Protein AF-A0A9K3KZA5-F1 (afdb_monomer_lite)

InterPro domains:
  IPR022742 Alpha/beta hydrolase domain-containing protein 17C-like [PF12146] (211-372)
  IPR022742 Alpha/beta hydrolase domain-containing protein 17C-like [PF12146] (652-877)
  IPR050960 AB hydrolase superfamily, subfamily 4 [PTHR10794] (93-512)

Secondary structure (DSSP, 8-state):
-GGGGS-------------------------------------S-----------------PPP-----------------HHHHHHHHHHHHHHHHHH-------BS-TTTTSHHHHHHHHHHSTT-GGGSEE-TTT--S---TTS-HHHHHHHHHHHHHHHHHTT-SS----PPPSSSEEEEEE-TTS-EEEEEEE-GGGG--SS-PPPPS-EEEEE--TT--TTSHHHHHHHHHHHTTT-EEEEEPPTTTSSSPPSSS----TT--HHHHHHHHHHHHHHHHT-TTTT---SS--PPPPEEEEEBTHHHHHHHHHHHHHGGGGGTTTEEEEEEES--S-HHHHHHHHTSHHHIIIIIHHHHHHHHHHHHHHHHHHTTSTTGGGS-HHHHHH--SHHHHIIIIIHHHHT-SSHHHHHHHH-GGGGTTS--S-EEEEEETT-TTS-TT--TTTTT-SSSSTT-S--SEEEEEES---SS---SEE-SS--------HHHHHHHHHHHHHHHHHHHHHH----------------------TTHHHHHHHHHHHHHH---------GGG--HHHHHHHHHHTTT-GGGTEEBTTB-HHHHHHHHHHHHTS-PPPPSSPPTT-SEEEEEE-TTS-EEEEEEE-SSTT-TT-TT---EEEEEPPTT--TTSHHHHHHHHHHHTTT-EEEEEEPTT-SSSPPSSS----TT--HHHHHHHHHHHTT-SSPPPEEEEEETHHHHHHHHHHHHHTTHHHHTT-EEEEEEES--S-HHHHHHHHHSSSHIIIIIIIHHHHHHHHHHHHHHHHTTTSSSGGGS-HHHHHH--SHHHHIIIIIHHHHT-SSHHHHHHHH-GGGGGGG--S-EEEEEETT-TTS-TT---GGGSTTSHHHHHTT--EEEEEES--TTT---SEEP-SGGGTS-SS----HHHHHHHHHHHHHHHHHHHHHHHHHT--

Sequence (958 aa):
MVFLLSFSFLPQTTPFLSLPTTVTTGQVQHNRHRLAYQAPKITLAQYHEVASIDEAPFVTQPNEKTAPKSNTEQDGHSSVNPLQSLVNQQDFAHRIVKTFEPRKFRPASKLLANRHVQTISGSLLRDDITCRYVNPKKTVVYSPPWIDPGINILTSSLLRKLQAYGKEHSTAAATSSYWDTRERFDTPDHDFFDVDFKYADSITTDVARASPKGIVIVVPGLQSNSNSSLVREMAQACVARGFDAAAINFRGCSGTPNEGLRAYHLGFTDDLKQLIGIIHDRLTKNNPLTENATTFSKKTPPIFLSGKSLGANVVLKALGELGDTVHEYNIQGAAVYCCPFDNQRNVNFLLQGLSKVVYNGNLLQSLKSMALSQFERFADTPTAHLVDLELLQSCTTITEFDEAFTVPLFGFDDHLDYYNQTSCLNFLDRIQVPTLICNARDDPFMDPVYYPWDFHCDSLAGKSRKSPIRIVRSDHGGHLGYMFHDDEEDGFRDVVSFLPSELGRFLDHVLECTEAAEDSMLSFNKDSRDVFPTTETSSGAVERSQVRRKAFELSSSFRANEFKPPRILTNEHLQTISGVFLRHDPSCRYVANGIGVDVAFQKGLKLLSAIPRQSDVFGDFWDRRQRIDTPDGDFFHVDYKYHSDYHPNDPSSKGIVVIVHGLQSSSNSSLSVDLGRAFSNQGFDVACINFRGCSGEPNNSLRAYHLGFTDDLIHLLRILNSGQLKPPPIFLSGFSLGANVVLKALGELGDNAFTSYGIYGAAVAGAPFDNERNIKFVQKPGFNKIAYNDSLLKNLKVTCLRQLERHSRSKEAKTLSHDEIVVASEISALESAFISPLFGFRDNVDYYRKTNCIDFLDNIEVPTLILNAADDPFFDPSFFPWEKGCDSPIGQKNLSPIKLVRTKHGGHLGFMFHQRSKEDRYLQAKEGVSFMPSELARFVTHVFDRRAGLDETKTINV

Structure (mmCIF, N/CA/C/O backbone):
data_AF-A0A9K3KZA5-F1
#
_entry.id   AF-A0A9K3KZA5-F1
#
loop_
_atom_site.group_PDB
_atom_site.id
_atom_site.type_symbol
_atom_site.label_atom_id
_atom_site.label_alt_id
_atom_site.label_comp_id
_atom_site.label_asym_id
_atom_site.label_entity_id
_atom_site.label_seq_id
_atom_site.pdbx_PDB_ins_code
_atom_site.Cartn_x
_atom_site.Cartn_y
_atom_site.Cartn_z
_atom_site.occupancy
_atom_site.B_iso_or_equiv
_atom_site.auth_seq_id
_atom_site.auth_comp_id
_atom_site.auth_asym_id
_atom_site.auth_atom_id
_atom_site.pdbx_PDB_model_num
ATOM 1 N N . MET A 1 1 ? 2.164 1.828 -8.593 1.00 27.02 1 MET A N 1
ATOM 2 C CA . MET A 1 1 ? 1.572 2.564 -9.736 1.00 27.02 1 MET A CA 1
ATOM 3 C C . MET A 1 1 ? 1.336 4.059 -9.478 1.00 27.02 1 MET A C 1
ATOM 5 O O . MET A 1 1 ? 1.519 4.819 -10.412 1.00 27.02 1 MET A O 1
ATOM 9 N N . VAL A 1 2 ? 1.021 4.528 -8.257 1.00 23.94 2 VAL A N 1
ATOM 10 C CA . VAL A 1 2 ? 0.894 5.986 -7.967 1.00 23.94 2 VAL A CA 1
ATOM 11 C C . VAL A 1 2 ? 2.208 6.777 -8.175 1.00 23.94 2 VAL A C 1
ATOM 13 O O . VAL A 1 2 ? 2.178 7.969 -8.455 1.00 23.94 2 VAL A O 1
ATOM 16 N N . PHE A 1 3 ? 3.362 6.099 -8.132 1.00 23.23 3 PHE A N 1
ATOM 17 C CA . PHE A 1 3 ? 4.713 6.666 -8.295 1.00 23.23 3 PHE A CA 1
ATOM 18 C C . PHE A 1 3 ? 4.978 7.470 -9.590 1.00 23.23 3 PHE A C 1
ATOM 20 O O . PHE A 1 3 ? 5.967 8.193 -9.645 1.00 23.23 3 PHE A O 1
ATOM 27 N N . LEU A 1 4 ? 4.125 7.377 -10.619 1.00 23.62 4 LEU A N 1
ATOM 28 C CA . LEU A 1 4 ? 4.289 8.127 -11.876 1.00 23.62 4 LEU A CA 1
ATOM 29 C C . LEU A 1 4 ? 3.841 9.602 -11.803 1.00 23.62 4 LEU A C 1
ATOM 31 O O . LEU A 1 4 ? 4.096 10.349 -12.740 1.00 23.62 4 LEU A O 1
ATOM 35 N N . LEU A 1 5 ? 3.211 10.047 -10.709 1.00 26.17 5 LEU A N 1
ATOM 36 C CA . LEU A 1 5 ? 2.712 11.428 -10.557 1.00 26.17 5 LEU A CA 1
ATOM 37 C C . LEU A 1 5 ? 3.604 12.330 -9.677 1.00 26.17 5 LEU A C 1
ATOM 39 O O . LEU A 1 5 ? 3.183 13.412 -9.276 1.00 26.17 5 LEU A O 1
ATOM 43 N N . SER A 1 6 ? 4.830 11.903 -9.352 1.00 24.42 6 SER A N 1
ATOM 44 C CA . SER A 1 6 ? 5.702 12.597 -8.383 1.00 24.42 6 SER A CA 1
ATOM 45 C C . SER A 1 6 ? 6.880 13.381 -8.985 1.00 24.42 6 SER A C 1
ATOM 47 O O . SER A 1 6 ? 7.579 14.066 -8.241 1.00 24.42 6 SER A O 1
ATOM 49 N N . PHE A 1 7 ? 7.093 13.335 -10.305 1.00 24.03 7 PHE A N 1
ATOM 50 C CA . PHE A 1 7 ? 8.193 14.025 -11.000 1.00 24.03 7 PHE A CA 1
ATOM 51 C C . PHE A 1 7 ? 7.675 15.082 -11.990 1.00 24.03 7 PHE A C 1
ATOM 53 O O . PHE A 1 7 ? 7.568 14.818 -13.183 1.00 24.03 7 PHE A O 1
ATOM 60 N N . SER A 1 8 ? 7.341 16.285 -11.504 1.00 28.73 8 SER A N 1
ATOM 61 C CA . SER A 1 8 ? 7.017 17.461 -12.348 1.00 28.73 8 SER A CA 1
ATOM 62 C C . SER A 1 8 ? 7.111 18.806 -11.599 1.00 28.73 8 SER A C 1
ATOM 64 O O . SER A 1 8 ? 6.237 19.654 -11.739 1.00 28.73 8 SER A O 1
ATOM 66 N N . PHE A 1 9 ? 8.164 19.031 -10.799 1.00 24.41 9 PHE A N 1
ATOM 67 C CA . PHE A 1 9 ? 8.466 20.367 -10.253 1.00 24.41 9 PHE A CA 1
ATOM 68 C C . PHE A 1 9 ? 9.975 20.635 -10.144 1.00 24.41 9 PHE A C 1
ATOM 70 O O . PHE A 1 9 ? 10.616 20.270 -9.161 1.00 24.41 9 PHE A O 1
ATOM 77 N N . LEU A 1 10 ? 10.511 21.348 -11.137 1.00 25.25 10 LEU A N 1
ATOM 78 C CA . LEU A 1 10 ? 11.732 22.153 -11.039 1.00 25.25 10 LEU A CA 1
ATOM 79 C C . LEU A 1 10 ? 11.389 23.577 -11.512 1.00 25.25 10 LEU A C 1
ATOM 81 O O . LEU A 1 10 ? 10.737 23.713 -12.549 1.00 25.25 10 LEU A O 1
ATOM 85 N N . PRO A 1 11 ? 11.785 24.640 -10.789 1.00 28.12 11 PRO A N 1
ATOM 86 C CA . PRO A 1 11 ? 11.510 26.008 -11.208 1.00 28.12 11 PRO A CA 1
ATOM 87 C C . PRO A 1 11 ? 12.539 26.469 -12.250 1.00 28.12 11 PRO A C 1
ATOM 89 O O . PRO A 1 11 ? 13.690 26.735 -11.913 1.00 28.12 11 PRO A O 1
ATOM 92 N N . GLN A 1 12 ? 12.128 26.612 -13.512 1.00 26.19 12 GLN A N 1
ATOM 93 C CA . GLN A 1 12 ? 12.907 27.373 -14.494 1.00 26.19 12 GLN A CA 1
ATOM 94 C C . GLN A 1 12 ? 12.481 28.843 -14.467 1.00 26.19 12 GLN A C 1
ATOM 96 O O . GLN A 1 12 ? 11.366 29.192 -14.851 1.00 26.19 12 GLN A O 1
ATOM 101 N N . THR A 1 13 ? 13.382 29.708 -14.006 1.00 26.84 13 THR A N 1
ATOM 102 C CA . THR A 1 13 ? 13.183 31.159 -13.939 1.00 26.84 13 THR A CA 1
ATOM 103 C C . THR A 1 13 ? 14.135 31.887 -14.882 1.00 26.84 13 THR A C 1
ATOM 105 O O . THR A 1 13 ? 15.317 32.011 -14.571 1.00 26.84 13 THR A O 1
ATOM 108 N N . THR A 1 14 ? 13.629 32.415 -15.999 1.00 25.08 14 THR A N 1
ATOM 109 C CA . THR A 1 14 ? 13.959 33.755 -16.549 1.00 25.08 14 THR A CA 1
ATOM 110 C C . THR A 1 14 ? 13.113 34.040 -17.808 1.00 25.08 14 THR A C 1
ATOM 112 O O . THR A 1 14 ? 12.637 33.096 -18.437 1.00 25.08 14 THR A O 1
ATOM 115 N N . PRO A 1 15 ? 12.844 35.316 -18.155 1.00 33.16 15 PRO A N 1
ATOM 116 C CA . PRO A 1 15 ? 11.883 35.677 -19.201 1.00 33.16 15 PRO A CA 1
ATOM 117 C C . PRO A 1 15 ? 12.532 35.974 -20.563 1.00 33.16 15 PRO A C 1
ATOM 119 O O . PRO A 1 15 ? 13.684 36.394 -20.630 1.00 33.16 15 PRO A O 1
ATOM 122 N N . PHE A 1 16 ? 11.737 35.891 -21.636 1.00 23.02 16 PHE A N 1
ATOM 123 C CA . PHE A 1 16 ? 12.016 36.563 -22.912 1.00 23.02 16 PHE A CA 1
ATOM 124 C C . PHE A 1 16 ? 10.770 37.283 -23.454 1.00 23.02 16 PHE A C 1
ATOM 126 O O . PHE A 1 16 ? 9.648 37.020 -23.020 1.00 23.02 16 PHE A O 1
ATOM 133 N N . LEU A 1 17 ? 10.998 38.271 -24.324 1.00 23.91 17 LEU A N 1
ATOM 134 C CA . LEU A 1 17 ? 10.044 39.342 -24.635 1.00 23.91 17 LEU A CA 1
ATOM 135 C C . LEU A 1 17 ? 8.974 38.973 -25.681 1.00 23.91 17 LEU A C 1
ATOM 137 O O . LEU A 1 17 ? 9.074 38.003 -26.427 1.00 23.91 17 LEU A O 1
ATOM 141 N N . SER A 1 18 ? 7.940 39.811 -25.729 1.00 21.52 18 SER A N 1
ATOM 142 C CA . SER A 1 18 ? 6.759 39.709 -26.585 1.00 21.52 18 SER A CA 1
ATOM 143 C C . SER A 1 18 ? 6.934 40.279 -28.003 1.00 21.52 18 SER A C 1
ATOM 145 O O . SER A 1 18 ? 7.253 41.460 -28.110 1.00 21.52 18 SER A O 1
ATOM 147 N N . LEU A 1 19 ? 6.487 39.509 -29.015 1.00 23.17 19 LEU A N 1
ATOM 148 C CA . LEU A 1 19 ? 5.743 39.952 -30.228 1.00 23.17 19 LEU A CA 1
ATOM 149 C C . LEU A 1 19 ? 6.448 40.941 -31.217 1.00 23.17 19 LEU A C 1
ATOM 151 O O . LEU A 1 19 ? 7.451 41.540 -30.847 1.00 23.17 19 LEU A O 1
ATOM 155 N N . PRO A 1 20 ? 5.976 41.133 -32.484 1.00 28.69 20 PRO A N 1
ATOM 156 C CA . PRO A 1 20 ? 4.653 40.782 -33.027 1.00 28.69 20 PRO A CA 1
ATOM 157 C C . PRO A 1 20 ? 4.571 40.097 -34.421 1.00 28.69 20 PRO A C 1
ATOM 159 O O . PRO A 1 20 ? 5.500 40.072 -35.216 1.00 28.69 20 PRO A O 1
ATOM 162 N N . THR A 1 21 ? 3.362 39.588 -34.689 1.00 25.30 21 THR A N 1
ATOM 163 C CA . THR A 1 21 ? 2.656 39.332 -35.972 1.00 25.30 21 THR A CA 1
ATOM 164 C C . THR A 1 21 ? 3.345 39.522 -37.337 1.00 25.30 21 THR A C 1
ATOM 166 O O . THR A 1 21 ? 3.777 40.622 -37.682 1.00 25.30 21 THR A O 1
ATOM 169 N N . THR A 1 22 ? 3.088 38.577 -38.253 1.00 22.72 22 THR A N 1
ATOM 170 C CA . THR A 1 22 ? 2.462 38.904 -39.561 1.00 22.72 22 THR A CA 1
ATOM 171 C C . THR A 1 22 ? 1.665 37.714 -40.127 1.00 22.72 22 THR A C 1
ATOM 173 O O . THR A 1 22 ? 1.710 36.620 -39.571 1.00 22.72 22 THR A O 1
ATOM 176 N N . VAL A 1 23 ? 0.874 37.943 -41.183 1.00 24.41 23 VAL A N 1
ATOM 177 C CA . VAL A 1 23 ? -0.106 36.995 -41.755 1.00 24.41 23 VAL A CA 1
ATOM 178 C C . VAL A 1 23 ? 0.283 36.605 -43.180 1.00 24.41 23 VAL A C 1
ATOM 180 O O . VAL A 1 23 ? 0.660 37.471 -43.968 1.00 24.41 23 VAL A O 1
ATOM 183 N N . THR A 1 24 ? 0.064 35.347 -43.574 1.00 23.80 24 THR A N 1
ATOM 184 C CA . THR A 1 24 ? -0.268 35.024 -44.975 1.00 23.80 24 THR A CA 1
ATOM 185 C C . THR A 1 24 ? -1.144 33.773 -45.055 1.00 23.80 24 THR A C 1
ATOM 187 O O . THR A 1 24 ? -0.930 32.805 -44.331 1.00 23.80 24 THR A O 1
ATOM 190 N N . THR A 1 25 ? -2.157 33.803 -45.918 1.00 25.28 25 THR A N 1
ATOM 191 C CA . THR A 1 25 ? -3.077 32.689 -46.186 1.00 25.28 25 THR A CA 1
ATOM 192 C C . THR A 1 25 ? -2.682 31.949 -47.464 1.00 25.28 25 THR A C 1
ATOM 194 O O . THR A 1 25 ? -2.253 32.565 -48.435 1.00 25.28 25 THR A O 1
ATOM 197 N N . GLY A 1 26 ? -2.881 30.629 -47.493 1.00 24.11 26 GLY A N 1
ATOM 198 C CA . GLY A 1 26 ? -2.692 29.809 -48.691 1.00 24.11 26 GLY A CA 1
ATOM 199 C C . GLY A 1 26 ? -3.633 28.607 -48.691 1.00 24.11 26 GLY A C 1
ATOM 200 O O . GLY A 1 26 ? -3.531 27.743 -47.825 1.00 24.11 26 GLY A O 1
ATOM 201 N N . GLN A 1 27 ? -4.565 28.559 -49.645 1.00 22.27 27 GLN A N 1
ATOM 202 C CA . GLN A 1 27 ? -5.419 27.394 -49.891 1.00 22.27 27 GLN A CA 1
ATOM 203 C C . GLN A 1 27 ? -4.858 26.572 -51.054 1.00 22.27 27 GLN A C 1
ATOM 205 O O . GLN A 1 27 ? -4.601 27.125 -52.119 1.00 22.27 27 GLN A O 1
ATOM 210 N N . VAL A 1 28 ? -4.793 25.249 -50.894 1.00 24.11 28 VAL A N 1
ATOM 211 C CA . VAL A 1 28 ? -4.794 24.283 -52.006 1.00 24.11 28 VAL A CA 1
ATOM 212 C C . VAL A 1 28 ? -5.780 23.163 -51.652 1.00 24.11 28 VAL A C 1
ATOM 214 O O . VAL A 1 28 ? -6.024 22.885 -50.477 1.00 24.11 28 VAL A O 1
ATOM 217 N N . GLN A 1 29 ? -6.437 22.590 -52.660 1.00 22.33 29 GLN A N 1
ATOM 218 C CA . GLN A 1 29 ? -7.602 21.719 -52.490 1.00 22.33 29 GLN A CA 1
ATOM 219 C C . GLN A 1 29 ? -7.256 20.223 -52.405 1.00 22.33 29 GLN A C 1
ATOM 221 O O . GLN A 1 29 ? -6.229 19.774 -52.891 1.00 22.33 29 GLN A O 1
ATOM 226 N N . HIS A 1 30 ? -8.203 19.476 -51.828 1.00 25.00 30 HIS A N 1
ATOM 227 C CA . HIS A 1 30 ? -8.547 18.073 -52.096 1.00 25.00 30 HIS A CA 1
ATOM 228 C C . HIS A 1 30 ? -7.458 17.071 -52.539 1.00 25.00 30 HIS A C 1
ATOM 230 O O . HIS A 1 30 ? -7.043 17.045 -53.691 1.00 25.00 30 HIS A O 1
ATOM 236 N N . ASN A 1 31 ? -7.345 15.992 -51.757 1.00 22.77 31 ASN A N 1
ATOM 237 C CA . ASN A 1 31 ? -8.113 14.799 -52.134 1.00 22.77 31 ASN A CA 1
ATOM 238 C C . ASN A 1 31 ? -8.616 14.002 -50.919 1.00 22.77 31 ASN A C 1
ATOM 240 O O . ASN A 1 31 ? -8.036 14.053 -49.837 1.00 22.77 31 ASN A O 1
ATOM 244 N N . ARG A 1 32 ? -9.750 13.307 -51.081 1.00 24.36 32 ARG A N 1
ATOM 245 C CA . ARG A 1 32 ? -10.372 12.450 -50.055 1.00 24.36 32 ARG A CA 1
ATOM 246 C C . ARG A 1 32 ? -10.567 11.046 -50.621 1.00 24.36 32 ARG A C 1
ATOM 248 O O . ARG A 1 32 ? -11.528 10.831 -51.354 1.00 24.36 32 ARG A O 1
ATOM 255 N N . HIS A 1 33 ? -9.769 10.079 -50.177 1.00 24.02 33 HIS A N 1
ATOM 256 C CA . HIS A 1 33 ? -10.163 8.673 -50.258 1.00 24.02 33 HIS A CA 1
ATOM 257 C C . HIS A 1 33 ? -10.698 8.206 -48.905 1.00 24.02 33 HIS A C 1
ATOM 259 O O . HIS A 1 33 ? -9.975 8.123 -47.918 1.00 24.02 33 HIS A O 1
ATOM 265 N N . ARG A 1 34 ? -12.004 7.920 -48.861 1.00 24.06 34 ARG A N 1
ATOM 266 C CA . ARG A 1 34 ? -12.613 7.125 -47.792 1.00 24.06 34 ARG A CA 1
ATOM 267 C C . ARG A 1 34 ? -12.460 5.653 -48.163 1.00 24.06 34 ARG A C 1
ATOM 269 O O . ARG A 1 34 ? -13.108 5.215 -49.109 1.00 24.06 34 ARG A O 1
ATOM 276 N N . LEU A 1 35 ? -11.712 4.892 -47.374 1.00 23.59 35 LEU A N 1
ATOM 277 C CA . LEU A 1 35 ? -11.969 3.463 -47.213 1.00 23.59 35 LEU A CA 1
ATOM 278 C C . LEU A 1 35 ? -12.693 3.279 -45.880 1.00 23.59 35 LEU A C 1
ATOM 280 O O . LEU A 1 35 ? -12.214 3.712 -44.835 1.00 23.59 35 LEU A O 1
ATOM 284 N N . ALA A 1 36 ? -13.899 2.719 -45.935 1.00 23.61 36 ALA A N 1
ATOM 285 C CA . ALA A 1 36 ? -14.737 2.505 -44.765 1.00 23.61 36 ALA A CA 1
ATOM 286 C C . ALA A 1 36 ? -14.588 1.056 -44.299 1.00 23.61 36 ALA A C 1
ATOM 288 O O . ALA A 1 36 ? -15.214 0.161 -44.862 1.00 23.61 36 ALA A O 1
ATOM 289 N N . TYR A 1 37 ? -13.779 0.828 -43.264 1.00 22.42 37 TYR A N 1
ATOM 290 C CA . TYR A 1 37 ? -13.715 -0.482 -42.622 1.00 22.42 37 TYR A CA 1
ATOM 291 C C . TYR A 1 37 ? -14.928 -0.658 -41.701 1.00 22.42 37 TYR A C 1
ATOM 293 O O . TYR A 1 37 ? -15.050 0.007 -40.671 1.00 22.42 37 TYR A O 1
ATOM 301 N N . GLN A 1 38 ? -15.862 -1.528 -42.089 1.00 21.89 38 GLN A N 1
ATOM 302 C CA . GLN A 1 38 ? -16.968 -1.933 -41.225 1.00 21.89 38 GLN A CA 1
ATOM 303 C C . GLN A 1 38 ? -16.457 -2.972 -40.223 1.00 21.89 38 GLN A C 1
ATOM 305 O O . GLN A 1 38 ? -16.095 -4.078 -40.609 1.00 21.89 38 GLN A O 1
ATOM 310 N N . ALA A 1 39 ? -16.440 -2.629 -38.935 1.00 22.97 39 ALA A N 1
ATOM 311 C CA . ALA A 1 39 ? -16.106 -3.586 -37.886 1.00 22.97 39 ALA A CA 1
ATOM 312 C C . ALA A 1 39 ? -17.256 -4.602 -37.700 1.00 22.97 39 ALA A C 1
ATOM 314 O O . ALA A 1 39 ? -18.374 -4.183 -37.367 1.00 22.97 39 ALA A O 1
ATOM 315 N N . PRO A 1 40 ? -17.027 -5.918 -37.871 1.00 24.27 40 PRO A N 1
ATOM 316 C CA . PRO A 1 40 ? -18.033 -6.922 -37.559 1.00 24.27 40 PRO A CA 1
ATOM 317 C C . PRO A 1 40 ? -18.223 -7.015 -36.039 1.00 24.27 40 PRO A C 1
ATOM 319 O O . PRO A 1 40 ? -17.273 -7.203 -35.281 1.00 24.27 40 PRO A O 1
ATOM 322 N N . LYS A 1 41 ? -19.472 -6.912 -35.576 1.00 28.88 41 LYS A N 1
ATOM 323 C CA . LYS A 1 41 ? -19.820 -7.263 -34.194 1.00 28.88 41 LYS A CA 1
ATOM 324 C C . LYS A 1 41 ? -19.818 -8.784 -34.065 1.00 28.88 41 LYS A C 1
ATOM 326 O O . LYS A 1 41 ? -20.747 -9.421 -34.553 1.00 28.88 41 LYS A O 1
ATOM 331 N N . ILE A 1 42 ? -18.836 -9.347 -33.369 1.00 24.95 42 ILE A N 1
ATOM 332 C CA . ILE A 1 42 ? -18.865 -10.752 -32.947 1.00 24.95 42 ILE A CA 1
ATOM 333 C C . ILE A 1 42 ? -19.276 -10.797 -31.473 1.00 24.95 42 ILE A C 1
ATOM 335 O O . ILE A 1 42 ? -18.683 -10.135 -30.622 1.00 24.95 42 ILE A O 1
ATOM 339 N N . THR A 1 43 ? -20.357 -11.520 -31.187 1.00 25.88 43 THR A N 1
ATOM 340 C CA . THR A 1 43 ? -20.936 -11.674 -29.845 1.00 25.88 43 THR A CA 1
ATOM 341 C C . THR A 1 43 ? -20.419 -12.923 -29.133 1.00 25.88 43 THR A C 1
ATOM 343 O O . THR A 1 43 ? -19.947 -13.864 -29.760 1.00 25.88 43 THR A O 1
ATOM 346 N N . LEU A 1 44 ? -20.543 -12.931 -27.804 1.00 27.67 44 LEU A N 1
ATOM 347 C CA . LEU A 1 44 ? -19.962 -13.911 -26.882 1.00 27.67 44 LEU A CA 1
ATOM 348 C C . LEU A 1 44 ? -20.659 -15.298 -26.909 1.00 27.67 44 LEU A C 1
ATOM 350 O O . LEU A 1 44 ? -21.206 -15.725 -25.895 1.00 27.67 44 LEU A O 1
ATOM 354 N N . ALA A 1 45 ? -20.699 -15.980 -28.061 1.00 27.06 45 ALA A N 1
ATOM 355 C CA . ALA A 1 45 ? -21.411 -17.257 -28.214 1.00 27.06 45 ALA A CA 1
ATOM 356 C C . ALA A 1 45 ? -20.904 -18.142 -29.380 1.00 27.06 45 ALA A C 1
ATOM 358 O O . ALA A 1 45 ? -21.628 -18.341 -30.350 1.00 27.06 45 ALA A O 1
ATOM 359 N N . GLN A 1 46 ? -19.690 -18.699 -29.275 1.00 27.92 46 GLN A N 1
ATOM 360 C CA . GLN A 1 46 ? -19.234 -19.866 -30.060 1.00 27.92 46 GLN A CA 1
ATOM 361 C C . GLN A 1 46 ? -17.945 -20.446 -29.442 1.00 27.92 46 GLN A C 1
ATOM 363 O O . GLN A 1 46 ? -16.838 -20.128 -29.858 1.00 27.92 46 GLN A O 1
ATOM 368 N N . TYR A 1 47 ? -18.094 -21.232 -28.369 1.00 26.08 47 TYR A N 1
ATOM 369 C CA . TYR A 1 47 ? -16.972 -21.846 -27.635 1.00 26.08 47 TYR A CA 1
ATOM 370 C C . TYR A 1 47 ? -17.316 -23.258 -27.116 1.00 26.08 47 TYR A C 1
ATOM 372 O O . TYR A 1 47 ? -17.018 -23.625 -25.982 1.00 26.08 47 TYR A O 1
ATOM 380 N N . HIS A 1 48 ? -17.987 -24.046 -27.958 1.00 27.42 48 HIS A N 1
ATOM 381 C CA . HIS A 1 48 ? -18.213 -25.482 -27.784 1.00 27.42 48 HIS A CA 1
ATOM 382 C C . HIS A 1 48 ? -18.202 -26.151 -29.161 1.00 27.42 48 HIS A C 1
ATOM 384 O O . HIS A 1 48 ? -18.709 -25.561 -30.111 1.00 27.42 48 HIS A O 1
ATOM 390 N N . GLU A 1 49 ? -17.657 -27.373 -29.214 1.00 23.83 49 GLU A N 1
ATOM 391 C CA . GLU A 1 49 ? -17.349 -28.139 -30.436 1.00 23.83 49 GLU A CA 1
ATOM 392 C C . GLU A 1 49 ? -16.245 -27.460 -31.291 1.00 23.83 49 GLU A C 1
ATOM 394 O O . GLU A 1 49 ? -16.133 -26.241 -31.341 1.00 23.83 49 GLU A O 1
ATOM 399 N N . VAL A 1 50 ? -15.308 -28.174 -31.919 1.00 25.31 50 VAL A N 1
ATOM 400 C CA . VAL A 1 50 ? -15.223 -29.616 -32.210 1.00 25.31 50 VAL A CA 1
ATOM 401 C C . VAL A 1 50 ? -13.950 -30.230 -31.607 1.00 25.31 50 VAL A C 1
ATOM 403 O O . VAL A 1 50 ? -12.896 -29.602 -31.584 1.00 25.31 50 VAL A O 1
ATOM 406 N N . ALA A 1 51 ? -14.033 -31.492 -31.178 1.00 24.97 51 ALA A N 1
ATOM 407 C CA . ALA A 1 51 ? -12.869 -32.342 -30.936 1.00 24.97 51 ALA A CA 1
ATOM 408 C C . ALA A 1 51 ? -12.977 -33.612 -31.795 1.00 24.97 51 ALA A C 1
ATOM 410 O O . ALA A 1 51 ? -13.672 -34.558 -31.429 1.00 24.97 51 ALA A O 1
ATOM 411 N N . SER A 1 52 ? -12.280 -33.628 -32.930 1.00 23.50 52 SER A N 1
ATOM 412 C CA . SER A 1 52 ? -12.126 -34.792 -33.807 1.00 23.50 52 SER A CA 1
ATOM 413 C C . SER A 1 52 ? -10.732 -34.767 -34.427 1.00 23.50 52 SER A C 1
ATOM 415 O O . SER A 1 52 ? -10.305 -33.741 -34.950 1.00 23.50 52 SER A O 1
ATOM 417 N N . ILE A 1 53 ? -10.027 -35.888 -34.325 1.00 27.09 53 ILE A N 1
ATOM 418 C CA . ILE A 1 53 ? -8.740 -36.139 -34.984 1.00 27.09 53 ILE A CA 1
ATOM 419 C C . ILE A 1 53 ? -9.044 -36.632 -36.404 1.00 27.09 53 ILE A C 1
ATOM 421 O O . ILE A 1 53 ? -10.033 -37.341 -36.554 1.00 27.09 53 ILE A O 1
ATOM 425 N N . ASP A 1 54 ? -8.226 -36.274 -37.401 1.00 23.27 54 ASP A N 1
ATOM 426 C CA . ASP A 1 54 ? -7.674 -37.248 -38.359 1.00 23.27 54 ASP A CA 1
ATOM 427 C C . ASP A 1 54 ? -6.538 -36.671 -39.232 1.00 23.27 54 ASP A C 1
ATOM 429 O O . ASP A 1 54 ? -6.515 -35.494 -39.578 1.00 23.27 54 ASP A O 1
ATOM 433 N N . GLU A 1 55 ? -5.578 -37.562 -39.491 1.00 24.09 55 GLU A N 1
ATOM 434 C CA . GLU A 1 55 ? -4.533 -37.646 -40.530 1.00 24.09 55 GLU A CA 1
ATOM 435 C C . GLU A 1 55 ? -3.913 -36.384 -41.183 1.00 24.09 55 GLU A C 1
ATOM 437 O O . GLU A 1 55 ? -4.530 -35.652 -41.954 1.00 24.09 55 GLU A O 1
ATOM 442 N N . ALA A 1 56 ? -2.585 -36.266 -41.026 1.00 23.48 56 ALA A N 1
ATOM 443 C CA . ALA A 1 56 ? -1.681 -35.516 -41.906 1.00 23.48 56 ALA A CA 1
ATOM 444 C C . ALA A 1 56 ? -0.724 -36.493 -42.641 1.00 23.48 56 ALA A C 1
ATOM 446 O O . ALA A 1 56 ? -0.347 -37.498 -42.031 1.00 23.48 56 ALA A O 1
ATOM 447 N N . PRO A 1 57 ? -0.280 -36.226 -43.894 1.00 27.59 57 PRO A N 1
ATOM 448 C CA . PRO A 1 57 ? 0.644 -37.133 -44.592 1.00 27.59 57 PRO A CA 1
ATOM 449 C C . PRO A 1 57 ? 1.956 -36.497 -45.146 1.00 27.59 57 PRO A C 1
ATOM 451 O O . PRO A 1 57 ? 1.924 -35.491 -45.846 1.00 27.59 57 PRO A O 1
ATOM 454 N N . PHE A 1 58 ? 3.080 -37.208 -44.926 1.00 22.58 58 PHE A N 1
ATOM 455 C CA . PHE A 1 58 ? 4.468 -37.062 -45.456 1.00 22.58 58 PHE A CA 1
ATOM 456 C C . PHE A 1 58 ? 5.334 -35.854 -44.969 1.00 22.58 58 PHE A C 1
ATOM 458 O O . PHE A 1 58 ? 4.838 -34.737 -44.950 1.00 22.58 58 PHE A O 1
ATOM 465 N N . VAL A 1 59 ? 6.591 -35.954 -44.453 1.00 25.44 59 VAL A N 1
ATOM 466 C CA . VAL A 1 59 ? 7.818 -36.821 -44.632 1.00 25.44 59 VAL A CA 1
ATOM 467 C C . VAL A 1 59 ? 8.826 -36.176 -45.616 1.00 25.44 59 VAL A C 1
ATOM 469 O O . VAL A 1 59 ? 8.406 -35.743 -46.679 1.00 25.44 59 VAL A O 1
ATOM 472 N N . THR A 1 60 ? 10.125 -35.970 -45.309 1.00 24.31 60 THR A N 1
ATOM 473 C CA . THR A 1 60 ? 11.253 -36.934 -45.096 1.00 24.31 60 THR A CA 1
ATOM 474 C C . THR A 1 60 ? 12.244 -36.507 -43.987 1.00 24.31 60 THR A C 1
ATOM 476 O O . THR A 1 60 ? 12.644 -35.351 -43.956 1.00 24.31 60 THR A O 1
ATOM 479 N N . GLN A 1 61 ? 12.617 -37.339 -43.001 1.00 24.20 61 GLN A N 1
ATOM 480 C CA . GLN A 1 61 ? 13.634 -38.428 -43.011 1.00 24.20 61 GLN A CA 1
ATOM 481 C C . GLN A 1 61 ? 15.114 -38.048 -43.300 1.00 24.20 61 GLN A C 1
ATOM 483 O O . GLN A 1 61 ? 15.432 -37.672 -44.427 1.00 24.20 61 GLN A O 1
ATOM 488 N N . PRO A 1 62 ? 16.045 -38.328 -42.358 1.00 24.92 62 PRO A N 1
ATOM 489 C CA . PRO A 1 62 ? 17.427 -38.745 -42.630 1.00 24.92 62 PRO A CA 1
ATOM 490 C C . PRO A 1 62 ? 17.560 -40.290 -42.709 1.00 24.92 62 PRO A C 1
ATOM 492 O O . PRO A 1 62 ? 16.688 -41.017 -42.239 1.00 24.92 62 PRO A O 1
ATOM 495 N N . ASN A 1 63 ? 18.638 -40.804 -43.319 1.00 24.88 63 ASN A N 1
ATOM 496 C CA . ASN A 1 63 ? 18.790 -42.229 -43.685 1.00 24.88 63 ASN A CA 1
ATOM 497 C C . ASN A 1 63 ? 19.439 -43.135 -42.615 1.00 24.88 63 ASN A C 1
ATOM 499 O O . ASN A 1 63 ? 20.366 -42.730 -41.919 1.00 24.88 63 ASN A O 1
ATOM 503 N N . GLU A 1 64 ? 19.036 -44.412 -42.604 1.00 28.23 64 GLU A N 1
ATOM 504 C CA . GLU A 1 64 ? 19.673 -45.505 -41.848 1.00 28.23 64 GLU A CA 1
ATOM 505 C C . GLU A 1 64 ? 20.976 -46.037 -42.486 1.00 28.23 64 GLU A C 1
ATOM 507 O O . GLU A 1 64 ? 21.168 -45.952 -43.703 1.00 28.23 64 GLU A O 1
ATOM 512 N N . LYS A 1 65 ? 21.814 -46.684 -41.652 1.00 28.03 65 LYS A N 1
ATOM 513 C CA . LYS A 1 65 ? 22.728 -47.837 -41.898 1.00 28.03 65 LYS A CA 1
ATOM 514 C C . LYS A 1 65 ? 23.514 -48.087 -40.594 1.00 28.03 65 LYS A C 1
ATOM 516 O O . LYS A 1 65 ? 23.932 -47.122 -39.973 1.00 28.03 65 LYS A O 1
ATOM 521 N N . THR A 1 66 ? 23.788 -49.296 -40.099 1.00 27.31 66 THR A N 1
ATOM 522 C CA . THR A 1 66 ? 23.448 -50.683 -40.492 1.00 27.31 66 THR A CA 1
ATOM 523 C C . THR A 1 66 ? 23.527 -51.573 -39.245 1.00 27.31 66 THR A C 1
ATOM 525 O O . THR A 1 66 ? 24.398 -51.349 -38.410 1.00 27.31 66 THR A O 1
ATOM 528 N N . ALA A 1 67 ? 22.726 -52.640 -39.166 1.00 24.95 67 ALA A N 1
ATOM 529 C CA . ALA A 1 67 ? 22.830 -53.661 -38.116 1.00 24.95 67 ALA A CA 1
ATOM 530 C C . ALA A 1 67 ? 23.250 -55.038 -38.674 1.00 24.95 67 ALA A C 1
ATOM 532 O O . ALA A 1 67 ? 22.811 -55.406 -39.766 1.00 24.95 67 ALA A O 1
ATOM 533 N N . PRO A 1 68 ? 24.006 -55.846 -37.908 1.00 25.86 68 PRO A N 1
ATOM 534 C CA . PRO A 1 68 ? 24.043 -57.300 -38.048 1.00 25.86 68 PRO A CA 1
ATOM 535 C C . PRO A 1 68 ? 23.385 -58.013 -36.845 1.00 25.86 68 PRO A C 1
ATOM 537 O O . PRO A 1 68 ? 23.424 -57.530 -35.717 1.00 25.86 68 PRO A O 1
ATOM 540 N N . LYS A 1 69 ? 22.797 -59.195 -37.079 1.00 29.52 69 LYS A N 1
ATOM 541 C CA . LYS A 1 69 ? 22.242 -60.084 -36.038 1.00 29.52 69 LYS A CA 1
ATOM 542 C C . LYS A 1 69 ? 23.105 -61.340 -35.888 1.00 29.52 69 LYS A C 1
ATOM 544 O O . LYS A 1 69 ? 23.353 -61.985 -36.904 1.00 29.52 69 LYS A O 1
ATOM 549 N N . SER A 1 70 ? 23.384 -61.781 -34.658 1.00 26.20 70 SER A N 1
ATOM 550 C CA . SER A 1 70 ? 23.590 -63.212 -34.354 1.00 26.20 70 SER A CA 1
ATOM 551 C C . SER A 1 70 ? 23.540 -63.531 -32.849 1.00 26.20 70 SER A C 1
ATOM 553 O O . SER A 1 70 ? 24.430 -63.133 -32.112 1.00 26.20 70 SER A O 1
ATOM 555 N N . ASN A 1 71 ? 22.497 -64.272 -32.461 1.00 25.73 71 ASN A N 1
ATOM 556 C CA . ASN A 1 71 ? 22.412 -65.377 -31.487 1.00 25.73 71 ASN A CA 1
ATOM 557 C C . ASN A 1 71 ? 23.287 -65.428 -30.210 1.00 25.73 71 ASN A C 1
ATOM 559 O O . ASN A 1 71 ? 24.504 -65.417 -30.311 1.00 25.73 71 ASN A O 1
ATOM 563 N N . THR A 1 72 ? 22.613 -65.781 -29.095 1.00 27.89 72 THR A N 1
ATOM 564 C CA . THR A 1 72 ? 23.058 -66.656 -27.967 1.00 27.89 72 THR A CA 1
ATOM 565 C C . THR A 1 72 ? 24.328 -66.257 -27.189 1.00 27.89 72 THR A C 1
ATOM 567 O O . THR A 1 72 ? 25.357 -65.972 -27.773 1.00 27.89 72 THR A O 1
ATOM 570 N N . GLU A 1 73 ? 24.363 -66.281 -25.855 1.00 25.67 73 GLU A N 1
ATOM 571 C CA . GLU A 1 73 ? 23.733 -67.248 -24.935 1.00 25.67 73 GLU A CA 1
ATOM 572 C C . GLU A 1 73 ? 22.986 -66.593 -23.748 1.00 25.67 73 GLU A C 1
ATOM 574 O O . GLU A 1 73 ? 22.618 -65.420 -23.790 1.00 25.67 73 GLU A O 1
ATOM 579 N N . GLN A 1 74 ? 22.665 -67.389 -22.725 1.00 31.78 74 GLN A N 1
ATOM 580 C CA . GLN A 1 74 ? 22.008 -66.953 -21.496 1.00 31.78 74 GLN A CA 1
ATOM 581 C C . GLN A 1 74 ? 23.020 -66.284 -20.560 1.00 31.78 74 GLN A C 1
ATOM 583 O O . GLN A 1 74 ? 23.977 -66.938 -20.166 1.00 31.78 74 GLN A O 1
ATOM 588 N N . ASP A 1 75 ? 22.738 -65.066 -20.095 1.00 25.56 75 ASP A N 1
ATOM 589 C CA . ASP A 1 75 ? 23.082 -64.716 -18.715 1.00 25.56 75 ASP A CA 1
ATOM 590 C C . ASP A 1 75 ? 22.149 -63.649 -18.118 1.00 25.56 75 ASP A C 1
ATOM 592 O O . ASP A 1 75 ? 21.491 -62.881 -18.828 1.00 25.56 75 ASP A O 1
ATOM 596 N N . GLY A 1 76 ? 22.016 -63.671 -16.793 1.00 32.28 76 GLY A N 1
ATOM 597 C CA . GLY A 1 76 ? 20.883 -63.088 -16.066 1.00 32.28 76 GLY A CA 1
ATOM 598 C C . GLY A 1 76 ? 20.943 -61.585 -15.775 1.00 32.28 76 GLY A C 1
ATOM 599 O O . GLY A 1 76 ? 20.866 -61.209 -14.607 1.00 32.28 76 GLY A O 1
ATOM 600 N N . HIS A 1 77 ? 20.997 -60.718 -16.792 1.00 30.05 77 HIS A N 1
ATOM 601 C CA . HIS A 1 77 ? 20.860 -59.263 -16.602 1.00 30.05 77 HIS A CA 1
ATOM 602 C C . HIS A 1 77 ? 19.628 -58.667 -17.301 1.00 30.05 77 HIS A C 1
ATOM 604 O O . HIS A 1 77 ? 19.355 -58.910 -18.476 1.00 30.05 77 HIS A O 1
ATOM 610 N N . SER A 1 78 ? 18.865 -57.864 -16.553 1.00 32.94 78 SER A N 1
ATOM 611 C CA . SER A 1 78 ? 17.592 -57.280 -16.983 1.00 32.94 78 SER A CA 1
ATOM 612 C C . SER A 1 78 ? 17.791 -56.164 -18.012 1.00 32.94 78 SER A C 1
ATOM 614 O O . SER A 1 78 ? 17.961 -54.995 -17.657 1.00 32.94 78 SER A O 1
ATOM 616 N N . SER A 1 79 ? 17.732 -56.518 -19.294 1.00 32.09 79 SER A N 1
ATOM 617 C CA . SER A 1 79 ? 17.695 -55.562 -20.400 1.00 32.09 79 SER A CA 1
ATOM 618 C C . SER A 1 79 ? 16.368 -54.797 -20.398 1.00 32.09 79 SER A C 1
ATOM 620 O O . SER A 1 79 ? 15.328 -55.287 -20.839 1.00 32.09 79 SER A O 1
ATOM 622 N N . VAL A 1 80 ? 16.396 -53.568 -19.880 1.00 39.53 80 VAL A N 1
ATOM 623 C CA . VAL A 1 80 ? 15.250 -52.658 -19.941 1.00 39.53 80 VAL A CA 1
ATOM 624 C C . VAL A 1 80 ? 15.076 -52.218 -21.397 1.00 39.53 80 VAL A C 1
ATOM 626 O O . VAL A 1 80 ? 15.897 -51.475 -21.926 1.00 39.53 80 VAL A O 1
ATOM 629 N N . ASN A 1 81 ? 14.017 -52.701 -22.052 1.00 33.62 81 ASN A N 1
ATOM 630 C CA . ASN A 1 81 ? 13.590 -52.278 -23.393 1.00 33.62 81 ASN A CA 1
ATOM 631 C C . ASN A 1 81 ? 13.601 -50.735 -23.480 1.00 33.62 81 ASN A C 1
ATOM 633 O O . ASN A 1 81 ? 13.041 -50.124 -22.576 1.00 33.62 81 ASN A O 1
ATOM 637 N N . PRO A 1 82 ? 14.163 -50.083 -24.516 1.00 40.16 82 PRO A N 1
ATOM 638 C CA . PRO A 1 82 ? 14.301 -48.622 -24.546 1.00 40.16 82 PRO A CA 1
ATOM 639 C C . PRO A 1 82 ? 12.972 -47.855 -24.422 1.00 40.16 82 PRO A C 1
ATOM 641 O O . PRO A 1 82 ? 12.919 -46.819 -23.765 1.00 40.16 82 PRO A O 1
ATOM 644 N N . LEU A 1 83 ? 11.856 -48.391 -24.931 1.00 37.91 83 LEU A N 1
ATOM 645 C CA . LEU A 1 83 ? 10.534 -47.798 -24.669 1.00 37.91 83 LEU A CA 1
ATOM 646 C C . LEU A 1 83 ? 10.094 -47.979 -23.208 1.00 37.91 83 LEU A C 1
ATOM 648 O O . LEU A 1 83 ? 9.425 -47.110 -22.659 1.00 37.91 83 LEU A O 1
ATOM 652 N N . GLN A 1 84 ? 10.500 -49.065 -22.546 1.00 42.59 84 GLN A N 1
ATOM 653 C CA . GLN A 1 84 ? 10.355 -49.192 -21.095 1.00 42.59 84 GLN A CA 1
ATOM 654 C C . GLN A 1 84 ? 11.376 -48.350 -20.324 1.00 42.59 84 GLN A C 1
ATOM 656 O O . GLN A 1 84 ? 11.037 -47.951 -19.222 1.00 42.59 84 GLN A O 1
ATOM 661 N N . SER A 1 85 ? 12.581 -48.054 -20.827 1.00 52.97 85 SER A N 1
ATOM 662 C CA . SER A 1 85 ? 13.531 -47.187 -20.115 1.00 52.97 85 SER A CA 1
ATOM 663 C C . SER A 1 85 ? 13.063 -45.740 -20.157 1.00 52.97 85 SER A C 1
ATOM 665 O O . SER A 1 85 ? 13.022 -45.121 -19.103 1.00 52.97 85 SER A O 1
ATOM 667 N N . LEU A 1 86 ? 12.584 -45.261 -21.309 1.00 50.47 86 LEU A N 1
ATOM 668 C CA . LEU A 1 86 ? 11.963 -43.942 -21.455 1.00 50.47 86 LEU A CA 1
ATOM 669 C C . LEU A 1 86 ? 10.674 -43.830 -20.633 1.00 50.47 86 LEU A C 1
ATOM 671 O O . LEU A 1 86 ? 10.537 -42.900 -19.843 1.00 50.47 86 LEU A O 1
ATOM 675 N N . VAL A 1 87 ? 9.766 -44.814 -20.706 1.00 55.50 87 VAL A N 1
ATOM 676 C CA . VAL A 1 87 ? 8.578 -44.836 -19.830 1.00 55.50 87 VAL A CA 1
ATOM 677 C C . VAL A 1 87 ? 8.975 -44.946 -18.355 1.00 55.50 87 VAL A C 1
ATOM 679 O O . VAL A 1 87 ? 8.359 -44.289 -17.528 1.00 55.50 87 VAL A O 1
ATOM 682 N N . ASN A 1 88 ? 10.017 -45.700 -17.989 1.00 64.06 88 ASN A N 1
ATOM 683 C CA . ASN A 1 88 ? 10.499 -45.768 -16.606 1.00 64.06 88 ASN A CA 1
ATOM 684 C C . ASN A 1 88 ? 11.163 -44.462 -16.153 1.00 64.06 88 ASN A C 1
ATOM 686 O O . ASN A 1 88 ? 11.003 -44.118 -14.985 1.00 64.06 88 ASN A O 1
ATOM 690 N N . GLN A 1 89 ? 11.869 -43.746 -17.033 1.00 68.94 89 GLN A N 1
ATOM 691 C CA . GLN A 1 89 ? 12.480 -42.439 -16.775 1.00 68.94 89 GLN A CA 1
ATOM 692 C C . GLN A 1 89 ? 11.403 -41.369 -16.617 1.00 68.94 89 GLN A C 1
ATOM 694 O O . GLN A 1 89 ? 11.397 -40.692 -15.594 1.00 68.94 89 GLN A O 1
ATOM 699 N N . GLN A 1 90 ? 10.424 -41.291 -17.521 1.00 70.25 90 GLN A N 1
ATOM 700 C CA . GLN A 1 90 ? 9.288 -40.376 -17.395 1.00 70.25 90 GLN A CA 1
ATOM 701 C C . GLN A 1 90 ? 8.406 -40.729 -16.178 1.00 70.25 90 GLN A C 1
ATOM 703 O O . GLN A 1 90 ? 7.993 -39.835 -15.441 1.00 70.25 90 GLN A O 1
ATOM 708 N N . ASP A 1 91 ? 8.183 -42.018 -15.878 1.00 74.50 91 ASP A N 1
ATOM 709 C CA . ASP A 1 91 ? 7.528 -42.479 -14.642 1.00 74.50 91 ASP A CA 1
ATOM 710 C C . ASP A 1 91 ? 8.344 -42.133 -13.387 1.00 74.50 91 ASP A C 1
ATOM 712 O O . ASP A 1 91 ? 7.771 -41.837 -12.340 1.00 74.50 91 ASP A O 1
ATOM 716 N N . PHE A 1 92 ? 9.674 -42.244 -13.434 1.00 78.44 92 PHE A N 1
ATOM 717 C CA . PHE A 1 92 ? 10.575 -41.935 -12.320 1.00 78.44 92 PHE A CA 1
ATOM 718 C C . PHE A 1 92 ? 10.607 -40.435 -12.061 1.00 78.44 92 PHE A C 1
ATOM 720 O O . PHE A 1 92 ? 10.332 -40.012 -10.942 1.00 78.44 92 PHE A O 1
ATOM 727 N N . ALA A 1 93 ? 10.782 -39.639 -13.110 1.00 79.44 93 ALA A N 1
ATOM 728 C CA . ALA A 1 93 ? 10.683 -38.197 -13.068 1.00 79.44 93 ALA A CA 1
ATOM 729 C C . ALA A 1 93 ? 9.315 -37.751 -12.535 1.00 79.44 93 ALA A C 1
ATOM 731 O O . ALA A 1 93 ? 9.265 -37.044 -11.534 1.00 79.44 93 ALA A O 1
ATOM 732 N N . HIS A 1 94 ? 8.206 -38.258 -13.083 1.00 81.69 94 HIS A N 1
ATOM 733 C CA . HIS A 1 94 ? 6.859 -38.040 -12.541 1.00 81.69 94 HIS A CA 1
ATOM 734 C C . HIS A 1 94 ? 6.729 -38.461 -11.066 1.00 81.69 94 HIS A C 1
ATOM 736 O O . HIS A 1 94 ? 6.071 -37.759 -10.303 1.00 81.69 94 HIS A O 1
ATOM 742 N N . ARG A 1 95 ? 7.357 -39.561 -10.620 1.00 79.62 95 ARG A N 1
ATOM 743 C CA . ARG A 1 95 ? 7.363 -39.956 -9.197 1.00 79.62 95 ARG A CA 1
ATOM 744 C C . ARG A 1 95 ? 8.084 -38.925 -8.325 1.00 79.62 95 ARG A C 1
ATOM 746 O O . ARG A 1 95 ? 7.460 -38.466 -7.375 1.00 79.62 95 ARG A O 1
ATOM 753 N N . ILE A 1 96 ? 9.305 -38.508 -8.677 1.00 82.00 96 ILE A N 1
ATOM 754 C CA . ILE A 1 96 ? 10.067 -37.448 -7.977 1.00 82.00 96 ILE A CA 1
ATOM 755 C C . ILE A 1 96 ? 9.237 -36.156 -7.892 1.00 82.00 96 ILE A C 1
ATOM 757 O O . ILE A 1 96 ? 9.067 -35.548 -6.839 1.00 82.00 96 ILE A O 1
ATOM 761 N N . VAL A 1 97 ? 8.668 -35.756 -9.023 1.00 80.56 97 VAL A N 1
ATOM 762 C CA . VAL A 1 97 ? 7.878 -34.532 -9.234 1.00 80.56 97 VAL A CA 1
ATOM 763 C C . VAL A 1 97 ? 6.556 -34.557 -8.459 1.00 80.56 97 VAL A C 1
ATOM 765 O O . VAL A 1 97 ? 6.068 -33.514 -8.018 1.00 80.56 97 VAL A O 1
ATOM 768 N N . LYS A 1 98 ? 5.986 -35.750 -8.260 1.00 80.44 98 LYS A N 1
ATOM 769 C CA . LYS A 1 98 ? 4.766 -35.984 -7.485 1.00 80.44 98 LYS A CA 1
ATOM 770 C C . LYS A 1 98 ? 5.025 -36.086 -5.980 1.00 80.44 98 LYS A C 1
ATOM 772 O O . LYS A 1 98 ? 4.155 -35.668 -5.219 1.00 80.44 98 LYS A O 1
ATOM 777 N N . THR A 1 99 ? 6.171 -36.622 -5.550 1.00 81.69 99 THR A N 1
ATOM 778 C CA . THR A 1 99 ? 6.588 -36.603 -4.135 1.00 81.69 99 THR A CA 1
ATOM 779 C C . THR A 1 99 ? 7.100 -35.235 -3.702 1.00 81.69 99 THR A C 1
ATOM 781 O O . THR A 1 99 ? 7.060 -34.941 -2.512 1.00 81.69 99 THR A O 1
ATOM 784 N N . PHE A 1 100 ? 7.521 -34.371 -4.634 1.00 82.69 100 PHE A N 1
ATOM 785 C CA . PHE A 1 100 ? 7.812 -32.978 -4.313 1.00 82.69 100 PHE A CA 1
ATOM 786 C C . PHE A 1 100 ? 6.526 -32.270 -3.867 1.00 82.69 100 PHE A C 1
ATOM 788 O O . PHE A 1 100 ? 5.596 -32.040 -4.656 1.00 82.69 100 PHE A O 1
ATOM 795 N N . GLU A 1 101 ? 6.483 -31.912 -2.586 1.00 81.44 101 GLU A N 1
ATOM 796 C CA . GLU A 1 101 ? 5.512 -30.981 -2.024 1.00 81.44 101 GLU A CA 1
ATOM 797 C C . GLU A 1 101 ? 6.076 -29.556 -2.163 1.00 81.44 101 GLU A C 1
ATOM 799 O O . GLU A 1 101 ? 6.947 -29.156 -1.382 1.00 81.44 101 GLU A O 1
ATOM 804 N N . PRO A 1 102 ? 5.644 -28.789 -3.186 1.00 71.75 102 PRO A N 1
ATOM 805 C CA . PRO A 1 102 ? 6.136 -27.438 -3.393 1.00 71.75 102 PRO A CA 1
ATOM 806 C C . PRO A 1 102 ? 5.575 -26.521 -2.315 1.00 71.75 102 PRO A C 1
ATOM 808 O O . PRO A 1 102 ? 4.382 -26.590 -1.985 1.00 71.75 102 PRO A O 1
ATOM 811 N N . ARG A 1 103 ? 6.392 -25.598 -1.805 1.00 77.69 103 ARG A N 1
ATOM 812 C CA . ARG A 1 103 ? 5.875 -24.637 -0.834 1.00 77.69 103 ARG A CA 1
ATOM 813 C C . ARG A 1 103 ? 4.963 -23.658 -1.557 1.00 77.69 103 ARG A C 1
ATOM 815 O O . ARG A 1 103 ? 5.301 -23.086 -2.595 1.00 77.69 103 ARG A O 1
ATOM 822 N N . LYS A 1 104 ? 3.784 -23.405 -0.989 1.00 72.81 104 LYS A N 1
ATOM 823 C CA . LYS A 1 104 ? 3.009 -22.236 -1.403 1.00 72.81 104 LYS A CA 1
ATOM 824 C C . LYS A 1 104 ? 3.777 -21.004 -0.955 1.00 72.81 104 LYS A C 1
ATOM 826 O O . LYS A 1 104 ? 3.835 -20.744 0.243 1.00 72.81 104 LYS A O 1
ATOM 831 N N . PHE A 1 105 ? 4.306 -20.228 -1.902 1.00 77.88 105 PHE A N 1
ATOM 832 C CA . PHE A 1 105 ? 4.798 -18.887 -1.604 1.00 77.88 105 PHE A CA 1
ATOM 833 C C . PHE A 1 105 ? 3.682 -18.083 -0.931 1.00 77.88 105 PHE A C 1
ATOM 835 O O . PHE A 1 105 ? 2.705 -17.675 -1.568 1.00 77.88 105 PHE A O 1
ATOM 842 N N . ARG A 1 106 ? 3.835 -17.881 0.377 1.00 75.44 106 ARG A N 1
ATOM 843 C CA . ARG A 1 106 ? 3.079 -16.909 1.152 1.00 75.44 106 ARG A CA 1
ATOM 844 C C . ARG A 1 106 ? 3.935 -15.649 1.152 1.00 75.44 106 ARG A C 1
ATOM 846 O O . ARG A 1 106 ? 5.021 -15.689 1.731 1.00 75.44 106 ARG A O 1
ATOM 853 N N . PRO A 1 107 ? 3.517 -14.543 0.518 1.00 66.62 107 PRO A N 1
ATOM 854 C CA . PRO A 1 107 ? 4.138 -13.270 0.838 1.00 66.62 107 PRO A CA 1
ATOM 855 C C . PRO A 1 107 ? 3.923 -13.005 2.327 1.00 66.62 107 PRO A C 1
ATOM 857 O O . PRO A 1 107 ? 2.833 -13.263 2.839 1.00 66.62 107 PRO A O 1
ATOM 860 N N . ALA A 1 108 ? 4.919 -12.447 3.011 1.00 62.94 108 ALA A N 1
ATOM 861 C CA . ALA A 1 108 ? 4.830 -12.067 4.424 1.00 62.94 108 ALA A CA 1
ATOM 862 C C . ALA A 1 108 ? 3.914 -10.835 4.637 1.00 62.94 108 ALA A C 1
ATOM 864 O O . ALA A 1 108 ? 4.279 -9.890 5.331 1.00 62.94 108 ALA A O 1
ATOM 865 N N . SER A 1 109 ? 2.816 -10.718 3.878 1.00 61.41 109 SER A N 1
ATOM 866 C CA . SER A 1 109 ? 2.251 -9.429 3.469 1.00 61.41 109 SER A CA 1
ATOM 867 C C . SER A 1 109 ? 1.031 -9.552 2.548 1.00 61.41 109 SER A C 1
ATOM 869 O O . SER A 1 109 ? 1.072 -10.268 1.548 1.00 61.41 109 SER A O 1
ATOM 871 N N . LYS A 1 110 ? -0.006 -8.745 2.797 1.00 63.97 110 LYS A N 1
ATOM 872 C CA . LYS A 1 110 ? -1.094 -8.477 1.842 1.00 63.97 110 LYS A CA 1
ATOM 873 C C . LYS A 1 110 ? -0.752 -7.380 0.827 1.00 63.97 110 LYS A C 1
ATOM 875 O O . LYS A 1 110 ? -1.348 -7.350 -0.245 1.00 63.97 110 LYS A O 1
ATOM 880 N N . LEU A 1 111 ? 0.151 -6.448 1.142 1.00 57.78 111 LEU A N 1
ATOM 881 C CA . LEU A 1 111 ? 0.544 -5.412 0.179 1.00 57.78 111 LEU A CA 1
ATOM 882 C C . LEU A 1 111 ? 1.422 -5.989 -0.934 1.00 57.78 111 LEU A C 1
ATOM 884 O O . LEU A 1 111 ? 1.219 -5.674 -2.105 1.00 57.78 111 LEU A O 1
ATOM 888 N N . LEU A 1 112 ? 2.384 -6.843 -0.587 1.00 60.16 112 LEU A N 1
ATOM 889 C CA . LEU A 1 112 ? 3.186 -7.556 -1.575 1.00 60.16 112 LEU A CA 1
ATOM 890 C C . LEU A 1 112 ? 2.307 -8.466 -2.421 1.00 60.16 112 LEU A C 1
ATOM 892 O O . LEU A 1 112 ? 2.503 -8.480 -3.625 1.00 60.16 112 LEU A O 1
ATOM 896 N N . ALA A 1 113 ? 1.280 -9.094 -1.835 1.00 64.38 113 ALA A N 1
ATOM 897 C CA . ALA A 1 113 ? 0.225 -9.831 -2.542 1.00 64.38 113 ALA A CA 1
ATOM 898 C C . ALA A 1 113 ? -0.557 -9.010 -3.607 1.00 64.38 113 ALA A C 1
ATOM 900 O O . ALA A 1 113 ? -1.522 -9.497 -4.195 1.00 64.38 113 ALA A O 1
ATOM 901 N N . ASN A 1 114 ? -0.161 -7.761 -3.879 1.00 76.19 114 ASN A N 1
ATOM 902 C CA . ASN A 1 114 ? -0.478 -7.052 -5.108 1.00 76.19 114 ASN A CA 1
ATOM 903 C C . ASN A 1 114 ? 0.589 -7.287 -6.197 1.00 76.19 114 ASN A C 1
ATOM 905 O O . ASN A 1 114 ? 1.688 -6.727 -6.134 1.00 76.19 114 ASN A O 1
ATOM 909 N N . ARG A 1 115 ? 0.190 -7.972 -7.277 1.00 70.44 115 ARG A N 1
ATOM 910 C CA . ARG A 1 115 ? 0.972 -8.221 -8.504 1.00 70.44 115 ARG A CA 1
ATOM 911 C C . ARG A 1 115 ? 1.978 -7.152 -8.924 1.00 70.44 115 ARG A C 1
ATOM 913 O O . ARG A 1 115 ? 3.137 -7.455 -9.216 1.00 70.44 115 ARG A O 1
ATOM 920 N N . HIS A 1 116 ? 1.544 -5.894 -8.989 1.00 73.25 116 HIS A N 1
ATOM 921 C CA . HIS A 1 116 ? 2.376 -4.803 -9.491 1.00 73.25 116 HIS A CA 1
ATOM 922 C C . HIS A 1 116 ? 3.398 -4.344 -8.449 1.00 73.25 116 HIS A C 1
ATOM 924 O O . HIS A 1 116 ? 4.503 -3.960 -8.826 1.00 73.25 116 HIS A O 1
ATOM 930 N N . VAL A 1 117 ? 3.056 -4.403 -7.156 1.00 61.12 117 VAL A N 1
ATOM 931 C CA . VAL A 1 117 ? 3.996 -4.121 -6.063 1.00 61.12 117 VAL A CA 1
ATOM 932 C C . VAL A 1 117 ? 5.092 -5.180 -6.051 1.00 61.12 117 VAL A C 1
ATOM 934 O O . VAL A 1 117 ? 6.252 -4.822 -6.213 1.00 61.12 117 VAL A O 1
ATOM 937 N N . GLN A 1 118 ? 4.738 -6.467 -5.971 1.00 70.19 118 GLN A N 1
ATOM 938 C CA . GLN A 1 118 ? 5.705 -7.574 -5.989 1.00 70.19 118 GLN A CA 1
ATOM 939 C C . GLN A 1 118 ? 6.676 -7.503 -7.167 1.00 70.19 118 GLN A C 1
ATOM 941 O O . GLN A 1 118 ? 7.883 -7.605 -6.978 1.00 70.19 118 GLN A O 1
ATOM 946 N N . THR A 1 119 ? 6.159 -7.259 -8.370 1.00 70.38 119 THR A N 1
ATOM 947 C CA . THR A 1 119 ? 6.973 -7.157 -9.590 1.00 70.38 119 THR A CA 1
ATOM 948 C C . THR A 1 119 ? 7.966 -5.994 -9.532 1.00 70.38 119 THR A C 1
ATOM 950 O O . THR A 1 119 ? 9.155 -6.176 -9.780 1.00 70.38 119 THR A O 1
ATOM 953 N N . ILE A 1 120 ? 7.497 -4.792 -9.178 1.00 65.06 120 ILE A N 1
ATOM 954 C CA . ILE A 1 120 ? 8.326 -3.574 -9.167 1.00 65.06 120 ILE A CA 1
ATOM 955 C C . ILE A 1 120 ? 9.332 -3.608 -8.007 1.00 65.06 120 ILE A C 1
ATOM 957 O O . ILE A 1 120 ? 10.494 -3.250 -8.167 1.00 65.06 120 ILE A O 1
ATOM 961 N N . SER A 1 121 ? 8.921 -4.082 -6.836 1.00 61.31 121 SER A N 1
ATOM 962 C CA . SER A 1 121 ? 9.818 -4.277 -5.696 1.00 61.31 121 SER A CA 1
ATOM 963 C C . SER A 1 121 ? 10.826 -5.402 -5.942 1.00 61.31 121 SER A C 1
ATOM 965 O O . SER A 1 121 ? 11.975 -5.294 -5.517 1.00 61.31 121 SER A O 1
ATOM 967 N N . GLY A 1 122 ? 10.421 -6.434 -6.687 1.00 61.44 122 GLY A N 1
ATOM 968 C CA . GLY A 1 122 ? 11.253 -7.559 -7.102 1.00 61.44 122 GLY A CA 1
ATOM 969 C C . GLY A 1 122 ? 12.374 -7.203 -8.079 1.00 61.44 122 GLY A C 1
ATOM 970 O O . GLY A 1 122 ? 13.370 -7.928 -8.137 1.00 61.44 122 GLY A O 1
ATOM 971 N N . SER A 1 123 ? 12.253 -6.110 -8.834 1.00 63.00 123 SER A N 1
ATOM 972 C CA . SER A 1 123 ? 13.363 -5.562 -9.623 1.00 63.00 123 SER A CA 1
ATOM 973 C C . SER A 1 123 ? 14.166 -4.520 -8.839 1.00 63.00 123 SER A C 1
ATOM 975 O O . SER A 1 123 ? 15.392 -4.552 -8.866 1.00 63.00 123 SER A O 1
ATOM 977 N N . LEU A 1 124 ? 13.505 -3.632 -8.087 1.00 59.31 124 LEU A N 1
ATOM 978 C CA . LEU A 1 124 ? 14.179 -2.523 -7.402 1.00 59.31 124 LEU A CA 1
ATOM 979 C C . LEU A 1 124 ? 15.022 -2.939 -6.186 1.00 59.31 124 LEU A C 1
ATOM 981 O O . LEU A 1 124 ? 16.060 -2.322 -5.943 1.00 59.31 124 LEU A O 1
ATOM 985 N N . LEU A 1 125 ? 14.598 -3.931 -5.396 1.00 61.81 125 LEU A N 1
ATOM 986 C CA . LEU A 1 125 ? 15.109 -4.130 -4.026 1.00 61.81 125 LEU A CA 1
ATOM 987 C C . LEU A 1 125 ? 15.949 -5.400 -3.822 1.00 61.81 125 LEU A C 1
ATOM 989 O O . LEU A 1 125 ? 16.443 -5.633 -2.725 1.00 61.81 125 LEU A O 1
ATOM 993 N N . ARG A 1 126 ? 16.140 -6.223 -4.858 1.00 69.00 126 ARG A N 1
ATOM 994 C CA . ARG A 1 126 ? 16.673 -7.588 -4.704 1.00 69.00 126 ARG A CA 1
ATOM 995 C C . ARG A 1 126 ? 18.119 -7.682 -4.199 1.00 69.00 126 ARG A C 1
ATOM 997 O O . ARG A 1 126 ? 18.440 -8.604 -3.462 1.00 69.00 126 ARG A O 1
ATOM 1004 N N . ASP A 1 127 ? 18.979 -6.711 -4.511 1.00 62.38 127 ASP A N 1
ATOM 1005 C CA . ASP A 1 127 ? 20.347 -6.670 -3.959 1.00 62.38 127 ASP A CA 1
ATOM 1006 C C . ASP A 1 127 ? 20.387 -6.508 -2.430 1.00 62.38 127 ASP A C 1
ATOM 1008 O O . ASP A 1 127 ? 21.404 -6.812 -1.807 1.00 62.38 127 ASP A O 1
ATOM 1012 N N . ASP A 1 128 ? 19.307 -6.022 -1.811 1.00 63.88 128 ASP A N 1
ATOM 1013 C CA . ASP A 1 128 ? 19.233 -5.897 -0.363 1.00 63.88 128 ASP A CA 1
ATOM 1014 C C . ASP A 1 128 ? 18.908 -7.252 0.268 1.00 63.88 128 ASP A C 1
ATOM 1016 O O . ASP A 1 128 ? 17.772 -7.728 0.264 1.00 63.88 128 ASP A O 1
ATOM 1020 N N . ILE A 1 129 ? 19.935 -7.844 0.868 1.00 58.47 129 ILE A N 1
ATOM 1021 C CA . ILE A 1 129 ? 19.893 -9.136 1.551 1.00 58.47 129 ILE A CA 1
ATOM 1022 C C . ILE A 1 129 ? 18.788 -9.252 2.618 1.00 58.47 129 ILE A C 1
ATOM 1024 O O . ILE A 1 129 ? 18.292 -10.351 2.860 1.00 58.47 129 ILE A O 1
ATOM 1028 N N . THR A 1 130 ? 18.333 -8.142 3.212 1.00 57.28 130 THR A N 1
ATOM 1029 C CA . THR A 1 130 ? 17.219 -8.161 4.179 1.00 57.28 130 THR A CA 1
ATOM 1030 C C . THR A 1 130 ? 15.854 -8.395 3.522 1.00 57.28 130 THR A C 1
ATOM 1032 O O . THR A 1 130 ? 14.928 -8.823 4.202 1.00 57.28 130 THR A O 1
ATOM 1035 N N . CYS A 1 131 ? 15.723 -8.180 2.207 1.00 58.69 131 CYS A N 1
ATOM 1036 C CA . CYS A 1 131 ? 14.494 -8.407 1.432 1.00 58.69 131 CYS A CA 1
ATOM 1037 C C . CYS A 1 131 ? 14.198 -9.876 1.130 1.00 58.69 131 CYS A C 1
ATOM 1039 O O . CYS A 1 131 ? 13.118 -10.215 0.642 1.00 58.69 131 CYS A O 1
ATOM 1041 N N . ARG A 1 132 ? 15.167 -10.752 1.379 1.00 57.25 132 ARG A N 1
ATOM 1042 C CA . ARG A 1 132 ? 15.108 -12.153 0.965 1.00 57.25 132 ARG A CA 1
ATOM 1043 C C . ARG A 1 132 ? 14.224 -12.986 1.885 1.00 57.25 132 ARG A C 1
ATOM 1045 O O . ARG A 1 132 ? 13.494 -13.844 1.401 1.00 57.25 132 ARG A O 1
ATOM 1052 N N . TYR A 1 133 ? 14.263 -12.680 3.181 1.00 55.59 133 TYR A N 1
ATOM 1053 C CA . TYR A 1 133 ? 13.853 -13.587 4.244 1.00 55.59 133 TYR A CA 1
ATOM 1054 C C . TYR A 1 133 ? 13.163 -12.856 5.404 1.00 55.59 133 TYR A C 1
ATOM 1056 O O . TYR A 1 133 ? 13.637 -11.810 5.854 1.00 55.59 133 TYR A O 1
ATOM 1064 N N . VAL A 1 134 ? 12.066 -13.419 5.920 1.00 51.88 134 VAL A N 1
ATOM 1065 C CA . VAL A 1 134 ? 11.313 -12.867 7.056 1.00 51.88 134 VAL A CA 1
ATOM 1066 C C . VAL A 1 134 ? 11.000 -13.985 8.037 1.00 51.88 134 VAL A C 1
ATOM 1068 O O . VAL A 1 134 ? 10.059 -14.741 7.844 1.00 51.88 134 VAL A O 1
ATOM 1071 N N . ASN A 1 135 ? 11.758 -14.081 9.127 1.00 45.78 135 ASN A N 1
ATOM 1072 C CA . ASN A 1 135 ? 11.434 -15.038 10.177 1.00 45.78 135 ASN A CA 1
ATOM 1073 C C . ASN A 1 135 ? 10.520 -14.369 11.219 1.00 45.78 135 ASN A C 1
ATOM 1075 O O . ASN A 1 135 ? 11.024 -13.562 12.006 1.00 45.78 135 ASN A O 1
ATOM 1079 N N . PRO A 1 136 ? 9.216 -14.692 11.310 1.00 45.53 136 PRO A N 1
ATOM 1080 C CA . PRO A 1 136 ? 8.310 -14.034 12.259 1.00 45.53 136 PRO A CA 1
ATOM 1081 C C . PRO A 1 136 ? 8.713 -14.221 13.736 1.00 45.53 136 PRO A C 1
ATOM 1083 O O . PRO A 1 136 ? 8.262 -13.468 14.596 1.00 45.53 136 PRO A O 1
ATOM 1086 N N . LYS A 1 137 ? 9.597 -15.185 14.040 1.00 40.09 137 LYS A N 1
ATOM 1087 C CA . LYS A 1 137 ? 10.086 -15.515 15.391 1.00 40.09 137 LYS A CA 1
ATOM 1088 C C . LYS A 1 137 ? 11.481 -14.932 15.698 1.00 40.09 137 LYS A C 1
ATOM 1090 O O . LYS A 1 137 ? 11.873 -14.903 16.862 1.00 40.09 137 LYS A O 1
ATOM 1095 N N . LYS A 1 138 ? 12.235 -14.459 14.692 1.00 37.41 138 LYS A N 1
ATOM 1096 C CA . LYS A 1 138 ? 13.588 -13.868 14.840 1.00 37.41 138 LYS A CA 1
ATOM 1097 C C . LYS A 1 138 ? 13.739 -12.449 14.304 1.00 37.41 138 LYS A C 1
ATOM 1099 O O . LYS A 1 138 ? 14.656 -11.757 14.742 1.00 37.41 138 LYS A O 1
ATOM 1104 N N . THR A 1 139 ? 12.854 -11.973 13.432 1.00 40.69 139 THR A N 1
ATOM 1105 C CA . THR A 1 139 ? 12.796 -10.566 13.006 1.00 40.69 139 THR A CA 1
ATOM 1106 C C . THR A 1 139 ? 12.172 -9.714 14.120 1.00 40.69 139 THR A C 1
ATOM 1108 O O . THR A 1 139 ? 11.180 -9.014 13.933 1.00 40.69 139 THR A O 1
ATOM 1111 N N . VAL A 1 140 ? 12.784 -9.744 15.312 1.00 34.69 140 VAL A N 1
ATOM 1112 C CA . VAL A 1 140 ? 12.434 -8.925 16.488 1.00 34.69 140 VAL A CA 1
ATOM 1113 C C . VAL A 1 140 ? 12.993 -7.500 16.323 1.00 34.69 140 VAL A C 1
ATOM 1115 O O . VAL A 1 140 ? 13.522 -6.880 17.241 1.00 34.69 140 VAL A O 1
ATOM 1118 N N . VAL A 1 141 ? 12.861 -6.953 15.113 1.00 36.12 141 VAL A N 1
ATOM 1119 C CA . VAL A 1 141 ? 12.975 -5.518 14.848 1.00 36.12 141 VAL A CA 1
ATOM 1120 C C . VAL A 1 141 ? 11.593 -4.956 15.145 1.00 36.12 141 VAL A C 1
ATOM 1122 O O . VAL A 1 141 ? 10.721 -5.004 14.281 1.00 36.12 141 VAL A O 1
ATOM 1125 N N . TYR A 1 142 ? 11.379 -4.563 16.407 1.00 35.94 142 TYR A N 1
ATOM 1126 C CA . TYR A 1 142 ? 10.081 -4.279 17.041 1.00 35.94 142 TYR A CA 1
ATOM 1127 C C . TYR A 1 142 ? 8.989 -3.820 16.071 1.00 35.94 142 TYR A C 1
ATOM 1129 O O . TYR A 1 142 ? 8.953 -2.676 15.628 1.00 35.94 142 TYR A O 1
ATOM 1137 N N . SER A 1 143 ? 8.099 -4.756 15.738 1.00 30.72 143 SER A N 1
ATOM 1138 C CA . SER A 1 143 ? 7.198 -4.626 14.601 1.00 30.72 143 SER A CA 1
ATOM 1139 C C . SER A 1 143 ? 5.732 -4.855 14.989 1.00 30.72 143 SER A C 1
ATOM 1141 O O . SER A 1 143 ? 5.182 -5.845 14.509 1.00 30.72 143 SER A O 1
ATOM 1143 N N . PRO A 1 144 ? 5.089 -3.940 15.763 1.00 32.91 144 PRO A N 1
ATOM 1144 C CA . PRO A 1 144 ? 3.630 -3.784 15.893 1.00 32.91 144 PRO A CA 1
ATOM 1145 C C . PRO A 1 144 ? 2.789 -4.674 14.943 1.00 32.91 144 PRO A C 1
ATOM 1147 O O . PRO A 1 144 ? 2.755 -4.362 13.740 1.00 32.91 144 PRO A O 1
ATOM 1150 N N . PRO A 1 145 ? 2.224 -5.818 15.420 1.00 32.56 145 PRO A N 1
ATOM 1151 C CA . PRO A 1 145 ? 1.670 -6.933 14.626 1.00 32.56 145 PRO A CA 1
ATOM 1152 C C . PRO A 1 145 ? 0.724 -6.599 13.476 1.00 32.56 145 PRO A C 1
ATOM 1154 O O . PRO A 1 145 ? 0.416 -7.458 12.655 1.00 32.56 145 PRO A O 1
ATOM 1157 N N . TRP A 1 146 ? 0.236 -5.370 13.417 1.00 34.56 146 TRP A N 1
ATOM 1158 C CA . TRP A 1 146 ? -0.688 -4.920 12.399 1.00 34.56 146 TRP A CA 1
ATOM 1159 C C . TRP A 1 146 ? -0.067 -4.285 11.143 1.00 34.56 146 TRP A C 1
ATOM 1161 O O . TRP A 1 146 ? -0.778 -4.144 10.150 1.00 34.56 146 TRP A O 1
ATOM 1171 N N . ILE A 1 147 ? 1.237 -3.961 11.112 1.00 37.41 147 ILE A N 1
ATOM 1172 C CA . ILE A 1 147 ? 1.925 -3.733 9.818 1.00 37.41 147 ILE A CA 1
ATOM 1173 C C . ILE A 1 147 ? 2.388 -5.093 9.320 1.00 37.41 147 ILE A C 1
ATOM 1175 O O . ILE A 1 147 ? 3.346 -5.669 9.842 1.00 37.41 147 ILE A O 1
ATOM 1179 N N . ASP A 1 148 ? 1.659 -5.564 8.314 1.00 42.62 148 ASP A N 1
ATOM 1180 C CA . ASP A 1 148 ? 2.174 -6.205 7.108 1.00 42.62 148 ASP A CA 1
ATOM 1181 C C . ASP A 1 148 ? 3.724 -6.215 7.028 1.00 42.62 148 ASP A C 1
ATOM 1183 O O . ASP A 1 148 ? 4.357 -5.184 6.793 1.00 42.62 148 ASP A O 1
ATOM 1187 N N . PRO A 1 149 ? 4.387 -7.355 7.264 1.00 49.91 149 PRO A N 1
ATOM 1188 C CA . PRO A 1 149 ? 5.846 -7.410 7.200 1.00 49.91 149 PRO A CA 1
ATOM 1189 C C . PRO A 1 149 ? 6.447 -7.026 5.835 1.00 49.91 149 PRO A C 1
ATOM 1191 O O . PRO A 1 149 ? 7.541 -6.474 5.795 1.00 49.91 149 PRO A O 1
ATOM 1194 N N . GLY A 1 150 ? 5.741 -7.227 4.721 1.00 46.16 150 GLY A N 1
ATOM 1195 C CA . GLY A 1 150 ? 6.199 -6.837 3.378 1.00 46.16 150 GLY A CA 1
ATOM 1196 C C . GLY A 1 150 ? 6.433 -5.343 3.232 1.00 46.16 150 GLY A C 1
ATOM 1197 O O . GLY A 1 150 ? 7.531 -4.905 2.897 1.00 46.16 150 GLY A O 1
ATOM 1198 N N . ILE A 1 151 ? 5.403 -4.575 3.577 1.00 48.31 151 ILE A N 1
ATOM 1199 C CA . ILE A 1 151 ? 5.426 -3.138 3.860 1.00 48.31 151 ILE A CA 1
ATOM 1200 C C . ILE A 1 151 ? 6.737 -2.767 4.590 1.00 48.31 151 ILE A C 1
ATOM 1202 O O . ILE A 1 151 ? 7.478 -1.918 4.091 1.00 48.31 151 ILE A O 1
ATOM 1206 N N . ASN A 1 152 ? 7.068 -3.455 5.685 1.00 49.97 152 ASN A N 1
ATOM 1207 C CA . ASN A 1 152 ? 8.318 -3.321 6.450 1.00 49.97 152 ASN A CA 1
ATOM 1208 C C . ASN A 1 152 ? 9.583 -3.410 5.590 1.00 49.97 152 ASN A C 1
ATOM 1210 O O . ASN A 1 152 ? 10.418 -2.497 5.531 1.00 49.97 152 ASN A O 1
ATOM 1214 N N . ILE A 1 153 ? 9.743 -4.513 4.882 1.00 51.53 153 ILE A N 1
ATOM 1215 C CA . ILE A 1 153 ? 11.029 -4.785 4.257 1.00 51.53 153 ILE A CA 1
ATOM 1216 C C . ILE A 1 153 ? 11.212 -3.920 2.997 1.00 51.53 153 ILE A C 1
ATOM 1218 O O . ILE A 1 153 ? 12.319 -3.442 2.742 1.00 51.53 153 ILE A O 1
ATOM 1222 N N . LEU A 1 154 ? 10.113 -3.577 2.304 1.00 49.62 154 LEU A N 1
ATOM 1223 C CA . LEU A 1 154 ? 10.112 -2.655 1.163 1.00 49.62 154 LEU A CA 1
ATOM 1224 C C . LEU A 1 154 ? 10.829 -1.334 1.447 1.00 49.62 154 LEU A C 1
ATOM 1226 O O . LEU A 1 154 ? 11.617 -0.877 0.620 1.00 49.62 154 LEU A O 1
ATOM 1230 N N . THR A 1 155 ? 10.552 -0.684 2.580 1.00 49.62 155 THR A N 1
ATOM 1231 C CA . THR A 1 155 ? 11.009 0.707 2.766 1.00 49.62 155 THR A CA 1
ATOM 1232 C C . THR A 1 155 ? 12.238 0.829 3.616 1.00 49.62 155 THR A C 1
ATOM 1234 O O . THR A 1 155 ? 12.977 1.785 3.424 1.00 49.62 155 THR A O 1
ATOM 1237 N N . SER A 1 156 ? 12.510 -0.137 4.494 1.00 50.69 156 SER A N 1
ATOM 1238 C CA . SER A 1 156 ? 13.851 -0.242 5.061 1.00 50.69 156 SER A CA 1
ATOM 1239 C C . SER A 1 156 ? 14.869 -0.411 3.924 1.00 50.69 156 SER A C 1
ATOM 1241 O O . SER A 1 156 ? 15.925 0.217 3.950 1.00 50.69 156 SER A O 1
ATOM 1243 N N . SER A 1 157 ? 14.495 -1.148 2.870 1.00 49.66 157 SER A N 1
ATOM 1244 C CA . SER A 1 157 ? 15.333 -1.350 1.693 1.00 49.66 157 SER A CA 1
ATOM 1245 C C . SER A 1 157 ? 15.378 -0.169 0.735 1.00 49.66 157 SER A C 1
ATOM 1247 O O . SER A 1 157 ? 16.470 0.275 0.382 1.00 49.66 157 SER A O 1
ATOM 1249 N N . LEU A 1 158 ? 14.228 0.401 0.353 1.00 48.50 158 LEU A N 1
ATOM 1250 C CA . LEU A 1 158 ? 14.230 1.580 -0.516 1.00 48.50 158 LEU A CA 1
ATOM 1251 C C . LEU A 1 158 ? 14.978 2.748 0.151 1.00 48.50 158 LEU A C 1
ATOM 1253 O O . LEU A 1 158 ? 15.730 3.444 -0.523 1.00 48.50 158 LEU A O 1
ATOM 1257 N N . LEU A 1 159 ? 14.850 2.917 1.474 1.00 45.09 159 LEU A N 1
ATOM 1258 C CA . LEU A 1 159 ? 15.609 3.914 2.231 1.00 45.09 159 LEU A CA 1
ATOM 1259 C C . LEU A 1 159 ? 17.116 3.613 2.217 1.00 45.09 159 LEU A C 1
ATOM 1261 O O . LEU A 1 159 ? 17.889 4.526 1.946 1.00 45.09 159 LEU A O 1
ATOM 1265 N N . ARG A 1 160 ? 17.546 2.355 2.417 1.00 52.62 160 ARG A N 1
ATOM 1266 C CA . ARG A 1 160 ? 18.966 1.961 2.293 1.00 52.62 160 ARG A CA 1
ATOM 1267 C C . ARG A 1 160 ? 19.521 2.197 0.887 1.00 52.62 160 ARG A C 1
ATOM 1269 O O . ARG A 1 160 ? 20.599 2.773 0.763 1.00 52.62 160 ARG A O 1
ATOM 1276 N N . LYS A 1 161 ? 18.794 1.822 -0.175 1.00 48.44 161 LYS A N 1
ATOM 1277 C CA . LYS A 1 161 ? 19.223 2.093 -1.559 1.00 48.44 161 LYS A CA 1
ATOM 1278 C C . LYS A 1 161 ? 19.280 3.594 -1.861 1.00 48.44 161 LYS A C 1
ATOM 1280 O O . LYS A 1 161 ? 20.244 4.029 -2.476 1.00 48.44 161 LYS A O 1
ATOM 1285 N N . LEU A 1 162 ? 18.329 4.399 -1.379 1.00 43.34 162 LEU A N 1
ATOM 1286 C CA . LEU A 1 162 ? 18.372 5.864 -1.512 1.00 43.34 162 LEU A CA 1
ATOM 1287 C C . LEU A 1 162 ? 19.523 6.499 -0.706 1.00 43.34 162 LEU A C 1
ATOM 1289 O O . LEU A 1 162 ? 20.145 7.449 -1.175 1.00 43.34 162 LEU A O 1
ATOM 1293 N N . GLN A 1 163 ? 19.853 5.957 0.470 1.00 40.84 163 GLN A N 1
ATOM 1294 C CA . GLN A 1 163 ? 21.008 6.378 1.275 1.00 40.84 163 GLN A CA 1
ATOM 1295 C C . GLN A 1 163 ? 22.349 6.013 0.616 1.00 40.84 163 GLN A C 1
ATOM 1297 O O . GLN A 1 163 ? 23.296 6.791 0.716 1.00 40.84 163 GLN A O 1
ATOM 1302 N N . ALA A 1 164 ? 22.428 4.878 -0.087 1.00 45.16 164 ALA A N 1
ATOM 1303 C CA . ALA A 1 164 ? 23.578 4.521 -0.920 1.00 45.16 164 ALA A CA 1
ATOM 1304 C C . ALA A 1 164 ? 23.692 5.433 -2.157 1.00 45.16 164 ALA A C 1
ATOM 1306 O O . ALA A 1 164 ? 24.770 5.944 -2.443 1.00 45.16 164 ALA A O 1
ATOM 1307 N N . TYR A 1 165 ? 22.570 5.738 -2.821 1.00 38.72 165 TYR A N 1
ATOM 1308 C CA . TYR A 1 165 ? 22.519 6.657 -3.970 1.00 38.72 165 TYR A CA 1
ATOM 1309 C C . TYR A 1 165 ? 23.000 8.081 -3.626 1.00 38.72 165 TYR A C 1
ATOM 1311 O O . TYR A 1 165 ? 23.517 8.792 -4.481 1.00 38.72 165 TYR A O 1
ATOM 1319 N N . GLY A 1 166 ? 22.876 8.493 -2.359 1.00 35.16 166 GLY A N 1
ATOM 1320 C CA . GLY A 1 166 ? 23.444 9.739 -1.833 1.00 35.16 166 GLY A CA 1
ATOM 1321 C C . GLY A 1 166 ? 24.949 9.696 -1.521 1.00 35.16 166 GLY A C 1
ATOM 1322 O O . GLY A 1 166 ? 25.463 10.655 -0.946 1.00 35.16 166 GLY A O 1
ATOM 1323 N N . LYS A 1 167 ? 25.652 8.599 -1.838 1.00 35.50 167 LYS A N 1
ATOM 1324 C CA . LYS A 1 167 ? 27.051 8.352 -1.446 1.00 35.50 167 LYS A CA 1
ATOM 1325 C C . LYS A 1 167 ? 27.977 7.868 -2.570 1.00 35.50 167 LYS A C 1
ATOM 1327 O O . LYS A 1 167 ? 29.088 7.443 -2.272 1.00 35.50 167 LYS A O 1
ATOM 1332 N N . GLU A 1 168 ? 27.591 7.999 -3.840 1.00 33.28 168 GLU A N 1
ATOM 1333 C CA . GLU A 1 168 ? 28.381 7.467 -4.965 1.00 33.28 168 GLU A CA 1
ATOM 1334 C C . GLU A 1 168 ? 28.735 8.525 -6.030 1.00 33.28 168 GLU A C 1
ATOM 1336 O O . GLU A 1 168 ? 28.349 8.463 -7.195 1.00 33.28 168 GLU A O 1
ATOM 1341 N N . HIS A 1 169 ? 29.513 9.525 -5.601 1.00 33.31 169 HIS A N 1
ATOM 1342 C CA . HIS A 1 169 ? 30.293 10.425 -6.468 1.00 33.31 169 HIS A CA 1
ATOM 1343 C C . HIS A 1 169 ? 31.716 10.631 -5.906 1.00 33.31 169 HIS A C 1
ATOM 1345 O O . HIS A 1 169 ? 32.212 11.746 -5.758 1.00 33.31 169 HIS A O 1
ATOM 1351 N N . SER A 1 170 ? 32.377 9.525 -5.551 1.00 27.92 170 SER A N 1
ATOM 1352 C CA . SER A 1 170 ? 33.819 9.476 -5.285 1.00 27.92 170 SER A CA 1
ATOM 1353 C C . SER A 1 170 ? 34.356 8.056 -5.480 1.00 27.92 170 SER A C 1
ATOM 1355 O O . SER A 1 170 ? 33.624 7.089 -5.294 1.00 27.92 170 SER A O 1
ATOM 1357 N N . THR A 1 171 ? 35.640 7.961 -5.833 1.00 26.42 171 THR A N 1
ATOM 1358 C CA . THR A 1 171 ? 36.441 6.738 -6.032 1.00 26.42 171 THR A CA 1
ATOM 1359 C C . THR A 1 171 ? 35.877 5.680 -6.987 1.00 26.42 171 THR A C 1
ATOM 1361 O O . THR A 1 171 ? 35.086 4.824 -6.605 1.00 26.42 171 THR A O 1
ATOM 1364 N N . ALA A 1 172 ? 36.467 5.608 -8.184 1.00 33.34 172 ALA A N 1
ATOM 1365 C CA . ALA A 1 172 ? 36.715 4.306 -8.790 1.00 33.34 172 ALA A CA 1
ATOM 1366 C C . ALA A 1 172 ? 37.700 3.545 -7.880 1.00 33.34 172 ALA A C 1
ATOM 1368 O O . ALA A 1 172 ? 38.861 3.935 -7.754 1.00 33.34 172 ALA A O 1
ATOM 1369 N N . ALA A 1 173 ? 37.221 2.498 -7.211 1.00 25.88 173 ALA A N 1
ATOM 1370 C CA . ALA A 1 173 ? 38.013 1.602 -6.373 1.00 25.88 173 ALA A CA 1
ATOM 1371 C C . ALA A 1 173 ? 37.729 0.158 -6.803 1.00 25.88 173 ALA A C 1
ATOM 1373 O O . ALA A 1 173 ? 36.588 -0.178 -7.116 1.00 25.88 173 ALA A O 1
ATOM 1374 N N . ALA A 1 174 ? 38.769 -0.675 -6.876 1.00 35.59 174 ALA A N 1
ATOM 1375 C CA . ALA A 1 174 ? 38.694 -1.976 -7.535 1.00 35.59 174 ALA A CA 1
ATOM 1376 C C . ALA A 1 174 ? 37.677 -2.921 -6.869 1.00 35.59 174 ALA A C 1
ATOM 1378 O O . ALA A 1 174 ? 37.872 -3.369 -5.739 1.00 35.59 174 ALA A O 1
ATOM 1379 N N . THR A 1 175 ? 36.617 -3.264 -7.598 1.00 31.84 175 THR A N 1
ATOM 1380 C CA . THR A 1 175 ? 35.703 -4.348 -7.242 1.00 31.84 175 THR A CA 1
ATOM 1381 C C . THR A 1 175 ? 36.354 -5.692 -7.560 1.00 31.84 175 THR A C 1
ATOM 1383 O O . THR A 1 175 ? 36.774 -5.940 -8.689 1.00 31.84 175 THR A O 1
ATOM 1386 N N . SER A 1 176 ? 36.411 -6.600 -6.584 1.00 39.78 176 SER A N 1
ATOM 1387 C CA . SER A 1 176 ? 36.634 -8.013 -6.897 1.00 39.78 176 SER A CA 1
ATOM 1388 C C . SER A 1 176 ? 35.414 -8.545 -7.649 1.00 39.78 176 SER A C 1
ATOM 1390 O O . SER A 1 176 ? 34.280 -8.282 -7.239 1.00 39.78 176 SER A O 1
ATOM 1392 N N . SER A 1 177 ? 35.630 -9.299 -8.726 1.00 66.00 177 SER A N 1
ATOM 1393 C CA . SER A 1 177 ? 34.532 -9.938 -9.456 1.00 66.00 177 SER A CA 1
ATOM 1394 C C . SER A 1 177 ? 33.709 -10.832 -8.521 1.00 66.00 177 SER A C 1
ATOM 1396 O O . SER A 1 177 ? 34.265 -11.554 -7.696 1.00 66.00 177 SER A O 1
ATOM 1398 N N . TYR A 1 178 ? 32.378 -10.786 -8.641 1.00 82.44 178 TYR A N 1
ATOM 1399 C CA . TYR A 1 178 ? 31.503 -11.742 -7.950 1.00 82.44 178 TYR A CA 1
ATOM 1400 C C . TYR A 1 178 ? 31.681 -13.156 -8.526 1.00 82.44 178 TYR A C 1
ATOM 1402 O O . TYR A 1 178 ? 31.726 -14.138 -7.783 1.00 82.44 178 TYR A O 1
ATOM 1410 N N . TRP A 1 179 ? 31.796 -13.229 -9.852 1.00 87.19 179 TRP A N 1
ATOM 1411 C CA . TRP A 1 179 ? 32.024 -14.437 -10.637 1.00 87.19 179 TRP A CA 1
ATOM 1412 C C . TRP A 1 179 ? 33.507 -14.800 -10.646 1.00 87.19 179 TRP A C 1
ATOM 1414 O O . TRP A 1 179 ? 34.352 -13.907 -10.722 1.00 87.19 179 TRP A O 1
ATOM 1424 N N . ASP A 1 180 ? 33.825 -16.091 -10.582 1.00 87.69 180 ASP A N 1
ATOM 1425 C CA . ASP A 1 180 ? 35.213 -16.557 -10.474 1.00 87.69 180 ASP A CA 1
ATOM 1426 C C . ASP A 1 180 ? 35.937 -16.467 -11.822 1.00 87.69 180 ASP A C 1
ATOM 1428 O O . ASP A 1 180 ? 37.083 -16.025 -11.893 1.00 87.69 180 ASP A O 1
ATOM 1432 N N . THR A 1 181 ? 35.244 -16.833 -12.903 1.00 89.75 181 THR A N 1
ATOM 1433 C CA . THR A 1 181 ? 35.739 -16.733 -14.281 1.00 89.75 181 THR A CA 1
ATOM 1434 C C . THR A 1 181 ? 34.609 -16.347 -15.229 1.00 89.75 181 THR A C 1
ATOM 1436 O O . THR A 1 181 ? 33.540 -16.956 -15.188 1.00 89.75 181 THR A O 1
ATOM 1439 N N . ARG A 1 182 ? 34.863 -15.396 -16.134 1.00 92.12 182 ARG A N 1
ATOM 1440 C CA . ARG A 1 182 ? 34.076 -15.233 -17.363 1.00 92.12 182 ARG A CA 1
ATOM 1441 C C . ARG A 1 182 ? 34.771 -15.975 -18.494 1.00 92.12 182 ARG A C 1
ATOM 1443 O O . ARG A 1 182 ? 35.977 -15.818 -18.672 1.00 92.12 182 ARG A O 1
ATOM 1450 N N . GLU A 1 183 ? 34.002 -16.711 -19.280 1.00 93.44 183 GLU A N 1
ATOM 1451 C CA . GLU A 1 183 ? 34.444 -17.293 -20.544 1.00 93.44 183 GLU A CA 1
ATOM 1452 C C . GLU A 1 183 ? 33.567 -16.782 -21.687 1.00 93.44 183 GLU A C 1
ATOM 1454 O O . GLU A 1 183 ? 32.375 -16.532 -21.498 1.00 93.44 183 GLU A O 1
ATOM 1459 N N . ARG A 1 184 ? 34.163 -16.631 -22.870 1.00 94.62 184 ARG A N 1
ATOM 1460 C CA . ARG A 1 184 ? 33.461 -16.296 -24.109 1.00 94.62 184 ARG A CA 1
ATOM 1461 C C . ARG A 1 184 ? 33.352 -17.541 -24.975 1.00 94.62 184 ARG A C 1
ATOM 1463 O O . ARG A 1 184 ? 34.323 -18.288 -25.090 1.00 94.62 184 ARG A O 1
ATOM 1470 N N . PHE A 1 185 ? 32.193 -17.731 -25.592 1.00 94.00 185 PHE A N 1
ATOM 1471 C CA . PHE A 1 185 ? 31.956 -18.783 -26.569 1.00 94.00 185 PHE A CA 1
ATOM 1472 C C . PHE A 1 185 ? 31.516 -18.164 -27.888 1.00 94.00 185 PHE A C 1
ATOM 1474 O O . PHE A 1 185 ? 30.508 -17.457 -27.950 1.00 94.00 185 PHE A O 1
ATOM 1481 N N . ASP A 1 186 ? 32.291 -18.445 -28.931 1.00 93.69 186 ASP A N 1
ATOM 1482 C CA . ASP A 1 186 ? 31.983 -18.038 -30.295 1.00 93.69 186 ASP A CA 1
ATOM 1483 C C . ASP A 1 186 ? 30.824 -18.888 -30.838 1.00 93.69 186 ASP A C 1
ATOM 1485 O O . ASP A 1 186 ? 30.690 -20.080 -30.531 1.00 93.69 186 ASP A O 1
ATOM 1489 N N . THR A 1 187 ? 29.969 -18.269 -31.643 1.00 92.00 187 THR A N 1
ATOM 1490 C CA . THR A 1 187 ? 28.732 -18.868 -32.160 1.00 92.00 187 THR A CA 1
ATOM 1491 C C . THR A 1 187 ? 28.839 -19.168 -33.659 1.00 92.00 187 THR A C 1
ATOM 1493 O O . THR A 1 187 ? 29.649 -18.548 -34.357 1.00 92.00 187 THR A O 1
ATOM 1496 N N . PRO A 1 188 ? 28.037 -20.110 -34.198 1.00 89.25 188 PRO A N 1
ATOM 1497 C CA . PRO A 1 188 ? 28.106 -20.483 -35.614 1.00 89.25 188 PRO A CA 1
ATOM 1498 C C . PRO A 1 188 ? 27.833 -19.333 -36.595 1.00 89.25 188 PRO A C 1
ATOM 1500 O O . PRO A 1 188 ? 28.267 -19.408 -37.741 1.00 89.25 188 PRO A O 1
ATOM 1503 N N . ASP A 1 189 ? 27.131 -18.282 -36.161 1.00 86.25 189 ASP A N 1
ATOM 1504 C CA . ASP A 1 189 ? 26.815 -17.086 -36.945 1.00 86.25 189 ASP A CA 1
ATOM 1505 C C . ASP A 1 189 ? 27.789 -15.907 -36.722 1.00 86.25 189 ASP A C 1
ATOM 1507 O O . ASP A 1 189 ? 27.464 -14.766 -37.042 1.00 86.25 189 ASP A O 1
ATOM 1511 N N . HIS A 1 190 ? 29.008 -16.199 -36.247 1.00 87.69 190 HIS A N 1
ATOM 1512 C CA . HIS A 1 190 ? 30.123 -15.253 -36.051 1.00 87.69 190 HIS A CA 1
ATOM 1513 C C . HIS A 1 190 ? 29.878 -14.142 -35.014 1.00 87.69 190 HIS A C 1
ATOM 1515 O O . HIS A 1 190 ? 30.543 -13.109 -35.038 1.00 87.69 190 HIS A O 1
ATOM 1521 N N . ASP A 1 191 ? 28.965 -14.379 -34.075 1.00 91.38 191 ASP A N 1
ATOM 1522 C CA . ASP A 1 191 ? 28.799 -13.579 -32.861 1.00 91.38 191 ASP A CA 1
ATOM 1523 C C . ASP A 1 191 ? 29.322 -14.356 -31.630 1.00 91.38 191 ASP A C 1
ATOM 1525 O O . ASP A 1 191 ? 29.841 -15.468 -31.768 1.00 91.38 191 ASP A O 1
ATOM 1529 N N . PHE A 1 192 ? 29.146 -13.838 -30.416 1.00 94.19 192 PHE A N 1
ATOM 1530 C CA . PHE A 1 192 ? 29.522 -14.507 -29.171 1.00 94.19 192 PHE A CA 1
ATOM 1531 C C . PHE A 1 192 ? 28.414 -14.468 -28.108 1.00 94.19 192 PHE A C 1
ATOM 1533 O O . PHE A 1 192 ? 27.578 -13.560 -28.066 1.00 94.19 192 PHE A O 1
ATOM 1540 N N . PHE A 1 193 ? 28.494 -15.395 -27.151 1.00 94.56 193 PHE A N 1
ATOM 1541 C CA . PHE A 1 193 ? 27.898 -15.221 -25.825 1.00 94.56 193 PHE A CA 1
ATOM 1542 C C . PHE A 1 193 ? 28.958 -15.368 -24.725 1.00 94.56 193 PHE A C 1
ATOM 1544 O O . PHE A 1 193 ? 29.890 -16.164 -24.825 1.00 94.56 193 PHE A O 1
ATOM 1551 N N . ASP A 1 194 ? 28.819 -14.578 -23.660 1.00 95.19 194 ASP A N 1
ATOM 1552 C CA . ASP A 1 194 ? 29.667 -14.684 -22.469 1.00 95.19 194 ASP A CA 1
ATOM 1553 C C . ASP A 1 194 ? 28.944 -15.518 -21.399 1.00 95.19 194 ASP A C 1
ATOM 1555 O O . ASP A 1 194 ? 27.750 -15.322 -21.148 1.00 95.19 194 ASP A O 1
ATOM 1559 N N . VAL A 1 195 ? 29.669 -16.389 -20.701 1.00 95.69 195 VAL A N 1
ATOM 1560 C CA . VAL A 1 195 ? 29.175 -17.145 -19.540 1.00 95.69 195 VAL A CA 1
ATOM 1561 C C . VAL A 1 195 ? 30.027 -16.806 -18.332 1.00 95.69 195 VAL A C 1
ATOM 1563 O O . VAL A 1 195 ? 31.255 -16.858 -18.385 1.00 95.69 195 VAL A O 1
ATOM 1566 N N . ASP A 1 196 ? 29.368 -16.474 -17.231 1.00 94.69 196 ASP A N 1
ATOM 1567 C CA . ASP A 1 196 ? 30.024 -16.229 -15.955 1.00 94.69 196 ASP A CA 1
ATOM 1568 C C . ASP A 1 196 ? 29.859 -17.454 -15.041 1.00 94.69 196 ASP A C 1
ATOM 1570 O O . ASP A 1 196 ? 28.740 -17.895 -14.770 1.00 94.69 196 ASP A O 1
ATOM 1574 N N . PHE A 1 197 ? 30.974 -18.012 -14.570 1.00 93.44 197 PHE A N 1
ATOM 1575 C CA . PHE A 1 197 ? 31.011 -19.211 -13.733 1.00 93.44 197 PHE A CA 1
ATOM 1576 C C . PHE A 1 197 ? 31.272 -18.875 -12.261 1.00 93.44 197 PHE A C 1
ATOM 1578 O O . PHE A 1 197 ? 32.032 -17.956 -11.930 1.00 93.44 197 PHE A O 1
ATOM 1585 N N . LYS A 1 198 ? 30.640 -19.644 -11.372 1.00 91.75 198 LYS A N 1
ATOM 1586 C CA . LYS A 1 198 ? 30.849 -19.616 -9.924 1.00 91.75 198 LYS A CA 1
ATOM 1587 C C . LYS A 1 198 ? 31.007 -21.044 -9.407 1.00 91.75 198 LYS A C 1
ATOM 1589 O O . LYS A 1 198 ? 30.136 -21.874 -9.664 1.00 91.75 198 LYS A O 1
ATOM 1594 N N . TYR A 1 199 ? 32.088 -21.316 -8.682 1.00 88.75 199 TYR A N 1
ATOM 1595 C CA . TYR A 1 199 ? 32.439 -22.673 -8.248 1.00 88.75 199 TYR A CA 1
ATOM 1596 C C . TYR A 1 199 ? 32.160 -22.900 -6.758 1.00 88.75 199 TYR A C 1
ATOM 1598 O O . TYR A 1 199 ? 32.337 -21.992 -5.941 1.00 88.75 199 TYR A O 1
ATOM 1606 N N . ALA A 1 200 ? 31.776 -24.127 -6.395 1.00 80.44 200 ALA A N 1
ATOM 1607 C CA . ALA A 1 200 ? 31.502 -24.538 -5.013 1.00 80.44 200 ALA A CA 1
ATOM 1608 C C . ALA A 1 200 ? 32.673 -24.233 -4.051 1.00 80.44 200 ALA A C 1
ATOM 1610 O O . ALA A 1 200 ? 32.457 -23.792 -2.922 1.00 80.44 200 ALA A O 1
ATOM 1611 N N . ASP A 1 201 ? 33.914 -24.395 -4.527 1.00 67.31 201 ASP A N 1
ATOM 1612 C CA . ASP A 1 201 ? 35.146 -24.184 -3.753 1.00 67.31 201 ASP A CA 1
ATOM 1613 C C . ASP A 1 201 ? 35.376 -22.730 -3.290 1.00 67.31 201 ASP A C 1
ATOM 1615 O O . ASP A 1 201 ? 36.184 -22.501 -2.389 1.00 67.31 201 ASP A O 1
ATOM 1619 N N . SER A 1 202 ? 34.719 -21.722 -3.887 1.00 54.19 202 SER A N 1
ATOM 1620 C CA . SER A 1 202 ? 35.104 -20.301 -3.731 1.00 54.19 202 SER A CA 1
ATOM 1621 C C . SER A 1 202 ? 34.859 -19.705 -2.325 1.00 54.19 202 SER A C 1
ATOM 1623 O O . SER A 1 202 ? 35.000 -18.491 -2.143 1.00 54.19 202 SER A O 1
ATOM 1625 N N . ILE A 1 203 ? 34.407 -20.506 -1.358 1.00 50.78 203 ILE A N 1
ATOM 1626 C CA . ILE A 1 203 ? 33.862 -20.053 -0.066 1.00 50.78 203 ILE A CA 1
ATOM 1627 C C . ILE A 1 203 ? 34.645 -20.616 1.138 1.00 50.78 203 ILE A C 1
ATOM 1629 O O . ILE A 1 203 ? 34.575 -20.051 2.229 1.00 50.78 203 ILE A O 1
ATOM 1633 N N . THR A 1 204 ? 35.427 -21.686 0.965 1.00 43.12 204 THR A N 1
ATOM 1634 C CA . THR A 1 204 ? 36.121 -22.391 2.059 1.00 43.12 204 THR A CA 1
ATOM 1635 C C . THR A 1 204 ? 37.631 -22.162 2.029 1.00 43.12 204 THR A C 1
ATOM 1637 O O . THR A 1 204 ? 38.293 -22.503 1.054 1.00 43.12 204 THR A O 1
ATOM 1640 N N . THR A 1 205 ? 38.196 -21.619 3.112 1.00 41.91 205 THR A N 1
ATOM 1641 C CA . THR A 1 205 ? 39.615 -21.217 3.185 1.00 41.91 205 THR A CA 1
ATOM 1642 C C . THR A 1 205 ? 40.596 -22.317 3.602 1.00 41.91 205 THR A C 1
ATOM 1644 O O . THR A 1 205 ? 41.798 -22.065 3.580 1.00 41.91 205 THR A O 1
ATOM 1647 N N . ASP A 1 206 ? 40.126 -23.517 3.958 1.00 35.81 206 ASP A N 1
ATOM 1648 C CA . ASP A 1 206 ? 40.970 -24.614 4.446 1.00 35.81 206 ASP A CA 1
ATOM 1649 C C . ASP A 1 206 ? 40.815 -25.906 3.625 1.00 35.81 206 ASP A C 1
ATOM 1651 O O . ASP A 1 206 ? 39.744 -26.498 3.566 1.00 35.81 206 ASP A O 1
ATOM 1655 N N . VAL A 1 207 ? 41.944 -26.305 3.027 1.00 43.62 207 VAL A N 1
ATOM 1656 C CA . VAL A 1 207 ? 42.418 -27.644 2.610 1.00 43.62 207 VAL A CA 1
ATOM 1657 C C . VAL A 1 207 ? 41.410 -28.701 2.101 1.00 43.62 207 VAL A C 1
ATOM 1659 O O . VAL A 1 207 ? 40.565 -29.203 2.830 1.00 43.62 207 VAL A O 1
ATOM 1662 N N . ALA A 1 208 ? 41.731 -29.221 0.906 1.00 41.41 208 ALA A N 1
ATOM 1663 C CA . ALA A 1 208 ? 41.153 -30.377 0.199 1.00 41.41 208 ALA A CA 1
ATOM 1664 C C . ALA A 1 208 ? 39.824 -30.123 -0.543 1.00 41.41 208 ALA A C 1
ATOM 1666 O O . ALA A 1 208 ? 38.753 -29.971 0.030 1.00 41.41 208 ALA A O 1
ATOM 1667 N N . ARG A 1 209 ? 39.933 -30.143 -1.877 1.00 47.59 209 ARG A N 1
ATOM 1668 C CA . ARG A 1 209 ? 38.874 -29.848 -2.847 1.00 47.59 209 ARG A CA 1
ATOM 1669 C C . ARG A 1 209 ? 37.793 -30.935 -2.854 1.00 47.59 209 ARG A C 1
ATOM 1671 O O . ARG A 1 209 ? 38.100 -32.094 -3.143 1.00 47.59 209 ARG A O 1
ATOM 1678 N N . ALA A 1 210 ? 36.544 -30.572 -2.575 1.00 53.31 210 ALA A N 1
ATOM 1679 C CA . ALA A 1 210 ? 35.405 -31.482 -2.687 1.00 53.31 210 ALA A CA 1
ATOM 1680 C C . ALA A 1 210 ? 34.861 -31.473 -4.125 1.00 53.31 210 ALA A C 1
ATOM 1682 O O . ALA A 1 210 ? 34.773 -30.423 -4.754 1.00 53.31 210 ALA A O 1
ATOM 1683 N N . SER A 1 211 ? 34.491 -32.635 -4.668 1.00 64.81 211 SER A N 1
ATOM 1684 C CA . SER A 1 211 ? 33.840 -32.691 -5.983 1.00 64.81 211 SER A CA 1
ATOM 1685 C C . SER A 1 211 ? 32.425 -32.095 -5.899 1.00 64.81 211 SER A C 1
ATOM 1687 O O . SER A 1 211 ? 31.697 -32.454 -4.969 1.00 64.81 211 SER A O 1
ATOM 1689 N N . PRO A 1 212 ? 32.008 -31.226 -6.839 1.00 78.75 212 PRO A N 1
ATOM 1690 C CA . PRO A 1 212 ? 30.683 -30.618 -6.802 1.00 78.75 212 PRO A CA 1
ATOM 1691 C C . PRO A 1 212 ? 29.580 -31.661 -7.042 1.00 78.75 212 PRO A C 1
ATOM 1693 O O . PRO A 1 212 ? 29.744 -32.590 -7.836 1.00 78.75 212 PRO A O 1
ATOM 1696 N N . LYS A 1 213 ? 28.423 -31.466 -6.398 1.00 84.31 213 LYS A N 1
ATOM 1697 C CA . LYS A 1 213 ? 27.211 -32.299 -6.530 1.00 84.31 213 LYS A CA 1
ATOM 1698 C C . LYS A 1 213 ? 26.579 -32.274 -7.929 1.00 84.31 213 LYS A C 1
ATOM 1700 O O . LYS A 1 213 ? 25.644 -33.023 -8.190 1.00 84.31 213 LYS A O 1
ATOM 1705 N N . GLY A 1 214 ? 27.030 -31.373 -8.796 1.00 88.38 214 GLY A N 1
ATOM 1706 C CA . GLY A 1 214 ? 26.450 -31.072 -10.100 1.00 88.38 214 GLY A CA 1
ATOM 1707 C C . GLY A 1 214 ? 26.767 -29.638 -10.518 1.00 88.38 214 GLY A C 1
ATOM 1708 O O . GLY A 1 214 ? 27.457 -28.914 -9.796 1.00 88.38 214 GLY A O 1
ATOM 1709 N N . ILE A 1 215 ? 26.224 -29.215 -11.655 1.00 93.56 215 ILE A N 1
ATOM 1710 C CA . ILE A 1 215 ? 26.292 -27.833 -12.142 1.00 93.56 215 ILE A CA 1
ATOM 1711 C C . ILE A 1 215 ? 24.905 -27.327 -12.539 1.00 93.56 215 ILE A C 1
ATOM 1713 O O . ILE A 1 215 ? 24.108 -28.057 -13.132 1.00 93.56 215 ILE A O 1
ATOM 1717 N N . VAL A 1 216 ? 24.615 -26.064 -12.229 1.00 97.31 216 VAL A N 1
ATOM 1718 C CA . VAL A 1 216 ? 23.325 -25.432 -12.521 1.00 97.31 216 VAL A CA 1
ATOM 1719 C C . VAL A 1 216 ? 23.501 -24.301 -13.528 1.00 97.31 216 VAL A C 1
ATOM 1721 O O . VAL A 1 216 ? 24.129 -23.279 -13.241 1.00 97.31 216 VAL A O 1
ATOM 1724 N N . ILE A 1 217 ? 22.913 -24.462 -14.714 1.00 98.00 217 ILE A N 1
ATOM 1725 C CA . ILE A 1 217 ? 22.908 -23.432 -15.755 1.00 98.00 217 ILE A CA 1
ATOM 1726 C C . ILE A 1 217 ? 21.761 -22.458 -15.470 1.00 98.00 217 ILE A C 1
ATOM 1728 O O . ILE A 1 217 ? 20.579 -22.818 -15.484 1.00 98.00 217 ILE A O 1
ATOM 1732 N N . VAL A 1 218 ? 22.111 -21.204 -15.193 1.00 97.12 218 VAL A N 1
ATOM 1733 C CA . VAL A 1 218 ? 21.177 -20.131 -14.851 1.00 97.12 218 VAL A CA 1
ATOM 1734 C C . VAL A 1 218 ? 20.926 -19.252 -16.072 1.00 97.12 218 VAL A C 1
ATOM 1736 O O . VAL A 1 218 ? 21.815 -18.533 -16.521 1.00 97.12 218 VAL A O 1
ATOM 1739 N N . VAL A 1 219 ? 19.686 -19.269 -16.567 1.00 96.94 219 VAL A N 1
ATOM 1740 C CA . VAL A 1 219 ? 19.259 -18.500 -17.746 1.00 96.94 219 VAL A CA 1
ATOM 1741 C C . VAL A 1 219 ? 18.479 -17.245 -17.309 1.00 96.94 219 VAL A C 1
ATOM 1743 O O . VAL A 1 219 ? 17.482 -17.380 -16.584 1.00 96.94 219 VAL A O 1
ATOM 1746 N N . PRO A 1 220 ? 18.920 -16.028 -17.689 1.00 92.00 220 PRO A N 1
ATOM 1747 C CA . PRO A 1 220 ? 18.352 -14.758 -17.229 1.00 92.00 220 PRO A CA 1
ATOM 1748 C C . PRO A 1 220 ? 17.010 -14.408 -17.899 1.00 92.00 220 PRO A C 1
ATOM 1750 O O . PRO A 1 220 ? 16.512 -15.117 -18.770 1.00 92.00 220 PRO A O 1
ATOM 1753 N N . GLY A 1 221 ? 16.411 -13.293 -17.471 1.00 87.50 221 GLY A N 1
ATOM 1754 C CA . GLY A 1 221 ? 15.251 -12.686 -18.134 1.00 87.50 221 GLY A CA 1
ATOM 1755 C C . GLY A 1 221 ? 15.627 -11.770 -19.308 1.00 87.50 221 GLY A C 1
ATOM 1756 O O . GLY A 1 221 ? 16.802 -11.521 -19.570 1.00 87.50 221 GLY A O 1
ATOM 1757 N N . LEU A 1 222 ? 14.608 -11.230 -19.984 1.00 84.12 222 LEU A N 1
ATOM 1758 C CA . LEU A 1 222 ? 14.753 -10.242 -21.060 1.00 84.12 222 LEU A CA 1
ATOM 1759 C C . LEU A 1 222 ? 15.514 -8.998 -20.566 1.00 84.12 222 LEU A C 1
ATOM 1761 O O . LEU A 1 222 ? 15.245 -8.512 -19.467 1.00 84.12 222 LEU A O 1
ATOM 1765 N N . GLN A 1 223 ? 16.466 -8.505 -21.369 1.00 78.62 223 GLN A N 1
ATOM 1766 C CA . GLN A 1 223 ? 17.369 -7.388 -21.032 1.00 78.62 223 GLN A CA 1
ATOM 1767 C C . GLN A 1 223 ? 18.123 -7.564 -19.695 1.00 78.62 223 GLN A C 1
ATOM 1769 O O . GLN A 1 223 ? 18.462 -6.591 -19.022 1.00 78.62 223 GLN A O 1
ATOM 1774 N N . SER A 1 224 ? 18.383 -8.811 -19.289 1.00 83.19 224 SER A N 1
ATOM 1775 C CA . SER A 1 224 ? 19.039 -9.148 -18.024 1.00 83.19 224 SER A CA 1
ATOM 1776 C C . SER A 1 224 ? 20.290 -10.004 -18.237 1.00 83.19 224 SER A C 1
ATOM 1778 O O . SER A 1 224 ? 20.495 -10.583 -19.302 1.00 83.19 224 SER A O 1
ATOM 1780 N N . ASN A 1 225 ? 21.153 -10.058 -17.224 1.00 85.12 225 ASN A N 1
ATOM 1781 C CA . ASN A 1 225 ? 22.488 -10.647 -17.316 1.00 85.12 225 ASN A CA 1
ATOM 1782 C C . ASN A 1 225 ? 22.942 -11.277 -15.991 1.00 85.12 225 ASN A C 1
ATOM 1784 O O . ASN A 1 225 ? 22.227 -11.226 -14.980 1.00 85.12 225 ASN A O 1
ATOM 1788 N N . SER A 1 226 ? 24.139 -11.862 -15.991 1.00 88.19 226 SER A N 1
ATOM 1789 C CA . SER A 1 226 ? 24.747 -12.515 -14.827 1.00 88.19 226 SER A CA 1
ATOM 1790 C C . SER A 1 226 ? 24.874 -11.601 -13.605 1.00 88.19 226 SER A C 1
ATOM 1792 O O . SER A 1 226 ? 24.691 -12.040 -12.474 1.00 88.19 226 SER A O 1
ATOM 1794 N N . ASN A 1 227 ? 25.118 -10.306 -13.804 1.00 83.50 227 ASN A N 1
ATOM 1795 C CA . ASN A 1 227 ? 25.261 -9.335 -12.720 1.00 83.50 227 ASN A CA 1
ATOM 1796 C C . ASN A 1 227 ? 23.919 -8.908 -12.096 1.00 83.50 227 ASN A C 1
ATOM 1798 O O . ASN A 1 227 ? 23.908 -8.281 -11.030 1.00 83.50 227 ASN A O 1
ATOM 1802 N N . SER A 1 228 ? 22.778 -9.303 -12.669 1.00 82.44 228 SER A N 1
ATOM 1803 C CA . SER A 1 228 ? 21.476 -9.131 -12.018 1.00 82.44 228 SER A CA 1
ATOM 1804 C C . SER A 1 228 ? 21.409 -9.880 -10.678 1.00 82.44 228 SER A C 1
ATOM 1806 O O . SER A 1 228 ? 21.932 -10.986 -10.516 1.00 82.44 228 SER A O 1
ATOM 1808 N N . SER A 1 229 ? 20.756 -9.280 -9.682 1.00 80.94 229 SER A N 1
ATOM 1809 C CA . SER A 1 229 ? 20.727 -9.806 -8.309 1.00 80.94 229 SER A CA 1
ATOM 1810 C C . SER A 1 229 ? 20.102 -11.201 -8.229 1.00 80.94 229 SER A C 1
ATOM 1812 O O . SER A 1 229 ? 20.546 -12.022 -7.435 1.00 80.94 229 SER A O 1
ATOM 1814 N N . LEU A 1 230 ? 19.105 -11.496 -9.075 1.00 83.69 230 LEU A N 1
ATOM 1815 C CA . LEU A 1 230 ? 18.441 -12.803 -9.108 1.00 83.69 230 LEU A CA 1
ATOM 1816 C C . LEU A 1 230 ? 19.350 -13.896 -9.676 1.00 83.69 230 LEU A C 1
ATOM 1818 O O . LEU A 1 230 ? 19.312 -15.021 -9.191 1.00 83.69 230 LEU A O 1
ATOM 1822 N N . VAL A 1 231 ? 20.172 -13.590 -10.683 1.00 88.69 231 VAL A N 1
ATOM 1823 C CA . VAL A 1 231 ? 21.104 -14.576 -11.247 1.00 88.69 231 VAL A CA 1
ATOM 1824 C C . VAL A 1 231 ? 22.228 -14.875 -10.255 1.00 88.69 231 VAL A C 1
ATOM 1826 O O . VAL A 1 231 ? 22.510 -16.047 -10.007 1.00 88.69 231 VAL A O 1
ATOM 1829 N N . ARG A 1 232 ? 22.767 -13.845 -9.585 1.00 88.56 232 ARG A N 1
ATOM 1830 C CA . ARG A 1 232 ? 23.722 -14.018 -8.476 1.00 88.56 232 ARG A CA 1
ATOM 1831 C C . ARG A 1 232 ? 23.119 -14.794 -7.298 1.00 88.56 232 ARG A C 1
ATOM 1833 O O . ARG A 1 232 ? 23.756 -15.705 -6.791 1.00 88.56 232 ARG A O 1
ATOM 1840 N N . GLU A 1 233 ? 21.878 -14.517 -6.892 1.00 85.31 233 GLU A N 1
ATOM 1841 C CA . GLU A 1 233 ? 21.186 -15.293 -5.844 1.00 85.31 233 GLU A CA 1
ATOM 1842 C C . GLU A 1 233 ? 20.959 -16.760 -6.219 1.00 85.31 233 GLU A C 1
ATOM 1844 O O . GLU A 1 233 ? 21.091 -17.636 -5.367 1.00 85.31 233 GLU A O 1
ATOM 1849 N N . MET A 1 234 ? 20.626 -17.033 -7.483 1.00 89.50 234 MET A N 1
ATOM 1850 C CA . MET A 1 234 ? 20.457 -18.395 -7.993 1.00 89.50 234 MET A CA 1
ATOM 1851 C C . MET A 1 234 ? 21.782 -19.155 -7.956 1.00 89.50 234 MET A C 1
ATOM 1853 O O . MET A 1 234 ? 21.830 -20.238 -7.381 1.00 89.50 234 MET A O 1
ATOM 1857 N N . ALA A 1 235 ? 22.863 -18.566 -8.477 1.00 90.25 235 ALA A N 1
ATOM 1858 C CA . ALA A 1 235 ? 24.197 -19.153 -8.389 1.00 90.25 235 ALA A CA 1
ATOM 1859 C C . ALA A 1 235 ? 24.630 -19.372 -6.931 1.00 90.25 235 ALA A C 1
ATOM 1861 O O . ALA A 1 235 ? 25.060 -20.467 -6.579 1.00 90.25 235 ALA A O 1
ATOM 1862 N N . GLN A 1 236 ? 24.417 -18.385 -6.055 1.00 86.44 236 GLN A N 1
ATOM 1863 C CA . GLN A 1 236 ? 24.743 -18.491 -4.634 1.00 86.44 236 GLN A CA 1
ATOM 1864 C C . GLN A 1 236 ? 24.003 -19.637 -3.930 1.00 86.44 236 GLN A C 1
ATOM 1866 O O . GLN A 1 236 ? 24.596 -20.300 -3.083 1.00 86.44 236 GLN A O 1
ATOM 1871 N N . ALA A 1 237 ? 22.731 -19.878 -4.265 1.00 86.31 237 ALA A N 1
ATOM 1872 C CA . ALA A 1 237 ? 21.937 -20.961 -3.682 1.00 86.31 237 ALA A CA 1
ATOM 1873 C C . ALA A 1 237 ? 22.410 -22.357 -4.126 1.00 86.31 237 ALA A C 1
ATOM 1875 O O . ALA A 1 237 ? 22.331 -23.299 -3.336 1.00 86.31 237 ALA A O 1
ATOM 1876 N N . CYS A 1 238 ? 22.931 -22.468 -5.353 1.00 90.00 238 CYS A N 1
ATOM 1877 C CA . CYS A 1 238 ? 23.536 -23.684 -5.903 1.00 90.00 238 CYS A CA 1
ATOM 1878 C C . CYS A 1 238 ? 24.902 -23.951 -5.248 1.00 90.00 238 CYS A C 1
ATOM 1880 O O . CYS A 1 238 ? 25.121 -25.010 -4.660 1.00 90.00 238 CYS A O 1
ATOM 1882 N N . VAL A 1 239 ? 25.771 -22.937 -5.242 1.00 87.94 239 VAL A N 1
ATOM 1883 C CA . VAL A 1 239 ? 27.123 -22.963 -4.656 1.00 87.94 239 VAL A CA 1
ATOM 1884 C C . VAL A 1 239 ? 27.078 -23.266 -3.157 1.00 87.94 239 VAL A C 1
ATOM 1886 O O . VAL A 1 239 ? 27.822 -24.120 -2.683 1.00 87.94 239 VAL A O 1
ATOM 1889 N N . ALA A 1 240 ? 26.131 -22.684 -2.413 1.00 84.12 240 ALA A N 1
ATOM 1890 C CA . ALA A 1 240 ? 25.915 -22.994 -0.994 1.00 84.12 240 ALA A CA 1
ATOM 1891 C C . ALA A 1 240 ? 25.450 -24.443 -0.720 1.00 84.12 240 ALA A C 1
ATOM 1893 O O . ALA A 1 240 ? 25.506 -24.891 0.423 1.00 84.12 240 ALA A O 1
ATOM 1894 N N . ARG A 1 241 ? 25.000 -25.176 -1.747 1.00 84.31 241 ARG A N 1
ATOM 1895 C CA . ARG A 1 241 ? 24.616 -26.600 -1.684 1.00 84.31 241 ARG A CA 1
ATOM 1896 C C . ARG A 1 241 ? 25.674 -27.537 -2.272 1.00 84.31 241 ARG A C 1
ATOM 1898 O O . ARG A 1 241 ? 25.465 -28.749 -2.283 1.00 84.31 241 ARG A O 1
ATOM 1905 N N . GLY A 1 242 ? 26.808 -26.995 -2.719 1.00 86.06 242 GLY A N 1
ATOM 1906 C CA . GLY A 1 242 ? 27.900 -27.745 -3.338 1.00 86.06 242 GLY A CA 1
ATOM 1907 C C . GLY A 1 242 ? 27.728 -27.992 -4.839 1.00 86.06 242 GLY A C 1
ATOM 1908 O O . GLY A 1 242 ? 28.393 -28.876 -5.367 1.00 86.06 242 GLY A O 1
ATOM 1909 N N . PHE A 1 243 ? 26.850 -27.258 -5.527 1.00 89.94 243 PHE A N 1
ATOM 1910 C CA . PHE A 1 243 ? 26.756 -27.270 -6.990 1.00 89.94 243 PHE A CA 1
ATOM 1911 C C . PHE A 1 243 ? 27.530 -26.090 -7.583 1.00 89.94 243 PHE A C 1
ATOM 1913 O O . PHE A 1 243 ? 27.399 -24.965 -7.100 1.00 89.94 243 PHE A O 1
ATOM 1920 N N . ASP A 1 244 ? 28.242 -26.306 -8.685 1.00 92.81 244 ASP A N 1
ATOM 1921 C CA . ASP A 1 244 ? 28.755 -25.194 -9.488 1.00 92.81 244 ASP A CA 1
ATOM 1922 C C . ASP A 1 244 ? 27.595 -24.465 -10.195 1.00 92.81 244 ASP A C 1
ATOM 1924 O O . ASP A 1 244 ? 26.505 -25.016 -10.384 1.00 92.81 244 ASP A O 1
ATOM 1928 N N . ALA A 1 245 ? 27.810 -23.220 -10.615 1.00 94.75 245 ALA A N 1
ATOM 1929 C CA . ALA A 1 245 ? 26.811 -22.429 -11.326 1.00 94.75 245 ALA A CA 1
ATOM 1930 C C . ALA A 1 245 ? 27.399 -21.730 -12.557 1.00 94.75 245 ALA A C 1
ATOM 1932 O O . ALA A 1 245 ? 28.462 -21.113 -12.487 1.00 94.75 245 ALA A O 1
ATOM 1933 N N . ALA A 1 246 ? 26.667 -21.779 -13.671 1.00 96.19 246 ALA A N 1
ATOM 1934 C CA . ALA A 1 246 ? 27.027 -21.131 -14.931 1.00 96.19 246 ALA A CA 1
ATOM 1935 C C . ALA A 1 246 ? 25.905 -20.177 -15.364 1.00 96.19 246 ALA A C 1
ATOM 1937 O O . ALA A 1 246 ? 24.810 -20.614 -15.719 1.00 96.19 246 ALA A O 1
ATOM 1938 N N . ALA A 1 247 ? 26.154 -18.870 -15.323 1.00 96.38 247 ALA A N 1
ATOM 1939 C CA . ALA A 1 247 ? 25.211 -17.848 -15.761 1.00 96.38 247 ALA A CA 1
ATOM 1940 C C . ALA A 1 247 ? 25.480 -17.464 -17.220 1.00 96.38 247 ALA A C 1
ATOM 1942 O O . ALA A 1 247 ? 26.440 -16.750 -17.512 1.00 96.38 247 ALA A O 1
ATOM 1943 N N . ILE A 1 248 ? 24.617 -17.918 -18.132 1.00 96.00 248 ILE A N 1
ATOM 1944 C CA . ILE A 1 248 ? 24.675 -17.512 -19.540 1.00 96.00 248 ILE A CA 1
ATOM 1945 C C . ILE A 1 248 ? 24.167 -16.074 -19.689 1.00 96.00 248 ILE A C 1
ATOM 1947 O O . ILE A 1 248 ? 23.116 -15.719 -19.154 1.00 96.00 248 ILE A O 1
ATOM 1951 N N . ASN A 1 249 ? 24.897 -15.235 -20.419 1.00 93.12 249 ASN A N 1
ATOM 1952 C CA . ASN A 1 249 ? 24.414 -13.920 -20.825 1.00 93.12 249 ASN A CA 1
ATOM 1953 C C . ASN A 1 249 ? 23.876 -14.024 -22.252 1.00 93.12 249 ASN A C 1
ATOM 1955 O O . ASN A 1 249 ? 24.605 -14.450 -23.143 1.00 93.12 249 ASN A O 1
ATOM 1959 N N . PHE A 1 250 ? 22.636 -13.586 -22.491 1.00 91.56 250 PHE A N 1
ATOM 1960 C CA . PHE A 1 250 ? 22.168 -13.382 -23.862 1.00 91.56 250 PHE A CA 1
ATOM 1961 C C . PHE A 1 250 ? 23.075 -12.374 -24.586 1.00 91.56 250 PHE A C 1
ATOM 1963 O O . PHE A 1 250 ? 23.611 -11.450 -23.957 1.00 91.56 250 PHE A O 1
ATOM 1970 N N . ARG A 1 251 ? 23.233 -12.536 -25.903 1.00 90.88 251 ARG A N 1
ATOM 1971 C CA . ARG A 1 251 ? 24.117 -11.694 -26.721 1.00 90.88 251 ARG A CA 1
ATOM 1972 C C . ARG A 1 251 ? 23.805 -10.206 -26.511 1.00 90.88 251 ARG A C 1
ATOM 1974 O O . ARG A 1 251 ? 22.646 -9.797 -26.417 1.00 90.88 251 ARG A O 1
ATOM 1981 N N . GLY A 1 252 ? 24.854 -9.406 -26.330 1.00 85.19 252 GLY A N 1
ATOM 1982 C CA . GLY A 1 252 ? 24.777 -7.965 -26.061 1.00 85.19 252 GLY A CA 1
ATOM 1983 C C . GLY A 1 252 ? 24.416 -7.590 -24.615 1.00 85.19 252 GLY A C 1
ATOM 1984 O O . GLY A 1 252 ? 24.614 -6.445 -24.215 1.00 85.19 252 GLY A O 1
ATOM 1985 N N . CYS A 1 253 ? 23.942 -8.532 -23.790 1.00 86.38 253 CYS A N 1
ATOM 1986 C CA . CYS A 1 253 ? 23.561 -8.260 -22.397 1.00 86.38 253 CYS A CA 1
ATOM 1987 C C . CYS A 1 253 ? 24.731 -8.392 -21.405 1.00 86.38 253 CYS A C 1
ATOM 1989 O O . CYS A 1 253 ? 24.620 -7.942 -20.263 1.00 86.38 253 CYS A O 1
ATOM 1991 N N . SER A 1 254 ? 25.861 -8.983 -21.811 1.00 84.25 254 SER A N 1
ATOM 1992 C CA . SER A 1 254 ? 26.997 -9.285 -20.924 1.00 84.25 254 SER A CA 1
ATOM 1993 C C . SER A 1 254 ? 27.760 -8.054 -20.411 1.00 84.25 254 SER A C 1
ATOM 1995 O O . SER A 1 254 ? 28.576 -8.183 -19.493 1.00 84.25 254 SER A O 1
ATOM 1997 N N . GLY A 1 255 ? 27.516 -6.881 -21.004 1.00 80.62 255 GLY A N 1
ATOM 1998 C CA . GLY A 1 255 ? 28.304 -5.655 -20.843 1.00 80.62 255 GLY A CA 1
ATOM 1999 C C . GLY A 1 255 ? 29.194 -5.344 -22.053 1.00 80.62 255 GLY A C 1
ATOM 2000 O O . GLY A 1 255 ? 29.621 -4.204 -22.209 1.00 80.62 255 GLY A O 1
ATOM 2001 N N . THR A 1 256 ? 29.419 -6.317 -22.942 1.00 82.94 256 THR A N 1
ATOM 2002 C CA . THR A 1 256 ? 29.988 -6.091 -24.278 1.00 82.94 256 THR A CA 1
ATOM 2003 C C . THR A 1 256 ? 28.858 -6.136 -25.315 1.00 82.94 256 THR A C 1
ATOM 2005 O O . THR A 1 256 ? 28.100 -7.109 -25.315 1.00 82.94 256 THR A O 1
ATOM 2008 N N . PRO A 1 257 ? 28.718 -5.132 -26.202 1.00 83.69 257 PRO A N 1
ATOM 2009 C CA . PRO A 1 257 ? 27.822 -5.223 -27.354 1.00 83.69 257 PRO A CA 1
ATOM 2010 C C . PRO A 1 257 ? 28.219 -6.400 -28.255 1.00 83.69 257 PRO A C 1
ATOM 2012 O O . PRO A 1 257 ? 29.407 -6.613 -28.486 1.00 83.69 257 PRO A O 1
ATOM 2015 N N . ASN A 1 258 ? 27.242 -7.149 -28.762 1.00 87.19 258 ASN A N 1
ATOM 2016 C CA . ASN A 1 258 ? 27.477 -8.322 -29.609 1.00 87.19 258 ASN A CA 1
ATOM 2017 C C . ASN A 1 258 ? 27.933 -7.926 -31.027 1.00 87.19 258 ASN A C 1
ATOM 2019 O O . ASN A 1 258 ? 27.830 -6.756 -31.408 1.00 87.19 258 ASN A O 1
ATOM 2023 N N . GLU A 1 259 ? 28.478 -8.871 -31.786 1.00 88.62 259 GLU A N 1
ATOM 2024 C CA . GLU A 1 259 ? 29.212 -8.645 -33.040 1.00 88.62 259 GLU A CA 1
ATOM 2025 C C . GLU A 1 259 ? 28.360 -8.763 -34.322 1.00 88.62 259 GLU A C 1
ATOM 2027 O O . GLU A 1 259 ? 28.854 -8.447 -35.404 1.00 88.62 259 GLU A O 1
ATOM 2032 N N . GLY A 1 260 ? 27.057 -9.063 -34.210 1.00 86.12 260 GLY A N 1
ATOM 2033 C CA . GLY A 1 260 ? 26.087 -8.942 -35.309 1.00 86.12 260 GLY A CA 1
ATOM 2034 C C . GLY A 1 260 ? 24.749 -8.278 -34.937 1.00 86.12 260 GLY A C 1
ATOM 2035 O O . GLY A 1 260 ? 24.485 -7.911 -33.791 1.00 86.12 260 GLY A O 1
ATOM 2036 N N . LEU A 1 261 ? 23.846 -8.152 -35.919 1.00 85.50 261 LEU A N 1
ATOM 2037 C CA . LEU A 1 261 ? 22.462 -7.695 -35.684 1.00 85.50 261 LEU A CA 1
ATOM 2038 C C . LEU A 1 261 ? 21.625 -8.728 -34.903 1.00 85.50 261 LEU A C 1
ATOM 2040 O O . LEU A 1 261 ? 20.740 -8.357 -34.129 1.00 85.50 261 LEU A O 1
ATOM 2044 N N . ARG A 1 262 ? 21.921 -10.024 -35.079 1.00 86.44 262 ARG A N 1
ATOM 2045 C CA . ARG A 1 262 ? 21.250 -11.157 -34.421 1.00 86.44 262 ARG A CA 1
ATOM 2046 C C . ARG A 1 262 ? 21.693 -11.302 -32.962 1.00 86.44 262 ARG A C 1
ATOM 2048 O O . ARG A 1 262 ? 22.588 -12.078 -32.646 1.00 86.44 262 ARG A O 1
ATOM 2055 N N . ALA A 1 263 ? 21.030 -10.564 -32.073 1.00 83.69 263 ALA A N 1
ATOM 2056 C CA . ALA A 1 263 ? 21.243 -10.692 -30.633 1.00 83.69 263 ALA A CA 1
ATOM 2057 C C . ALA A 1 263 ? 20.539 -11.942 -30.059 1.00 83.69 263 ALA A C 1
ATOM 2059 O O . ALA A 1 263 ? 21.172 -12.967 -29.839 1.00 83.69 263 ALA A O 1
ATOM 2060 N N . TYR A 1 264 ? 19.233 -11.869 -29.793 1.00 91.25 264 TYR A N 1
ATOM 2061 C CA . TYR A 1 264 ? 18.406 -12.986 -29.313 1.00 91.25 264 TYR A CA 1
ATOM 2062 C C . TYR A 1 264 ? 16.915 -12.636 -29.451 1.00 91.25 264 TYR A C 1
ATOM 2064 O O . TYR A 1 264 ? 16.563 -11.482 -29.694 1.00 91.25 264 TYR A O 1
ATOM 2072 N N . HIS A 1 265 ? 16.036 -13.623 -29.266 1.00 92.19 265 HIS A N 1
ATOM 2073 C CA . HIS A 1 265 ? 14.578 -13.475 -29.355 1.00 92.19 265 HIS A CA 1
ATOM 2074 C C . HIS A 1 265 ? 13.848 -14.306 -28.279 1.00 92.19 265 HIS A C 1
ATOM 2076 O O . HIS A 1 265 ? 14.486 -15.033 -27.511 1.00 92.19 265 HIS A O 1
ATOM 2082 N N . LEU A 1 266 ? 12.509 -14.230 -28.212 1.00 89.44 266 LEU A N 1
ATOM 2083 C CA . LEU A 1 266 ? 11.711 -14.787 -27.099 1.00 89.44 266 LEU A CA 1
ATOM 2084 C C . LEU A 1 266 ? 11.831 -16.310 -26.869 1.00 89.44 266 LEU A C 1
ATOM 2086 O O . LEU A 1 266 ? 11.449 -16.799 -25.808 1.00 89.44 266 LEU A O 1
ATOM 2090 N N . GLY A 1 267 ? 12.365 -17.066 -27.828 1.00 89.62 267 GLY A N 1
ATOM 2091 C CA . GLY A 1 267 ? 12.568 -18.516 -27.737 1.00 89.62 267 GLY A CA 1
ATOM 2092 C C . GLY A 1 267 ? 13.936 -18.955 -28.251 1.00 89.62 267 GLY A C 1
ATOM 2093 O O . GLY A 1 267 ? 14.044 -20.054 -28.797 1.00 89.62 267 GLY A O 1
ATOM 2094 N N . PHE A 1 268 ? 14.948 -18.089 -28.134 1.00 93.06 268 PHE A N 1
ATOM 2095 C CA . PHE A 1 268 ? 16.298 -18.356 -28.628 1.00 93.06 268 PHE A CA 1
ATOM 2096 C C . PHE A 1 268 ? 17.020 -19.356 -27.719 1.00 93.06 268 PHE A C 1
ATOM 2098 O O . PHE A 1 268 ? 17.412 -19.048 -26.595 1.00 93.06 268 PHE A O 1
ATOM 2105 N N . THR A 1 269 ? 17.125 -20.588 -28.205 1.00 96.19 269 THR A N 1
ATOM 2106 C CA . THR A 1 269 ? 17.534 -21.784 -27.453 1.00 96.19 269 THR A CA 1
ATOM 2107 C C . THR A 1 269 ? 18.975 -22.210 -27.691 1.00 96.19 269 THR A C 1
ATOM 2109 O O . THR A 1 269 ? 19.466 -23.116 -27.018 1.00 96.19 269 THR A O 1
ATOM 2112 N N . ASP A 1 270 ? 19.645 -21.620 -28.672 1.00 94.19 270 ASP A N 1
ATOM 2113 C CA . ASP A 1 270 ? 20.727 -22.322 -29.359 1.00 94.19 270 ASP A CA 1
ATOM 2114 C C . ASP A 1 270 ? 22.074 -22.093 -28.669 1.00 94.19 270 ASP A C 1
ATOM 2116 O O . ASP A 1 270 ? 22.761 -23.068 -28.371 1.00 94.19 270 ASP A O 1
ATOM 2120 N N . ASP A 1 271 ? 22.347 -20.861 -28.225 1.00 95.00 271 ASP A N 1
ATOM 2121 C CA . ASP A 1 271 ? 23.437 -20.543 -27.289 1.00 95.00 271 ASP A CA 1
ATOM 2122 C C . ASP A 1 271 ? 23.344 -21.395 -25.993 1.00 95.00 271 ASP A C 1
ATOM 2124 O O . ASP A 1 271 ? 24.352 -21.864 -25.461 1.00 95.00 271 ASP A O 1
ATOM 2128 N N . LEU A 1 272 ? 22.124 -21.678 -25.502 1.00 96.75 272 LEU A N 1
ATOM 2129 C CA . LEU A 1 272 ? 21.904 -22.542 -24.330 1.00 96.75 272 LEU A CA 1
ATOM 2130 C C . LEU A 1 272 ? 22.219 -24.018 -24.629 1.00 96.75 272 LEU A C 1
ATOM 2132 O O . LEU A 1 272 ? 22.881 -24.669 -23.821 1.00 96.75 272 LEU A O 1
ATOM 2136 N N . LYS A 1 273 ? 21.773 -24.554 -25.773 1.00 96.00 273 LYS A N 1
ATOM 2137 C CA . LYS A 1 273 ? 22.086 -25.934 -26.193 1.00 96.00 273 LYS A CA 1
ATOM 2138 C C . LYS A 1 273 ? 23.588 -26.108 -26.460 1.00 96.00 273 LYS A C 1
ATOM 2140 O O . LYS A 1 273 ? 24.162 -27.113 -26.041 1.00 96.00 273 LYS A O 1
ATOM 2145 N N . GLN A 1 274 ? 24.246 -25.105 -27.050 1.00 94.69 274 GLN A N 1
ATOM 2146 C CA . GLN A 1 274 ? 25.703 -25.061 -27.212 1.00 94.69 274 GLN A CA 1
ATOM 2147 C C . GLN A 1 274 ? 26.415 -25.099 -25.848 1.00 94.69 274 GLN A C 1
ATOM 2149 O O . GLN A 1 274 ? 27.319 -25.914 -25.652 1.00 94.69 274 GLN A O 1
ATOM 2154 N N . LEU A 1 275 ? 25.974 -24.293 -24.874 1.00 95.94 275 LEU A N 1
ATOM 2155 C CA . LEU A 1 275 ? 26.542 -24.293 -23.522 1.00 95.94 275 LEU A CA 1
ATOM 2156 C C . LEU A 1 275 ? 26.338 -25.626 -22.780 1.00 95.94 275 LEU A C 1
ATOM 2158 O O . LEU A 1 275 ? 27.268 -26.102 -22.127 1.00 95.94 275 LEU A O 1
ATOM 2162 N N . ILE A 1 276 ? 25.157 -26.245 -22.892 1.00 95.19 276 ILE A N 1
ATOM 2163 C CA . ILE A 1 276 ? 24.869 -27.574 -22.321 1.00 95.19 276 ILE A CA 1
ATOM 2164 C C . ILE A 1 276 ? 25.872 -28.610 -22.845 1.00 95.19 276 ILE A C 1
ATOM 2166 O O . ILE A 1 276 ? 26.481 -29.322 -22.046 1.00 95.19 276 ILE A O 1
ATOM 2170 N N . GLY A 1 277 ? 26.096 -28.647 -24.164 1.00 91.12 277 GLY A N 1
ATOM 2171 C CA . GLY A 1 277 ? 27.080 -29.537 -24.783 1.00 91.12 277 GLY A CA 1
ATOM 2172 C C . GLY A 1 277 ? 28.500 -29.296 -24.265 1.00 91.12 277 GLY A C 1
ATOM 2173 O O . GLY A 1 277 ? 29.156 -30.236 -23.828 1.00 91.12 277 GLY A O 1
ATOM 2174 N N . ILE A 1 278 ? 28.949 -28.035 -24.230 1.00 90.81 278 ILE A N 1
ATOM 2175 C CA . ILE A 1 278 ? 30.288 -27.649 -23.746 1.00 90.81 278 ILE A CA 1
ATOM 2176 C C . ILE A 1 278 ? 30.502 -28.042 -22.274 1.00 90.81 278 ILE A C 1
ATOM 2178 O O . ILE A 1 278 ? 31.577 -28.525 -21.912 1.00 90.81 278 ILE A O 1
ATOM 2182 N N . ILE A 1 279 ? 29.496 -27.851 -21.417 1.00 89.19 279 ILE A N 1
ATOM 2183 C CA . ILE A 1 279 ? 29.568 -28.211 -19.995 1.00 89.19 279 ILE A CA 1
ATOM 2184 C C . ILE A 1 279 ? 29.585 -29.733 -19.812 1.00 89.19 279 ILE A C 1
ATOM 2186 O O . ILE A 1 279 ? 30.423 -30.237 -19.063 1.00 89.19 279 ILE A O 1
ATOM 2190 N N . HIS A 1 280 ? 28.724 -30.468 -20.522 1.00 88.50 280 HIS A N 1
ATOM 2191 C CA . HIS A 1 280 ? 28.719 -31.932 -20.501 1.00 88.50 280 HIS A CA 1
ATOM 2192 C C . HIS A 1 280 ? 30.093 -32.505 -20.886 1.00 88.50 280 HIS A C 1
ATOM 2194 O O . HIS A 1 280 ? 30.660 -33.325 -20.161 1.00 88.50 280 HIS A O 1
ATOM 2200 N N . ASP A 1 281 ? 30.674 -32.001 -21.976 1.00 85.44 281 ASP A N 1
ATOM 2201 C CA . ASP A 1 281 ? 31.999 -32.392 -22.461 1.00 85.44 281 ASP A CA 1
ATOM 2202 C C . ASP A 1 281 ? 33.094 -32.185 -21.398 1.00 85.44 281 ASP A C 1
ATOM 2204 O O . ASP A 1 281 ? 33.938 -33.058 -21.181 1.00 85.44 281 ASP A O 1
ATOM 2208 N N . ARG A 1 282 ? 33.070 -31.039 -20.703 1.00 83.62 282 ARG A N 1
ATOM 2209 C CA . ARG A 1 282 ? 34.033 -30.698 -19.640 1.00 83.62 282 ARG A CA 1
ATOM 2210 C C . ARG A 1 282 ? 33.905 -31.600 -18.416 1.00 83.62 282 ARG A C 1
ATOM 2212 O O . ARG A 1 282 ? 34.928 -31.976 -17.844 1.00 83.62 282 ARG A O 1
ATOM 2219 N N . LEU A 1 283 ? 32.683 -31.937 -18.005 1.00 78.31 283 LEU A N 1
ATOM 2220 C CA . LEU A 1 283 ? 32.439 -32.805 -16.848 1.00 78.31 283 LEU A CA 1
ATOM 2221 C C . LEU A 1 283 ? 32.864 -34.251 -17.126 1.00 78.31 283 LEU A C 1
ATOM 2223 O O . LEU A 1 283 ? 33.484 -34.885 -16.272 1.00 78.31 283 LEU A O 1
ATOM 2227 N N . THR A 1 284 ? 32.600 -34.748 -18.335 1.00 76.00 284 THR A N 1
ATOM 2228 C CA . THR A 1 284 ? 32.949 -36.117 -18.742 1.00 76.00 284 THR A CA 1
ATOM 2229 C C . THR A 1 284 ? 34.462 -36.300 -18.944 1.00 76.00 284 THR A C 1
ATOM 2231 O O . THR A 1 284 ? 34.992 -37.368 -18.645 1.00 76.00 284 THR A O 1
ATOM 2234 N N . LYS A 1 285 ? 35.192 -35.266 -19.394 1.00 68.44 285 LYS A N 1
ATOM 2235 C CA . LYS A 1 285 ? 36.637 -35.356 -19.709 1.00 68.44 285 LYS A CA 1
ATOM 2236 C C . LYS A 1 285 ? 37.584 -35.161 -18.513 1.00 68.44 285 LYS A C 1
ATOM 2238 O O . LYS A 1 285 ? 38.751 -35.522 -18.618 1.00 68.44 285 LYS A O 1
ATOM 2243 N N . ASN A 1 286 ? 37.112 -34.618 -17.385 1.00 55.62 286 ASN A N 1
ATOM 2244 C CA . ASN A 1 286 ? 37.963 -34.217 -16.249 1.00 55.62 286 ASN A CA 1
ATOM 2245 C C . ASN A 1 286 ? 37.960 -35.180 -15.037 1.00 55.62 286 ASN A C 1
ATOM 2247 O O . ASN A 1 286 ? 38.460 -34.807 -13.978 1.00 55.62 286 ASN A O 1
ATOM 2251 N N . ASN A 1 287 ? 37.410 -36.397 -15.148 1.00 50.22 287 ASN A N 1
ATOM 2252 C CA . ASN A 1 287 ? 37.262 -37.336 -14.022 1.00 50.22 287 ASN A CA 1
ATOM 2253 C C . ASN A 1 287 ? 38.292 -38.501 -14.078 1.00 50.22 287 ASN A C 1
ATOM 2255 O O . ASN A 1 287 ? 38.061 -39.461 -14.813 1.00 50.22 287 ASN A O 1
ATOM 2259 N N . PRO A 1 288 ? 39.416 -38.482 -13.323 1.00 41.72 288 PRO A N 1
ATOM 2260 C CA . PRO A 1 288 ? 40.568 -39.364 -13.585 1.00 41.72 288 PRO A CA 1
ATOM 2261 C C . PRO A 1 288 ? 40.478 -40.799 -13.024 1.00 41.72 288 PRO A C 1
ATOM 2263 O O . PRO A 1 288 ? 41.512 -41.433 -12.825 1.00 41.72 288 PRO A O 1
ATOM 2266 N N . LEU A 1 289 ? 39.284 -41.301 -12.684 1.00 41.06 289 LEU A N 1
ATOM 2267 C CA . LEU A 1 289 ? 39.108 -42.536 -11.892 1.00 41.06 289 LEU A CA 1
ATOM 2268 C C . LEU A 1 289 ? 38.247 -43.625 -12.557 1.00 41.06 289 LEU A C 1
ATOM 2270 O O . LEU A 1 289 ? 37.825 -44.569 -11.891 1.00 41.06 289 LEU A O 1
ATOM 2274 N N . THR A 1 290 ? 38.021 -43.548 -13.868 1.00 40.47 290 THR A N 1
ATOM 2275 C CA . THR A 1 290 ? 37.206 -44.516 -14.629 1.00 40.47 290 THR A CA 1
ATOM 2276 C C . THR A 1 290 ? 37.855 -45.891 -14.862 1.00 40.47 290 THR A C 1
ATOM 2278 O O . THR A 1 290 ? 37.257 -46.715 -15.547 1.00 40.47 290 THR A O 1
ATOM 2281 N N . GLU A 1 291 ? 39.025 -46.186 -14.277 1.00 38.22 291 GLU A N 1
ATOM 2282 C CA . GLU A 1 291 ? 39.702 -47.488 -14.437 1.00 38.22 291 GLU A CA 1
ATOM 2283 C C . GLU A 1 291 ? 39.643 -48.428 -13.215 1.00 38.22 291 GLU A C 1
ATOM 2285 O O . GLU A 1 291 ? 39.600 -49.638 -13.414 1.00 38.22 291 GLU A O 1
ATOM 2290 N N . ASN A 1 292 ? 39.649 -47.946 -11.959 1.00 39.50 292 ASN A N 1
ATOM 2291 C CA . ASN A 1 292 ? 39.755 -48.827 -10.774 1.00 39.50 292 ASN A CA 1
ATOM 2292 C C . ASN A 1 292 ? 39.114 -48.245 -9.491 1.00 39.50 292 ASN A C 1
ATOM 2294 O O . ASN A 1 292 ? 39.762 -47.494 -8.761 1.00 39.50 292 ASN A O 1
ATOM 2298 N N . ALA A 1 293 ? 37.874 -48.638 -9.157 1.00 34.03 293 ALA A N 1
ATOM 2299 C CA . ALA A 1 293 ? 37.222 -48.266 -7.886 1.00 34.03 293 ALA A CA 1
ATOM 2300 C C . ALA A 1 293 ? 36.141 -49.273 -7.414 1.00 34.03 293 ALA A C 1
ATOM 2302 O O . ALA A 1 293 ? 34.942 -49.047 -7.567 1.00 34.03 293 ALA A O 1
ATOM 2303 N N . THR A 1 294 ? 36.540 -50.384 -6.785 1.00 35.75 294 THR A N 1
ATOM 2304 C CA . THR A 1 294 ? 35.619 -51.437 -6.299 1.00 35.75 294 THR A CA 1
ATOM 2305 C C . THR A 1 294 ? 35.073 -51.202 -4.879 1.00 35.75 294 THR A C 1
ATOM 2307 O O . THR A 1 294 ? 35.134 -52.099 -4.043 1.00 35.75 294 THR A O 1
ATOM 2310 N N . THR A 1 295 ? 34.516 -50.016 -4.604 1.00 33.62 295 THR A N 1
ATOM 2311 C CA . THR A 1 295 ? 33.614 -49.763 -3.453 1.00 33.62 295 THR A CA 1
ATOM 2312 C C . THR A 1 295 ? 32.826 -48.469 -3.671 1.00 33.62 295 THR A C 1
ATOM 2314 O O . THR A 1 295 ? 33.439 -47.415 -3.796 1.00 33.62 295 THR A O 1
ATOM 2317 N N . PHE A 1 296 ? 31.490 -48.560 -3.685 1.00 33.53 296 PHE A N 1
ATOM 2318 C CA . PHE A 1 296 ? 30.518 -47.452 -3.596 1.00 33.53 296 PHE A CA 1
ATOM 2319 C C . PHE A 1 296 ? 30.867 -46.141 -4.344 1.00 33.53 296 PHE A C 1
ATOM 2321 O O . PHE A 1 296 ? 31.208 -45.129 -3.744 1.00 33.53 296 PHE A O 1
ATOM 2328 N N . SER A 1 297 ? 30.703 -46.201 -5.672 1.00 39.69 297 SER A N 1
ATOM 2329 C CA . SER A 1 297 ? 30.286 -45.132 -6.605 1.00 39.69 297 SER A CA 1
ATOM 2330 C C . SER A 1 297 ? 30.758 -43.680 -6.378 1.00 39.69 297 SER A C 1
ATOM 2332 O O . SER A 1 297 ? 30.309 -42.985 -5.469 1.00 39.69 297 SER A O 1
ATOM 2334 N N . LYS A 1 298 ? 31.521 -43.145 -7.344 1.00 47.03 298 LYS A N 1
ATOM 2335 C CA . LYS A 1 298 ? 31.640 -41.695 -7.592 1.00 47.03 298 LYS A CA 1
ATOM 2336 C C . LYS A 1 298 ? 31.061 -41.356 -8.973 1.00 47.03 298 LYS A C 1
ATOM 2338 O O . LYS A 1 298 ? 31.707 -41.596 -9.990 1.00 47.03 298 LYS A O 1
ATOM 2343 N N . LYS A 1 299 ? 29.828 -40.833 -8.990 1.00 59.72 299 LYS A N 1
ATOM 2344 C CA . LYS A 1 299 ? 29.048 -40.433 -10.185 1.00 59.72 299 LYS A CA 1
ATOM 2345 C C . LYS A 1 299 ? 29.673 -39.218 -10.897 1.00 59.72 299 LYS A C 1
ATOM 2347 O O . LYS A 1 299 ? 30.235 -38.341 -10.245 1.00 59.72 299 LYS A O 1
ATOM 2352 N N . THR A 1 300 ? 29.517 -39.126 -12.221 1.00 69.25 300 THR A N 1
ATOM 2353 C CA . THR A 1 300 ? 29.798 -37.887 -12.979 1.00 69.25 300 THR A CA 1
ATOM 2354 C C . THR A 1 300 ? 28.802 -36.794 -12.566 1.00 69.25 300 THR A C 1
ATOM 2356 O O . THR A 1 300 ? 27.607 -37.100 -12.495 1.00 69.25 300 THR A O 1
ATOM 2359 N N . PRO A 1 301 ? 29.236 -35.539 -12.318 1.00 81.06 301 PRO A N 1
ATOM 2360 C CA . PRO A 1 301 ? 28.336 -34.490 -11.848 1.00 81.06 301 PRO A CA 1
ATOM 2361 C C . PRO A 1 301 ? 27.149 -34.252 -12.808 1.00 81.06 301 PRO A C 1
ATOM 2363 O O . PRO A 1 301 ? 27.364 -34.115 -14.016 1.00 81.06 301 PRO A O 1
ATOM 2366 N N . PRO A 1 302 ? 25.901 -34.223 -12.309 1.00 89.62 302 PRO A N 1
ATOM 2367 C CA . PRO A 1 302 ? 24.704 -33.934 -13.098 1.00 89.62 302 PRO A CA 1
ATOM 2368 C C . PRO A 1 302 ? 24.568 -32.460 -13.487 1.00 89.62 302 PRO A C 1
ATOM 2370 O O . PRO A 1 302 ? 25.020 -31.563 -12.774 1.00 89.62 302 PRO A O 1
ATOM 2373 N N . ILE A 1 303 ? 23.878 -32.212 -14.601 1.00 94.56 303 ILE A N 1
ATOM 2374 C CA . ILE A 1 303 ? 23.480 -30.874 -15.050 1.00 94.56 303 ILE A CA 1
ATOM 2375 C C . ILE A 1 303 ? 22.039 -30.593 -14.601 1.00 94.56 303 ILE A C 1
ATOM 2377 O O . ILE A 1 303 ? 21.161 -31.455 -14.671 1.00 94.56 303 ILE A O 1
ATOM 2381 N N . PHE A 1 304 ? 21.774 -29.358 -14.185 1.00 97.25 304 PHE A N 1
ATOM 2382 C CA . PHE A 1 304 ? 20.429 -28.846 -13.935 1.00 97.25 304 PHE A CA 1
ATOM 2383 C C . PHE A 1 304 ? 20.223 -27.497 -14.627 1.00 97.25 304 PHE A C 1
ATOM 2385 O O . PHE A 1 304 ? 21.161 -26.709 -14.759 1.00 97.25 304 PHE A O 1
ATOM 2392 N N . LEU A 1 305 ? 18.992 -27.198 -15.049 1.00 98.00 305 LEU A N 1
ATOM 2393 C CA . LEU A 1 305 ? 18.657 -25.933 -15.718 1.00 98.00 305 LEU A CA 1
ATOM 2394 C C . LEU A 1 305 ? 17.744 -25.062 -14.847 1.00 98.00 305 LEU A C 1
ATOM 2396 O O . LEU A 1 305 ? 16.804 -25.550 -14.222 1.00 98.00 305 LEU A O 1
ATOM 2400 N N . SER A 1 306 ? 17.957 -23.745 -14.828 1.00 97.81 306 SER A N 1
ATOM 2401 C CA . SER A 1 306 ? 17.041 -22.838 -14.132 1.00 97.81 306 SER A CA 1
ATOM 2402 C C . SER A 1 306 ? 16.848 -21.507 -14.854 1.00 97.81 306 SER A C 1
ATOM 2404 O O . SER A 1 306 ? 17.729 -20.643 -14.867 1.00 97.81 306 SER A O 1
ATOM 2406 N N . GLY A 1 307 ? 15.647 -21.317 -15.399 1.00 95.56 307 GLY A N 1
ATOM 2407 C CA . GLY A 1 307 ? 15.241 -20.156 -16.191 1.00 95.56 307 GLY A CA 1
ATOM 2408 C C . GLY A 1 307 ? 14.316 -19.183 -15.453 1.00 95.56 307 GLY A C 1
ATOM 2409 O O . GLY A 1 307 ? 13.606 -19.568 -14.521 1.00 95.56 307 GLY A O 1
ATOM 2410 N N . LYS A 1 308 ? 14.329 -17.905 -15.851 1.00 94.00 308 LYS A N 1
ATOM 2411 C CA . LYS A 1 308 ? 13.538 -16.823 -15.236 1.00 94.00 308 LYS A CA 1
ATOM 2412 C C . LYS A 1 308 ? 12.891 -15.945 -16.309 1.00 94.00 308 LYS A C 1
ATOM 2414 O O . LYS A 1 308 ? 13.613 -15.428 -17.154 1.00 94.00 308 LYS A O 1
ATOM 2419 N N . SER A 1 309 ? 11.573 -15.720 -16.259 1.00 92.69 309 SER A N 1
ATOM 2420 C CA . SER A 1 309 ? 10.848 -14.928 -17.274 1.00 92.69 309 SER A CA 1
ATOM 2421 C C . SER A 1 309 ? 11.118 -15.485 -18.685 1.00 92.69 309 SER A C 1
ATOM 2423 O O . SER A 1 309 ? 10.891 -16.672 -18.909 1.00 92.69 309 SER A O 1
ATOM 2425 N N . LEU A 1 310 ? 11.682 -14.698 -19.606 1.00 93.31 310 LEU A N 1
ATOM 2426 C CA . LEU A 1 310 ? 12.223 -15.162 -20.890 1.00 93.31 310 LEU A CA 1
ATOM 2427 C C . LEU A 1 310 ? 13.057 -16.448 -20.758 1.00 93.31 310 LEU A C 1
ATOM 2429 O O . LEU A 1 310 ? 12.795 -17.427 -21.450 1.00 93.31 310 LEU A O 1
ATOM 2433 N N . GLY A 1 311 ? 14.016 -16.493 -19.830 1.00 94.94 311 GLY A N 1
ATOM 2434 C CA . GLY A 1 311 ? 14.852 -17.672 -19.617 1.00 94.94 311 GLY A CA 1
ATOM 2435 C C . GLY A 1 311 ? 14.066 -18.913 -19.193 1.00 94.94 311 GLY A C 1
ATOM 2436 O O . GLY A 1 311 ? 14.525 -20.023 -19.431 1.00 94.94 311 GLY A O 1
ATOM 2437 N N . ALA A 1 312 ? 12.881 -18.761 -18.590 1.00 95.12 312 ALA A N 1
ATOM 2438 C CA . ALA A 1 312 ? 11.996 -19.886 -18.285 1.00 95.12 312 ALA A CA 1
ATOM 2439 C C . ALA A 1 312 ? 11.334 -20.436 -19.559 1.00 95.12 312 ALA A C 1
ATOM 2441 O O . ALA A 1 312 ? 11.273 -21.652 -19.725 1.00 95.12 312 ALA A O 1
ATOM 2442 N N . ASN A 1 313 ? 10.928 -19.556 -20.482 1.00 95.06 313 ASN A N 1
ATOM 2443 C CA . ASN A 1 313 ? 10.440 -19.955 -21.803 1.00 95.06 313 ASN A CA 1
ATOM 2444 C C . ASN A 1 313 ? 11.545 -20.667 -22.607 1.00 95.06 313 ASN A C 1
ATOM 2446 O O . ASN A 1 313 ? 11.331 -21.770 -23.103 1.00 95.06 313 ASN A O 1
ATOM 2450 N N . VAL A 1 314 ? 12.754 -20.093 -22.637 1.00 97.12 314 VAL A N 1
ATOM 2451 C CA . VAL A 1 314 ? 13.931 -20.676 -23.306 1.00 97.12 314 VAL A CA 1
ATOM 2452 C C . VAL A 1 314 ? 14.307 -22.046 -22.725 1.00 97.12 314 VAL A C 1
ATOM 2454 O O . VAL A 1 314 ? 14.506 -22.982 -23.493 1.00 97.12 314 VAL A O 1
ATOM 2457 N N . VAL A 1 315 ? 14.359 -22.208 -21.395 1.00 97.69 315 VAL A N 1
ATOM 2458 C CA . VAL A 1 315 ? 14.681 -23.507 -20.768 1.00 97.69 315 VAL A CA 1
ATOM 2459 C C . VAL A 1 315 ? 13.612 -24.563 -21.062 1.00 97.69 315 VAL A C 1
ATOM 2461 O O . VAL A 1 315 ? 13.967 -25.682 -21.418 1.00 97.69 315 VAL A O 1
ATOM 2464 N N . LEU A 1 316 ? 12.319 -24.237 -20.956 1.00 95.19 316 LEU A N 1
ATOM 2465 C CA . LEU A 1 316 ? 11.254 -25.209 -21.244 1.00 95.19 316 LEU A CA 1
ATOM 2466 C C . LEU A 1 316 ? 11.208 -25.601 -22.729 1.00 95.19 316 LEU A C 1
ATOM 2468 O O . LEU A 1 316 ? 11.048 -26.783 -23.029 1.00 95.19 316 LEU A O 1
ATOM 2472 N N . LYS A 1 317 ? 11.411 -24.643 -23.646 1.00 95.44 317 LYS A N 1
ATOM 2473 C CA . LYS A 1 317 ? 11.538 -24.919 -25.085 1.00 95.44 317 LYS A CA 1
ATOM 2474 C C . LYS A 1 317 ? 12.741 -25.826 -25.358 1.00 95.44 317 LYS A C 1
ATOM 2476 O O . LYS A 1 317 ? 12.565 -26.878 -25.956 1.00 95.44 317 LYS A O 1
ATOM 2481 N N . ALA A 1 318 ? 13.925 -25.495 -24.835 1.00 96.88 318 ALA A N 1
ATOM 2482 C CA . ALA A 1 318 ? 15.127 -26.317 -25.004 1.00 96.88 318 ALA A CA 1
ATOM 2483 C C . ALA A 1 318 ? 14.956 -27.747 -24.456 1.00 96.88 318 ALA A C 1
ATOM 2485 O O . ALA A 1 318 ? 15.389 -28.699 -25.097 1.00 96.88 318 ALA A O 1
ATOM 2486 N N . LEU A 1 319 ? 14.291 -27.929 -23.309 1.00 94.81 319 LEU A N 1
ATOM 2487 C CA . LEU A 1 319 ? 14.022 -29.260 -22.748 1.00 94.81 319 LEU A CA 1
ATOM 2488 C C . LEU A 1 319 ? 13.076 -30.095 -23.623 1.00 94.81 319 LEU A C 1
ATOM 2490 O O . LEU A 1 319 ? 13.314 -31.288 -23.791 1.00 94.81 319 LEU A O 1
ATOM 2494 N N . GLY A 1 320 ? 12.032 -29.489 -24.193 1.00 90.50 320 GLY A N 1
ATOM 2495 C CA . GLY A 1 320 ? 11.122 -30.184 -25.109 1.00 90.50 320 GLY A CA 1
ATOM 2496 C C . GLY A 1 320 ? 11.660 -30.354 -26.538 1.00 90.50 320 GLY A C 1
ATOM 2497 O O . GLY A 1 320 ? 11.179 -31.211 -27.274 1.00 90.50 320 GLY A O 1
ATOM 2498 N N . GLU A 1 321 ? 12.670 -29.576 -26.933 1.00 93.88 321 GLU A N 1
ATOM 2499 C CA . GLU A 1 321 ? 13.454 -29.792 -28.158 1.00 93.88 321 GLU A CA 1
ATOM 2500 C C . GLU A 1 321 ? 14.472 -30.926 -28.006 1.00 93.88 321 GLU A C 1
ATOM 2502 O O . GLU A 1 321 ? 14.630 -31.722 -28.927 1.00 93.88 321 GLU A O 1
ATOM 2507 N N . LEU A 1 322 ? 15.144 -31.014 -26.852 1.00 92.50 322 LEU A N 1
ATOM 2508 C CA . LEU A 1 322 ? 16.032 -32.131 -26.517 1.00 92.50 322 LEU A CA 1
ATOM 2509 C C . LEU A 1 322 ? 15.241 -33.438 -26.362 1.00 92.50 322 LEU A C 1
ATOM 2511 O O . LEU A 1 322 ? 15.708 -34.496 -26.792 1.00 92.50 322 LEU A O 1
ATOM 2515 N N . GLY A 1 323 ? 14.046 -33.368 -25.766 1.00 87.75 323 GLY A N 1
ATOM 2516 C CA . GLY A 1 323 ? 13.158 -34.513 -25.580 1.00 87.75 323 GLY A CA 1
ATOM 2517 C C . GLY A 1 323 ? 13.860 -35.642 -24.831 1.00 87.75 323 GLY A C 1
ATOM 2518 O O . GLY A 1 323 ? 14.326 -35.455 -23.710 1.00 87.75 323 GLY A O 1
ATOM 2519 N N . ASP A 1 324 ? 13.988 -36.797 -25.478 1.00 80.69 324 ASP A N 1
ATOM 2520 C CA . ASP A 1 324 ? 14.636 -37.988 -24.922 1.00 80.69 324 ASP A CA 1
ATOM 2521 C C . ASP A 1 324 ? 16.166 -37.836 -24.777 1.00 80.69 324 ASP A C 1
ATOM 2523 O O . ASP A 1 324 ? 16.757 -38.385 -23.844 1.00 80.69 324 ASP A O 1
ATOM 2527 N N . THR A 1 325 ? 16.817 -37.031 -25.632 1.00 85.69 325 THR A N 1
ATOM 2528 C CA . THR A 1 325 ? 18.285 -36.819 -25.603 1.00 85.69 325 THR A CA 1
ATOM 2529 C C . THR A 1 325 ? 18.754 -36.030 -24.376 1.00 85.69 325 THR A C 1
ATOM 2531 O O . THR A 1 325 ? 19.940 -36.006 -24.057 1.00 85.69 325 THR A O 1
ATOM 2534 N N . VAL A 1 326 ? 17.827 -35.430 -23.621 1.00 86.94 326 VAL A N 1
ATOM 2535 C CA . VAL A 1 326 ? 18.097 -34.687 -22.378 1.00 86.94 326 VAL A CA 1
ATOM 2536 C C . VAL A 1 326 ? 18.936 -35.492 -21.369 1.00 86.94 326 VAL A C 1
ATOM 2538 O O . VAL A 1 326 ? 19.768 -34.930 -20.654 1.00 86.94 326 VAL A O 1
ATOM 2541 N N . HIS A 1 327 ? 18.765 -36.818 -21.344 1.00 83.06 327 HIS A N 1
ATOM 2542 C CA . HIS A 1 327 ? 19.496 -37.716 -20.453 1.00 83.06 327 HIS A CA 1
ATOM 2543 C C . HIS A 1 327 ? 20.930 -38.009 -20.922 1.00 83.06 327 HIS A C 1
ATOM 2545 O O . HIS A 1 327 ? 21.785 -38.279 -20.079 1.00 83.06 327 HIS A O 1
ATOM 2551 N N . GLU A 1 328 ? 21.224 -37.902 -22.222 1.00 84.62 328 GLU A N 1
ATOM 2552 C CA . GLU A 1 328 ? 22.580 -38.065 -22.772 1.00 84.62 328 GLU A CA 1
ATOM 2553 C C . GLU A 1 328 ? 23.509 -36.977 -22.220 1.00 84.62 328 GLU A C 1
ATOM 2555 O O . GLU A 1 328 ? 24.613 -37.264 -21.764 1.00 84.62 328 GLU A O 1
ATOM 2560 N N . TYR A 1 329 ? 23.001 -35.745 -22.119 1.00 85.25 329 TYR A N 1
ATOM 2561 C CA . TYR A 1 329 ? 23.700 -34.613 -21.507 1.00 85.25 329 TYR A CA 1
ATOM 2562 C C . TYR A 1 329 ? 23.850 -34.711 -19.975 1.00 85.25 329 TYR A C 1
ATOM 2564 O O . TYR A 1 329 ? 24.432 -33.813 -19.365 1.00 85.25 329 TYR A O 1
ATOM 2572 N N . ASN A 1 330 ? 23.379 -35.789 -19.332 1.00 87.62 330 ASN A N 1
ATOM 2573 C CA . ASN A 1 330 ? 23.297 -35.946 -17.872 1.00 87.62 330 ASN A CA 1
ATOM 2574 C C . ASN A 1 330 ? 22.472 -34.832 -17.188 1.00 87.62 330 ASN A C 1
ATOM 2576 O O . ASN A 1 330 ? 22.766 -34.436 -16.056 1.00 87.62 330 ASN A O 1
ATOM 2580 N N . ILE A 1 331 ? 21.441 -34.307 -17.864 1.00 92.38 331 ILE A N 1
ATOM 2581 C CA . ILE A 1 331 ? 20.498 -33.374 -17.240 1.00 92.38 331 ILE A CA 1
ATOM 2582 C C . ILE A 1 331 ? 19.544 -34.178 -16.350 1.00 92.38 331 ILE A C 1
ATOM 2584 O O . ILE A 1 331 ? 18.851 -35.078 -16.825 1.00 92.38 331 ILE A O 1
ATOM 2588 N N . GLN A 1 332 ? 19.503 -33.843 -15.058 1.00 91.06 332 GLN A N 1
ATOM 2589 C CA . GLN A 1 332 ? 18.679 -34.542 -14.059 1.00 91.06 332 GLN A CA 1
ATOM 2590 C C . GLN A 1 332 ? 17.432 -33.756 -13.635 1.00 91.06 332 GLN A C 1
ATOM 2592 O O . GLN A 1 332 ? 16.544 -34.315 -12.998 1.00 91.06 332 GLN A O 1
ATOM 2597 N N . GLY A 1 333 ? 17.316 -32.477 -14.002 1.00 93.38 333 GLY A N 1
ATOM 2598 C CA . GLY A 1 333 ? 16.102 -31.706 -13.749 1.00 93.38 333 GLY A CA 1
ATOM 2599 C C . GLY A 1 333 ? 16.199 -30.225 -14.092 1.00 93.38 333 GLY A C 1
ATOM 2600 O O . GLY A 1 333 ? 17.265 -29.701 -14.428 1.00 93.38 333 GLY A O 1
ATOM 2601 N N . ALA A 1 334 ? 15.070 -29.531 -13.972 1.00 9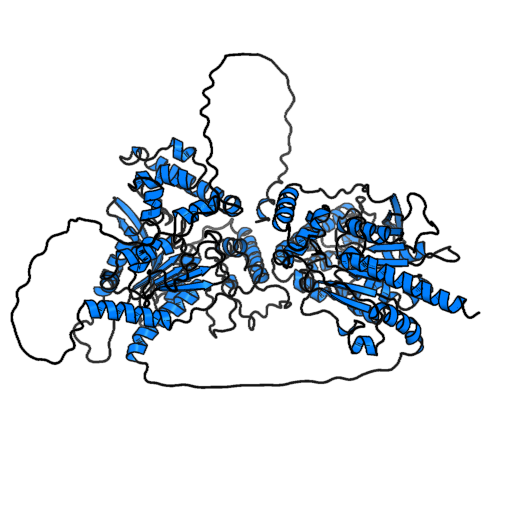6.50 334 ALA A N 1
ATOM 2602 C CA . ALA A 1 334 ? 14.987 -28.091 -14.156 1.00 96.50 334 ALA A CA 1
ATOM 2603 C C . ALA A 1 334 ? 13.998 -27.419 -13.197 1.00 96.50 334 ALA A C 1
ATOM 2605 O O . ALA A 1 334 ? 12.969 -27.992 -12.851 1.00 96.50 334 ALA A O 1
ATOM 2606 N N . ALA A 1 335 ? 14.270 -26.173 -12.809 1.00 95.81 335 ALA A N 1
ATOM 2607 C CA . ALA A 1 335 ? 13.326 -25.359 -12.040 1.00 95.81 335 ALA A CA 1
ATOM 2608 C C . ALA A 1 335 ? 13.239 -23.936 -12.602 1.00 95.81 335 ALA A C 1
ATOM 2610 O O . ALA A 1 335 ? 14.222 -23.184 -12.605 1.00 95.81 335 ALA A O 1
ATOM 2611 N N . VAL A 1 336 ? 12.061 -23.580 -13.116 1.00 95.19 336 VAL A N 1
ATOM 2612 C CA . VAL A 1 336 ? 11.829 -22.385 -13.934 1.00 95.19 336 VAL A CA 1
ATOM 2613 C C . VAL A 1 336 ? 10.709 -21.510 -13.377 1.00 95.19 336 VAL A C 1
ATOM 2615 O O . VAL A 1 336 ? 9.754 -21.992 -12.763 1.00 95.19 336 VAL A O 1
ATOM 2618 N N . TYR A 1 337 ? 10.833 -20.199 -13.588 1.00 93.75 337 TYR A N 1
ATOM 2619 C CA . TYR A 1 337 ? 10.090 -19.217 -12.800 1.00 93.75 337 TYR A CA 1
ATOM 2620 C C . TYR A 1 337 ? 9.445 -18.116 -13.638 1.00 93.75 337 TYR A C 1
ATOM 2622 O O . TYR A 1 337 ? 10.125 -17.447 -14.420 1.00 93.75 337 TYR A O 1
ATOM 2630 N N . CYS A 1 338 ? 8.150 -17.882 -13.396 1.00 90.94 338 CYS A N 1
ATOM 2631 C CA . CYS A 1 338 ? 7.339 -16.839 -14.040 1.00 90.94 338 CYS A CA 1
ATOM 2632 C C . CYS A 1 338 ? 7.371 -16.949 -15.571 1.00 90.94 338 CYS A C 1
ATOM 2634 O O . CYS A 1 338 ? 7.680 -15.990 -16.277 1.00 90.94 338 CYS A O 1
ATOM 2636 N N . CYS A 1 339 ? 7.126 -18.160 -16.072 1.00 90.44 339 CYS A N 1
ATOM 2637 C CA . CYS A 1 339 ? 7.238 -18.473 -17.487 1.00 90.44 339 CYS A CA 1
ATOM 2638 C C . CYS A 1 339 ? 6.096 -17.847 -18.308 1.00 90.44 339 CYS A C 1
ATOM 2640 O O . CYS A 1 339 ? 4.930 -18.121 -17.997 1.00 90.44 339 CYS A O 1
ATOM 2642 N N . PRO A 1 340 ? 6.398 -17.086 -19.376 1.00 87.31 340 PRO A N 1
ATOM 2643 C CA . PRO A 1 340 ? 5.417 -16.660 -20.363 1.00 87.31 340 PRO A CA 1
ATOM 2644 C C . PRO A 1 340 ? 5.140 -17.803 -21.352 1.00 87.31 340 PRO A C 1
ATOM 2646 O O . PRO A 1 340 ? 5.732 -17.860 -22.417 1.00 87.31 340 PRO A O 1
ATOM 2649 N N . PHE A 1 341 ? 4.258 -18.742 -20.989 1.00 85.69 341 PHE A N 1
ATOM 2650 C CA . PHE A 1 341 ? 4.005 -19.963 -21.784 1.00 85.69 341 PHE A CA 1
ATOM 2651 C C . PHE A 1 341 ? 3.600 -19.709 -23.247 1.00 85.69 341 PHE A C 1
ATOM 2653 O O . PHE A 1 341 ? 3.956 -20.485 -24.127 1.00 85.69 341 PHE A O 1
ATOM 2660 N N . ASP A 1 342 ? 2.830 -18.643 -23.470 1.00 87.31 342 ASP A N 1
ATOM 2661 C CA . ASP A 1 342 ? 2.228 -18.231 -24.739 1.00 87.31 342 ASP A CA 1
ATOM 2662 C C . ASP A 1 342 ? 2.673 -16.788 -25.025 1.00 87.31 342 ASP A C 1
ATOM 2664 O O . ASP A 1 342 ? 2.194 -15.834 -24.401 1.00 87.31 342 ASP A O 1
ATOM 2668 N N . ASN A 1 343 ? 3.657 -16.623 -25.908 1.00 88.25 343 ASN A N 1
ATOM 2669 C CA . ASN A 1 343 ? 4.274 -15.326 -26.186 1.00 88.25 343 ASN A CA 1
ATOM 2670 C C . ASN A 1 343 ? 3.275 -14.357 -26.834 1.00 88.25 343 ASN A C 1
ATOM 2672 O O . ASN A 1 343 ? 3.184 -13.202 -26.409 1.00 88.25 343 ASN A O 1
ATOM 2676 N N . GLN A 1 344 ? 2.467 -14.835 -27.788 1.00 87.50 344 GLN A N 1
ATOM 2677 C CA . GLN A 1 344 ? 1.480 -14.018 -28.499 1.00 87.50 344 GLN A CA 1
ATOM 2678 C C . GLN A 1 344 ? 0.453 -13.437 -27.522 1.00 87.50 344 GLN A C 1
ATOM 2680 O O . GLN A 1 344 ? 0.146 -12.240 -27.549 1.00 87.50 344 GLN A O 1
ATOM 2685 N N . ARG A 1 345 ? -0.092 -14.274 -26.635 1.00 84.94 345 ARG A N 1
ATOM 2686 C CA . ARG A 1 345 ? -1.120 -13.858 -25.680 1.00 84.94 345 ARG A CA 1
ATOM 2687 C C . ARG A 1 345 ? -0.564 -12.962 -24.584 1.00 84.94 345 ARG A C 1
ATOM 2689 O O . ARG A 1 345 ? -1.236 -12.004 -24.207 1.00 84.94 345 ARG A O 1
ATOM 2696 N N . ASN A 1 346 ? 0.653 -13.217 -24.109 1.00 85.50 346 ASN A N 1
ATOM 2697 C CA . ASN A 1 346 ? 1.282 -12.367 -23.099 1.00 85.50 346 ASN A CA 1
ATOM 2698 C C . ASN A 1 346 ? 1.635 -10.979 -23.666 1.00 85.50 346 ASN A C 1
ATOM 2700 O O . ASN A 1 346 ? 1.343 -9.976 -23.015 1.00 85.50 346 ASN A O 1
ATOM 2704 N N . VAL A 1 347 ? 2.129 -10.876 -24.909 1.00 84.44 347 VAL A N 1
ATOM 2705 C CA . VAL A 1 347 ? 2.298 -9.573 -25.588 1.00 84.44 347 VAL A CA 1
ATOM 2706 C C . VAL A 1 347 ? 0.947 -8.866 -25.770 1.00 84.44 347 VAL A C 1
ATOM 2708 O O . VAL A 1 347 ? 0.803 -7.701 -25.391 1.00 84.44 347 VAL A O 1
ATOM 2711 N N . ASN A 1 348 ? -0.088 -9.576 -26.229 1.00 83.88 348 ASN A N 1
ATOM 2712 C CA . ASN A 1 348 ? -1.446 -9.026 -26.331 1.00 83.88 348 ASN A CA 1
ATOM 2713 C C . ASN A 1 348 ? -2.045 -8.601 -24.977 1.00 83.88 348 ASN A C 1
ATOM 2715 O O . ASN A 1 348 ? -2.859 -7.675 -24.931 1.00 83.88 348 ASN A O 1
ATOM 2719 N N . PHE A 1 349 ? -1.655 -9.231 -23.866 1.00 82.06 349 PHE A N 1
ATOM 2720 C CA . PHE A 1 349 ? -2.051 -8.825 -22.516 1.00 82.06 349 PHE A CA 1
ATOM 2721 C C . PHE A 1 349 ? -1.280 -7.585 -22.032 1.00 82.06 349 PHE A C 1
ATOM 2723 O O . PHE A 1 349 ? -1.872 -6.682 -21.435 1.00 82.06 349 PHE A O 1
ATOM 2730 N N . LEU A 1 350 ? 0.014 -7.468 -22.354 1.00 78.88 350 LEU A N 1
ATOM 2731 C CA . LEU A 1 350 ? 0.812 -6.266 -22.078 1.00 78.88 350 LEU A CA 1
ATOM 2732 C C . LEU A 1 350 ? 0.269 -5.016 -22.791 1.00 78.88 350 LEU A C 1
ATOM 2734 O O . LEU A 1 350 ? 0.443 -3.908 -22.284 1.00 78.88 350 LEU A O 1
ATOM 2738 N N . LEU A 1 351 ? -0.455 -5.171 -23.904 1.00 76.00 351 LEU A N 1
ATOM 2739 C CA . LEU A 1 351 ? -1.156 -4.081 -24.596 1.00 76.00 351 LEU A CA 1
ATOM 2740 C C . LEU A 1 351 ? -2.464 -3.625 -23.913 1.00 76.00 351 LEU A C 1
ATOM 2742 O O . LEU A 1 351 ? -3.116 -2.704 -24.417 1.00 76.00 351 LEU A O 1
ATOM 2746 N N . GLN A 1 352 ? -2.850 -4.205 -22.769 1.00 69.56 352 GLN A N 1
ATOM 2747 C CA . GLN A 1 352 ? -4.132 -3.948 -22.099 1.00 69.56 352 GLN A CA 1
ATOM 2748 C C . GLN A 1 352 ? -4.001 -3.272 -20.722 1.00 69.56 352 GLN A C 1
ATOM 2750 O O . GLN A 1 352 ? -3.007 -3.400 -20.003 1.00 69.56 352 GLN A O 1
ATOM 2755 N N . GLY A 1 353 ? -5.068 -2.561 -20.336 1.00 67.25 353 GLY A N 1
ATOM 2756 C CA . GLY A 1 353 ? -5.305 -2.068 -18.976 1.00 67.25 353 GLY A CA 1
ATOM 2757 C C . GLY A 1 353 ? -4.126 -1.322 -18.342 1.00 67.25 353 GLY A C 1
ATOM 2758 O O . GLY A 1 353 ? -3.542 -0.417 -18.935 1.00 67.25 353 GLY A O 1
ATOM 2759 N N . LEU A 1 354 ? -3.793 -1.701 -17.104 1.00 60.44 354 LEU A N 1
ATOM 2760 C CA . LEU A 1 354 ? -2.673 -1.117 -16.359 1.00 60.44 354 LEU A CA 1
ATOM 2761 C C . LEU A 1 354 ? -1.309 -1.578 -16.899 1.00 60.44 354 LEU A C 1
ATOM 2763 O O . LEU A 1 354 ? -0.349 -0.812 -16.834 1.00 60.44 354 LEU A O 1
ATOM 2767 N N . SER A 1 355 ? -1.215 -2.787 -17.467 1.00 64.44 355 SER A N 1
ATOM 2768 C CA . SER A 1 355 ? 0.046 -3.323 -17.996 1.00 64.44 355 SER A CA 1
ATOM 2769 C C . SER A 1 355 ? 0.562 -2.524 -19.198 1.00 64.44 355 SER A C 1
ATOM 2771 O O . SER A 1 355 ? 1.768 -2.277 -19.278 1.00 64.44 355 SER A O 1
ATOM 2773 N N . LYS A 1 356 ? -0.338 -1.976 -20.032 1.00 66.88 356 LYS A N 1
ATOM 2774 C CA . LYS A 1 356 ? 0.024 -1.035 -21.111 1.00 66.88 356 LYS A CA 1
ATOM 2775 C C . LYS A 1 356 ? 0.745 0.211 -20.593 1.00 66.88 356 LYS A C 1
ATOM 2777 O O . LYS A 1 356 ? 1.694 0.686 -21.213 1.00 66.88 356 LYS A O 1
ATOM 2782 N N . VAL A 1 357 ? 0.285 0.738 -19.457 1.00 56.88 357 VAL A N 1
ATOM 2783 C CA . VAL A 1 357 ? 0.767 2.000 -18.872 1.00 56.88 357 VAL A CA 1
ATOM 2784 C C . VAL A 1 357 ? 2.051 1.805 -18.061 1.00 56.88 357 VAL A C 1
ATOM 2786 O O . VAL A 1 357 ? 2.890 2.699 -18.032 1.00 56.88 357 VAL A O 1
ATOM 2789 N N . VAL A 1 358 ? 2.223 0.654 -17.400 1.00 57.00 358 VAL A N 1
ATOM 2790 C CA . VAL A 1 358 ? 3.399 0.390 -16.546 1.00 57.00 358 VAL A CA 1
ATOM 2791 C C . VAL A 1 358 ? 4.551 -0.261 -17.314 1.00 57.00 358 VAL A C 1
ATOM 2793 O O . VAL A 1 358 ? 5.702 0.120 -17.104 1.00 57.00 358 VAL A O 1
ATOM 2796 N N . TYR A 1 359 ? 4.267 -1.239 -18.181 1.00 63.81 359 TYR A N 1
ATOM 2797 C CA . TYR A 1 359 ? 5.295 -2.109 -18.761 1.00 63.81 359 TYR A CA 1
ATOM 2798 C C . TYR A 1 359 ? 5.517 -1.851 -20.253 1.00 63.81 359 TYR A C 1
ATOM 2800 O O . TYR A 1 359 ? 6.651 -1.569 -20.629 1.00 63.81 359 TYR A O 1
ATOM 2808 N N . ASN A 1 360 ? 4.468 -1.873 -21.092 1.00 68.38 360 ASN A N 1
ATOM 2809 C CA . ASN A 1 360 ? 4.625 -1.803 -22.556 1.00 68.38 360 ASN A CA 1
ATOM 2810 C C . ASN A 1 360 ? 5.428 -0.577 -23.021 1.00 68.38 360 ASN A C 1
ATOM 2812 O O . ASN A 1 360 ? 6.377 -0.736 -23.777 1.00 68.38 360 ASN A O 1
ATOM 2816 N N . GLY A 1 361 ? 5.083 0.631 -22.558 1.00 68.88 361 GLY A N 1
ATOM 2817 C CA . GLY A 1 361 ? 5.772 1.856 -22.992 1.00 68.88 361 GLY A CA 1
ATOM 2818 C C . GLY A 1 361 ? 7.266 1.880 -22.643 1.00 68.88 361 GLY A C 1
ATOM 2819 O O . GLY A 1 361 ? 8.090 2.234 -23.480 1.00 68.88 361 GLY A O 1
ATOM 2820 N N . ASN A 1 362 ? 7.622 1.442 -21.431 1.00 69.38 362 ASN A N 1
ATOM 2821 C CA . ASN A 1 362 ? 9.012 1.405 -20.971 1.00 69.38 362 ASN A CA 1
ATOM 2822 C C . ASN A 1 362 ? 9.813 0.288 -21.660 1.00 69.38 362 ASN A C 1
ATOM 2824 O O . ASN A 1 362 ? 10.947 0.511 -22.078 1.00 69.38 362 ASN A O 1
ATOM 2828 N N . LEU A 1 363 ? 9.214 -0.900 -21.807 1.00 75.69 363 LEU A N 1
ATOM 2829 C CA . LEU A 1 363 ? 9.847 -2.048 -22.454 1.00 75.69 363 LEU A CA 1
ATOM 2830 C C . LEU A 1 363 ? 10.080 -1.787 -23.946 1.00 75.69 363 LEU A C 1
ATOM 2832 O O . LEU A 1 363 ? 11.196 -1.970 -24.420 1.00 75.69 363 LEU A O 1
ATOM 2836 N N . LEU A 1 364 ? 9.073 -1.286 -24.668 1.00 83.62 364 LEU A N 1
ATOM 2837 C CA . LEU A 1 364 ? 9.208 -0.942 -26.083 1.00 83.62 364 LEU A CA 1
ATOM 2838 C C . LEU A 1 364 ? 10.281 0.129 -26.309 1.00 83.62 364 LEU A C 1
ATOM 2840 O O . LEU A 1 364 ? 11.111 -0.028 -27.199 1.00 83.62 364 LEU A O 1
ATOM 2844 N N . GLN A 1 365 ? 10.304 1.194 -25.500 1.00 82.44 365 GLN A N 1
ATOM 2845 C CA . GLN A 1 365 ? 11.330 2.232 -25.627 1.00 82.44 365 GLN A CA 1
ATOM 2846 C C . GLN A 1 365 ? 12.739 1.665 -25.400 1.00 82.44 365 GLN A C 1
ATOM 2848 O O . GLN A 1 365 ? 13.661 2.005 -26.138 1.00 82.44 365 GLN A O 1
ATOM 2853 N N . SER A 1 366 ? 12.893 0.770 -24.420 1.00 80.38 366 SER A N 1
ATOM 2854 C CA . SER A 1 366 ? 14.152 0.074 -24.140 1.00 80.38 366 SER A CA 1
ATOM 2855 C C . SER A 1 366 ? 14.589 -0.819 -25.311 1.00 80.38 366 SER A C 1
ATOM 2857 O O . SER A 1 366 ? 15.733 -0.742 -25.756 1.00 80.38 366 SER A O 1
ATOM 2859 N N . LEU A 1 367 ? 13.672 -1.626 -25.860 1.00 85.38 367 LEU A N 1
ATOM 2860 C CA . LEU A 1 367 ? 13.922 -2.501 -27.012 1.00 85.38 367 LEU A CA 1
ATOM 2861 C C . LEU A 1 367 ? 14.304 -1.698 -28.266 1.00 85.38 367 LEU A C 1
ATOM 2863 O O . LEU A 1 367 ? 15.328 -1.990 -28.883 1.00 85.38 367 LEU A O 1
ATOM 2867 N N . LYS A 1 368 ? 13.552 -0.636 -28.592 1.00 88.75 368 LYS A N 1
ATOM 2868 C CA . LYS A 1 368 ? 13.852 0.279 -29.708 1.00 88.75 368 LYS A CA 1
ATOM 2869 C C . LYS A 1 368 ? 15.227 0.929 -29.560 1.00 88.75 368 LYS A C 1
ATOM 2871 O O . LYS A 1 368 ? 15.980 0.959 -30.526 1.00 88.75 368 LYS A O 1
ATOM 2876 N N . SER A 1 369 ? 15.584 1.412 -28.367 1.00 86.12 369 SER A N 1
ATOM 2877 C CA . SER A 1 369 ? 16.902 2.016 -28.128 1.00 86.12 369 SER A CA 1
ATOM 2878 C C . SER A 1 369 ? 18.057 1.025 -28.318 1.00 86.12 369 SER A C 1
ATOM 2880 O O . SER A 1 369 ? 19.085 1.416 -28.865 1.00 86.12 369 SER A O 1
ATOM 2882 N N . MET A 1 370 ? 17.895 -0.252 -27.943 1.00 82.00 370 MET A N 1
ATOM 2883 C CA . MET A 1 370 ? 18.895 -1.279 -28.270 1.00 82.00 370 MET A CA 1
ATOM 2884 C C . MET A 1 370 ? 18.949 -1.554 -29.778 1.00 82.00 370 MET A C 1
ATOM 2886 O O . MET A 1 370 ? 20.025 -1.516 -30.360 1.00 82.00 370 MET A O 1
ATOM 2890 N N . ALA A 1 371 ? 17.805 -1.811 -30.417 1.00 87.88 371 ALA A N 1
ATOM 2891 C CA . ALA A 1 371 ? 17.734 -2.192 -31.829 1.00 87.88 371 ALA A CA 1
ATOM 2892 C C . ALA A 1 371 ? 18.246 -1.099 -32.780 1.00 87.88 371 ALA A C 1
ATOM 2894 O O . ALA A 1 371 ? 18.943 -1.405 -33.743 1.00 87.88 371 ALA A O 1
ATOM 2895 N N . LEU A 1 372 ? 17.969 0.175 -32.485 1.00 89.38 372 LEU A N 1
ATOM 2896 C CA . LEU A 1 372 ? 18.514 1.301 -33.247 1.00 89.38 372 LEU A CA 1
ATOM 2897 C C . LEU A 1 372 ? 20.037 1.403 -33.078 1.00 89.38 372 LEU A C 1
ATOM 2899 O O . LEU A 1 372 ? 20.739 1.530 -34.073 1.00 89.38 372 LEU A O 1
ATOM 2903 N N . SER A 1 373 ? 20.564 1.238 -31.859 1.00 86.69 373 SER A N 1
ATOM 2904 C CA . SER A 1 373 ? 22.018 1.231 -31.627 1.00 86.69 373 SER A CA 1
ATOM 2905 C C . SER A 1 373 ? 22.718 0.016 -32.262 1.00 86.69 373 SER A C 1
ATOM 2907 O O . SER A 1 373 ? 23.843 0.130 -32.743 1.00 86.69 373 SER A O 1
ATOM 2909 N N . GLN A 1 374 ? 22.049 -1.140 -32.336 1.00 85.56 374 GLN A N 1
ATOM 2910 C CA . GLN A 1 374 ? 22.508 -2.297 -33.114 1.00 85.56 374 GLN A CA 1
ATOM 2911 C C . GLN A 1 374 ? 22.552 -1.976 -34.611 1.00 85.56 374 GLN A C 1
ATOM 2913 O O . GLN A 1 374 ? 23.554 -2.251 -35.267 1.00 85.56 374 GLN A O 1
ATOM 2918 N N . PHE A 1 375 ? 21.490 -1.368 -35.146 1.00 88.31 375 PHE A N 1
ATOM 2919 C CA . PHE A 1 375 ? 21.411 -0.991 -36.554 1.00 88.31 375 PHE A CA 1
ATOM 2920 C C . PHE A 1 375 ? 22.491 0.034 -36.929 1.00 88.31 375 PHE A C 1
ATOM 2922 O O . PHE A 1 375 ? 23.207 -0.171 -37.903 1.00 88.31 375 PHE A O 1
ATOM 2929 N N . GLU A 1 376 ? 22.693 1.078 -36.120 1.00 88.69 376 GLU A N 1
ATOM 2930 C CA . GLU A 1 376 ? 23.756 2.081 -36.306 1.00 88.69 376 GLU A CA 1
ATOM 2931 C C . GLU A 1 376 ? 25.164 1.464 -36.372 1.00 88.69 376 GLU A C 1
ATOM 2933 O O . GLU A 1 376 ? 26.003 1.930 -37.140 1.00 88.69 376 GLU A O 1
ATOM 2938 N N . ARG A 1 377 ? 25.430 0.401 -35.599 1.00 87.94 377 ARG A N 1
ATOM 2939 C CA . ARG A 1 377 ? 26.725 -0.304 -35.589 1.00 87.94 377 ARG A CA 1
ATOM 2940 C C . ARG A 1 377 ? 26.957 -1.202 -36.806 1.00 87.94 377 ARG A C 1
ATOM 2942 O O . ARG A 1 377 ? 28.107 -1.512 -37.104 1.00 87.94 377 ARG A O 1
ATOM 2949 N N . PHE A 1 378 ? 25.890 -1.645 -37.470 1.00 88.06 378 PHE A N 1
ATOM 2950 C CA . PHE A 1 378 ? 25.934 -2.712 -38.476 1.00 88.06 378 PHE A CA 1
ATOM 2951 C C . PHE A 1 378 ? 25.192 -2.376 -39.779 1.00 88.06 378 PHE A C 1
ATOM 2953 O O . PHE A 1 378 ? 24.917 -3.282 -40.566 1.00 88.06 378 PHE A O 1
ATOM 2960 N N . ALA A 1 379 ? 24.892 -1.101 -40.037 1.00 86.06 379 ALA A N 1
ATOM 2961 C CA . ALA A 1 379 ? 24.142 -0.645 -41.212 1.00 86.06 379 ALA A CA 1
ATOM 2962 C C . ALA A 1 379 ? 24.772 -1.067 -42.557 1.00 86.06 379 ALA A C 1
ATOM 2964 O O . ALA A 1 379 ? 24.050 -1.328 -43.514 1.00 86.06 379 ALA A O 1
ATOM 2965 N N . ASP A 1 380 ? 26.101 -1.201 -42.610 1.00 85.81 380 ASP A N 1
ATOM 2966 C CA . ASP A 1 380 ? 26.846 -1.649 -43.798 1.00 85.81 380 ASP A CA 1
ATOM 2967 C C . ASP A 1 380 ? 26.922 -3.189 -43.945 1.00 85.81 380 ASP A C 1
ATOM 2969 O O . ASP A 1 380 ? 27.563 -3.700 -44.866 1.00 85.81 380 ASP A O 1
ATOM 2973 N N . THR A 1 381 ? 26.308 -3.965 -43.040 1.00 84.56 381 THR A N 1
ATOM 2974 C CA . THR A 1 381 ? 26.362 -5.440 -43.088 1.00 84.56 381 THR A CA 1
ATOM 2975 C C . THR A 1 381 ? 25.354 -6.036 -44.079 1.00 84.56 381 THR A C 1
ATOM 2977 O O . THR A 1 381 ? 24.255 -5.500 -44.244 1.00 84.56 381 THR A O 1
ATOM 2980 N N . PRO A 1 382 ? 25.637 -7.215 -44.675 1.00 82.38 382 PRO A N 1
ATOM 2981 C CA . PRO A 1 382 ? 24.697 -7.895 -45.571 1.00 82.38 382 PRO A CA 1
ATOM 2982 C C . PRO A 1 382 ? 23.325 -8.208 -44.957 1.00 82.38 382 PRO A C 1
ATOM 2984 O O . PRO A 1 382 ? 22.372 -8.410 -45.700 1.00 82.38 382 PRO A O 1
ATOM 2987 N N . THR A 1 383 ? 23.193 -8.233 -43.629 1.00 83.69 383 THR A N 1
ATOM 2988 C CA . THR A 1 383 ? 21.923 -8.457 -42.913 1.00 83.69 383 THR A CA 1
ATOM 2989 C C . THR A 1 383 ? 21.127 -7.184 -42.614 1.00 83.69 383 THR A C 1
ATOM 2991 O O . THR A 1 383 ? 19.957 -7.289 -42.261 1.00 83.69 383 THR A O 1
ATOM 2994 N N . ALA A 1 384 ? 21.704 -5.985 -42.764 1.00 87.19 384 ALA A N 1
ATOM 2995 C CA . ALA A 1 384 ? 21.015 -4.732 -42.435 1.00 87.19 384 ALA A CA 1
ATOM 2996 C C . ALA A 1 384 ? 19.783 -4.468 -43.315 1.00 87.19 384 ALA A C 1
ATOM 2998 O O . ALA A 1 384 ? 18.782 -3.953 -42.828 1.00 87.19 384 ALA A O 1
ATOM 2999 N N . HIS A 1 385 ? 19.820 -4.892 -44.583 1.00 88.50 385 HIS A N 1
ATOM 3000 C CA . HIS A 1 385 ? 18.711 -4.723 -45.532 1.00 88.50 385 HIS A CA 1
ATOM 3001 C C . HIS A 1 385 ? 17.433 -5.508 -45.173 1.00 88.50 385 HIS A C 1
ATOM 3003 O O . HIS A 1 385 ? 16.414 -5.329 -45.834 1.00 88.50 385 HIS A O 1
ATOM 3009 N N . LEU A 1 386 ? 17.491 -6.384 -44.162 1.00 89.19 386 LEU A N 1
ATOM 3010 C CA . LEU A 1 386 ? 16.350 -7.152 -43.661 1.00 89.19 386 LEU A CA 1
ATOM 3011 C C . LEU A 1 386 ? 15.504 -6.359 -42.649 1.00 89.19 386 LEU A C 1
ATOM 3013 O O . LEU A 1 386 ? 14.352 -6.708 -42.422 1.00 89.19 386 LEU A O 1
ATOM 3017 N N . VAL A 1 387 ? 16.057 -5.314 -42.025 1.00 91.06 387 VAL A N 1
ATOM 3018 C CA . VAL A 1 387 ? 15.369 -4.523 -40.992 1.00 91.06 387 VAL A CA 1
ATOM 3019 C C . VAL A 1 387 ? 14.676 -3.320 -41.625 1.00 91.06 387 VAL A C 1
ATOM 3021 O O . VAL A 1 387 ? 15.330 -2.472 -42.236 1.00 91.06 387 VAL A O 1
ATOM 3024 N N . ASP A 1 388 ? 13.366 -3.188 -41.408 1.00 88.06 388 ASP A N 1
ATOM 3025 C CA . ASP A 1 388 ? 12.641 -1.965 -41.759 1.00 88.06 388 ASP A CA 1
ATOM 3026 C C . ASP A 1 388 ? 12.931 -0.882 -40.709 1.00 88.06 388 ASP A C 1
ATOM 3028 O O . ASP A 1 388 ? 12.361 -0.857 -39.613 1.00 88.06 388 ASP A O 1
ATOM 3032 N N . LEU A 1 389 ? 13.850 0.024 -41.046 1.00 88.75 389 LEU A N 1
ATOM 3033 C CA . LEU A 1 389 ? 14.249 1.123 -40.172 1.00 88.75 389 LEU A CA 1
ATOM 3034 C C . LEU A 1 389 ? 13.120 2.147 -39.946 1.00 88.75 389 LEU A C 1
ATOM 3036 O O . LEU A 1 389 ? 13.059 2.735 -38.865 1.00 88.75 389 LEU A O 1
ATOM 3040 N N . GLU A 1 390 ? 12.225 2.367 -40.914 1.00 89.00 390 GLU A N 1
ATOM 3041 C CA . GLU A 1 390 ? 11.120 3.327 -40.770 1.00 89.00 390 GLU A CA 1
ATOM 3042 C C . GLU A 1 390 ? 10.031 2.754 -39.850 1.00 89.00 390 GLU A C 1
ATOM 3044 O O . GLU A 1 390 ? 9.555 3.445 -38.939 1.00 89.00 390 GLU A O 1
ATOM 3049 N N . LEU A 1 391 ? 9.709 1.465 -39.991 1.00 88.81 391 LEU A N 1
ATOM 3050 C CA . LEU A 1 391 ? 8.816 0.752 -39.077 1.00 88.81 391 LEU A CA 1
ATOM 3051 C C . LEU A 1 391 ? 9.433 0.624 -37.674 1.00 88.81 391 LEU A C 1
ATOM 3053 O O . LEU A 1 391 ? 8.761 0.913 -36.683 1.00 88.81 391 LEU A O 1
ATOM 3057 N N . LEU A 1 392 ? 10.729 0.309 -37.558 1.00 90.12 392 LEU A N 1
ATOM 3058 C CA . LEU A 1 392 ? 11.441 0.263 -36.273 1.00 90.12 392 LEU A CA 1
ATOM 3059 C C . LEU A 1 392 ? 11.440 1.628 -35.558 1.00 90.12 392 LEU A C 1
ATOM 3061 O O . LEU A 1 392 ? 11.214 1.707 -34.344 1.00 90.12 392 LEU A O 1
ATOM 3065 N N . GLN A 1 393 ? 11.648 2.726 -36.289 1.00 89.81 393 GLN A N 1
ATOM 3066 C CA . GLN A 1 393 ? 11.576 4.075 -35.720 1.00 89.81 393 GLN A CA 1
ATOM 3067 C C . GLN A 1 393 ? 10.141 4.466 -35.336 1.00 89.81 393 GLN A C 1
ATOM 3069 O O . GLN A 1 393 ? 9.942 5.046 -34.264 1.00 89.81 393 GLN A O 1
ATOM 3074 N N . SER A 1 394 ? 9.132 4.096 -36.127 1.00 90.00 394 SER A N 1
ATOM 3075 C CA . SER A 1 394 ? 7.733 4.506 -35.915 1.00 90.00 394 SER A CA 1
ATOM 3076 C C . SER A 1 394 ? 6.905 3.601 -34.985 1.00 90.00 394 SER A C 1
ATOM 3078 O O . SER A 1 394 ? 5.913 4.076 -34.432 1.00 90.00 394 SER A O 1
ATOM 3080 N N . CYS A 1 395 ? 7.316 2.350 -34.735 1.00 88.12 395 CYS A N 1
ATOM 3081 C CA . CYS A 1 395 ? 6.521 1.363 -33.987 1.00 88.12 395 CYS A CA 1
ATOM 3082 C C . CYS A 1 395 ? 6.085 1.812 -32.575 1.00 88.12 395 CYS A C 1
ATOM 3084 O O . CYS A 1 395 ? 6.832 2.469 -31.837 1.00 88.12 395 CYS A O 1
ATOM 3086 N N . THR A 1 396 ? 4.864 1.423 -32.194 1.00 84.19 396 THR A N 1
ATOM 3087 C CA . THR A 1 396 ? 4.144 1.840 -30.972 1.00 84.19 396 THR A CA 1
ATOM 3088 C C . THR A 1 396 ? 3.750 0.672 -30.054 1.00 84.19 396 THR A C 1
ATOM 3090 O O . THR A 1 396 ? 3.341 0.874 -28.903 1.00 84.19 396 THR A O 1
ATOM 3093 N N . THR A 1 397 ? 3.914 -0.558 -30.538 1.00 85.12 397 THR A N 1
ATOM 3094 C CA . THR A 1 397 ? 3.676 -1.823 -29.837 1.00 85.12 397 THR A CA 1
ATOM 3095 C C . THR A 1 397 ? 4.891 -2.747 -29.947 1.00 85.12 397 THR A C 1
ATOM 3097 O O . THR A 1 397 ? 5.718 -2.605 -30.845 1.00 85.12 397 THR A O 1
ATOM 3100 N N . ILE A 1 398 ? 4.992 -3.718 -29.034 1.00 86.94 398 ILE A N 1
ATOM 3101 C CA . ILE A 1 398 ? 6.036 -4.757 -29.083 1.00 86.94 398 ILE A CA 1
ATOM 3102 C C . ILE A 1 398 ? 5.880 -5.627 -30.342 1.00 86.94 398 ILE A C 1
ATOM 3104 O O . ILE A 1 398 ? 6.876 -5.999 -30.942 1.00 86.94 398 ILE A O 1
ATOM 3108 N N . THR A 1 399 ? 4.650 -5.865 -30.803 1.00 89.50 399 THR A N 1
ATOM 3109 C CA . THR A 1 399 ? 4.376 -6.629 -32.029 1.00 89.50 399 THR A CA 1
ATOM 3110 C C . THR A 1 399 ? 4.880 -5.923 -33.289 1.00 89.50 399 THR A C 1
ATOM 3112 O O . THR A 1 399 ? 5.541 -6.549 -34.105 1.00 89.50 399 THR A O 1
ATOM 3115 N N . GLU A 1 400 ? 4.664 -4.609 -33.421 1.00 91.00 400 GLU A N 1
ATOM 3116 C CA . GLU A 1 400 ? 5.236 -3.811 -34.523 1.00 91.00 400 GLU A CA 1
ATOM 3117 C C . GLU A 1 400 ? 6.777 -3.744 -34.461 1.00 91.00 400 GLU A C 1
ATOM 3119 O O . GLU A 1 400 ? 7.429 -3.614 -35.492 1.00 91.00 400 GLU A O 1
ATOM 3124 N N . PHE A 1 401 ? 7.374 -3.829 -33.265 1.00 92.62 401 PHE A N 1
ATOM 3125 C CA . PHE A 1 401 ? 8.828 -3.946 -33.096 1.00 92.62 401 PHE A CA 1
ATOM 3126 C C . PHE A 1 401 ? 9.347 -5.326 -33.521 1.00 92.62 401 PHE A C 1
ATOM 3128 O O . PHE A 1 401 ? 10.351 -5.408 -34.228 1.00 92.62 401 PHE A O 1
ATOM 3135 N N . ASP A 1 402 ? 8.670 -6.400 -33.107 1.00 92.88 402 ASP A N 1
ATOM 3136 C CA . ASP A 1 402 ? 9.048 -7.762 -33.475 1.00 92.88 402 ASP A CA 1
ATOM 3137 C C . ASP A 1 402 ? 8.926 -7.976 -34.990 1.00 92.88 402 ASP A C 1
ATOM 3139 O O . ASP A 1 402 ? 9.849 -8.525 -35.582 1.00 92.88 402 ASP A O 1
ATOM 3143 N N . GLU A 1 403 ? 7.869 -7.464 -35.627 1.00 93.69 403 GLU A N 1
ATOM 3144 C CA . GLU A 1 403 ? 7.697 -7.483 -37.088 1.00 93.69 403 GLU A CA 1
ATOM 3145 C C . GLU A 1 403 ? 8.825 -6.722 -37.820 1.00 93.69 403 GLU A C 1
ATOM 3147 O O . GLU A 1 403 ? 9.369 -7.213 -38.803 1.00 93.69 403 GLU A O 1
ATOM 3152 N N . ALA A 1 404 ? 9.218 -5.539 -37.330 1.00 92.44 404 ALA A N 1
ATOM 3153 C CA . ALA A 1 404 ? 10.230 -4.694 -37.978 1.00 92.44 404 ALA A CA 1
ATOM 3154 C C . ALA A 1 404 ? 11.675 -5.202 -37.833 1.00 92.44 404 ALA A C 1
ATOM 3156 O O . ALA A 1 404 ? 12.536 -4.862 -38.648 1.00 92.44 404 ALA A O 1
ATOM 3157 N N . PHE A 1 405 ? 11.963 -5.941 -36.756 1.00 92.69 405 PHE A N 1
ATOM 3158 C CA . PHE A 1 405 ? 13.330 -6.254 -36.333 1.00 92.69 405 PHE A CA 1
ATOM 3159 C C . PHE A 1 405 ? 13.540 -7.745 -36.068 1.00 92.69 405 PHE A C 1
ATOM 3161 O O . PHE A 1 405 ? 14.421 -8.354 -36.670 1.00 92.69 405 PHE A O 1
ATOM 3168 N N . THR A 1 406 ? 12.745 -8.354 -35.186 1.00 93.25 406 THR A N 1
ATOM 3169 C CA . THR A 1 406 ? 12.962 -9.740 -34.745 1.00 93.25 406 THR A CA 1
ATOM 3170 C C . THR A 1 406 ? 12.654 -10.761 -35.843 1.00 93.25 406 THR A C 1
ATOM 3172 O O . THR A 1 406 ? 13.485 -11.619 -36.138 1.00 93.25 406 THR A O 1
ATOM 3175 N N . VAL A 1 407 ? 11.475 -10.653 -36.458 1.00 94.88 407 VAL A N 1
ATOM 3176 C CA . VAL A 1 407 ? 10.956 -11.545 -37.505 1.00 94.88 407 VAL A CA 1
ATOM 3177 C C . VAL A 1 407 ? 11.936 -11.662 -38.683 1.00 94.88 407 VAL A C 1
ATOM 3179 O O . VAL A 1 407 ? 12.447 -12.766 -38.901 1.00 94.88 407 VAL A O 1
ATOM 3182 N N . PRO A 1 408 ? 12.307 -10.570 -39.387 1.00 93.19 408 PRO A N 1
ATOM 3183 C CA . PRO A 1 408 ? 13.151 -10.673 -40.574 1.00 93.19 408 PRO A CA 1
ATOM 3184 C C . PRO A 1 408 ? 14.620 -10.976 -40.253 1.00 93.19 408 PRO A C 1
ATOM 3186 O O . PRO A 1 408 ? 15.293 -11.620 -41.057 1.00 93.19 408 PRO A O 1
ATOM 3189 N N . LEU A 1 409 ? 15.139 -10.574 -39.081 1.00 91.44 409 LEU A N 1
ATOM 3190 C CA . LEU A 1 409 ? 16.507 -10.939 -38.697 1.00 91.44 409 LEU A CA 1
ATOM 3191 C C . LEU A 1 409 ? 16.644 -12.437 -38.432 1.00 91.44 409 LEU A C 1
ATOM 3193 O O . LEU A 1 409 ? 17.657 -13.013 -38.830 1.00 91.44 409 LEU A O 1
ATOM 3197 N N . PHE A 1 410 ? 15.670 -13.076 -37.779 1.00 91.56 410 PHE A N 1
ATOM 3198 C CA . PHE A 1 410 ? 15.743 -14.505 -37.450 1.00 91.56 410 PHE A CA 1
ATOM 3199 C C . PHE A 1 410 ? 15.123 -15.430 -38.510 1.00 91.56 410 PHE A C 1
ATOM 3201 O O . PHE A 1 410 ? 15.468 -16.609 -38.530 1.00 91.56 410 PHE A O 1
ATOM 3208 N N . GLY A 1 411 ? 14.334 -14.900 -39.451 1.00 92.06 411 GLY A N 1
ATOM 3209 C CA . GLY A 1 411 ? 13.777 -15.660 -40.577 1.00 92.06 411 GLY A CA 1
ATOM 3210 C C . GLY A 1 411 ? 12.459 -16.367 -40.258 1.00 92.06 411 GLY A C 1
ATOM 3211 O O . GLY A 1 411 ? 12.243 -17.477 -40.734 1.00 92.06 411 GLY A O 1
ATOM 3212 N N . PHE A 1 412 ? 11.615 -15.735 -39.440 1.00 95.50 412 PHE A N 1
ATOM 3213 C CA . PHE A 1 412 ? 10.215 -16.131 -39.244 1.00 95.50 412 PHE A CA 1
ATOM 3214 C C . PHE A 1 412 ? 9.338 -15.547 -40.364 1.00 95.50 412 PHE A C 1
ATOM 3216 O O . PHE A 1 412 ? 9.706 -14.524 -40.946 1.00 95.50 412 PHE A O 1
ATOM 3223 N N . ASP A 1 413 ? 8.187 -16.165 -40.647 1.00 93.81 413 ASP A N 1
ATOM 3224 C CA . ASP A 1 413 ? 7.284 -15.696 -41.717 1.00 93.81 413 ASP A CA 1
ATOM 3225 C C . ASP A 1 413 ? 6.569 -14.380 -41.339 1.00 93.81 413 ASP A C 1
ATOM 3227 O O . ASP A 1 413 ? 6.478 -13.460 -42.152 1.00 93.81 413 ASP A O 1
ATOM 3231 N N . ASP A 1 414 ? 6.081 -14.281 -40.097 1.00 93.12 414 ASP A N 1
ATOM 3232 C CA . ASP A 1 414 ? 5.496 -13.081 -39.482 1.00 93.12 414 ASP A CA 1
ATOM 3233 C C . ASP A 1 414 ? 5.611 -13.143 -37.937 1.00 93.12 414 ASP A C 1
ATOM 3235 O O . ASP A 1 414 ? 6.138 -14.108 -37.365 1.00 93.12 414 ASP A O 1
ATOM 3239 N N . HIS A 1 415 ? 5.121 -12.126 -37.217 1.00 90.06 415 HIS A N 1
ATOM 3240 C CA . HIS A 1 415 ? 5.098 -12.141 -35.747 1.00 90.06 415 HIS A CA 1
ATOM 3241 C C . HIS A 1 415 ? 4.241 -13.268 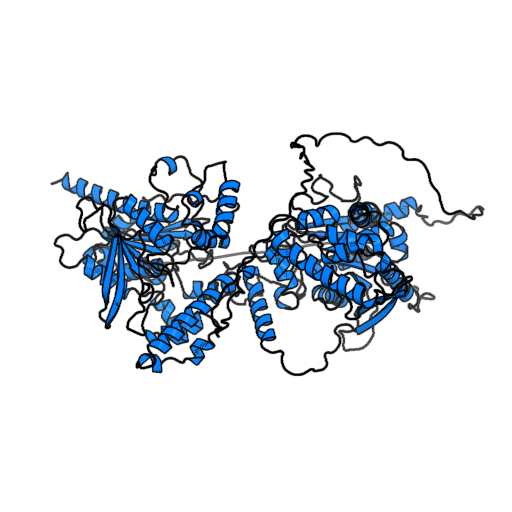-35.132 1.00 90.06 415 HIS A C 1
ATOM 3243 O O . HIS A 1 415 ? 4.475 -13.639 -33.979 1.00 90.06 415 HIS A O 1
ATOM 3249 N N . LEU A 1 416 ? 3.245 -13.811 -35.841 1.00 91.62 416 LEU A N 1
ATOM 3250 C CA . LEU A 1 416 ? 2.394 -14.904 -35.355 1.00 91.62 416 LEU A CA 1
ATOM 3251 C C . LEU A 1 416 ? 3.154 -16.229 -35.407 1.00 91.62 416 LEU A C 1
ATOM 3253 O O . LEU A 1 416 ? 3.169 -16.954 -34.410 1.00 91.62 416 LEU A O 1
ATOM 3257 N N . ASP A 1 417 ? 3.822 -16.506 -36.527 1.00 94.75 417 ASP A N 1
ATOM 3258 C CA . ASP A 1 417 ? 4.752 -17.622 -36.690 1.00 94.75 417 ASP A CA 1
ATOM 3259 C C . ASP A 1 417 ? 5.874 -17.550 -35.644 1.00 94.75 417 ASP A C 1
ATOM 3261 O O . ASP A 1 417 ? 6.056 -18.482 -34.857 1.00 94.75 417 ASP A O 1
ATOM 3265 N N . TYR A 1 418 ? 6.528 -16.392 -35.525 1.00 95.25 418 TYR A N 1
ATOM 3266 C CA . TYR A 1 418 ? 7.531 -16.123 -34.495 1.00 95.25 418 TYR A CA 1
ATOM 3267 C C . TYR A 1 418 ? 7.028 -16.434 -33.077 1.00 95.25 418 TYR A C 1
ATOM 3269 O O . TYR A 1 418 ? 7.674 -17.186 -32.335 1.00 95.25 418 TYR A O 1
ATOM 3277 N N . TYR A 1 419 ? 5.875 -15.898 -32.662 1.00 92.75 419 TYR A N 1
ATOM 3278 C CA . TYR A 1 419 ? 5.344 -16.181 -31.327 1.00 92.75 419 TYR A CA 1
ATOM 3279 C C . TYR A 1 419 ? 4.928 -17.653 -31.164 1.00 92.75 419 TYR A C 1
ATOM 3281 O O . TYR A 1 419 ? 5.112 -18.207 -30.078 1.00 92.75 419 TYR A O 1
ATOM 3289 N N . ASN A 1 420 ? 4.424 -18.309 -32.211 1.00 88.06 420 ASN A N 1
ATOM 3290 C CA . ASN A 1 420 ? 4.037 -19.720 -32.185 1.00 88.06 420 ASN A CA 1
ATOM 3291 C C . ASN A 1 420 ? 5.255 -20.655 -32.053 1.00 88.06 420 ASN A C 1
ATOM 3293 O O . ASN A 1 420 ? 5.296 -21.485 -31.143 1.00 88.06 420 ASN A O 1
ATOM 3297 N N . GLN A 1 421 ? 6.284 -20.483 -32.888 1.00 90.00 421 GLN A N 1
ATOM 3298 C CA . GLN A 1 421 ? 7.523 -21.268 -32.822 1.00 90.00 421 GLN A CA 1
ATOM 3299 C C . GLN A 1 421 ? 8.300 -21.049 -31.513 1.00 90.00 421 GLN A C 1
ATOM 3301 O O . GLN A 1 421 ? 9.037 -21.929 -31.063 1.00 90.00 421 GLN A O 1
ATOM 3306 N N . THR A 1 422 ? 8.154 -19.880 -30.878 1.00 92.38 422 THR A N 1
ATOM 3307 C CA . THR A 1 422 ? 8.891 -19.547 -29.648 1.00 92.38 422 THR A CA 1
ATOM 3308 C C . THR A 1 422 ? 8.157 -19.853 -28.348 1.00 92.38 422 THR A C 1
ATOM 3310 O O . THR A 1 422 ? 8.819 -19.902 -27.313 1.00 92.38 422 THR A O 1
ATOM 3313 N N . SER A 1 423 ? 6.838 -20.053 -28.357 1.00 90.94 423 SER A N 1
ATOM 3314 C CA . SER A 1 423 ? 6.050 -20.310 -27.141 1.00 90.94 423 SER A CA 1
ATOM 3315 C C . SER A 1 423 ? 6.339 -21.700 -26.570 1.00 90.94 423 SER A C 1
ATOM 3317 O O . SER A 1 423 ? 6.013 -22.710 -27.195 1.00 90.94 423 SER A O 1
ATOM 3319 N N . CYS A 1 424 ? 6.910 -21.783 -25.362 1.00 89.50 424 CYS A N 1
ATOM 3320 C CA . CYS A 1 424 ? 7.300 -23.066 -24.769 1.00 89.50 424 CYS A CA 1
ATOM 3321 C C . CYS A 1 424 ? 6.115 -24.002 -24.507 1.00 89.50 424 CYS A C 1
ATOM 3323 O O . CYS A 1 424 ? 6.327 -25.209 -24.426 1.00 89.50 424 CYS A O 1
ATOM 3325 N N . LEU A 1 425 ? 4.883 -23.472 -24.436 1.00 86.19 425 LEU A N 1
ATOM 3326 C CA . LEU A 1 425 ? 3.631 -24.236 -24.375 1.00 86.19 425 LEU A CA 1
ATOM 3327 C C . LEU A 1 425 ? 3.586 -25.381 -25.402 1.00 86.19 425 LEU A C 1
ATOM 3329 O O . LEU A 1 425 ? 3.133 -26.473 -25.069 1.00 86.19 425 LEU A O 1
ATOM 3333 N N . ASN A 1 426 ? 4.127 -25.149 -26.600 1.00 85.81 426 ASN A N 1
ATOM 3334 C CA . ASN A 1 426 ? 4.147 -26.092 -27.722 1.00 85.81 426 ASN A CA 1
ATOM 3335 C C . ASN A 1 426 ? 5.183 -27.235 -27.579 1.00 85.81 426 ASN A C 1
ATOM 3337 O O . ASN A 1 426 ? 5.333 -28.043 -28.495 1.00 85.81 426 ASN A O 1
ATOM 3341 N N . PHE A 1 427 ? 5.905 -27.293 -26.452 1.00 87.56 427 PHE A N 1
ATOM 3342 C CA . PHE A 1 427 ? 7.024 -28.213 -26.202 1.00 87.56 427 PHE A CA 1
ATOM 3343 C C . PHE A 1 427 ? 6.922 -28.959 -24.850 1.00 87.56 427 PHE A C 1
ATOM 3345 O O . PHE A 1 427 ? 7.748 -29.823 -24.554 1.00 87.56 427 PHE A O 1
ATOM 3352 N N . LEU A 1 428 ? 5.937 -28.634 -24.000 1.00 85.38 428 LEU A N 1
ATOM 3353 C CA . LEU A 1 428 ? 5.855 -29.130 -22.611 1.00 85.38 428 LEU A CA 1
ATOM 3354 C C . LEU A 1 428 ? 5.467 -30.612 -22.491 1.00 85.38 428 LEU A C 1
ATOM 3356 O O . LEU A 1 428 ? 5.668 -31.222 -21.444 1.00 85.38 428 LEU A O 1
ATOM 3360 N N . ASP A 1 429 ? 4.907 -31.191 -23.547 1.00 80.56 429 ASP A N 1
ATOM 3361 C CA . ASP A 1 429 ? 4.574 -32.610 -23.664 1.00 80.56 429 ASP A CA 1
ATOM 3362 C C . ASP A 1 429 ? 5.808 -33.511 -23.843 1.00 80.56 429 ASP A C 1
ATOM 3364 O O . ASP A 1 429 ? 5.749 -34.693 -23.507 1.00 80.56 429 ASP A O 1
ATOM 3368 N N . ARG A 1 430 ? 6.924 -32.948 -24.324 1.00 85.31 430 ARG A N 1
ATOM 3369 C CA . ARG A 1 430 ? 8.174 -33.664 -24.648 1.00 85.31 430 ARG A CA 1
ATOM 3370 C C . ARG A 1 430 ? 9.216 -33.637 -23.532 1.00 85.31 430 ARG A C 1
ATOM 3372 O O . ARG A 1 430 ? 10.249 -34.288 -23.641 1.00 85.31 430 ARG A O 1
ATOM 3379 N N . ILE A 1 431 ? 8.982 -32.872 -22.468 1.00 88.06 431 ILE A N 1
ATOM 3380 C CA . ILE A 1 431 ? 9.914 -32.766 -21.342 1.00 88.06 431 ILE A CA 1
ATOM 3381 C C . ILE A 1 431 ? 9.929 -34.097 -20.578 1.00 88.06 431 ILE A C 1
ATOM 3383 O O . ILE A 1 431 ? 8.894 -34.506 -20.056 1.00 88.06 431 ILE A O 1
ATOM 3387 N N . GLN A 1 432 ? 11.097 -34.745 -20.483 1.00 86.50 432 GLN A N 1
ATOM 3388 C CA . GLN A 1 432 ? 11.260 -36.033 -19.783 1.00 86.50 432 GLN A CA 1
ATOM 3389 C C . GLN A 1 432 ? 11.817 -35.914 -18.355 1.00 86.50 432 GLN A C 1
ATOM 3391 O O . GLN A 1 432 ? 11.502 -36.736 -17.494 1.00 86.50 432 GLN A O 1
ATOM 3396 N N . VAL A 1 433 ? 12.626 -34.887 -18.076 1.00 89.88 433 VAL A N 1
ATOM 3397 C CA . VAL A 1 433 ? 13.281 -34.692 -16.769 1.00 89.88 433 VAL A CA 1
ATOM 3398 C C . VAL A 1 433 ? 12.362 -34.050 -15.724 1.00 89.88 433 VAL A C 1
ATOM 3400 O O . VAL A 1 433 ? 11.492 -33.250 -16.088 1.00 89.88 433 VAL A O 1
ATOM 3403 N N . PRO A 1 434 ? 12.588 -34.319 -14.418 1.00 91.88 434 PRO A N 1
ATOM 3404 C CA . PRO A 1 434 ? 11.954 -33.594 -13.324 1.00 91.88 434 PRO A CA 1
ATOM 3405 C C . PRO A 1 434 ? 11.964 -32.082 -13.556 1.00 91.88 434 PRO A C 1
ATOM 3407 O O . PRO A 1 434 ? 13.029 -31.475 -13.650 1.00 91.88 434 PRO A O 1
ATOM 3410 N N . THR A 1 435 ? 10.789 -31.462 -13.632 1.00 92.88 435 THR A N 1
ATOM 3411 C CA . THR A 1 435 ? 10.659 -30.047 -13.995 1.00 92.88 435 THR A CA 1
ATOM 3412 C C . THR A 1 435 ? 9.699 -29.318 -13.061 1.00 92.88 435 THR A C 1
ATOM 3414 O O . THR A 1 435 ? 8.496 -29.570 -13.060 1.00 92.88 435 THR A O 1
ATOM 3417 N N . LEU A 1 436 ? 10.217 -28.374 -12.278 1.00 91.88 436 LEU A N 1
ATOM 3418 C CA . LEU A 1 436 ? 9.430 -27.483 -11.428 1.00 91.88 436 LEU A CA 1
ATOM 3419 C C . LEU A 1 436 ? 9.108 -26.180 -12.171 1.00 91.88 436 LEU A C 1
ATOM 3421 O O . LEU A 1 436 ? 10.009 -25.519 -12.684 1.00 91.88 436 LEU A O 1
ATOM 3425 N N . ILE A 1 437 ? 7.837 -25.778 -12.196 1.00 90.44 437 ILE A N 1
ATOM 3426 C CA . ILE A 1 437 ? 7.384 -24.518 -12.805 1.00 90.44 437 ILE A CA 1
ATOM 3427 C C . ILE A 1 437 ? 6.639 -23.694 -11.752 1.00 90.44 437 ILE A C 1
ATOM 3429 O O . ILE A 1 437 ? 5.492 -24.012 -11.434 1.00 90.44 437 ILE A O 1
ATOM 3433 N N . CYS A 1 438 ? 7.243 -22.620 -11.233 1.00 88.81 438 CYS A N 1
ATOM 3434 C CA . CYS A 1 438 ? 6.560 -21.716 -10.294 1.00 88.81 438 CYS A CA 1
ATOM 3435 C C . CYS A 1 438 ? 6.107 -20.430 -10.996 1.00 88.81 438 CYS A C 1
ATOM 3437 O O . CYS A 1 438 ? 6.927 -19.598 -11.397 1.00 88.81 438 CYS A O 1
ATOM 3439 N N . ASN A 1 439 ? 4.790 -20.253 -11.099 1.00 88.31 439 ASN A N 1
ATOM 3440 C CA . ASN A 1 439 ? 4.146 -19.079 -11.686 1.00 88.31 439 ASN A CA 1
ATOM 3441 C C . ASN A 1 439 ? 3.085 -18.547 -10.718 1.00 88.31 439 ASN A C 1
ATOM 3443 O O . ASN A 1 439 ? 2.209 -19.286 -10.261 1.00 88.31 439 ASN A O 1
ATOM 3447 N N . ALA A 1 440 ? 3.125 -17.245 -10.450 1.00 87.56 440 ALA A N 1
ATOM 3448 C CA . ALA A 1 440 ? 2.145 -16.602 -9.597 1.00 87.56 440 ALA A CA 1
ATOM 3449 C C . ALA A 1 440 ? 0.838 -16.428 -10.368 1.00 87.56 440 ALA A C 1
ATOM 3451 O O . ALA A 1 440 ? 0.860 -15.970 -11.512 1.00 87.56 440 ALA A O 1
ATOM 3452 N N . ARG A 1 441 ? -0.303 -16.728 -9.736 1.00 83.12 441 ARG A N 1
ATOM 3453 C CA . ARG A 1 441 ? -1.645 -16.445 -10.280 1.00 83.12 441 ARG A CA 1
ATOM 3454 C C . ARG A 1 441 ? -1.862 -14.957 -10.552 1.00 83.12 441 ARG A C 1
ATOM 3456 O O . ARG A 1 441 ? -2.724 -14.598 -11.350 1.00 83.12 441 ARG A O 1
ATOM 3463 N N . ASP A 1 442 ? -1.108 -14.111 -9.864 1.00 82.25 442 ASP A N 1
ATOM 3464 C CA . ASP A 1 442 ? -1.176 -12.673 -10.012 1.00 82.25 442 ASP A CA 1
ATOM 3465 C C . ASP A 1 442 ? -0.091 -12.091 -10.934 1.00 82.25 442 ASP A C 1
ATOM 3467 O O . ASP A 1 442 ? -0.142 -10.902 -11.181 1.00 82.25 442 ASP A O 1
ATOM 3471 N N . ASP A 1 443 ? 0.827 -12.852 -11.539 1.00 86.94 443 ASP A N 1
ATOM 3472 C CA . ASP A 1 443 ? 1.889 -12.313 -12.420 1.00 86.94 443 ASP A CA 1
ATOM 3473 C C . ASP A 1 443 ? 1.362 -11.278 -13.460 1.00 86.94 443 ASP A C 1
ATOM 3475 O O . ASP A 1 443 ? 0.512 -11.624 -14.278 1.00 86.94 443 ASP A O 1
ATOM 3479 N N . PRO A 1 444 ? 1.786 -9.991 -13.445 1.00 79.75 444 PRO A N 1
ATOM 3480 C CA . PRO A 1 444 ? 1.245 -8.936 -14.310 1.00 79.75 444 PRO A CA 1
ATOM 3481 C C . PRO A 1 444 ? 1.726 -8.952 -15.767 1.00 79.75 444 PRO A C 1
ATOM 3483 O O . PRO A 1 444 ? 1.264 -8.107 -16.541 1.00 79.75 444 PRO A O 1
ATOM 3486 N N . PHE A 1 445 ? 2.606 -9.883 -16.139 1.00 80.06 445 PHE A N 1
ATOM 3487 C CA . PHE A 1 445 ? 2.939 -10.183 -17.536 1.00 80.06 445 PHE A CA 1
ATOM 3488 C C . PHE A 1 445 ? 2.036 -11.288 -18.117 1.00 80.06 445 PHE A C 1
ATOM 3490 O O . PHE A 1 445 ? 2.016 -11.465 -19.330 1.00 80.06 445 PHE A O 1
ATOM 3497 N N . MET A 1 446 ? 1.256 -11.974 -17.270 1.00 81.25 446 MET A N 1
ATOM 3498 C CA . MET A 1 446 ? 0.366 -13.076 -17.646 1.00 81.25 446 MET A CA 1
ATOM 3499 C C . MET A 1 446 ? -1.111 -12.655 -17.673 1.00 81.25 446 MET A C 1
ATOM 3501 O O . MET A 1 446 ? -1.585 -11.918 -16.796 1.00 81.25 446 MET A O 1
ATOM 3505 N N . ASP A 1 447 ? -1.862 -13.196 -18.637 1.00 77.00 447 ASP A N 1
ATOM 3506 C CA . ASP A 1 447 ? -3.326 -13.102 -18.674 1.00 77.00 447 ASP A CA 1
ATOM 3507 C C . ASP A 1 447 ? -3.944 -13.847 -17.466 1.00 77.00 447 ASP A C 1
ATOM 3509 O O . ASP A 1 447 ? -3.847 -15.073 -17.379 1.00 77.00 447 ASP A O 1
ATOM 3513 N N . PRO A 1 448 ? -4.625 -13.155 -16.528 1.00 68.88 448 PRO A N 1
ATOM 3514 C CA . PRO A 1 448 ? -5.204 -13.785 -15.341 1.00 68.88 448 PRO A CA 1
ATOM 3515 C C . PRO A 1 448 ? -6.383 -14.728 -15.645 1.00 68.88 448 PRO A C 1
ATOM 3517 O O . PRO A 1 448 ? -6.829 -15.439 -14.742 1.00 68.88 448 PRO A O 1
ATOM 3520 N N . VAL A 1 449 ? -6.900 -14.720 -16.880 1.00 64.12 449 VAL A N 1
ATOM 3521 C CA . VAL A 1 449 ? -7.978 -15.597 -17.370 1.00 64.12 449 VAL A CA 1
ATOM 3522 C C . VAL A 1 449 ? -7.416 -16.833 -18.093 1.00 64.12 449 VAL A C 1
ATOM 3524 O O . VAL A 1 449 ? -8.165 -17.762 -18.385 1.00 64.12 449 VAL A O 1
ATOM 3527 N N . TYR A 1 450 ? -6.106 -16.882 -18.361 1.00 61.16 450 TYR A N 1
ATOM 3528 C CA . TYR A 1 450 ? -5.465 -17.987 -19.072 1.00 61.16 450 TYR A CA 1
ATOM 3529 C C . TYR A 1 450 ? -4.103 -18.323 -18.471 1.00 61.16 450 TYR A C 1
ATOM 3531 O O . TYR A 1 450 ? -3.055 -17.851 -18.911 1.00 61.16 450 TYR A O 1
ATOM 3539 N N . TYR A 1 451 ? -4.124 -19.231 -17.498 1.00 66.81 451 TYR A N 1
ATOM 3540 C CA . TYR A 1 451 ? -2.994 -20.124 -17.295 1.00 66.81 451 TYR A CA 1
ATOM 3541 C C . TYR A 1 451 ? -3.351 -21.479 -17.914 1.00 66.81 451 TYR A C 1
ATOM 3543 O O . TYR A 1 451 ? -4.485 -21.929 -17.741 1.00 66.81 451 TYR A O 1
ATOM 3551 N N . PRO A 1 452 ? -2.429 -22.173 -18.602 1.00 58.53 452 PRO A N 1
ATOM 3552 C CA . PRO A 1 452 ? -2.797 -23.356 -19.389 1.00 58.53 452 PRO A CA 1
ATOM 3553 C C . PRO A 1 452 ? -3.394 -24.547 -18.605 1.00 58.53 452 PRO A C 1
ATOM 3555 O O . PRO A 1 452 ? -3.981 -25.445 -19.200 1.00 58.53 452 PRO A O 1
ATOM 3558 N N . TRP A 1 453 ? -3.280 -24.563 -17.273 1.00 59.62 453 TRP A N 1
ATOM 3559 C CA . TRP A 1 453 ? -3.903 -25.561 -16.389 1.00 59.62 453 TRP A CA 1
ATOM 3560 C C . TRP A 1 453 ? -5.344 -25.229 -15.961 1.00 59.62 453 TRP A C 1
ATOM 3562 O O . TRP A 1 453 ? -6.006 -26.075 -15.361 1.00 59.62 453 TRP A O 1
ATOM 3572 N N . ASP A 1 454 ? -5.872 -24.038 -16.273 1.00 49.81 454 ASP A N 1
ATOM 3573 C CA . ASP A 1 454 ? -7.258 -23.656 -15.938 1.00 49.81 454 ASP A CA 1
ATOM 3574 C C . ASP A 1 454 ? -8.325 -24.480 -16.711 1.00 49.81 454 ASP A C 1
ATOM 3576 O O . ASP A 1 454 ? -9.516 -24.365 -16.434 1.00 49.81 454 ASP A O 1
ATOM 3580 N N . PHE A 1 455 ? -7.901 -25.385 -17.605 1.00 48.44 455 PHE A N 1
ATOM 3581 C CA . PHE A 1 455 ? -8.730 -26.355 -18.339 1.00 48.44 455 PHE A CA 1
ATOM 3582 C C . PHE A 1 455 ? -8.806 -27.755 -17.685 1.00 48.44 455 PHE A C 1
ATOM 3584 O O . PHE A 1 455 ? -9.026 -28.748 -18.375 1.00 48.44 455 PHE A O 1
ATOM 3591 N N . HIS A 1 456 ? -8.616 -27.858 -16.363 1.00 41.84 456 HIS A N 1
ATOM 3592 C CA . HIS A 1 456 ? -8.569 -29.129 -15.608 1.00 41.84 456 HIS A CA 1
ATOM 3593 C C . HIS A 1 456 ? -7.444 -30.097 -16.028 1.00 41.84 456 HIS A C 1
ATOM 3595 O O . HIS A 1 456 ? -7.549 -31.312 -15.858 1.00 41.84 456 HIS A O 1
ATOM 3601 N N . CYS A 1 457 ? -6.339 -29.554 -16.533 1.00 41.66 457 CYS A N 1
ATOM 3602 C CA . CYS A 1 457 ? -5.130 -30.313 -16.820 1.00 41.66 457 CYS A CA 1
ATOM 3603 C C . CYS A 1 457 ? -4.179 -30.262 -15.614 1.00 41.66 457 CYS A C 1
ATOM 3605 O O . CYS A 1 457 ? -3.481 -29.268 -15.422 1.00 41.66 457 CYS A O 1
ATOM 3607 N N . ASP A 1 458 ? -4.106 -31.353 -14.837 1.00 41.44 458 ASP A N 1
ATOM 3608 C CA . ASP A 1 458 ? -3.119 -31.529 -13.748 1.00 41.44 458 ASP A CA 1
ATOM 3609 C C . ASP A 1 458 ? -1.661 -31.479 -14.249 1.00 41.44 458 ASP A C 1
ATOM 3611 O O . ASP A 1 458 ? -0.727 -31.314 -13.464 1.00 41.44 458 ASP A O 1
ATOM 3615 N N . SER A 1 459 ? -1.459 -31.607 -15.563 1.00 47.94 459 SER A N 1
ATOM 3616 C CA . SER A 1 459 ? -0.182 -31.372 -16.221 1.00 47.94 459 SER A CA 1
ATOM 3617 C C . SER A 1 459 ? -0.352 -30.720 -17.586 1.00 47.94 459 SER A C 1
ATOM 3619 O O . SER A 1 459 ? -1.328 -30.964 -18.291 1.00 47.94 459 SER A O 1
ATOM 3621 N N . LEU A 1 460 ? 0.626 -29.896 -17.960 1.00 50.31 460 LEU A N 1
ATOM 3622 C CA . LEU A 1 460 ? 0.658 -29.220 -19.256 1.00 50.31 460 LEU A CA 1
ATOM 3623 C C . LEU A 1 460 ? 0.979 -30.161 -20.429 1.00 50.31 460 LEU A C 1
ATOM 3625 O O . LEU A 1 460 ? 0.594 -29.881 -21.561 1.00 50.31 460 LEU A O 1
ATOM 3629 N N . ALA A 1 461 ? 1.596 -31.309 -20.145 1.00 47.66 461 ALA A N 1
ATOM 3630 C CA . ALA A 1 461 ? 1.674 -32.435 -21.066 1.00 47.66 461 ALA A CA 1
ATOM 3631 C C . ALA A 1 461 ? 0.265 -33.021 -21.290 1.00 47.66 461 ALA A C 1
ATOM 3633 O O . ALA A 1 461 ? -0.284 -33.724 -20.438 1.00 47.66 461 ALA A O 1
ATOM 3634 N N . GLY A 1 462 ? -0.343 -32.704 -22.435 1.00 43.47 462 GLY A N 1
ATOM 3635 C CA . GLY A 1 462 ? -1.756 -32.978 -22.703 1.00 43.47 462 GLY A CA 1
ATOM 3636 C C . GLY A 1 462 ? -2.167 -34.440 -22.483 1.00 43.47 462 GLY A C 1
ATOM 3637 O O . GLY A 1 462 ? -1.603 -35.357 -23.072 1.00 43.47 462 GLY A O 1
ATOM 3638 N N . LYS A 1 463 ? -3.204 -34.655 -21.661 1.00 40.22 463 LYS A N 1
ATOM 3639 C CA . LYS A 1 463 ? -3.852 -35.957 -21.372 1.00 40.22 463 LYS A CA 1
ATOM 3640 C C . LYS A 1 463 ? -2.971 -37.045 -20.726 1.00 40.22 463 LYS A C 1
ATOM 3642 O O . LYS A 1 463 ? -3.522 -38.084 -20.353 1.00 40.22 463 LYS A O 1
ATOM 3647 N N . SER A 1 464 ? -1.666 -36.843 -20.520 1.00 49.59 464 SER A N 1
ATOM 3648 C CA . SER A 1 464 ? -0.848 -37.822 -19.793 1.00 49.59 464 SER A CA 1
ATOM 3649 C C . SER A 1 464 ? -1.196 -37.827 -18.302 1.00 49.59 464 SER A C 1
ATOM 3651 O O . SER A 1 464 ? -1.112 -36.812 -17.616 1.00 49.59 464 SER A O 1
ATOM 3653 N N . ARG A 1 465 ? -1.525 -39.007 -17.758 1.00 53.41 465 ARG A N 1
ATOM 3654 C CA . ARG A 1 465 ? -1.667 -39.225 -16.302 1.00 53.41 465 ARG A CA 1
ATOM 3655 C C . ARG A 1 465 ? -0.324 -39.268 -15.556 1.00 53.41 465 ARG A C 1
ATOM 3657 O O . ARG A 1 465 ? -0.312 -39.532 -14.353 1.00 53.41 465 ARG A O 1
ATOM 3664 N N . LYS A 1 466 ? 0.793 -39.090 -16.265 1.00 67.81 466 LYS A N 1
ATOM 3665 C CA . LYS A 1 466 ? 2.154 -39.151 -15.733 1.00 67.81 466 LYS A CA 1
ATOM 3666 C C . LYS A 1 466 ? 2.996 -38.071 -16.404 1.00 67.81 466 LYS A C 1
ATOM 3668 O O . LYS A 1 466 ? 3.496 -38.263 -17.507 1.00 67.81 466 LYS A O 1
ATOM 3673 N N . SER A 1 467 ? 3.111 -36.923 -15.754 1.00 74.94 467 SER A N 1
ATOM 3674 C CA . SER A 1 467 ? 3.929 -35.816 -16.243 1.00 74.94 467 SER A CA 1
ATOM 3675 C C . SER A 1 467 ? 5.101 -35.579 -15.300 1.00 74.94 467 SER A C 1
ATOM 3677 O O . SER A 1 467 ? 4.889 -35.543 -14.086 1.00 74.94 467 SER A O 1
ATOM 3679 N N . PRO A 1 468 ? 6.319 -35.367 -15.820 1.00 84.00 468 PRO A N 1
ATOM 3680 C CA . PRO A 1 468 ? 7.456 -34.943 -15.018 1.00 84.00 468 PRO A CA 1
ATOM 3681 C C . PRO A 1 468 ? 7.449 -33.427 -14.740 1.00 84.00 468 PRO A C 1
ATOM 3683 O O . PRO A 1 468 ? 8.440 -32.888 -14.258 1.00 84.00 468 PRO A O 1
ATOM 3686 N N . ILE A 1 469 ? 6.338 -32.724 -14.999 1.00 86.06 469 ILE A N 1
ATOM 3687 C CA . ILE A 1 469 ? 6.172 -31.301 -14.691 1.00 86.06 469 ILE A CA 1
ATOM 3688 C C . ILE A 1 469 ? 5.342 -31.116 -13.411 1.00 86.06 469 ILE A C 1
ATOM 3690 O O . ILE A 1 469 ? 4.171 -31.494 -13.355 1.00 86.06 469 ILE A O 1
ATOM 3694 N N . ARG A 1 470 ? 5.916 -30.446 -12.402 1.00 85.31 470 ARG A N 1
ATOM 3695 C CA . ARG A 1 470 ? 5.218 -29.969 -11.199 1.00 85.31 470 ARG A CA 1
ATOM 3696 C C . ARG A 1 470 ? 4.935 -28.484 -11.359 1.00 85.31 470 ARG A C 1
ATOM 3698 O O . ARG A 1 470 ? 5.848 -27.664 -11.303 1.00 85.31 470 ARG A O 1
ATOM 3705 N N . ILE A 1 471 ? 3.665 -28.126 -11.514 1.00 80.94 471 ILE A N 1
ATOM 3706 C CA . ILE A 1 471 ? 3.253 -26.721 -11.573 1.00 80.94 471 ILE A CA 1
ATOM 3707 C C . ILE A 1 471 ? 2.919 -26.224 -10.164 1.00 80.94 471 ILE A C 1
ATOM 3709 O O . ILE A 1 471 ? 2.041 -26.762 -9.488 1.00 80.94 471 ILE A O 1
ATOM 3713 N N . VAL A 1 472 ? 3.602 -25.164 -9.738 1.00 81.31 472 VAL A N 1
ATOM 3714 C CA . VAL A 1 472 ? 3.358 -24.447 -8.486 1.00 81.31 472 VAL A CA 1
ATOM 3715 C C . VAL A 1 472 ? 2.645 -23.142 -8.807 1.00 81.31 472 VAL A C 1
ATOM 3717 O O . VAL A 1 472 ? 3.270 -22.107 -9.049 1.00 81.31 472 VAL A O 1
ATOM 3720 N N . ARG A 1 473 ? 1.310 -23.182 -8.791 1.00 78.69 473 ARG A N 1
ATOM 3721 C CA . ARG A 1 473 ? 0.507 -21.958 -8.783 1.00 78.69 473 ARG A CA 1
ATOM 3722 C C . ARG A 1 473 ? 0.423 -21.425 -7.357 1.00 78.69 473 ARG A C 1
ATOM 3724 O O . ARG A 1 473 ? -0.441 -21.837 -6.582 1.00 78.69 473 ARG A O 1
ATOM 3731 N N . SER A 1 474 ? 1.311 -20.503 -7.009 1.00 83.38 474 SER A N 1
ATOM 3732 C CA . SER A 1 474 ? 1.107 -19.654 -5.836 1.00 83.38 474 SER A CA 1
ATOM 3733 C C . SER A 1 474 ? 0.044 -18.599 -6.153 1.00 83.38 474 SER A C 1
ATOM 3735 O O . SER A 1 474 ? -0.047 -18.113 -7.280 1.00 83.38 474 SER A O 1
ATOM 3737 N N . ASP A 1 475 ? -0.776 -18.229 -5.171 1.00 82.12 475 ASP A N 1
ATOM 3738 C CA . ASP A 1 475 ? -1.796 -17.189 -5.364 1.00 82.12 475 ASP A CA 1
ATOM 3739 C C . ASP A 1 475 ? -1.167 -15.796 -5.591 1.00 82.12 475 ASP A C 1
ATOM 3741 O O . ASP A 1 475 ? -1.781 -14.938 -6.222 1.00 82.12 475 ASP A O 1
ATOM 3745 N N . HIS A 1 476 ? 0.089 -15.623 -5.158 1.00 82.44 476 HIS A N 1
ATOM 3746 C CA . HIS A 1 476 ? 0.893 -14.405 -5.278 1.00 82.44 476 HIS A CA 1
ATOM 3747 C C . HIS A 1 476 ? 2.328 -14.703 -5.730 1.00 82.44 476 HIS A C 1
ATOM 3749 O O . HIS A 1 476 ? 2.772 -15.853 -5.709 1.00 82.44 476 HIS A O 1
ATOM 3755 N N . GLY A 1 477 ? 3.059 -13.657 -6.101 1.00 80.12 477 GLY A N 1
ATOM 3756 C CA . GLY A 1 477 ? 4.481 -13.666 -6.457 1.00 80.12 477 GLY A CA 1
ATOM 3757 C C . GLY A 1 477 ? 4.837 -12.603 -7.501 1.00 80.12 477 GLY A C 1
ATOM 3758 O O . GLY A 1 477 ? 6.003 -12.226 -7.603 1.00 80.12 477 GLY A O 1
ATOM 3759 N N . GLY A 1 478 ? 3.858 -12.073 -8.247 1.00 85.38 478 GLY A N 1
ATOM 3760 C CA . GLY A 1 478 ? 4.096 -11.155 -9.362 1.00 85.38 478 GLY A CA 1
ATOM 3761 C C . GLY A 1 478 ? 5.007 -11.757 -10.442 1.00 85.38 478 GLY A C 1
ATOM 3762 O O . GLY A 1 478 ? 5.203 -12.969 -10.508 1.00 85.38 478 GLY A O 1
ATOM 3763 N N . HIS A 1 479 ? 5.601 -10.904 -11.279 1.00 86.94 479 HIS A N 1
ATOM 3764 C CA . HIS A 1 479 ? 6.602 -11.322 -12.257 1.00 86.94 479 HIS A CA 1
ATOM 3765 C C . HIS A 1 479 ? 7.977 -11.328 -11.586 1.00 86.94 479 HIS A C 1
ATOM 3767 O O . HIS A 1 479 ? 8.535 -10.275 -11.272 1.00 86.94 479 HIS A O 1
ATOM 3773 N N . LEU A 1 480 ? 8.482 -12.526 -11.286 1.00 86.88 480 LEU A N 1
ATOM 3774 C CA . LEU A 1 480 ? 9.704 -12.811 -10.514 1.00 86.88 480 LEU A CA 1
ATOM 3775 C C . LEU A 1 480 ? 9.753 -12.199 -9.096 1.00 86.88 480 LEU A C 1
ATOM 3777 O O . LEU A 1 480 ? 10.750 -12.376 -8.392 1.00 86.88 480 LEU A O 1
ATOM 3781 N N . GLY A 1 481 ? 8.698 -11.521 -8.636 1.00 80.00 481 GLY A N 1
ATOM 3782 C CA . GLY A 1 481 ? 8.610 -10.747 -7.387 1.00 80.00 481 GLY A CA 1
ATOM 3783 C C . GLY A 1 481 ? 8.580 -11.554 -6.083 1.00 80.00 481 GLY A C 1
ATOM 3784 O O . GLY A 1 481 ? 8.330 -10.989 -5.021 1.00 80.00 481 GLY A O 1
ATOM 3785 N N . TYR A 1 482 ? 8.865 -12.853 -6.161 1.00 78.75 482 TYR A N 1
ATOM 3786 C CA . TYR A 1 482 ? 8.985 -13.842 -5.086 1.00 78.75 482 TYR A CA 1
ATOM 3787 C C . TYR A 1 482 ? 10.164 -13.565 -4.126 1.00 78.75 482 TYR A C 1
ATOM 3789 O O . TYR A 1 482 ? 11.126 -14.330 -4.001 1.00 78.75 482 TYR A O 1
ATOM 3797 N N . MET A 1 483 ? 10.087 -12.428 -3.457 1.00 68.81 483 MET A N 1
ATOM 3798 C CA . MET A 1 483 ? 10.903 -12.011 -2.324 1.00 68.81 483 MET A CA 1
ATOM 3799 C C . MET A 1 483 ? 9.991 -11.900 -1.098 1.00 68.81 483 MET A C 1
ATOM 3801 O O . MET A 1 483 ? 8.766 -11.954 -1.237 1.00 68.81 483 MET A O 1
ATOM 3805 N N . PHE A 1 484 ? 10.566 -11.704 0.090 1.00 64.56 484 PHE A N 1
ATOM 3806 C CA . PHE A 1 484 ? 9.796 -11.472 1.316 1.00 64.56 484 PHE A CA 1
ATOM 3807 C C . PHE A 1 484 ? 8.764 -12.587 1.619 1.00 64.56 484 PHE A C 1
ATOM 3809 O O . PHE A 1 484 ? 7.596 -12.302 1.913 1.00 64.56 484 PHE A O 1
ATOM 3816 N N . HIS A 1 485 ? 9.153 -13.859 1.489 1.00 65.00 485 HIS A N 1
ATOM 3817 C CA . HIS A 1 485 ? 8.257 -14.949 1.876 1.00 65.00 485 HIS A CA 1
ATOM 3818 C C . HIS A 1 485 ? 8.138 -15.050 3.400 1.00 65.00 485 HIS A C 1
ATOM 3820 O O . HIS A 1 485 ? 9.066 -14.691 4.128 1.00 65.00 485 HIS A O 1
ATOM 3826 N N . ASP A 1 486 ? 6.986 -15.529 3.862 1.00 59.47 486 ASP A N 1
ATOM 3827 C CA . ASP A 1 486 ? 6.825 -16.014 5.230 1.00 59.47 486 ASP A CA 1
ATOM 3828 C C . ASP A 1 486 ? 7.447 -17.416 5.360 1.00 59.47 486 ASP A C 1
ATOM 3830 O O . ASP A 1 486 ? 7.548 -18.154 4.372 1.00 59.47 486 ASP A O 1
ATOM 3834 N N . ASP A 1 487 ? 7.891 -17.771 6.562 1.00 54.38 487 ASP A N 1
ATOM 3835 C CA . ASP A 1 487 ? 8.790 -18.909 6.807 1.00 54.38 487 ASP A CA 1
ATOM 3836 C C . ASP A 1 487 ? 8.407 -19.680 8.081 1.00 54.38 487 ASP A C 1
ATOM 3838 O O . ASP A 1 487 ? 9.217 -19.959 8.963 1.00 54.38 487 ASP A O 1
ATOM 3842 N N . GLU A 1 488 ? 7.117 -19.983 8.231 1.00 48.72 488 GLU A N 1
ATOM 3843 C CA . GLU A 1 488 ? 6.623 -20.716 9.403 1.00 48.72 488 GLU A CA 1
ATOM 3844 C C . GLU A 1 488 ? 6.889 -22.232 9.366 1.00 48.72 488 GLU A C 1
ATOM 3846 O O . GLU A 1 488 ? 6.785 -22.870 10.416 1.00 48.72 488 GLU A O 1
ATOM 3851 N N . GLU A 1 489 ? 7.215 -22.797 8.195 1.00 43.97 489 GLU A N 1
ATOM 3852 C CA . GLU A 1 489 ? 7.205 -24.250 7.939 1.00 43.97 489 GLU A CA 1
ATOM 3853 C C . GLU A 1 489 ? 8.598 -24.906 7.823 1.00 43.97 489 GLU A C 1
ATOM 3855 O O . GLU A 1 489 ? 8.730 -26.054 8.242 1.00 43.97 489 GLU A O 1
ATOM 3860 N N . ASP A 1 490 ? 9.648 -24.208 7.363 1.00 43.03 490 ASP A N 1
ATOM 3861 C CA . ASP A 1 490 ? 11.010 -24.767 7.258 1.00 43.03 490 ASP A CA 1
ATOM 3862 C C . ASP A 1 490 ? 11.965 -24.173 8.308 1.00 43.03 490 ASP A C 1
ATOM 3864 O O . ASP A 1 490 ? 12.105 -22.965 8.446 1.00 43.03 490 ASP A O 1
ATOM 3868 N N . GLY A 1 491 ? 12.708 -25.018 9.028 1.00 42.59 491 GLY A N 1
ATOM 3869 C CA . GLY A 1 491 ? 13.643 -24.584 10.081 1.00 42.59 491 GLY A CA 1
ATOM 3870 C C . GLY A 1 491 ? 14.975 -23.976 9.603 1.00 42.59 491 GLY A C 1
ATOM 3871 O O . GLY A 1 491 ? 15.906 -23.853 10.409 1.00 42.59 491 GLY A O 1
ATOM 3872 N N . PHE A 1 492 ? 15.111 -23.649 8.315 1.00 42.56 492 PHE A N 1
ATOM 3873 C CA . PHE A 1 492 ? 16.378 -23.238 7.703 1.00 42.56 492 PHE A CA 1
ATOM 3874 C C . PHE A 1 492 ? 16.702 -21.752 7.916 1.00 42.56 492 PHE A C 1
ATOM 3876 O O . PHE A 1 492 ? 15.834 -20.917 8.143 1.00 42.56 492 PHE A O 1
ATOM 3883 N N . ARG A 1 493 ? 17.999 -21.418 7.887 1.00 43.28 493 ARG A N 1
ATOM 3884 C CA . ARG A 1 493 ? 18.516 -20.058 8.146 1.00 43.28 493 ARG A CA 1
ATOM 3885 C C . ARG A 1 493 ? 19.111 -19.391 6.900 1.00 43.28 493 ARG A C 1
ATOM 3887 O O . ARG A 1 493 ? 19.851 -18.418 7.034 1.00 43.28 493 ARG A O 1
ATOM 3894 N N . ASP A 1 494 ? 18.836 -19.934 5.717 1.00 45.75 494 ASP A N 1
ATOM 3895 C CA . ASP A 1 494 ? 19.420 -19.473 4.458 1.00 45.75 494 ASP A CA 1
ATOM 3896 C C . ASP A 1 494 ? 18.901 -18.070 4.117 1.00 45.75 494 ASP A C 1
ATOM 3898 O O . ASP A 1 494 ? 17.701 -17.844 3.977 1.00 45.75 494 ASP A O 1
ATOM 3902 N N . VAL A 1 495 ? 19.814 -17.107 3.958 1.00 51.22 495 VAL A N 1
ATOM 3903 C CA . VAL A 1 495 ? 19.490 -15.689 3.701 1.00 51.22 495 VAL A CA 1
ATOM 3904 C C . VAL A 1 495 ? 19.199 -15.454 2.209 1.00 51.22 495 VAL A C 1
ATOM 3906 O O . VAL A 1 495 ? 19.816 -14.622 1.538 1.00 51.22 495 VAL A O 1
ATOM 3909 N N . VAL A 1 496 ? 18.302 -16.276 1.670 1.00 56.72 496 VAL A N 1
ATOM 3910 C CA . VAL A 1 496 ? 18.132 -16.563 0.244 1.00 56.72 496 VAL A CA 1
ATOM 3911 C C . VAL A 1 496 ? 16.655 -16.418 -0.124 1.00 56.72 496 VAL A C 1
ATOM 3913 O O . VAL A 1 496 ? 15.785 -16.867 0.611 1.00 56.72 496 VAL A O 1
ATOM 3916 N N . SER A 1 497 ? 16.365 -15.760 -1.251 1.00 71.50 497 SER A N 1
ATOM 3917 C CA . SER A 1 497 ? 14.990 -15.499 -1.703 1.00 71.50 497 SER A CA 1
ATOM 3918 C C . SER A 1 497 ? 14.199 -16.794 -1.955 1.00 71.50 497 SER A C 1
ATOM 3920 O O . SER A 1 497 ? 14.779 -17.862 -2.154 1.00 71.50 497 SER A O 1
ATOM 3922 N N . PHE A 1 498 ? 12.869 -16.697 -2.063 1.00 81.56 498 PHE A N 1
ATOM 3923 C CA . PHE A 1 498 ? 12.007 -17.874 -2.238 1.00 81.56 498 PHE A CA 1
ATOM 3924 C C . PHE A 1 498 ? 12.353 -18.710 -3.481 1.00 81.56 498 PHE A C 1
ATOM 3926 O O . PHE A 1 498 ? 12.458 -19.923 -3.372 1.00 81.56 498 PHE A O 1
ATOM 3933 N N . LEU A 1 499 ? 12.569 -18.106 -4.659 1.00 88.19 499 LEU A N 1
ATOM 3934 C CA . LEU A 1 499 ? 12.828 -18.893 -5.883 1.00 88.19 499 LEU A CA 1
ATOM 3935 C C . LEU A 1 499 ? 14.181 -19.630 -5.869 1.00 88.19 499 LEU A C 1
ATOM 3937 O O . LEU A 1 499 ? 14.199 -20.794 -6.256 1.00 88.19 499 LEU A O 1
ATOM 3941 N N . PRO A 1 500 ? 15.309 -19.037 -5.424 1.00 87.19 500 PRO A N 1
ATOM 3942 C CA . PRO A 1 500 ? 16.523 -19.818 -5.199 1.00 87.19 500 PRO A CA 1
ATOM 3943 C C . PRO A 1 500 ? 16.409 -20.815 -4.026 1.00 87.19 500 PRO A C 1
ATOM 3945 O O . PRO A 1 500 ? 17.109 -21.821 -4.031 1.00 87.19 500 PRO A O 1
ATOM 3948 N N . SER A 1 501 ? 15.520 -20.586 -3.050 1.00 84.44 501 SER A N 1
ATOM 3949 C CA . SER A 1 501 ? 15.223 -21.554 -1.980 1.00 84.44 501 SER A CA 1
ATOM 3950 C C . SER A 1 501 ? 14.411 -22.756 -2.490 1.00 84.44 501 SER A C 1
ATOM 3952 O O . SER A 1 501 ? 14.760 -23.889 -2.172 1.00 84.44 501 SER A O 1
ATOM 3954 N N . GLU A 1 502 ? 13.402 -22.548 -3.348 1.00 87.44 502 GLU A N 1
ATOM 3955 C CA . GLU A 1 502 ? 12.712 -23.635 -4.061 1.00 87.44 502 GLU A CA 1
ATOM 3956 C C . GLU A 1 502 ? 13.628 -24.319 -5.080 1.00 87.44 502 GLU A C 1
ATOM 3958 O O . GLU A 1 502 ? 13.539 -25.532 -5.221 1.00 87.44 502 GLU A O 1
ATOM 3963 N N . LEU A 1 503 ? 14.541 -23.590 -5.743 1.00 91.69 503 LEU A N 1
ATOM 3964 C CA . LEU A 1 503 ? 15.593 -24.203 -6.563 1.00 91.69 503 LEU A CA 1
ATOM 3965 C C . LEU A 1 503 ? 16.434 -25.142 -5.697 1.00 91.69 503 LEU A C 1
ATOM 3967 O O . LEU A 1 503 ? 16.590 -26.296 -6.062 1.00 91.69 503 LEU A O 1
ATOM 3971 N N . GLY A 1 504 ? 16.916 -24.668 -4.544 1.00 88.75 504 GLY A N 1
ATOM 3972 C CA . GLY A 1 504 ? 17.648 -25.478 -3.573 1.00 88.75 504 GLY A CA 1
ATOM 3973 C C . GLY A 1 504 ? 16.871 -26.730 -3.173 1.00 88.75 504 GLY A C 1
ATOM 3974 O O . GLY A 1 504 ? 17.314 -27.826 -3.484 1.00 88.75 504 GLY A O 1
ATOM 3975 N N . ARG A 1 505 ? 15.666 -26.570 -2.605 1.00 89.62 505 ARG A N 1
ATOM 3976 C CA . ARG A 1 505 ? 14.777 -27.690 -2.234 1.00 89.62 505 ARG A CA 1
ATOM 3977 C C . ARG A 1 505 ? 14.503 -28.650 -3.388 1.00 89.62 505 ARG A C 1
ATOM 3979 O O . ARG A 1 505 ? 14.350 -29.835 -3.139 1.00 89.62 505 ARG A O 1
ATOM 3986 N N . PHE A 1 506 ? 14.395 -28.169 -4.624 1.00 92.06 506 PHE A N 1
ATOM 3987 C CA . PHE A 1 506 ? 14.140 -29.016 -5.785 1.00 92.06 506 PHE A CA 1
ATOM 3988 C C . PHE A 1 506 ? 15.390 -29.771 -6.249 1.00 92.06 506 PHE A C 1
ATOM 3990 O O . PHE A 1 506 ? 15.295 -30.956 -6.543 1.00 92.06 506 PHE A O 1
ATOM 3997 N N . LEU A 1 507 ? 16.555 -29.120 -6.282 1.00 91.56 507 LEU A N 1
ATOM 3998 C CA . LEU A 1 507 ? 17.842 -29.766 -6.559 1.00 91.56 507 LEU A CA 1
ATOM 3999 C C . LEU A 1 507 ? 18.153 -30.825 -5.498 1.00 91.56 507 LEU A C 1
ATOM 4001 O O . LEU A 1 507 ? 18.462 -31.963 -5.843 1.00 91.56 507 LEU A O 1
ATOM 4005 N N . ASP A 1 508 ? 18.013 -30.447 -4.224 1.00 89.38 508 ASP A N 1
ATOM 4006 C CA . ASP A 1 508 ? 18.179 -31.328 -3.074 1.00 89.38 508 ASP A CA 1
ATOM 4007 C C . ASP A 1 508 ? 17.180 -32.496 -3.175 1.00 89.38 508 ASP A C 1
ATOM 4009 O O . ASP A 1 508 ? 17.619 -33.632 -3.205 1.00 89.38 508 ASP A O 1
ATOM 4013 N N . HIS A 1 509 ? 15.875 -32.263 -3.388 1.00 89.50 509 HIS A N 1
ATOM 4014 C CA . HIS A 1 509 ? 14.862 -33.330 -3.537 1.00 89.50 509 HIS A CA 1
ATOM 4015 C C . HIS A 1 509 ? 15.060 -34.231 -4.767 1.00 89.50 509 HIS A C 1
ATOM 4017 O O . HIS A 1 509 ? 14.732 -35.414 -4.713 1.00 89.50 509 HIS A O 1
ATOM 4023 N N . VAL A 1 510 ? 15.562 -33.715 -5.896 1.00 88.81 510 VAL A N 1
ATOM 4024 C CA . VAL A 1 510 ? 15.846 -34.543 -7.083 1.00 88.81 510 VAL A CA 1
ATOM 4025 C C . VAL A 1 510 ? 17.079 -35.417 -6.849 1.00 88.81 510 VAL A C 1
ATOM 4027 O O . VAL A 1 510 ? 17.038 -36.597 -7.203 1.00 88.81 510 VAL A O 1
ATOM 4030 N N . LEU A 1 511 ? 18.135 -34.891 -6.214 1.00 85.19 511 LEU A N 1
ATOM 4031 C CA . LEU A 1 511 ? 19.258 -35.719 -5.764 1.00 85.19 511 LEU A CA 1
ATOM 4032 C C . LEU A 1 511 ? 18.804 -36.714 -4.695 1.00 85.19 511 LEU A C 1
ATOM 4034 O O . 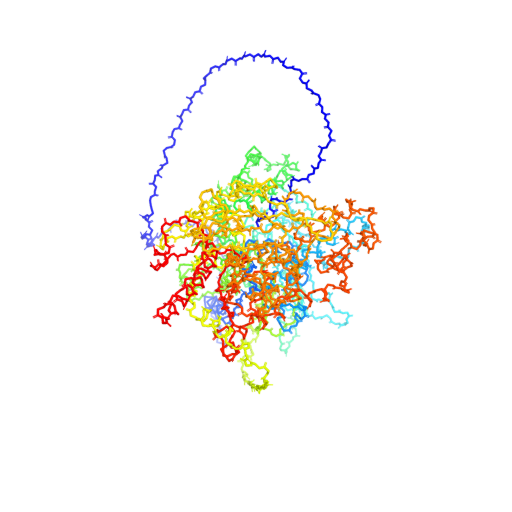LEU A 1 511 ? 18.965 -37.906 -4.902 1.00 85.19 511 LEU A O 1
ATOM 4038 N N . GLU A 1 512 ? 18.139 -36.267 -3.632 1.00 84.44 512 GLU A N 1
ATOM 4039 C CA . GLU A 1 512 ? 17.615 -37.105 -2.550 1.00 84.44 512 GLU A CA 1
ATOM 4040 C C . GLU A 1 512 ? 16.642 -38.170 -3.055 1.00 84.44 512 GLU A C 1
ATOM 4042 O O . GLU A 1 512 ? 16.674 -39.274 -2.545 1.00 84.44 512 GLU A O 1
ATOM 4047 N N . CYS A 1 513 ? 15.807 -37.934 -4.070 1.00 80.56 513 CYS A N 1
ATOM 4048 C CA . CYS A 1 513 ? 14.985 -39.010 -4.639 1.00 80.56 513 CYS A CA 1
ATOM 4049 C C . CYS A 1 513 ? 15.765 -39.929 -5.594 1.00 80.56 513 CYS A C 1
ATOM 4051 O O . CYS A 1 513 ? 15.331 -41.055 -5.830 1.00 80.56 513 CYS A O 1
ATOM 4053 N N . THR A 1 514 ? 16.900 -39.481 -6.134 1.00 74.00 514 THR A N 1
ATOM 4054 C CA . THR A 1 514 ? 17.823 -40.319 -6.917 1.00 74.00 514 THR A CA 1
ATOM 4055 C C . THR A 1 514 ? 18.708 -41.172 -6.001 1.00 74.00 514 THR A C 1
ATOM 4057 O O . THR A 1 514 ? 18.959 -42.328 -6.313 1.00 74.00 514 THR A O 1
ATOM 4060 N N . GLU A 1 515 ? 19.115 -40.637 -4.851 1.00 70.00 515 GLU A N 1
ATOM 4061 C CA . GLU A 1 515 ? 19.932 -41.279 -3.816 1.00 70.00 515 GLU A CA 1
ATOM 4062 C C . GLU A 1 515 ? 19.069 -42.123 -2.864 1.00 70.00 515 GLU A C 1
ATOM 4064 O O . GLU A 1 515 ? 19.418 -43.247 -2.547 1.00 70.00 515 GLU A O 1
ATOM 4069 N N . ALA A 1 516 ? 17.869 -41.686 -2.480 1.00 57.44 516 ALA A N 1
ATOM 4070 C CA . ALA A 1 516 ? 16.934 -42.480 -1.678 1.00 57.44 516 ALA A CA 1
ATOM 4071 C C . ALA A 1 516 ? 16.152 -43.511 -2.512 1.00 57.44 516 ALA A C 1
ATOM 4073 O O . ALA A 1 516 ? 15.570 -44.433 -1.945 1.00 57.44 516 ALA A O 1
ATOM 4074 N N . ALA A 1 517 ? 16.185 -43.451 -3.848 1.00 57.72 517 ALA A N 1
ATOM 4075 C CA . ALA A 1 517 ? 15.901 -44.641 -4.659 1.00 57.72 517 ALA A CA 1
ATOM 4076 C C . ALA A 1 517 ? 16.961 -45.745 -4.447 1.00 57.72 517 ALA A C 1
ATOM 4078 O O . ALA A 1 517 ? 16.665 -46.919 -4.664 1.00 57.72 517 ALA A O 1
ATOM 4079 N N . GLU A 1 518 ? 18.160 -45.374 -3.984 1.00 49.53 518 GLU A N 1
ATOM 4080 C CA . GLU A 1 518 ? 19.242 -46.269 -3.565 1.00 49.53 518 GLU A CA 1
ATOM 4081 C C . GLU A 1 518 ? 19.151 -46.569 -2.033 1.00 49.53 518 GLU A C 1
ATOM 4083 O O . GLU A 1 518 ? 19.477 -47.682 -1.627 1.00 49.53 518 GLU A O 1
ATOM 4088 N N . ASP A 1 519 ? 18.611 -45.650 -1.202 1.00 38.31 519 ASP A N 1
ATOM 4089 C CA . ASP A 1 519 ? 18.726 -45.664 0.283 1.00 38.31 519 ASP A CA 1
ATOM 4090 C C . ASP A 1 519 ? 17.413 -45.807 1.125 1.00 38.31 519 ASP A C 1
ATOM 4092 O O . ASP A 1 519 ? 17.472 -46.026 2.336 1.00 38.31 519 ASP A O 1
ATOM 4096 N N . SER A 1 520 ? 16.197 -45.696 0.555 1.00 45.38 520 SER A N 1
ATOM 4097 C CA . SER A 1 520 ? 14.922 -45.519 1.319 1.00 45.38 520 SER A CA 1
ATOM 4098 C C . SER A 1 520 ? 14.333 -46.754 2.041 1.00 45.38 520 SER A C 1
ATOM 4100 O O . SER A 1 520 ? 13.140 -47.054 1.946 1.00 45.38 520 SER A O 1
ATOM 4102 N N . MET A 1 521 ? 15.130 -47.443 2.860 1.00 39.91 521 MET A N 1
ATOM 4103 C CA . MET A 1 521 ? 14.723 -48.643 3.612 1.00 39.91 521 MET A CA 1
ATOM 4104 C C . MET A 1 521 ? 14.583 -48.446 5.174 1.00 39.91 521 MET A C 1
ATOM 4106 O O . MET A 1 521 ? 14.764 -49.438 5.878 1.00 39.91 521 MET A O 1
ATOM 4110 N N . LEU A 1 522 ? 14.285 -47.235 5.759 1.00 31.14 522 LEU A N 1
ATOM 4111 C CA . LEU A 1 522 ? 14.753 -46.837 7.148 1.00 31.14 522 LEU A CA 1
ATOM 4112 C C . LEU A 1 522 ? 13.900 -46.174 8.340 1.00 31.14 522 LEU A C 1
ATOM 4114 O O . LEU A 1 522 ? 14.440 -46.191 9.446 1.00 31.14 522 LEU A O 1
ATOM 4118 N N . SER A 1 523 ? 12.630 -45.677 8.290 1.00 32.03 523 SER A N 1
ATOM 4119 C CA . SER A 1 523 ? 11.711 -45.299 9.469 1.00 32.03 523 SER A CA 1
ATOM 4120 C C . SER A 1 523 ? 11.545 -43.830 10.070 1.00 32.03 523 SER A C 1
ATOM 4122 O O . SER A 1 523 ? 11.722 -42.879 9.319 1.00 32.03 523 SER A O 1
ATOM 4124 N N . PHE A 1 524 ? 10.984 -43.615 11.312 1.00 34.38 524 PHE A N 1
ATOM 4125 C CA . PHE A 1 524 ? 10.007 -42.491 11.674 1.00 34.38 524 PHE A CA 1
ATOM 4126 C C . PHE A 1 524 ? 9.684 -42.071 13.207 1.00 34.38 524 PHE A C 1
ATOM 4128 O O . PHE A 1 524 ? 9.745 -42.981 14.034 1.00 34.38 524 PHE A O 1
ATOM 4135 N N . ASN A 1 525 ? 9.157 -40.815 13.552 1.00 35.44 525 ASN A N 1
ATOM 4136 C CA . ASN A 1 525 ? 8.390 -40.206 14.788 1.00 35.44 525 ASN A CA 1
ATOM 4137 C C . ASN A 1 525 ? 9.061 -39.094 15.758 1.00 35.44 525 ASN A C 1
ATOM 4139 O O . ASN A 1 525 ? 10.279 -39.038 15.676 1.00 35.44 525 ASN A O 1
ATOM 4143 N N . LYS A 1 526 ? 8.539 -38.218 16.731 1.00 36.41 526 LYS A N 1
ATOM 4144 C CA . LYS A 1 526 ? 7.288 -37.477 17.315 1.00 36.41 526 LYS A CA 1
ATOM 4145 C C . LYS A 1 526 ? 7.665 -36.434 18.508 1.00 36.41 526 LYS A C 1
ATOM 4147 O O . LYS A 1 526 ? 8.854 -36.452 18.790 1.00 36.41 526 LYS A O 1
ATOM 4152 N N . ASP A 1 527 ? 6.957 -35.545 19.324 1.00 35.81 527 ASP A N 1
ATOM 4153 C CA . ASP A 1 527 ? 5.584 -34.900 19.633 1.00 35.81 527 ASP A CA 1
ATOM 4154 C C . ASP A 1 527 ? 5.547 -33.472 20.443 1.00 35.81 527 ASP A C 1
ATOM 4156 O O . ASP A 1 527 ? 6.325 -32.607 20.059 1.00 35.81 527 ASP A O 1
ATOM 4160 N N . SER A 1 528 ? 4.664 -33.137 21.469 1.00 38.50 528 SER A N 1
ATOM 4161 C CA . SER A 1 528 ? 4.226 -31.751 22.034 1.00 38.50 528 SER A CA 1
ATOM 4162 C C . SER A 1 528 ? 3.943 -31.573 23.625 1.00 38.50 528 SER A C 1
ATOM 4164 O O . SER A 1 528 ? 4.241 -32.561 24.288 1.00 38.50 528 SER A O 1
ATOM 4166 N N . ARG A 1 529 ? 3.431 -30.528 24.421 1.00 37.84 529 ARG A N 1
ATOM 4167 C CA . ARG A 1 529 ? 2.696 -29.157 24.375 1.00 37.84 529 ARG A CA 1
ATOM 4168 C C . ARG A 1 529 ? 2.350 -28.387 25.779 1.00 37.84 529 ARG A C 1
ATOM 4170 O O . ARG A 1 529 ? 2.579 -29.007 26.808 1.00 37.84 529 ARG A O 1
ATOM 4177 N N . ASP A 1 530 ? 1.704 -27.153 25.813 1.00 34.94 530 ASP A N 1
ATOM 4178 C CA . ASP A 1 530 ? 0.757 -26.413 26.825 1.00 34.94 530 ASP A CA 1
ATOM 4179 C C . ASP A 1 530 ? 1.218 -25.634 28.181 1.00 34.94 530 ASP A C 1
ATOM 4181 O O . ASP A 1 530 ? 2.355 -25.893 28.552 1.00 34.94 530 ASP A O 1
ATOM 4185 N N . VAL A 1 531 ? 0.582 -24.716 29.050 1.00 34.78 531 VAL A N 1
ATOM 4186 C CA . VAL A 1 531 ? -0.629 -23.740 29.296 1.00 34.78 531 VAL A CA 1
ATOM 4187 C C . VAL A 1 531 ? -0.642 -23.044 30.782 1.00 34.78 531 VAL A C 1
ATOM 4189 O O . VAL A 1 531 ? 0.032 -23.661 31.596 1.00 34.78 531 VAL A O 1
ATOM 4192 N N . PHE A 1 532 ? -1.292 -21.959 31.412 1.00 32.22 532 PHE A N 1
ATOM 4193 C CA . PHE A 1 532 ? -1.955 -20.567 31.205 1.00 32.22 532 PHE A CA 1
ATOM 4194 C C . PHE A 1 532 ? -1.973 -19.371 32.353 1.00 32.22 532 PHE A C 1
ATOM 4196 O O . PHE A 1 532 ? -1.001 -18.623 32.306 1.00 32.22 532 PHE A O 1
ATOM 4203 N N . PRO A 1 533 ? -2.994 -18.998 33.256 1.00 44.66 533 PRO A N 1
ATOM 4204 C CA . PRO A 1 533 ? -3.462 -17.551 33.609 1.00 44.66 533 PRO A CA 1
ATOM 4205 C C . PRO A 1 533 ? -3.953 -17.041 35.084 1.00 44.66 533 PRO A C 1
ATOM 4207 O O . PRO A 1 533 ? -4.075 -17.910 35.939 1.00 44.66 533 PRO A O 1
ATOM 4210 N N . THR A 1 534 ? -4.308 -15.714 35.406 1.00 36.25 534 THR A N 1
ATOM 4211 C CA . THR A 1 534 ? -5.322 -15.082 36.451 1.00 36.25 534 THR A CA 1
ATOM 4212 C C . THR A 1 534 ? -5.265 -13.513 36.894 1.00 36.25 534 THR A C 1
ATOM 4214 O O . THR A 1 534 ? -4.354 -12.844 36.418 1.00 36.25 534 THR A O 1
ATOM 4217 N N . THR A 1 535 ? -6.210 -12.879 37.721 1.00 39.00 535 THR A N 1
ATOM 4218 C CA . THR A 1 535 ? -6.438 -11.360 38.060 1.00 39.00 535 THR A CA 1
ATOM 4219 C C . THR A 1 535 ? -7.346 -10.878 39.321 1.00 39.00 535 THR A C 1
ATOM 4221 O O . THR A 1 535 ? -8.182 -11.695 39.682 1.00 39.00 535 THR A O 1
ATOM 4224 N N . GLU A 1 536 ? -7.346 -9.601 39.906 1.00 35.16 536 GLU A N 1
ATOM 4225 C CA . GLU A 1 536 ? -8.361 -8.972 40.925 1.00 35.16 536 GLU A CA 1
ATOM 4226 C C . GLU A 1 536 ? -8.473 -7.359 41.172 1.00 35.16 536 GLU A C 1
ATOM 4228 O O . GLU A 1 536 ? -7.871 -6.629 40.388 1.00 35.16 536 GLU A O 1
ATOM 4233 N N . THR A 1 537 ? -9.278 -6.767 42.148 1.00 40.62 537 THR A N 1
ATOM 4234 C CA . THR A 1 537 ? -10.081 -5.442 42.061 1.00 40.62 537 THR A CA 1
ATOM 4235 C C . THR A 1 537 ? -10.140 -4.243 43.152 1.00 40.62 537 THR A C 1
ATOM 4237 O O . THR A 1 537 ? -9.089 -3.762 43.562 1.00 40.62 537 THR A O 1
ATOM 4240 N N . SER A 1 538 ? -11.317 -3.587 43.485 1.00 35.59 538 SER A N 1
ATOM 4241 C CA . SER A 1 538 ? -11.548 -2.081 43.719 1.00 35.59 538 SER A CA 1
ATOM 4242 C C . SER A 1 538 ? -12.756 -1.546 44.611 1.00 35.59 538 SER A C 1
ATOM 4244 O O . SER A 1 538 ? -13.637 -2.347 44.904 1.00 35.59 538 SER A O 1
ATOM 4246 N N . SER A 1 539 ? -12.945 -0.213 44.919 1.00 31.88 539 SER A N 1
ATOM 4247 C CA . SER A 1 539 ? -14.203 0.317 45.597 1.00 31.88 539 SER A CA 1
ATOM 4248 C C . SER A 1 539 ? -14.802 1.776 45.452 1.00 31.88 539 SER A C 1
ATOM 4250 O O . SER A 1 539 ? -15.948 1.967 45.865 1.00 31.88 539 SER A O 1
ATOM 4252 N N . GLY A 1 540 ? -14.156 2.829 44.921 1.00 36.81 540 GLY A N 1
ATOM 4253 C CA . GLY A 1 540 ? -14.593 4.249 45.123 1.00 36.81 540 GLY A CA 1
ATOM 4254 C C . GLY A 1 540 ? -15.749 4.845 44.268 1.00 36.81 540 GLY A C 1
ATOM 4255 O O . GLY A 1 540 ? -15.554 5.893 43.657 1.00 36.81 540 GLY A O 1
ATOM 4256 N N . ALA A 1 541 ? -16.924 4.204 44.160 1.00 52.03 541 ALA A N 1
ATOM 4257 C CA . ALA A 1 541 ? -17.736 4.288 42.921 1.00 52.03 541 ALA A CA 1
ATOM 4258 C C . ALA A 1 541 ? -19.178 4.888 42.939 1.00 52.03 541 ALA A C 1
ATOM 4260 O O . ALA A 1 541 ? -19.813 4.916 41.884 1.00 52.03 541 ALA A O 1
ATOM 4261 N N . VAL A 1 542 ? -19.757 5.318 44.071 1.00 44.03 542 VAL A N 1
ATOM 4262 C CA . VAL A 1 542 ? -21.241 5.329 44.217 1.00 44.03 542 VAL A CA 1
ATOM 4263 C C . VAL A 1 542 ? -22.013 6.454 43.498 1.00 44.03 542 VAL A C 1
ATOM 4265 O O . VAL A 1 542 ? -22.872 6.137 42.681 1.00 44.03 542 VAL A O 1
ATOM 4268 N N . GLU A 1 543 ? -21.792 7.744 43.770 1.00 46.28 543 GLU A N 1
ATOM 4269 C CA . GLU A 1 543 ? -22.667 8.809 43.217 1.00 46.28 543 GLU A CA 1
ATOM 4270 C C . GLU A 1 543 ? -22.465 9.012 41.707 1.00 46.28 543 GLU A C 1
ATOM 4272 O O . GLU A 1 543 ? -23.427 9.040 40.931 1.00 46.28 543 GLU A O 1
ATOM 4277 N N . ARG A 1 544 ? -21.193 8.971 41.287 1.00 53.62 544 ARG A N 1
ATOM 4278 C CA . ARG A 1 544 ? -20.727 8.846 39.896 1.00 53.62 544 ARG A CA 1
ATOM 4279 C C . ARG A 1 544 ? -21.536 7.808 39.105 1.00 53.62 544 ARG A C 1
ATOM 4281 O O . ARG A 1 544 ? -21.828 8.025 37.933 1.00 53.62 544 ARG A O 1
ATOM 4288 N N . SER A 1 545 ? -21.974 6.717 39.747 1.00 60.66 545 SER A N 1
ATOM 4289 C CA . SER A 1 545 ? -22.724 5.644 39.086 1.00 60.66 545 SER A CA 1
ATOM 4290 C C . SER A 1 545 ? -24.079 6.053 38.496 1.00 60.66 545 SER A C 1
ATOM 4292 O O . SER A 1 545 ? -24.510 5.378 37.571 1.00 60.66 545 SER A O 1
ATOM 4294 N N . GLN A 1 546 ? -24.766 7.115 38.948 1.00 71.31 546 GLN A N 1
ATOM 4295 C CA . GLN A 1 546 ? -26.114 7.422 38.428 1.00 71.31 546 GLN A CA 1
ATOM 4296 C C . GLN A 1 546 ? -26.105 8.115 37.059 1.00 71.31 546 GLN A C 1
ATOM 4298 O O . GLN A 1 546 ? -26.795 7.667 36.140 1.00 71.31 546 GLN A O 1
ATOM 4303 N N . VAL A 1 547 ? -25.319 9.186 36.900 1.00 75.81 547 VAL A N 1
ATOM 4304 C CA . VAL A 1 547 ? -25.150 9.861 35.596 1.00 75.81 547 VAL A CA 1
ATOM 4305 C C . VAL A 1 547 ? -24.506 8.889 34.609 1.00 75.81 547 VAL A C 1
ATOM 4307 O O . VAL A 1 547 ? -25.018 8.684 33.507 1.00 75.81 547 VAL A O 1
ATOM 4310 N N . ARG A 1 548 ? -23.458 8.195 35.069 1.00 82.88 548 ARG A N 1
ATOM 4311 C CA . ARG A 1 548 ? -22.737 7.173 34.316 1.00 82.88 548 ARG A CA 1
ATOM 4312 C C . ARG A 1 548 ? -23.630 5.989 33.916 1.00 82.88 548 ARG A C 1
ATOM 4314 O O . ARG A 1 548 ? -23.560 5.563 32.770 1.00 82.88 548 ARG A O 1
ATOM 4321 N N . ARG A 1 549 ? -24.549 5.519 34.778 1.00 88.06 549 ARG A N 1
ATOM 4322 C CA . ARG A 1 549 ? -25.561 4.491 34.439 1.00 88.06 549 ARG A CA 1
ATOM 4323 C C . ARG A 1 549 ? -26.473 4.940 33.302 1.00 88.06 549 ARG A C 1
ATOM 4325 O O . ARG A 1 549 ? -26.630 4.185 32.350 1.00 88.06 549 ARG A O 1
ATOM 4332 N N . LYS A 1 550 ? -27.029 6.156 33.352 1.00 88.56 550 LYS A N 1
ATOM 4333 C CA . LYS A 1 550 ? -27.858 6.673 32.247 1.00 88.56 550 LYS A CA 1
ATOM 4334 C C . LYS A 1 550 ? -27.064 6.777 30.947 1.00 88.56 550 LYS A C 1
ATOM 4336 O O . LYS A 1 550 ? -27.573 6.460 29.875 1.00 88.56 550 LYS A O 1
ATOM 4341 N N . ALA A 1 551 ? -25.806 7.201 31.033 1.00 91.69 551 ALA A N 1
ATOM 4342 C CA . ALA A 1 551 ? -24.940 7.299 29.869 1.00 91.69 551 ALA A CA 1
ATOM 4343 C C . ALA A 1 551 ? -24.546 5.915 29.303 1.00 91.69 551 ALA A C 1
ATOM 4345 O O . ALA A 1 551 ? -24.544 5.727 28.085 1.00 91.69 551 ALA A O 1
ATOM 4346 N 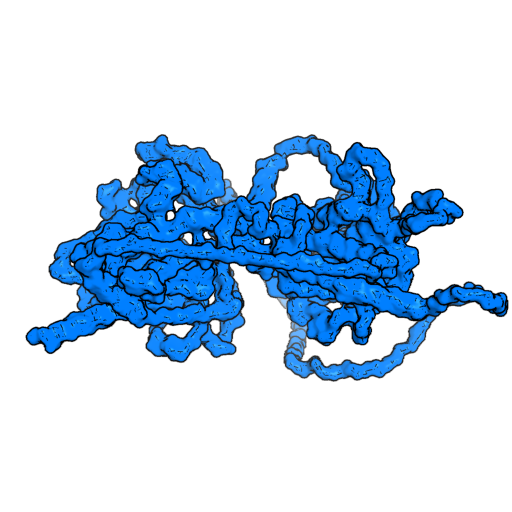N . PHE A 1 552 ? -24.334 4.921 30.170 1.00 93.75 552 PHE A N 1
ATOM 4347 C CA . PHE A 1 552 ? -24.222 3.502 29.822 1.00 93.75 552 PHE A CA 1
ATOM 4348 C C . PHE A 1 552 ? -25.500 2.961 29.172 1.00 93.75 552 PHE A C 1
ATOM 4350 O O . PHE A 1 552 ? -25.404 2.289 28.152 1.00 93.75 552 PHE A O 1
ATOM 4357 N N . GLU A 1 553 ? -26.694 3.261 29.685 1.00 92.81 553 GLU A N 1
ATOM 4358 C CA . GLU A 1 553 ? -27.980 2.829 29.108 1.00 92.81 553 GLU A CA 1
ATOM 4359 C C . GLU A 1 553 ? -28.192 3.409 27.698 1.00 92.81 553 GLU A C 1
ATOM 4361 O O . GLU A 1 553 ? -28.559 2.686 26.767 1.00 92.81 553 GLU A O 1
ATOM 4366 N N . LEU A 1 554 ? -27.878 4.693 27.496 1.00 93.75 554 LEU A N 1
ATOM 4367 C CA . LEU A 1 554 ? -27.925 5.349 26.183 1.00 93.75 554 LEU A CA 1
ATOM 4368 C C . LEU A 1 554 ? -26.944 4.706 25.186 1.00 93.75 554 LEU A C 1
ATOM 4370 O O . LEU A 1 554 ? -27.341 4.360 24.072 1.00 93.75 554 LEU A O 1
ATOM 4374 N N . SER A 1 555 ? -25.694 4.473 25.588 1.00 94.88 555 SER A N 1
ATOM 4375 C CA . SER A 1 555 ? -24.671 3.874 24.719 1.00 94.88 555 SER A CA 1
ATOM 4376 C C . SER A 1 555 ? -24.878 2.377 24.464 1.00 94.88 555 SER A C 1
ATOM 4378 O O . SER A 1 555 ? -24.770 1.918 23.328 1.00 94.88 555 SER A O 1
ATOM 4380 N N . SER A 1 556 ? -25.204 1.595 25.495 1.00 93.75 556 SER A N 1
ATOM 4381 C CA . SER A 1 556 ? -25.424 0.144 25.394 1.00 93.75 556 SER A CA 1
ATOM 4382 C C . SER A 1 556 ? -26.705 -0.210 24.639 1.00 93.75 556 SER A C 1
ATOM 4384 O O . SER A 1 556 ? -26.729 -1.238 23.960 1.00 93.75 556 SER A O 1
ATOM 4386 N N . SER A 1 557 ? -27.737 0.643 24.662 1.00 94.06 557 SER A N 1
ATOM 4387 C CA . SER A 1 557 ? -28.948 0.464 23.844 1.00 94.06 557 SER A CA 1
ATOM 4388 C C . SER A 1 557 ? -28.730 0.747 22.353 1.00 94.06 557 SER A C 1
ATOM 4390 O O . SER A 1 557 ? -29.461 0.200 21.525 1.00 94.06 557 SER A O 1
ATOM 4392 N N . PHE A 1 558 ? -27.704 1.520 21.973 1.00 94.88 558 PHE A N 1
ATOM 4393 C CA . PHE A 1 558 ? -27.394 1.759 20.563 1.00 94.88 558 PHE A CA 1
ATOM 4394 C C . PHE A 1 558 ? -26.992 0.463 19.842 1.00 94.88 558 PHE A C 1
ATOM 4396 O O . PHE A 1 558 ? -26.264 -0.390 20.366 1.00 94.88 558 PHE A O 1
ATOM 4403 N N . ARG A 1 559 ? -27.450 0.312 18.599 1.00 91.88 559 ARG A N 1
ATOM 4404 C CA . ARG A 1 559 ? -27.047 -0.761 17.682 1.00 91.88 559 ARG A CA 1
ATOM 4405 C C . ARG A 1 559 ? -26.440 -0.108 16.448 1.00 91.88 559 ARG A C 1
ATOM 4407 O O . ARG A 1 559 ? -27.153 0.548 15.689 1.00 91.88 559 ARG A O 1
ATOM 4414 N N . ALA A 1 560 ? -25.125 -0.243 16.300 1.00 88.69 560 ALA A N 1
ATOM 4415 C CA . ALA A 1 560 ? -24.395 0.215 15.126 1.00 88.69 560 ALA A CA 1
ATOM 4416 C C . ALA A 1 560 ? -24.696 -0.688 13.924 1.00 88.69 560 ALA A C 1
ATOM 4418 O O . ALA A 1 560 ? -24.921 -1.889 14.090 1.00 88.69 560 ALA A O 1
ATOM 4419 N N . ASN A 1 561 ? -24.697 -0.108 12.729 1.00 88.38 561 ASN A N 1
ATOM 4420 C CA . ASN A 1 561 ? -24.835 -0.850 11.487 1.00 88.38 561 ASN A CA 1
ATOM 4421 C C . ASN A 1 561 ? -23.497 -1.507 11.111 1.00 88.38 561 ASN A C 1
ATOM 4423 O O . ASN A 1 561 ? -22.416 -1.037 11.467 1.00 88.38 561 ASN A O 1
ATOM 4427 N N . GLU A 1 562 ? -23.560 -2.610 10.370 1.00 87.00 562 GLU A N 1
ATOM 4428 C CA . GLU A 1 562 ? -22.373 -3.302 9.867 1.00 87.00 562 GLU A CA 1
ATOM 4429 C C . GLU A 1 562 ? -21.952 -2.700 8.518 1.00 87.00 562 GLU A C 1
ATOM 4431 O O . GLU A 1 562 ? -22.686 -2.831 7.538 1.00 87.00 562 GLU A O 1
ATOM 4436 N N . PHE A 1 563 ? -20.773 -2.071 8.449 1.00 89.25 563 PHE A N 1
ATOM 4437 C CA . PHE A 1 563 ? -20.226 -1.535 7.198 1.00 89.25 563 PHE A CA 1
ATOM 4438 C C . PHE A 1 563 ? -19.919 -2.653 6.191 1.00 89.25 563 PHE A C 1
ATOM 4440 O O . PHE A 1 563 ? -19.167 -3.584 6.493 1.00 89.25 563 PHE A O 1
ATOM 4447 N N . LYS A 1 564 ? -20.482 -2.545 4.982 1.00 85.88 564 LYS A N 1
ATOM 4448 C CA . LYS A 1 564 ? -20.446 -3.584 3.939 1.00 85.88 564 LYS A CA 1
ATOM 4449 C C . LYS A 1 564 ? -19.893 -3.037 2.622 1.00 85.88 564 LYS A C 1
ATOM 4451 O O . LYS A 1 564 ? -20.667 -2.745 1.715 1.00 85.88 564 LYS A O 1
ATOM 4456 N N . PRO A 1 565 ? -18.569 -2.878 2.475 1.00 79.50 565 PRO A N 1
ATOM 4457 C CA . PRO A 1 565 ? -17.973 -2.531 1.193 1.00 79.50 565 PRO A CA 1
ATOM 4458 C C . PRO A 1 565 ? -17.926 -3.767 0.266 1.00 79.50 565 PRO A C 1
ATOM 4460 O O . PRO A 1 565 ? -17.815 -4.900 0.746 1.00 79.50 565 PRO A O 1
ATOM 4463 N N . PRO A 1 566 ? -17.959 -3.593 -1.070 1.00 66.25 566 PRO A N 1
ATOM 4464 C CA . PRO A 1 566 ? -17.638 -4.648 -2.028 1.00 66.25 566 PRO A CA 1
ATOM 4465 C C . PRO A 1 566 ? -16.294 -5.319 -1.723 1.00 66.25 566 PRO A C 1
ATOM 4467 O O . PRO A 1 566 ? -15.346 -4.646 -1.331 1.00 66.25 566 PRO A O 1
ATOM 4470 N N . ARG A 1 567 ? -16.168 -6.627 -1.990 1.00 65.25 567 ARG A N 1
ATOM 4471 C CA . ARG A 1 567 ? -14.947 -7.417 -1.698 1.00 65.25 567 ARG A CA 1
ATOM 4472 C C . ARG A 1 567 ? -13.655 -6.878 -2.334 1.00 65.25 567 ARG A C 1
ATOM 4474 O O . ARG A 1 567 ? -12.582 -7.119 -1.804 1.00 65.25 567 ARG A O 1
ATOM 4481 N N . ILE A 1 568 ? -13.735 -6.148 -3.448 1.00 56.44 568 ILE A N 1
ATOM 4482 C CA . ILE A 1 568 ? -12.566 -5.500 -4.078 1.00 56.44 568 ILE A CA 1
ATOM 4483 C C . ILE A 1 568 ? -12.101 -4.236 -3.321 1.00 56.44 568 ILE A C 1
ATOM 4485 O O . ILE A 1 568 ? -11.003 -3.737 -3.540 1.00 56.44 568 ILE A O 1
ATOM 4489 N N . LEU A 1 569 ? -12.923 -3.742 -2.391 1.00 61.44 569 LEU A N 1
ATOM 4490 C CA . LEU A 1 569 ? -12.708 -2.549 -1.571 1.00 61.44 569 LEU A CA 1
ATOM 4491 C C . LEU A 1 569 ? -12.655 -2.891 -0.069 1.00 61.44 569 LEU A C 1
ATOM 4493 O O . LEU A 1 569 ? -12.966 -2.044 0.761 1.00 61.44 569 LEU A O 1
ATOM 4497 N N . THR A 1 570 ? -12.255 -4.115 0.295 1.00 69.00 570 THR A N 1
ATOM 4498 C CA . THR A 1 570 ? -11.978 -4.537 1.688 1.00 69.00 570 THR A CA 1
ATOM 4499 C C . THR A 1 570 ? -10.483 -4.472 2.039 1.00 69.00 570 THR A C 1
ATOM 4501 O O . THR A 1 570 ? -10.013 -5.241 2.874 1.00 69.00 570 THR A O 1
ATOM 4504 N N . ASN A 1 571 ? -9.716 -3.621 1.348 1.00 80.25 571 ASN A N 1
ATOM 4505 C CA . ASN A 1 571 ? -8.300 -3.381 1.627 1.00 80.25 571 ASN A CA 1
ATOM 4506 C C . ASN A 1 571 ? -8.109 -2.046 2.355 1.00 80.25 571 ASN A C 1
ATOM 4508 O O . ASN A 1 571 ? -8.613 -1.006 1.920 1.00 80.25 571 ASN A O 1
ATOM 4512 N N . GLU A 1 572 ? -7.295 -2.110 3.403 1.00 72.38 572 GLU A N 1
ATOM 4513 C CA . GLU A 1 572 ? -6.863 -1.035 4.292 1.00 72.38 572 GLU A CA 1
ATOM 4514 C C . GLU A 1 572 ? -6.473 0.254 3.538 1.00 72.38 572 GLU A C 1
ATOM 4516 O O . GLU A 1 572 ? -7.016 1.336 3.793 1.00 72.38 572 GLU A O 1
ATOM 4521 N N . HIS A 1 573 ? -5.581 0.152 2.550 1.00 76.56 573 HIS A N 1
ATOM 4522 C CA . HIS A 1 573 ? -5.085 1.311 1.803 1.00 76.56 573 HIS A CA 1
ATOM 4523 C C . HIS A 1 573 ? -6.079 1.802 0.750 1.00 76.56 573 HIS A C 1
ATOM 4525 O O . HIS A 1 573 ? -6.247 3.011 0.608 1.00 76.56 573 HIS A O 1
ATOM 4531 N N . LEU A 1 574 ? -6.766 0.904 0.035 1.00 66.88 574 LEU A N 1
ATOM 4532 C CA . LEU A 1 574 ? -7.758 1.292 -0.973 1.00 66.88 574 LEU A CA 1
ATOM 4533 C C . LEU A 1 574 ? -8.965 2.010 -0.357 1.00 66.88 574 LEU A C 1
ATOM 4535 O O . LEU A 1 574 ? -9.406 3.002 -0.936 1.00 66.88 574 LEU A O 1
ATOM 4539 N N . GLN A 1 575 ? -9.461 1.586 0.813 1.00 74.44 575 GLN A N 1
ATOM 4540 C CA . GLN A 1 575 ? -10.483 2.339 1.559 1.00 74.44 575 GLN A CA 1
ATOM 4541 C C . GLN A 1 575 ? -9.948 3.715 1.973 1.00 74.44 575 GLN A C 1
ATOM 4543 O O . GLN A 1 575 ? -10.551 4.730 1.631 1.00 74.44 575 GLN A O 1
ATOM 4548 N N . THR A 1 576 ? -8.779 3.764 2.624 1.00 75.19 576 THR A N 1
ATOM 4549 C CA . THR A 1 576 ? -8.130 5.018 3.060 1.00 75.19 576 THR A CA 1
ATOM 4550 C C . THR A 1 576 ? -7.987 6.026 1.912 1.00 75.19 576 THR A C 1
ATOM 4552 O O . THR A 1 576 ? -8.438 7.165 2.008 1.00 75.19 576 THR A O 1
ATOM 4555 N N . ILE A 1 577 ? -7.408 5.592 0.791 1.00 68.38 577 ILE A N 1
ATOM 4556 C CA . ILE A 1 577 ? -7.151 6.418 -0.397 1.00 68.38 577 ILE A CA 1
ATOM 4557 C C . ILE A 1 577 ? -8.471 6.840 -1.064 1.00 68.38 577 ILE A C 1
ATOM 4559 O O . ILE A 1 577 ? -8.640 8.011 -1.406 1.00 68.38 577 ILE A O 1
ATOM 4563 N N . SER A 1 578 ? -9.446 5.934 -1.189 1.00 65.38 578 SER A N 1
ATOM 4564 C CA . SER A 1 578 ? -10.773 6.270 -1.733 1.00 65.38 578 SER A CA 1
ATOM 4565 C C . SER A 1 578 ? -11.516 7.290 -0.868 1.00 65.38 578 SER A C 1
ATOM 4567 O O . SER A 1 578 ? -12.181 8.178 -1.400 1.00 65.38 578 SER A O 1
ATOM 4569 N N . GLY A 1 579 ? -11.368 7.209 0.457 1.00 65.19 579 GLY A N 1
ATOM 4570 C CA . GLY A 1 579 ? -11.938 8.157 1.413 1.00 65.19 579 GLY A CA 1
ATOM 4571 C C . GLY A 1 579 ? -11.372 9.576 1.324 1.00 65.19 579 GLY A C 1
ATOM 4572 O O . GLY A 1 579 ? -12.035 10.501 1.798 1.00 65.19 579 GLY A O 1
ATOM 4573 N N . VAL A 1 580 ? -10.197 9.750 0.706 1.00 66.94 580 VAL A N 1
ATOM 4574 C CA . VAL A 1 580 ? -9.613 11.056 0.363 1.00 66.94 580 VAL A CA 1
ATOM 4575 C C . VAL A 1 580 ? -10.152 11.536 -0.987 1.00 66.94 580 VAL A C 1
ATOM 4577 O O . VAL A 1 580 ? -10.817 12.568 -1.046 1.00 66.94 580 VAL A O 1
ATOM 4580 N N . PHE A 1 581 ? -9.911 10.778 -2.063 1.00 61.53 581 PHE A N 1
ATOM 4581 C CA . PHE A 1 581 ? -10.146 11.250 -3.436 1.00 61.53 581 PHE A CA 1
ATOM 4582 C C . PHE A 1 581 ? -11.609 11.179 -3.893 1.00 61.53 581 PHE A C 1
ATOM 4584 O O . PHE A 1 581 ? -12.070 12.057 -4.618 1.00 61.53 581 PHE A O 1
ATOM 4591 N N . LEU A 1 582 ? -12.355 10.147 -3.488 1.00 67.88 582 LEU A N 1
ATOM 4592 C CA . LEU A 1 582 ? -13.675 9.834 -4.055 1.00 67.88 582 LEU A CA 1
ATOM 4593 C C . LEU A 1 582 ? -14.843 10.295 -3.173 1.00 67.88 582 LEU A C 1
ATOM 4595 O O . LEU A 1 582 ? -15.995 10.243 -3.597 1.00 67.88 582 LEU A O 1
ATOM 4599 N N . ARG A 1 583 ? -14.568 10.808 -1.965 1.00 76.69 583 ARG A N 1
ATOM 4600 C CA . ARG A 1 583 ? -15.597 11.305 -1.033 1.00 76.69 583 ARG A CA 1
ATOM 4601 C C . ARG A 1 583 ? -16.423 12.459 -1.593 1.00 76.69 583 ARG A C 1
ATOM 4603 O O . ARG A 1 583 ? -17.582 12.596 -1.209 1.00 76.69 583 ARG A O 1
ATOM 4610 N N . HIS A 1 584 ? -15.875 13.260 -2.508 1.00 68.94 584 HIS A N 1
ATOM 4611 C CA . HIS A 1 584 ? -16.607 14.345 -3.169 1.00 68.94 584 HIS A CA 1
ATOM 4612 C C . HIS A 1 584 ? -17.758 13.842 -4.063 1.00 68.94 584 HIS A C 1
ATOM 4614 O O . HIS A 1 584 ? -18.780 14.521 -4.148 1.00 68.94 584 HIS A O 1
ATOM 4620 N N . ASP A 1 585 ? -17.649 12.648 -4.658 1.00 66.94 585 ASP A N 1
ATOM 4621 C CA . ASP A 1 585 ? -18.679 12.066 -5.529 1.00 66.94 585 ASP A CA 1
ATOM 4622 C C . ASP A 1 585 ? -19.770 11.340 -4.706 1.00 66.94 585 ASP A C 1
ATOM 4624 O O . ASP A 1 585 ? -19.482 10.328 -4.055 1.00 66.94 585 ASP A O 1
ATOM 4628 N N . PRO A 1 586 ? -21.045 11.785 -4.749 1.00 67.56 586 PRO A N 1
ATOM 4629 C CA . PRO A 1 586 ? -22.148 11.093 -4.081 1.00 67.56 586 PRO A CA 1
ATOM 4630 C C . PRO A 1 586 ? -22.337 9.640 -4.538 1.00 67.56 586 PRO A C 1
ATOM 4632 O O . PRO A 1 586 ? -22.775 8.804 -3.746 1.00 67.56 586 PRO A O 1
ATOM 4635 N N . SER A 1 587 ? -22.000 9.320 -5.793 1.00 65.25 587 SER A N 1
ATOM 4636 C CA . SER A 1 587 ? -22.166 7.981 -6.369 1.00 65.25 587 SER A CA 1
ATOM 4637 C C . SER A 1 587 ? -21.139 6.962 -5.865 1.00 65.25 587 SER A C 1
ATOM 4639 O O . SER A 1 587 ? -21.380 5.761 -5.954 1.00 65.25 587 SER A O 1
ATOM 4641 N N . CYS A 1 588 ? -20.053 7.426 -5.239 1.00 69.81 588 CYS A N 1
ATOM 4642 C CA . CYS A 1 588 ? -19.083 6.572 -4.555 1.00 69.81 588 CYS A CA 1
ATOM 4643 C C . CYS A 1 588 ? -19.465 6.270 -3.087 1.00 69.81 588 CYS A C 1
ATOM 4645 O O . CYS A 1 588 ? -18.854 5.407 -2.459 1.00 69.81 588 CYS A O 1
ATOM 4647 N N . ARG A 1 589 ? -20.468 6.948 -2.501 1.00 75.25 589 ARG A N 1
ATOM 4648 C CA . ARG A 1 589 ? -20.813 6.804 -1.066 1.00 75.25 589 ARG A CA 1
ATOM 4649 C C . ARG A 1 589 ? -21.551 5.489 -0.760 1.00 75.25 589 ARG A C 1
ATOM 4651 O O . ARG A 1 589 ? -21.235 4.828 0.227 1.00 75.25 589 ARG A O 1
ATOM 4658 N N . TYR A 1 590 ? -22.467 5.074 -1.639 1.00 73.25 590 TYR A N 1
ATOM 4659 C CA . TYR A 1 590 ? -23.251 3.834 -1.527 1.00 73.25 590 TYR A CA 1
ATOM 4660 C C . TYR A 1 590 ? -23.385 3.129 -2.880 1.00 73.25 590 TYR A C 1
ATOM 4662 O O . TYR A 1 590 ? -23.541 3.795 -3.901 1.00 73.25 590 TYR A O 1
ATOM 4670 N N . VAL A 1 591 ? -23.444 1.795 -2.878 1.00 67.44 591 VAL A N 1
ATOM 4671 C CA . VAL A 1 591 ? -23.690 0.980 -4.083 1.00 67.44 591 VAL A CA 1
ATOM 4672 C C . VAL A 1 591 ? -24.946 0.112 -3.944 1.00 67.44 591 VAL A C 1
ATOM 4674 O O . VAL A 1 591 ? -25.395 -0.208 -2.840 1.00 67.44 591 VAL A O 1
ATOM 4677 N N . ALA A 1 592 ? -25.541 -0.260 -5.080 1.00 57.09 592 ALA A N 1
ATOM 4678 C CA . ALA A 1 592 ? -26.700 -1.146 -5.128 1.00 57.09 592 ALA A CA 1
ATOM 4679 C C . ALA A 1 592 ? -26.275 -2.623 -5.073 1.00 57.09 592 ALA A C 1
ATOM 4681 O O . ALA A 1 592 ? -25.281 -3.022 -5.680 1.00 57.09 592 ALA A O 1
ATOM 4682 N N . ASN A 1 593 ? -27.054 -3.458 -4.383 1.00 49.41 593 ASN A N 1
ATOM 4683 C CA . ASN A 1 593 ? -26.779 -4.894 -4.321 1.00 49.41 593 ASN A CA 1
ATOM 4684 C C . ASN A 1 593 ? -26.927 -5.520 -5.714 1.00 49.41 593 ASN A C 1
ATOM 4686 O O . ASN A 1 593 ? -27.991 -5.439 -6.323 1.00 49.41 593 ASN A O 1
ATOM 4690 N N . GLY A 1 594 ? -25.857 -6.154 -6.196 1.00 45.34 594 GLY A N 1
ATOM 4691 C CA . GLY A 1 594 ? -25.831 -6.899 -7.457 1.00 45.34 594 GLY A CA 1
ATOM 4692 C C . GLY A 1 594 ? -25.609 -6.079 -8.733 1.00 45.34 594 GLY A C 1
ATOM 4693 O O . GLY A 1 594 ? -25.442 -6.689 -9.782 1.00 45.34 594 GLY A O 1
ATOM 4694 N N . ILE A 1 595 ? -25.572 -4.738 -8.688 1.00 39.47 595 ILE A N 1
ATOM 4695 C CA . ILE A 1 595 ? -25.386 -3.906 -9.893 1.00 39.47 595 ILE A CA 1
ATOM 4696 C C . ILE A 1 595 ? -24.393 -2.766 -9.639 1.00 39.47 595 ILE A C 1
ATOM 4698 O O . ILE A 1 595 ? -24.603 -1.924 -8.767 1.00 39.47 595 ILE A O 1
ATOM 4702 N N . GLY A 1 596 ? -23.366 -2.680 -10.493 1.00 46.72 596 GLY A N 1
ATOM 4703 C CA . GLY A 1 596 ? -22.653 -1.425 -10.751 1.00 46.72 596 GLY A CA 1
ATOM 4704 C C . GLY A 1 596 ? -21.294 -1.224 -10.079 1.00 46.72 596 GLY A C 1
ATOM 4705 O O . GLY A 1 596 ? -20.816 -0.093 -10.105 1.00 46.72 596 GLY A O 1
ATOM 4706 N N . VAL A 1 597 ? -20.642 -2.262 -9.535 1.00 43.12 597 VAL A N 1
ATOM 4707 C CA . VAL A 1 597 ? -19.255 -2.133 -9.027 1.00 43.12 597 VAL A CA 1
ATOM 4708 C C . VAL A 1 597 ? -18.327 -1.635 -10.137 1.00 43.12 597 VAL A C 1
ATOM 4710 O O . VAL A 1 597 ? -17.609 -0.664 -9.928 1.00 43.12 597 VAL A O 1
ATOM 4713 N N . ASP A 1 598 ? -18.418 -2.201 -11.340 1.00 43.84 598 ASP A N 1
ATOM 4714 C CA . ASP A 1 598 ? -17.590 -1.813 -12.489 1.00 43.84 598 ASP A CA 1
ATOM 4715 C C . ASP A 1 598 ? -17.886 -0.387 -12.965 1.00 43.84 598 ASP A C 1
ATOM 4717 O O . ASP A 1 598 ? -16.975 0.350 -13.325 1.00 43.84 598 ASP A O 1
ATOM 4721 N N . VAL A 1 599 ? -19.149 0.046 -12.908 1.00 41.34 599 VAL A N 1
ATOM 4722 C CA . VAL A 1 599 ? -19.554 1.410 -13.291 1.00 41.34 599 VAL A CA 1
ATOM 4723 C C . VAL A 1 599 ? -19.082 2.435 -12.256 1.00 41.34 599 VAL A C 1
ATOM 4725 O O . VAL A 1 599 ? -18.603 3.503 -12.634 1.00 41.34 599 VAL A O 1
ATOM 4728 N N . ALA A 1 600 ? -19.170 2.117 -10.961 1.00 41.78 600 ALA A N 1
ATOM 4729 C CA . ALA A 1 600 ? -18.638 2.956 -9.888 1.00 41.78 600 ALA A CA 1
ATOM 4730 C C . ALA A 1 600 ? -17.101 3.014 -9.931 1.00 41.78 600 ALA A C 1
ATOM 4732 O O . ALA A 1 600 ? -16.523 4.089 -9.805 1.00 41.78 600 ALA A O 1
ATOM 4733 N N . PHE A 1 601 ? -16.436 1.886 -10.196 1.00 45.44 601 PHE A N 1
ATOM 4734 C CA . PHE A 1 601 ? -14.981 1.793 -10.317 1.00 45.44 601 PHE A CA 1
ATOM 4735 C C . PHE A 1 601 ? -14.458 2.521 -11.567 1.00 45.44 601 PHE A C 1
ATOM 4737 O O . PHE A 1 601 ? -13.509 3.293 -11.469 1.00 45.44 601 PHE A O 1
ATOM 4744 N N . GLN A 1 602 ? -15.118 2.384 -12.724 1.00 45.81 602 GLN A N 1
ATOM 4745 C CA . GLN A 1 602 ? -14.788 3.144 -13.940 1.00 45.81 602 GLN A CA 1
ATOM 4746 C C . GLN A 1 602 ? -15.058 4.650 -13.792 1.00 45.81 602 GLN A C 1
ATOM 4748 O O . GLN A 1 602 ? -14.298 5.455 -14.332 1.00 45.81 602 GLN A O 1
ATOM 4753 N N . LYS A 1 603 ? -16.105 5.059 -13.060 1.00 42.16 603 LYS A N 1
ATOM 4754 C CA . LYS A 1 603 ? -16.329 6.475 -12.716 1.00 42.16 603 LYS A CA 1
ATOM 4755 C C . LYS A 1 603 ? -15.255 6.997 -11.763 1.00 42.16 603 LYS A C 1
ATOM 4757 O O . LYS A 1 603 ? -14.665 8.032 -12.055 1.00 42.16 603 LYS A O 1
ATOM 4762 N N . GLY A 1 604 ? -14.937 6.252 -10.704 1.00 38.50 604 GLY A N 1
ATOM 4763 C CA . GLY A 1 604 ? -13.848 6.567 -9.780 1.00 38.50 604 GLY A CA 1
ATOM 4764 C C . GLY A 1 604 ? -12.500 6.701 -10.493 1.00 38.50 604 GLY A C 1
ATOM 4765 O O . GLY A 1 604 ? -11.792 7.675 -10.273 1.00 38.50 604 GLY A O 1
ATOM 4766 N N . LEU A 1 605 ? -12.182 5.806 -11.433 1.00 42.12 605 LEU A N 1
ATOM 4767 C CA . LEU A 1 605 ? -10.983 5.895 -12.276 1.00 42.12 605 LEU A CA 1
ATOM 4768 C C . LEU A 1 605 ? -10.971 7.136 -13.185 1.00 42.12 605 LEU A C 1
ATOM 4770 O O . LEU A 1 605 ? -9.924 7.759 -13.328 1.00 42.12 605 LEU A O 1
ATOM 4774 N N . LYS A 1 606 ? -12.119 7.543 -13.747 1.00 37.53 606 LYS A N 1
ATOM 4775 C CA . LYS A 1 606 ? -12.246 8.800 -14.516 1.00 37.53 606 LYS A CA 1
ATOM 4776 C C . LYS A 1 606 ? -12.200 10.065 -13.645 1.00 37.53 606 LYS A C 1
ATOM 4778 O O . LYS A 1 606 ? -11.888 11.137 -14.158 1.00 37.53 606 LYS A O 1
ATOM 4783 N N . LEU A 1 607 ? -12.488 9.953 -12.349 1.00 38.62 607 LEU A N 1
ATOM 4784 C CA . LEU A 1 607 ? -12.365 11.037 -11.367 1.00 38.62 607 LEU A CA 1
ATOM 4785 C C . LEU A 1 607 ? -10.967 11.108 -10.735 1.00 38.62 607 LEU A C 1
ATOM 4787 O O . LEU A 1 607 ? -10.510 12.199 -10.417 1.00 38.62 607 LEU A O 1
ATOM 4791 N N . LEU A 1 608 ? -10.233 9.995 -10.642 1.00 33.59 608 LEU A N 1
ATOM 4792 C CA . LEU A 1 608 ? -8.831 9.974 -10.197 1.00 33.59 608 LEU A CA 1
ATOM 4793 C C . LEU A 1 608 ? -7.882 10.737 -11.143 1.00 33.59 608 LEU A C 1
ATOM 4795 O O . LEU A 1 608 ? -6.813 11.162 -10.714 1.00 33.59 608 LEU A O 1
ATOM 4799 N N . SER A 1 609 ? -8.280 10.972 -12.399 1.00 32.69 609 SER A N 1
ATOM 4800 C CA . SER A 1 609 ? -7.601 11.895 -13.325 1.00 32.69 609 SER A CA 1
ATOM 4801 C C . SER A 1 609 ? -7.933 13.384 -13.114 1.00 32.69 609 SER A C 1
ATOM 4803 O O . SER A 1 609 ? -7.339 14.231 -13.774 1.00 32.69 609 SER A O 1
ATOM 4805 N N . ALA A 1 610 ? -8.856 13.726 -12.210 1.00 37.25 610 ALA A N 1
ATOM 4806 C CA . ALA A 1 610 ? -9.282 15.095 -11.919 1.00 37.25 610 ALA A CA 1
ATOM 4807 C C . ALA A 1 610 ? -8.978 15.451 -10.453 1.00 37.25 610 ALA A C 1
ATOM 4809 O O . ALA A 1 610 ? -9.845 15.373 -9.587 1.00 37.25 610 ALA A O 1
ATOM 4810 N N . ILE A 1 611 ? -7.728 15.839 -10.175 1.00 36.38 611 ILE A N 1
ATOM 4811 C CA . ILE A 1 611 ? -7.268 16.211 -8.827 1.00 36.38 611 ILE A CA 1
ATOM 4812 C C . ILE A 1 611 ? -8.000 17.481 -8.354 1.00 36.38 611 ILE A C 1
ATOM 4814 O O . ILE A 1 611 ? -7.757 18.553 -8.920 1.00 36.38 611 ILE A O 1
ATOM 4818 N N . PRO A 1 612 ? -8.821 17.429 -7.287 1.00 35.41 612 PRO A N 1
ATOM 4819 C CA . PRO A 1 612 ? -9.293 18.636 -6.628 1.00 35.41 612 PRO A CA 1
ATOM 4820 C C . PRO A 1 612 ? -8.109 19.248 -5.877 1.00 35.41 612 PRO A C 1
ATOM 4822 O O . PRO A 1 612 ? -7.522 18.604 -5.004 1.00 35.41 612 PRO A O 1
ATOM 4825 N N . ARG A 1 613 ? -7.748 20.498 -6.181 1.00 35.53 613 ARG A N 1
ATOM 4826 C CA . ARG A 1 613 ? -6.917 21.270 -5.249 1.00 35.53 613 ARG A CA 1
ATOM 4827 C C . ARG A 1 613 ? -7.762 21.533 -4.005 1.00 35.53 613 ARG A C 1
ATOM 4829 O O . ARG A 1 613 ? -8.870 22.049 -4.136 1.00 35.53 613 ARG A O 1
ATOM 4836 N N . GLN A 1 614 ? -7.251 21.211 -2.817 1.00 45.41 614 GLN A N 1
ATOM 4837 C CA . GLN A 1 614 ? -7.816 21.799 -1.602 1.00 45.41 614 GLN A CA 1
ATOM 4838 C C . GLN A 1 614 ? -7.685 23.320 -1.710 1.00 45.41 614 GLN A C 1
ATOM 4840 O O . GLN A 1 614 ? -6.645 23.828 -2.128 1.00 45.41 614 GLN A O 1
ATOM 4845 N N . SER A 1 615 ? -8.769 24.023 -1.393 1.00 41.69 615 SER A N 1
ATOM 4846 C CA . SER A 1 615 ? -8.789 25.479 -1.374 1.00 41.69 615 SER A CA 1
ATOM 4847 C C . SER A 1 615 ? -8.523 25.965 0.043 1.00 41.69 615 SER A C 1
ATOM 4849 O O . SER A 1 615 ? -9.237 25.583 0.973 1.00 41.69 615 SER A O 1
ATOM 4851 N N . ASP A 1 616 ? -7.528 26.835 0.187 1.00 48.44 616 ASP A N 1
ATOM 4852 C CA . ASP A 1 616 ? -7.271 27.593 1.416 1.00 48.44 616 ASP A CA 1
ATOM 4853 C C . ASP A 1 616 ? -8.276 28.754 1.598 1.00 48.44 616 ASP A C 1
ATOM 4855 O O . ASP A 1 616 ? -8.352 29.365 2.663 1.00 48.44 616 ASP A O 1
ATOM 4859 N N . VAL A 1 617 ? -9.080 29.051 0.567 1.00 56.41 617 VAL A N 1
ATOM 4860 C CA . VAL A 1 617 ? -10.187 30.020 0.617 1.00 56.41 617 VAL A CA 1
ATOM 4861 C C . VAL A 1 617 ? -11.393 29.383 1.308 1.00 56.41 617 VAL A C 1
ATOM 4863 O O . VAL A 1 617 ? -11.717 28.230 1.032 1.00 56.41 617 VAL A O 1
ATOM 4866 N N . PHE A 1 618 ? -12.080 30.130 2.177 1.00 70.19 618 PHE A N 1
ATOM 4867 C CA . PHE A 1 618 ? -13.344 29.723 2.808 1.00 70.19 618 PHE A CA 1
ATOM 4868 C C . PHE A 1 618 ? -14.336 29.165 1.769 1.00 70.19 618 PHE A C 1
ATOM 4870 O O . PHE A 1 618 ? -14.631 29.845 0.788 1.00 70.19 618 PHE A O 1
ATOM 4877 N N . GLY A 1 619 ? -14.775 27.914 1.947 1.00 63.88 619 GLY A N 1
ATOM 4878 C CA . GLY A 1 619 ? -15.504 27.165 0.921 1.00 63.88 619 GLY A CA 1
ATOM 4879 C C . GLY A 1 619 ? -17.027 27.184 1.073 1.00 63.88 619 GLY A C 1
ATOM 4880 O O . GLY A 1 619 ? -17.545 27.077 2.184 1.00 63.88 619 GLY A O 1
ATOM 4881 N N . ASP A 1 620 ? -17.712 27.198 -0.074 1.00 77.50 620 ASP A N 1
ATOM 4882 C CA . ASP A 1 620 ? -19.160 27.384 -0.318 1.00 77.50 620 ASP A CA 1
ATOM 4883 C C . ASP A 1 620 ? -20.150 26.513 0.491 1.00 77.50 620 ASP A C 1
ATOM 4885 O O . ASP A 1 620 ? -21.362 26.663 0.350 1.00 77.50 620 ASP A O 1
ATOM 4889 N N . PHE A 1 621 ? -19.674 25.561 1.298 1.00 87.62 621 PHE A N 1
ATOM 4890 C CA . PHE A 1 621 ? -20.518 24.737 2.168 1.00 87.62 621 PHE A CA 1
ATOM 4891 C C . PHE A 1 621 ? -20.812 25.392 3.528 1.00 87.62 621 PHE A C 1
ATOM 4893 O O . PHE A 1 621 ? -21.845 25.097 4.129 1.00 87.62 621 PHE A O 1
ATOM 4900 N N . TRP A 1 622 ? -19.905 26.229 4.034 1.00 91.25 622 TRP A N 1
ATOM 4901 C CA . TRP A 1 622 ? -20.017 26.830 5.364 1.00 91.25 622 TRP A CA 1
ATOM 4902 C C . TRP A 1 622 ? -20.683 28.209 5.278 1.00 91.25 622 TRP A C 1
ATOM 4904 O O . TRP A 1 622 ? -20.370 29.005 4.396 1.00 91.25 622 TRP A O 1
ATOM 4914 N N . ASP A 1 623 ? -21.574 28.518 6.220 1.00 91.38 623 ASP A N 1
ATOM 4915 C CA . ASP A 1 623 ? -22.375 29.751 6.199 1.00 91.38 623 ASP A CA 1
ATOM 4916 C C . ASP A 1 623 ? -21.613 30.951 6.774 1.00 91.38 623 ASP A C 1
ATOM 4918 O O . ASP A 1 623 ? -21.856 32.100 6.401 1.00 91.38 623 ASP A O 1
ATOM 4922 N N . ARG A 1 624 ? -20.699 30.701 7.722 1.00 91.38 624 ARG A N 1
ATOM 4923 C CA . ARG A 1 624 ? -19.958 31.753 8.429 1.00 91.38 624 ARG A CA 1
ATOM 4924 C C . ARG A 1 624 ? -18.625 31.260 8.987 1.00 91.38 624 ARG A C 1
ATOM 4926 O O . ARG A 1 624 ? -18.608 30.324 9.781 1.00 91.38 624 ARG A O 1
ATOM 4933 N N . ARG A 1 625 ? -17.539 31.982 8.698 1.00 93.31 625 ARG A N 1
ATOM 4934 C CA . ARG A 1 625 ? -16.279 31.916 9.460 1.00 93.31 625 ARG A CA 1
ATOM 4935 C C . ARG A 1 625 ? -16.308 32.884 10.643 1.00 93.31 625 ARG A C 1
ATOM 4937 O O . ARG A 1 625 ? -16.767 34.019 10.517 1.00 93.31 625 ARG A O 1
ATOM 4944 N N . GLN A 1 626 ? -15.773 32.460 11.782 1.00 94.50 626 GLN A N 1
ATOM 4945 C CA . GLN A 1 626 ? -15.490 33.300 12.945 1.00 94.50 626 GLN A CA 1
ATOM 4946 C C . GLN A 1 626 ? -14.040 33.099 13.383 1.00 94.50 626 GLN A C 1
ATOM 4948 O O . GLN A 1 626 ? -13.591 31.967 13.551 1.00 94.50 626 GLN A O 1
ATOM 4953 N N . ARG A 1 627 ? -13.317 34.196 13.613 1.00 95.69 627 ARG A N 1
ATOM 4954 C CA . ARG A 1 627 ? -12.026 34.181 14.309 1.00 95.69 627 ARG A CA 1
ATOM 4955 C C . ARG A 1 627 ? -12.266 34.109 15.816 1.00 95.69 627 ARG A C 1
ATOM 4957 O O . ARG A 1 627 ? -13.116 34.835 16.333 1.00 95.69 627 ARG A O 1
ATOM 4964 N N . ILE A 1 628 ? -11.537 33.231 16.495 1.00 96.06 628 ILE A N 1
ATOM 4965 C CA . ILE A 1 628 ? -11.485 33.130 17.953 1.00 96.06 628 ILE A CA 1
ATOM 4966 C C . ILE A 1 628 ? -10.040 33.404 18.357 1.00 96.06 628 ILE A C 1
ATOM 4968 O O . ILE A 1 628 ? -9.156 32.596 18.075 1.00 96.06 628 ILE A O 1
ATOM 4972 N N . ASP A 1 629 ? -9.798 34.546 18.993 1.00 95.69 629 ASP A N 1
ATOM 4973 C CA . ASP A 1 629 ? -8.486 34.866 19.550 1.00 95.69 629 ASP A CA 1
ATOM 4974 C C . ASP A 1 629 ? -8.284 34.110 20.882 1.00 95.69 629 ASP A C 1
ATOM 4976 O O . ASP A 1 629 ? -9.232 33.874 21.649 1.00 95.69 629 ASP A O 1
ATOM 4980 N N . THR A 1 630 ? -7.053 33.667 21.137 1.00 94.06 630 THR A N 1
ATOM 4981 C CA . THR A 1 630 ? -6.717 32.740 22.228 1.00 94.06 630 THR A CA 1
ATOM 4982 C C . THR A 1 630 ? -6.023 33.450 23.398 1.00 94.06 630 THR A C 1
ATOM 4984 O O . THR A 1 630 ? -5.382 34.486 23.201 1.00 94.06 630 THR A O 1
ATOM 4987 N N . PRO A 1 631 ? -6.100 32.915 24.637 1.00 90.62 631 PRO A N 1
ATOM 4988 C CA . PRO A 1 631 ? -5.501 33.560 25.813 1.00 90.62 631 PRO A CA 1
ATOM 4989 C C . PRO A 1 631 ? -3.977 33.758 25.745 1.00 90.62 631 PRO A C 1
ATOM 4991 O O . PRO A 1 631 ? -3.438 34.584 26.478 1.00 90.62 631 PRO A O 1
ATOM 4994 N N . ASP A 1 632 ? -3.283 33.017 24.878 1.00 88.25 632 ASP A N 1
ATOM 4995 C CA . ASP A 1 632 ? -1.844 33.122 24.619 1.00 88.25 632 ASP A CA 1
ATOM 4996 C C . ASP A 1 632 ? -1.472 34.100 23.480 1.00 88.25 632 ASP A C 1
ATOM 4998 O O . ASP A 1 632 ? -0.299 34.211 23.125 1.00 88.25 632 ASP A O 1
ATOM 5002 N N . GLY A 1 633 ? -2.440 34.858 22.947 1.00 89.12 633 GLY A N 1
ATOM 5003 C CA . GLY A 1 633 ? -2.213 35.920 21.953 1.00 89.12 633 GLY A CA 1
ATOM 5004 C C . GLY A 1 633 ? -2.168 35.447 20.495 1.00 89.12 633 GLY A C 1
ATOM 5005 O O . GLY A 1 633 ? -1.743 36.199 19.612 1.00 89.12 633 GLY A O 1
ATOM 5006 N N . ASP A 1 634 ? -2.599 34.214 20.238 1.00 92.69 634 ASP A N 1
ATOM 5007 C CA . ASP A 1 634 ? -2.775 33.657 18.900 1.00 92.69 634 ASP A CA 1
ATOM 5008 C C . ASP A 1 634 ? -4.273 33.589 18.531 1.00 92.69 634 ASP A C 1
ATOM 5010 O O . ASP A 1 634 ? -5.103 34.264 19.143 1.00 92.69 634 ASP A O 1
ATOM 5014 N N . PHE A 1 635 ? -4.633 32.829 17.497 1.00 95.25 635 PHE A N 1
ATOM 5015 C CA . PHE A 1 635 ? -6.018 32.646 17.071 1.00 95.25 635 PHE A CA 1
ATOM 5016 C C . PHE A 1 635 ? -6.258 31.295 16.390 1.00 95.25 635 PHE A C 1
ATOM 5018 O O . PHE A 1 635 ? -5.351 30.668 15.834 1.00 95.25 635 PHE A O 1
ATOM 5025 N N . PHE A 1 636 ? -7.529 30.901 16.346 1.00 95.75 636 PHE A N 1
ATOM 5026 C CA . PHE A 1 636 ? -8.042 29.869 15.450 1.00 95.75 636 PHE A CA 1
ATOM 5027 C C . PHE A 1 636 ? -9.325 30.332 14.742 1.00 95.75 636 PHE A C 1
ATOM 5029 O O . PHE A 1 636 ? -9.905 31.368 15.072 1.00 95.75 636 PHE A O 1
ATOM 5036 N N . HIS A 1 637 ? -9.768 29.571 13.739 1.00 95.88 637 HIS A N 1
ATOM 5037 C CA . HIS A 1 637 ? -10.996 29.855 12.990 1.00 95.88 637 HIS A CA 1
ATOM 5038 C C . HIS A 1 637 ? -12.035 28.756 13.203 1.00 95.88 637 HIS A C 1
ATOM 5040 O O . HIS A 1 637 ? -11.725 27.574 13.066 1.00 95.88 637 HIS A O 1
ATOM 5046 N N . VAL A 1 638 ? -13.278 29.140 13.474 1.00 96.69 638 VAL A N 1
ATOM 5047 C CA . VAL A 1 638 ? -14.432 28.237 13.549 1.00 96.69 638 VAL A CA 1
ATOM 5048 C C . VAL A 1 638 ? -15.356 28.530 12.377 1.00 96.69 638 VAL A C 1
ATOM 5050 O O . VAL A 1 638 ? -15.759 29.677 12.185 1.00 96.69 638 VAL A O 1
ATOM 5053 N N . ASP A 1 639 ? -15.685 27.500 11.605 1.00 95.56 639 ASP A N 1
ATOM 5054 C CA . ASP A 1 639 ? -16.604 27.594 10.472 1.00 95.56 639 ASP A CA 1
ATOM 5055 C C . ASP A 1 639 ? -17.937 26.933 10.830 1.00 95.56 639 ASP A C 1
ATOM 5057 O O . ASP A 1 639 ? -17.969 25.779 11.260 1.00 95.56 639 ASP A O 1
ATOM 5061 N N . TYR A 1 640 ? -19.033 27.675 10.683 1.00 94.38 640 TYR A N 1
ATOM 5062 C CA . TYR A 1 640 ? -20.374 27.256 11.081 1.00 94.38 640 TYR A CA 1
ATOM 5063 C C . TYR A 1 640 ? -21.234 26.869 9.878 1.00 94.38 640 TYR A C 1
ATOM 5065 O O . TYR A 1 640 ? -21.157 27.500 8.821 1.00 94.38 640 TYR A O 1
ATOM 5073 N N . LYS A 1 641 ? -22.082 25.856 10.066 1.00 92.81 641 LYS A N 1
ATOM 5074 C CA . LYS A 1 641 ? -23.191 25.488 9.178 1.00 92.81 641 LYS A CA 1
ATOM 5075 C C . LYS A 1 641 ? -24.453 25.372 10.032 1.00 92.81 641 LYS A C 1
ATOM 5077 O O . LYS A 1 641 ? -24.447 24.620 11.005 1.00 92.81 641 LYS A O 1
ATOM 5082 N N . TYR A 1 642 ? -25.506 26.102 9.688 1.00 90.62 642 TYR A N 1
ATOM 5083 C CA . TYR A 1 642 ? -26.776 26.073 10.422 1.00 90.62 642 TYR A CA 1
ATOM 5084 C C . TYR A 1 642 ? -27.717 24.983 9.879 1.00 90.62 642 TYR A C 1
ATOM 5086 O O . TYR A 1 642 ? -27.541 24.510 8.750 1.00 90.62 642 TYR A O 1
ATOM 5094 N N . HIS A 1 643 ? -28.677 24.524 10.688 1.00 83.12 643 HIS A N 1
ATOM 5095 C CA . HIS A 1 643 ? -29.677 23.546 10.235 1.00 83.12 643 HIS A CA 1
ATOM 5096 C C . HIS A 1 643 ? -30.735 24.175 9.313 1.00 83.12 643 HIS A C 1
ATOM 5098 O O . HIS A 1 643 ? -31.029 23.624 8.252 1.00 83.12 643 HIS A O 1
ATOM 5104 N N . SER A 1 644 ? -31.306 25.311 9.721 1.00 78.38 644 SER A N 1
ATOM 5105 C CA . SER A 1 644 ? -32.253 26.089 8.920 1.00 78.38 644 SER A CA 1
ATOM 5106 C C . SER A 1 644 ? -31.527 27.151 8.091 1.00 78.38 644 SER A C 1
ATOM 5108 O O . SER A 1 644 ? -30.394 27.526 8.397 1.00 78.38 644 SER A O 1
ATOM 5110 N N . ASP A 1 645 ? -32.171 27.633 7.022 1.00 64.50 645 ASP A N 1
ATOM 5111 C CA . ASP A 1 645 ? -31.486 28.412 5.984 1.00 64.50 645 ASP A CA 1
ATOM 5112 C C . ASP A 1 645 ? -30.801 29.694 6.503 1.00 64.50 645 ASP A C 1
ATOM 5114 O O . ASP A 1 645 ? -29.717 30.013 6.022 1.00 64.50 645 ASP A O 1
ATOM 5118 N N . TYR A 1 646 ? -31.381 30.416 7.483 1.00 54.41 646 TYR A N 1
ATOM 5119 C CA . TYR A 1 646 ? -30.805 31.672 8.009 1.00 54.41 646 TYR A CA 1
ATOM 5120 C C . TYR A 1 646 ? -31.233 32.076 9.446 1.00 54.41 646 TYR A C 1
ATOM 5122 O O . TYR A 1 646 ? -31.881 33.111 9.615 1.00 54.41 646 TYR A O 1
ATOM 5130 N N . HIS A 1 647 ? -30.793 31.376 10.507 1.00 61.16 647 HIS A N 1
ATOM 5131 C CA . HIS A 1 647 ? -30.466 32.065 11.781 1.00 61.16 647 HIS A CA 1
ATOM 5132 C C . HIS A 1 647 ? -29.611 31.241 12.773 1.00 61.16 647 HIS A C 1
ATOM 5134 O O . HIS A 1 647 ? -29.911 30.073 13.008 1.00 61.16 647 HIS A O 1
ATOM 5140 N N . PRO A 1 648 ? -28.626 31.841 13.477 1.00 60.81 648 PRO A N 1
ATOM 5141 C CA . PRO A 1 648 ? -28.092 31.257 14.710 1.00 60.81 648 PRO A CA 1
ATOM 5142 C C . PRO A 1 648 ? -29.141 31.287 15.838 1.00 60.81 648 PRO A C 1
ATOM 5144 O O . PRO A 1 648 ? -29.781 32.315 16.067 1.00 60.81 648 PRO A O 1
ATOM 5147 N N . ASN A 1 649 ? -29.254 30.201 16.607 1.00 63.75 649 ASN A N 1
ATOM 5148 C CA . ASN A 1 649 ? -30.273 30.000 17.655 1.00 63.75 649 ASN A CA 1
ATOM 5149 C C . ASN A 1 649 ? -31.713 29.803 17.126 1.00 63.75 649 ASN A C 1
ATOM 5151 O O . ASN A 1 649 ? -32.671 30.251 17.758 1.00 63.75 649 ASN A O 1
ATOM 5155 N N . ASP A 1 650 ? -31.885 29.135 15.982 1.00 70.69 650 ASP A N 1
ATOM 5156 C CA . ASP A 1 650 ? -33.205 28.654 15.558 1.00 70.69 650 ASP A CA 1
ATOM 5157 C C . ASP A 1 650 ? -33.750 27.621 16.577 1.00 70.69 650 ASP A C 1
ATOM 5159 O O . ASP A 1 650 ? -33.063 26.638 16.867 1.00 70.69 650 ASP A O 1
ATOM 5163 N N . PRO A 1 651 ? -34.967 27.792 17.133 1.00 70.38 651 PRO A N 1
ATOM 5164 C CA . PRO A 1 651 ? -35.526 26.882 18.137 1.00 70.38 651 PRO A CA 1
ATOM 5165 C C . PRO A 1 651 ? -35.897 25.487 17.600 1.00 70.38 651 PRO A C 1
ATOM 5167 O O . PRO A 1 651 ? -36.255 24.619 18.395 1.00 70.38 651 PRO A O 1
ATOM 5170 N N . SER A 1 652 ? -35.830 25.254 16.284 1.00 77.19 652 SER A N 1
ATOM 5171 C CA . SER A 1 652 ? -35.937 23.919 15.677 1.00 77.19 652 SER A CA 1
ATOM 5172 C C . SER A 1 652 ? -34.622 23.126 15.698 1.00 77.19 652 SER A C 1
ATOM 5174 O O . SER A 1 652 ? -34.641 21.912 15.482 1.00 77.19 652 SER A O 1
ATOM 5176 N N . SER A 1 653 ? -33.493 23.778 15.999 1.00 84.75 653 SER A N 1
ATOM 5177 C CA . SER A 1 653 ? -32.191 23.126 16.145 1.00 84.75 653 SER A CA 1
ATOM 5178 C C . SER A 1 653 ? -32.163 22.199 17.364 1.00 84.75 653 SER A C 1
ATOM 5180 O O . SER A 1 653 ? -32.472 22.592 18.491 1.00 84.75 653 SER A O 1
ATOM 5182 N N . LYS A 1 654 ? -31.720 20.957 17.155 1.00 89.62 654 LYS A N 1
ATOM 5183 C CA . LYS A 1 654 ? -31.499 19.948 18.205 1.00 89.62 654 LYS A CA 1
ATOM 5184 C C . LYS A 1 654 ? -30.249 20.217 19.054 1.00 89.62 654 LYS A C 1
ATOM 5186 O O . LYS A 1 654 ? -29.933 19.424 19.940 1.00 89.62 654 LYS A O 1
ATOM 5191 N N . GLY A 1 655 ? -29.522 21.300 18.786 1.00 91.25 655 GLY A N 1
ATOM 5192 C CA . GLY A 1 655 ? -28.261 21.646 19.435 1.00 91.25 655 GLY A CA 1
ATOM 5193 C C . GLY A 1 655 ? -27.097 21.711 18.454 1.00 91.25 655 GLY A C 1
ATOM 5194 O O . GLY A 1 655 ? -27.279 21.599 17.241 1.00 91.25 655 GLY A O 1
ATOM 5195 N N . ILE A 1 656 ? -25.889 21.889 18.991 1.00 93.69 656 ILE A N 1
ATOM 5196 C CA . ILE A 1 656 ? -24.683 22.145 18.195 1.00 93.69 656 ILE A CA 1
ATOM 5197 C C . ILE A 1 656 ? -23.698 20.974 18.253 1.00 93.69 656 ILE A C 1
ATOM 5199 O O . ILE A 1 656 ? -23.335 20.499 19.331 1.00 93.69 656 ILE A O 1
ATOM 5203 N N . VAL A 1 657 ? -23.230 20.529 17.086 1.00 97.81 657 VAL A N 1
ATOM 5204 C CA . VAL A 1 657 ? -22.170 19.524 16.951 1.00 97.81 657 VAL A CA 1
ATOM 5205 C C . VAL A 1 657 ? -20.847 20.213 16.621 1.00 97.81 657 VAL A C 1
ATOM 5207 O O . VAL A 1 657 ? -20.691 20.808 15.554 1.00 97.81 657 VAL A O 1
ATOM 5210 N N . VAL A 1 658 ? -19.870 20.109 17.521 1.00 98.38 658 VAL A N 1
ATOM 5211 C CA . VAL A 1 658 ? -18.512 20.621 17.293 1.00 98.38 658 VAL A CA 1
ATOM 5212 C C . VAL A 1 658 ? -17.662 19.528 16.643 1.00 98.38 658 VAL A C 1
ATOM 5214 O O . VAL A 1 658 ? -17.432 18.484 17.252 1.00 98.38 658 VAL A O 1
ATOM 5217 N N . ILE A 1 659 ? -17.196 19.763 15.415 1.00 98.56 659 ILE A N 1
ATOM 5218 C CA . ILE A 1 659 ? -16.306 18.876 14.652 1.00 98.56 659 ILE A CA 1
ATOM 5219 C C . ILE A 1 659 ? -14.851 19.313 14.851 1.00 98.56 659 ILE A C 1
ATOM 5221 O O . ILE A 1 659 ? -14.493 20.447 14.529 1.00 98.56 659 ILE A O 1
ATOM 5225 N N . VAL A 1 660 ? -13.998 18.385 15.290 1.00 98.12 660 VAL A N 1
ATOM 5226 C CA . VAL A 1 660 ? -12.534 18.541 15.336 1.00 98.12 660 VAL A CA 1
ATOM 5227 C C . VAL A 1 660 ? -11.886 17.704 14.227 1.00 98.12 660 VAL A C 1
ATOM 5229 O O . VAL A 1 660 ? -12.135 16.501 14.118 1.00 98.12 660 VAL A O 1
ATOM 5232 N N . HIS A 1 661 ? -11.061 18.325 13.380 1.00 95.94 661 HIS A N 1
ATOM 5233 C CA . HIS A 1 661 ? -10.522 17.677 12.179 1.00 95.94 661 HIS A CA 1
ATOM 5234 C C . HIS A 1 661 ? -9.202 16.907 12.397 1.00 95.94 661 HIS A C 1
ATOM 5236 O O . HIS A 1 661 ? -8.566 16.976 13.446 1.00 95.94 661 HIS A O 1
ATOM 5242 N N . GLY A 1 662 ? -8.777 16.165 11.369 1.00 90.19 662 GLY A N 1
ATOM 5243 C CA . GLY A 1 662 ? -7.512 15.421 11.335 1.00 90.19 662 GLY A CA 1
ATOM 5244 C C . GLY A 1 662 ? -6.251 16.299 11.230 1.00 90.19 662 GLY A C 1
ATOM 5245 O O . GLY A 1 662 ? -6.326 17.512 11.034 1.00 90.19 662 GLY A O 1
ATOM 5246 N N . LEU A 1 663 ? -5.072 15.679 11.322 1.00 86.38 663 LEU A N 1
ATOM 5247 C CA . LEU A 1 663 ? -3.771 16.349 11.168 1.00 86.38 663 LEU A CA 1
ATOM 5248 C C . LEU A 1 663 ? -3.598 16.927 9.750 1.00 86.38 663 LEU A C 1
ATOM 5250 O O . LEU A 1 663 ? -3.946 16.265 8.776 1.00 86.38 663 LEU A O 1
ATOM 5254 N N . GLN A 1 664 ? -3.077 18.158 9.640 1.00 77.31 664 GLN A N 1
ATOM 5255 C CA . GLN A 1 664 ? -2.924 18.910 8.375 1.00 77.31 664 GLN A CA 1
ATOM 5256 C C . GLN A 1 664 ? -4.214 19.024 7.520 1.00 77.31 664 GLN A C 1
ATOM 5258 O O . GLN A 1 664 ? -4.152 19.283 6.321 1.00 77.31 664 GLN A O 1
ATOM 5263 N N . SER A 1 665 ? -5.390 18.864 8.137 1.00 85.81 665 SER A N 1
ATOM 5264 C CA . SER A 1 665 ? -6.712 19.053 7.520 1.00 85.81 665 SER A CA 1
ATOM 5265 C C . SER A 1 665 ? -7.262 20.464 7.791 1.00 85.81 665 SER A C 1
ATOM 5267 O O . SER A 1 665 ? -6.637 21.245 8.499 1.00 85.81 665 SER A O 1
ATOM 5269 N N . SER A 1 666 ? -8.445 20.780 7.257 1.00 89.19 666 SER A N 1
ATOM 5270 C CA . SER A 1 666 ? -9.233 21.985 7.568 1.00 89.19 666 SER A CA 1
ATOM 5271 C C . SER A 1 666 ? -10.744 21.696 7.522 1.00 89.19 666 SER A C 1
ATOM 5273 O O . SER A 1 666 ? -11.165 20.566 7.232 1.00 89.19 666 SER A O 1
ATOM 5275 N N . SER A 1 667 ? -11.584 22.700 7.781 1.00 91.31 667 SER A N 1
ATOM 5276 C CA . SER A 1 667 ? -13.043 22.654 7.569 1.00 91.31 667 SER A CA 1
ATOM 5277 C C . SER A 1 667 ? -13.443 22.410 6.107 1.00 91.31 667 SER A C 1
ATOM 5279 O O . SER A 1 667 ? -14.467 21.781 5.844 1.00 91.31 667 SER A O 1
ATOM 5281 N N . ASN A 1 668 ? -12.613 22.830 5.148 1.00 87.56 668 ASN A N 1
ATOM 5282 C CA . ASN A 1 668 ? -12.809 22.602 3.713 1.00 87.56 668 ASN A CA 1
ATOM 5283 C C . ASN A 1 668 ? -12.490 21.156 3.282 1.00 87.56 668 ASN A C 1
ATOM 5285 O O . ASN A 1 668 ? -12.641 20.817 2.106 1.00 87.56 668 ASN A O 1
ATOM 5289 N N . SER A 1 669 ? -12.014 20.290 4.189 1.00 86.38 669 SER A N 1
ATOM 5290 C CA . SER A 1 669 ? -11.742 18.892 3.845 1.00 86.38 669 SER A CA 1
ATOM 5291 C C . SER A 1 669 ? -13.022 18.153 3.447 1.00 86.38 669 SER A C 1
ATOM 5293 O O . SER A 1 669 ? -14.105 18.398 3.989 1.00 86.38 669 SER A O 1
ATOM 5295 N N . SER A 1 670 ? -12.888 17.192 2.531 1.00 84.75 670 SER A N 1
ATOM 5296 C CA . SER A 1 670 ? -14.015 16.389 2.054 1.00 84.75 670 SER A CA 1
ATOM 5297 C C . SER A 1 670 ? -14.759 15.687 3.192 1.00 84.75 670 SER A C 1
ATOM 5299 O O . SER A 1 670 ? -15.974 15.536 3.110 1.00 84.75 670 SER A O 1
ATOM 5301 N N . LEU A 1 671 ? -14.060 15.286 4.262 1.00 89.69 671 LEU A N 1
ATOM 5302 C CA . LEU A 1 671 ? -14.647 14.623 5.427 1.00 89.69 671 LEU A CA 1
ATOM 5303 C C . LEU A 1 671 ? -15.294 15.605 6.413 1.00 89.69 671 LEU A C 1
ATOM 5305 O O . LEU A 1 671 ? -16.376 15.311 6.913 1.00 89.69 671 LEU A O 1
ATOM 5309 N N . SER A 1 672 ? -14.705 16.782 6.641 1.00 93.50 672 SER A N 1
ATOM 5310 C CA . SER A 1 672 ? -15.325 17.844 7.453 1.00 93.50 672 SER A CA 1
ATOM 5311 C C . SER A 1 672 ? -16.686 18.262 6.871 1.00 93.50 672 SER A C 1
ATOM 5313 O O . SER A 1 672 ? -17.668 18.374 7.600 1.00 93.50 672 SER A O 1
ATOM 5315 N N . VAL A 1 673 ? -16.767 18.397 5.541 1.00 91.62 673 VAL A N 1
ATOM 5316 C CA . VAL A 1 673 ? -18.000 18.721 4.795 1.00 91.62 673 VAL A CA 1
ATOM 5317 C C . VAL A 1 673 ? -19.001 17.549 4.744 1.00 91.62 673 VAL A C 1
ATOM 5319 O O . VAL A 1 673 ? -20.213 17.764 4.709 1.00 91.62 673 VAL A O 1
ATOM 5322 N N . ASP A 1 674 ? -18.532 16.298 4.717 1.00 90.12 674 ASP A N 1
ATOM 5323 C CA . ASP A 1 674 ? -19.380 15.089 4.751 1.00 90.12 674 ASP A CA 1
ATOM 5324 C C . ASP A 1 674 ? -20.002 14.889 6.151 1.00 90.12 674 ASP A C 1
ATOM 5326 O O . ASP A 1 674 ? -21.193 14.601 6.263 1.00 90.12 674 ASP A O 1
ATOM 5330 N N . LEU A 1 675 ? -19.237 15.156 7.219 1.00 93.31 675 LEU A N 1
ATOM 5331 C CA . LEU A 1 675 ? -19.721 15.201 8.605 1.00 93.31 675 LEU A CA 1
ATOM 5332 C C . LEU A 1 675 ? -20.688 16.362 8.850 1.00 93.31 675 LEU A C 1
ATOM 5334 O O . LEU A 1 675 ? -21.767 16.137 9.393 1.00 93.31 675 LEU A O 1
ATOM 5338 N N . GLY A 1 676 ? -20.350 17.579 8.413 1.00 93.75 676 GLY A N 1
ATOM 5339 C CA . GLY A 1 676 ? -21.225 18.741 8.587 1.00 93.75 676 GLY A CA 1
ATOM 5340 C C . GLY A 1 676 ? -22.600 18.540 7.952 1.00 93.75 676 GLY A C 1
ATOM 5341 O O . GLY A 1 676 ? -23.619 18.822 8.578 1.00 93.75 676 GLY A O 1
ATOM 5342 N N . ARG A 1 677 ? -22.649 17.940 6.755 1.00 91.62 677 ARG A N 1
ATOM 5343 C CA . ARG A 1 677 ? -23.913 17.545 6.114 1.00 91.62 677 ARG A CA 1
ATOM 5344 C C . ARG A 1 677 ? -24.637 16.448 6.892 1.00 91.62 677 ARG A C 1
ATOM 5346 O O . ARG A 1 677 ? -25.849 16.524 7.035 1.00 91.62 677 ARG A O 1
ATOM 5353 N N . ALA A 1 678 ? -23.930 15.448 7.421 1.00 92.06 678 ALA A N 1
ATOM 5354 C CA . ALA A 1 678 ? -24.567 14.355 8.155 1.00 92.06 678 ALA A CA 1
ATOM 5355 C C . ALA A 1 678 ? -25.272 14.829 9.438 1.00 92.06 678 ALA A C 1
ATOM 5357 O O . ALA A 1 678 ? -26.372 14.361 9.724 1.00 92.06 678 ALA A O 1
ATOM 5358 N N . PHE A 1 679 ? -24.684 15.775 10.177 1.00 94.69 679 PHE A N 1
ATOM 5359 C CA . PHE A 1 679 ? -25.312 16.359 11.368 1.00 94.69 679 PHE A CA 1
ATOM 5360 C C . PHE A 1 679 ? -26.405 17.385 11.015 1.00 94.69 679 PHE A C 1
ATOM 5362 O O . PHE A 1 679 ? -27.504 17.304 11.568 1.00 94.69 679 PHE A O 1
ATOM 5369 N N . SER A 1 680 ? -26.165 18.270 10.038 1.00 92.06 680 SER A N 1
ATOM 5370 C CA . SER A 1 680 ? -27.168 19.236 9.554 1.00 92.06 680 SER A CA 1
ATOM 5371 C C . SER A 1 680 ? -28.433 18.539 9.030 1.00 92.06 680 SER A C 1
ATOM 5373 O O . SER A 1 680 ? -29.544 18.900 9.418 1.00 92.06 680 SER A O 1
ATOM 5375 N N . ASN A 1 681 ? -28.291 17.434 8.287 1.00 89.50 681 ASN A N 1
ATOM 5376 C CA . ASN A 1 681 ? -29.418 16.625 7.801 1.00 89.50 681 ASN A CA 1
ATOM 5377 C C . ASN A 1 681 ? -30.238 15.942 8.919 1.00 89.50 681 ASN A C 1
ATOM 5379 O O . ASN A 1 681 ? -31.345 15.473 8.649 1.00 89.50 681 ASN A O 1
ATOM 5383 N N . GLN A 1 682 ? -29.724 15.860 10.154 1.00 90.00 682 GLN A N 1
ATOM 5384 C CA . GLN A 1 682 ? -30.431 15.286 11.312 1.00 90.00 682 GLN A CA 1
ATOM 5385 C C . GLN A 1 682 ? -31.075 16.332 12.238 1.00 90.00 682 GLN A C 1
ATOM 5387 O O . GLN A 1 682 ? -31.738 15.942 13.205 1.00 90.00 682 GLN A O 1
ATOM 5392 N N . GLY A 1 683 ? -30.923 17.628 11.943 1.00 90.81 683 GLY A N 1
ATOM 5393 C CA . GLY A 1 683 ? -31.509 18.720 12.727 1.00 90.81 683 GLY A CA 1
ATOM 5394 C C . GLY A 1 683 ? -30.541 19.470 13.642 1.00 90.81 683 GLY A C 1
ATOM 5395 O O . GLY A 1 683 ? -31.007 20.128 14.564 1.00 90.81 683 GLY A O 1
ATOM 5396 N N . PHE A 1 684 ? -29.224 19.348 13.453 1.00 92.75 684 PHE A N 1
ATOM 5397 C CA . PHE A 1 684 ? -28.222 19.995 14.311 1.00 92.75 684 PHE A CA 1
ATOM 5398 C C . PHE A 1 684 ? -27.492 21.132 13.594 1.00 92.75 684 PHE A C 1
ATOM 5400 O O . PHE A 1 684 ? -27.124 20.999 12.426 1.00 92.75 684 PHE A O 1
ATOM 5407 N N . ASP A 1 685 ? -27.191 22.204 14.324 1.00 94.00 685 ASP A N 1
ATOM 5408 C CA . ASP A 1 685 ? -26.175 23.165 13.896 1.00 94.00 685 ASP A CA 1
ATOM 5409 C C . ASP A 1 685 ? -24.778 22.545 14.033 1.00 94.00 685 ASP A C 1
ATOM 5411 O O . ASP A 1 685 ? -24.543 21.650 14.850 1.00 94.00 685 ASP A O 1
ATOM 5415 N N . VAL A 1 686 ? -23.819 23.023 13.245 1.00 95.50 686 VAL A N 1
ATOM 5416 C CA . VAL A 1 686 ? -22.462 22.470 13.195 1.00 95.50 686 VAL A CA 1
ATOM 5417 C C . VAL A 1 686 ? -21.426 23.581 13.287 1.00 95.50 686 VAL A C 1
ATOM 5419 O O . VAL A 1 686 ? -21.538 24.602 12.613 1.00 95.50 686 VAL A O 1
ATOM 5422 N N . ALA A 1 687 ? -20.376 23.345 14.071 1.00 96.25 687 ALA A N 1
ATOM 5423 C CA . ALA A 1 687 ? -19.177 24.175 14.122 1.00 96.25 687 ALA A CA 1
ATOM 5424 C C . ALA A 1 687 ? -17.933 23.314 13.866 1.00 96.25 687 ALA A C 1
ATOM 5426 O O . ALA A 1 687 ? -17.639 22.413 14.647 1.00 96.25 687 ALA A O 1
ATOM 5427 N N . CYS A 1 688 ? -17.174 23.579 12.805 1.00 97.62 688 CYS A N 1
ATOM 5428 C CA . CYS A 1 688 ? -15.870 22.955 12.586 1.00 97.62 688 CYS A CA 1
ATOM 5429 C C . CYS A 1 688 ? -14.763 23.873 13.107 1.00 97.62 688 CYS A C 1
ATOM 5431 O O . CYS A 1 688 ? -14.571 24.971 12.578 1.00 97.62 688 CYS A O 1
ATOM 5433 N N . ILE A 1 689 ? -14.001 23.423 14.107 1.00 96.62 689 ILE A N 1
ATOM 5434 C CA . ILE A 1 689 ? -12.774 24.119 14.511 1.00 96.62 689 ILE A CA 1
ATOM 5435 C C . ILE A 1 689 ? -11.673 23.837 13.480 1.00 96.62 689 ILE A C 1
ATOM 5437 O O . ILE A 1 689 ? -11.458 22.687 13.098 1.00 96.62 689 ILE A O 1
ATOM 5441 N N . ASN A 1 690 ? -10.987 24.883 13.021 1.00 94.56 690 ASN A N 1
ATOM 5442 C CA . ASN A 1 690 ? -9.748 24.779 12.257 1.00 94.56 690 ASN A CA 1
ATOM 5443 C C . ASN A 1 690 ? -8.576 24.956 13.219 1.00 94.56 690 ASN A C 1
ATOM 5445 O O . ASN A 1 690 ? -8.501 25.994 13.876 1.00 94.56 690 ASN A O 1
ATOM 5449 N N . PHE A 1 691 ? -7.643 24.005 13.280 1.00 93.69 691 PHE A N 1
ATOM 5450 C CA . PHE A 1 691 ? -6.440 24.188 14.096 1.00 93.69 691 PHE A CA 1
ATOM 5451 C C . PHE A 1 691 ? -5.595 25.387 13.623 1.00 93.69 691 PHE A C 1
ATOM 5453 O O . PHE A 1 691 ? -5.660 25.809 12.462 1.00 93.69 691 PHE A O 1
ATOM 5460 N N . ARG A 1 692 ? -4.779 25.937 14.530 1.00 92.06 692 ARG A N 1
ATOM 5461 C CA . ARG A 1 692 ? -3.938 27.119 14.284 1.00 92.06 692 ARG A CA 1
ATOM 5462 C C . ARG A 1 692 ? -3.065 26.929 13.035 1.00 92.06 692 ARG A C 1
ATOM 5464 O O . ARG A 1 692 ? -2.336 25.947 12.917 1.00 92.06 692 ARG A O 1
ATOM 5471 N N . GLY A 1 693 ? -3.174 27.860 12.086 1.00 86.25 693 GLY A N 1
ATOM 5472 C CA . GLY A 1 693 ? -2.470 27.823 10.798 1.00 86.25 693 GLY A CA 1
ATOM 5473 C C . GLY A 1 693 ? -3.084 26.921 9.712 1.00 86.25 693 GLY A C 1
ATOM 5474 O O . GLY A 1 693 ? -2.650 26.994 8.566 1.00 86.25 693 GLY A O 1
ATOM 5475 N N . CYS A 1 694 ? -4.114 26.119 10.011 1.00 88.25 694 CYS A N 1
ATOM 5476 C CA . CYS A 1 694 ? -4.801 25.258 9.030 1.00 88.25 694 CYS A CA 1
ATOM 5477 C C . CYS A 1 694 ? -5.981 25.938 8.306 1.00 88.25 694 CYS A C 1
ATOM 5479 O O . CYS A 1 694 ? -6.643 25.317 7.480 1.00 88.25 694 CYS A O 1
ATOM 5481 N N . SER A 1 695 ? -6.262 27.208 8.605 1.00 84.31 695 SER A N 1
ATOM 5482 C CA . SER A 1 695 ? -7.434 27.930 8.080 1.00 84.31 695 SER A CA 1
ATOM 5483 C C . SER A 1 695 ? -7.222 28.635 6.730 1.00 84.31 695 SER A C 1
ATOM 5485 O O . SER A 1 695 ? -8.132 29.315 6.258 1.00 84.31 695 SER A O 1
ATOM 5487 N N . GLY A 1 696 ? -6.024 28.531 6.148 1.00 81.12 696 GLY A N 1
ATOM 5488 C CA . GLY A 1 696 ? -5.541 29.365 5.040 1.00 81.12 696 GLY A CA 1
ATOM 5489 C C . GLY A 1 696 ? -4.804 30.627 5.513 1.00 81.12 696 GLY A C 1
ATOM 5490 O O . GLY A 1 696 ? -3.820 31.032 4.899 1.00 81.12 696 GLY A O 1
ATOM 5491 N N . GLU A 1 697 ? -5.193 31.197 6.659 1.00 84.94 697 GLU A N 1
ATOM 5492 C CA . GLU A 1 697 ? -4.396 32.212 7.363 1.00 84.94 697 GLU A CA 1
ATOM 5493 C C . GLU A 1 697 ? -3.354 31.528 8.278 1.00 84.94 697 GLU A C 1
ATOM 5495 O O . GLU A 1 697 ? -3.748 30.723 9.135 1.00 84.94 697 GLU A O 1
ATOM 5500 N N . PRO A 1 698 ? -2.042 31.818 8.138 1.00 84.88 698 PRO A N 1
ATOM 5501 C CA . PRO A 1 698 ? -1.019 31.339 9.065 1.00 84.88 698 PRO A CA 1
ATOM 5502 C C . PRO A 1 698 ? -1.093 32.097 10.397 1.00 84.88 698 PRO A C 1
ATOM 5504 O O . PRO A 1 698 ? -1.278 33.314 10.414 1.00 84.88 698 PRO A O 1
ATOM 5507 N N . ASN A 1 699 ? -0.901 31.383 11.503 1.00 88.12 699 ASN A N 1
ATOM 5508 C CA . ASN A 1 699 ? -1.120 31.876 12.863 1.00 88.12 699 ASN A CA 1
ATOM 5509 C C . ASN A 1 699 ? -0.053 32.893 13.347 1.00 88.12 699 ASN A C 1
ATOM 5511 O O . ASN A 1 699 ? 0.952 33.142 12.672 1.00 88.12 699 ASN A O 1
ATOM 5515 N N . ASN A 1 700 ? -0.291 33.533 14.496 1.00 89.31 700 ASN A N 1
ATOM 5516 C CA . ASN A 1 700 ? 0.538 34.623 15.031 1.00 89.31 700 ASN A CA 1
ATOM 5517 C C . ASN A 1 700 ? 1.769 34.143 15.815 1.00 89.31 700 ASN A C 1
ATOM 5519 O O . ASN A 1 700 ? 2.738 34.897 15.933 1.00 89.31 700 ASN A O 1
ATOM 5523 N N . SER A 1 701 ? 1.745 32.928 16.371 1.00 87.56 701 SER A N 1
ATOM 5524 C CA . SER A 1 701 ? 2.821 32.392 17.211 1.00 87.56 701 SER A CA 1
ATOM 5525 C C . SER A 1 701 ? 3.535 31.189 16.580 1.00 87.56 701 SER A C 1
ATOM 5527 O O . SER A 1 701 ? 3.039 30.537 15.664 1.00 87.56 701 SER A O 1
ATOM 5529 N N . LEU A 1 702 ? 4.699 30.832 17.127 1.00 86.06 702 LEU A N 1
ATOM 5530 C CA . LEU A 1 702 ? 5.385 29.586 16.769 1.00 86.06 702 LEU A CA 1
ATOM 5531 C C . LEU A 1 702 ? 4.684 28.333 17.352 1.00 86.06 702 LEU A C 1
ATOM 5533 O O . LEU A 1 702 ? 4.921 27.218 16.889 1.00 86.06 702 LEU A O 1
ATOM 5537 N N . ARG A 1 703 ? 3.798 28.502 18.346 1.00 79.69 703 ARG A N 1
ATOM 5538 C CA . ARG A 1 703 ? 3.029 27.429 18.995 1.00 79.69 703 ARG A CA 1
ATOM 5539 C C . ARG A 1 703 ? 1.703 27.211 18.260 1.00 79.69 703 ARG A C 1
ATOM 5541 O O . ARG A 1 703 ? 0.682 27.804 18.595 1.00 79.69 703 ARG A O 1
ATOM 5548 N N . ALA A 1 704 ? 1.747 26.344 17.248 1.00 83.44 704 ALA A N 1
ATOM 5549 C CA . ALA A 1 704 ? 0.571 25.932 16.485 1.00 83.44 704 ALA A CA 1
ATOM 5550 C C . ALA A 1 704 ? -0.317 24.947 17.284 1.00 83.44 704 ALA A C 1
ATOM 5552 O O . ALA A 1 704 ? -1.068 25.368 18.153 1.00 83.44 704 ALA A O 1
ATOM 5553 N N . TYR A 1 705 ? -0.254 23.642 17.010 1.00 91.38 705 TYR A N 1
ATOM 5554 C CA . TYR A 1 705 ? -1.049 22.616 17.700 1.00 91.38 705 TYR A CA 1
ATOM 5555 C C . TYR A 1 705 ? -0.309 21.270 17.743 1.00 91.38 705 TYR A C 1
ATOM 5557 O O . TYR A 1 705 ? 0.704 21.094 17.064 1.00 91.38 705 TYR A O 1
ATOM 5565 N N . HIS A 1 706 ? -0.810 20.320 18.538 1.00 92.00 706 HIS A N 1
ATOM 5566 C CA . HIS A 1 706 ? -0.198 19.000 18.743 1.00 92.00 706 HIS A CA 1
ATOM 5567 C C . HIS A 1 706 ? -1.239 17.890 19.001 1.00 92.00 706 HIS A C 1
ATOM 5569 O O . HIS A 1 706 ? -2.423 18.181 19.180 1.00 92.00 706 HIS A O 1
ATOM 5575 N N . LEU A 1 707 ? -0.816 16.620 19.098 1.00 88.38 707 LEU A N 1
ATOM 5576 C CA . LEU A 1 707 ? -1.717 15.450 19.071 1.00 88.38 707 LEU A CA 1
ATOM 5577 C C . LEU A 1 707 ? -2.831 15.426 20.144 1.00 88.38 707 LEU A C 1
ATOM 5579 O O . LEU A 1 707 ? -3.929 14.943 19.874 1.00 88.38 707 LEU A O 1
ATOM 5583 N N . GLY A 1 708 ? -2.592 15.956 21.347 1.00 89.31 708 GLY A N 1
ATOM 5584 C CA . GLY A 1 708 ? -3.603 16.065 22.418 1.00 89.31 708 GLY A CA 1
ATOM 5585 C C . GLY A 1 708 ? -3.979 17.498 22.796 1.00 89.31 708 GLY A C 1
ATOM 5586 O O . GLY A 1 708 ? -4.168 17.768 23.982 1.00 89.31 708 GLY A O 1
ATOM 5587 N N . PHE A 1 709 ? -3.991 18.430 21.835 1.00 93.81 709 PHE A N 1
ATOM 5588 C CA . PHE A 1 709 ? -4.195 19.860 22.106 1.00 93.81 709 PHE A CA 1
ATOM 5589 C C . PHE A 1 709 ? -5.677 20.177 22.362 1.00 93.81 709 PHE A C 1
ATOM 5591 O O . PHE A 1 709 ? -6.448 20.407 21.432 1.00 93.81 709 PHE A O 1
ATOM 5598 N N . THR A 1 710 ? -6.081 20.130 23.633 1.00 96.56 710 THR A N 1
ATOM 5599 C CA . THR A 1 710 ? -7.475 20.304 24.073 1.00 96.56 710 THR A CA 1
ATOM 5600 C C . THR A 1 710 ? -7.838 21.748 24.421 1.00 96.56 710 THR A C 1
ATOM 5602 O O . THR A 1 710 ? -9.025 22.068 24.448 1.00 96.56 710 THR A O 1
ATOM 5605 N N . ASP A 1 711 ? -6.854 22.633 24.602 1.00 94.44 711 ASP A N 1
ATOM 5606 C CA . ASP A 1 711 ? -7.043 24.018 25.055 1.00 94.44 711 ASP A CA 1
ATOM 5607 C C . ASP A 1 711 ? -7.997 24.828 24.163 1.00 94.44 711 ASP A C 1
ATOM 5609 O O . ASP A 1 711 ? -8.981 25.376 24.660 1.00 94.44 711 ASP A O 1
ATOM 5613 N N . ASP A 1 712 ? -7.764 24.854 22.845 1.00 95.31 712 ASP A N 1
ATOM 5614 C CA . ASP A 1 712 ? -8.601 25.602 21.892 1.00 95.31 712 ASP A CA 1
ATOM 5615 C C . ASP A 1 712 ? -10.044 25.045 21.822 1.00 95.31 712 ASP A C 1
ATOM 5617 O O . ASP A 1 712 ? -11.006 25.811 21.715 1.00 95.31 712 ASP A O 1
ATOM 5621 N N . LEU A 1 713 ? -10.225 23.722 21.963 1.00 97.12 713 LEU A N 1
ATOM 5622 C CA . LEU A 1 713 ? -11.552 23.090 22.042 1.00 97.12 713 LEU A CA 1
ATOM 5623 C C . LEU A 1 713 ? -12.272 23.476 23.343 1.00 97.12 713 LEU A C 1
ATOM 5625 O O . LEU A 1 713 ? -13.442 23.852 23.315 1.00 97.12 713 LEU A O 1
ATOM 5629 N N . ILE A 1 714 ? -11.583 23.406 24.483 1.00 96.00 714 ILE A N 1
ATOM 5630 C CA . ILE A 1 714 ? -12.146 23.761 25.791 1.00 96.00 714 ILE A CA 1
ATOM 5631 C C . ILE A 1 714 ? -12.456 25.268 25.850 1.00 96.00 714 ILE A C 1
ATOM 5633 O O . ILE A 1 714 ? -13.477 25.656 26.417 1.00 96.00 714 ILE A O 1
ATOM 5637 N N . HIS A 1 715 ? -11.641 26.122 25.221 1.00 95.12 715 HIS A N 1
ATOM 5638 C CA . HIS A 1 715 ? -11.906 27.559 25.062 1.00 95.12 715 HIS A CA 1
ATOM 5639 C C . HIS A 1 715 ? -13.176 27.814 24.240 1.00 95.12 715 HIS A C 1
ATOM 5641 O O . HIS A 1 715 ? -14.061 28.538 24.699 1.00 95.12 715 HIS A O 1
ATOM 5647 N N . LEU A 1 716 ? -13.338 27.147 23.089 1.00 95.06 716 LEU A N 1
ATOM 5648 C CA . LEU A 1 716 ? -14.571 27.223 22.296 1.00 95.06 716 LEU A CA 1
ATOM 5649 C C . LEU A 1 716 ? -15.799 26.740 23.087 1.00 95.06 716 LEU A C 1
ATOM 5651 O O . LEU A 1 716 ? -16.841 27.390 23.052 1.00 95.06 716 LEU A O 1
ATOM 5655 N N . LEU A 1 717 ? -15.680 25.645 23.843 1.00 93.69 717 LEU A N 1
ATOM 5656 C CA . LEU A 1 717 ? -16.769 25.133 24.679 1.00 93.69 717 LEU A CA 1
ATOM 5657 C C . LEU A 1 717 ? -17.160 26.108 25.800 1.00 93.69 717 LEU A C 1
ATOM 5659 O O . LEU A 1 717 ? -18.350 26.273 26.068 1.00 93.69 717 LEU A O 1
ATOM 5663 N N . ARG A 1 718 ? -16.195 26.814 26.411 1.00 91.00 718 ARG A N 1
ATOM 5664 C CA . ARG A 1 718 ? -16.492 27.908 27.357 1.00 91.00 718 ARG A CA 1
ATOM 5665 C C . ARG A 1 718 ? -17.265 29.029 26.675 1.00 91.00 718 ARG A C 1
ATOM 5667 O O . ARG A 1 718 ? -18.255 29.477 27.238 1.00 91.0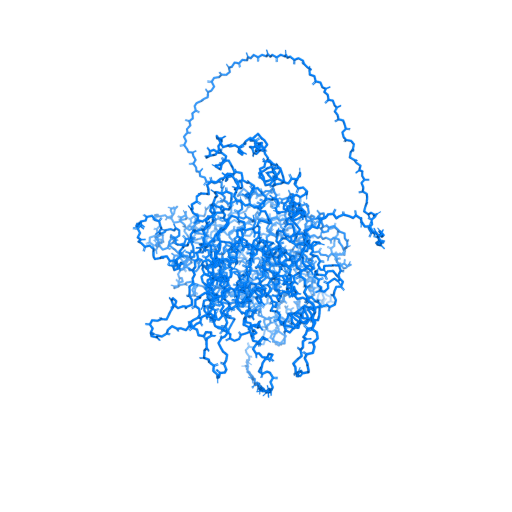0 718 ARG A O 1
ATOM 5674 N N . ILE A 1 719 ? -16.858 29.445 25.474 1.00 90.19 719 ILE A N 1
ATOM 5675 C CA . ILE A 1 719 ? -17.545 30.496 24.707 1.00 90.19 719 ILE A CA 1
ATOM 5676 C C . ILE A 1 719 ? -18.991 30.083 24.396 1.00 90.19 719 ILE A C 1
ATOM 5678 O O . ILE A 1 719 ? -19.910 30.827 24.734 1.00 90.19 719 ILE A O 1
ATOM 5682 N N . LEU A 1 720 ? -19.205 28.888 23.832 1.00 87.62 720 LEU A N 1
ATOM 5683 C CA . LEU A 1 720 ? -20.537 28.374 23.473 1.00 87.62 720 LEU A CA 1
ATOM 5684 C C . LEU A 1 720 ? -21.485 28.259 24.680 1.00 87.62 720 LEU A C 1
ATOM 5686 O O . LEU A 1 720 ? -22.670 28.563 24.556 1.00 87.62 720 LEU A O 1
ATOM 5690 N N . ASN A 1 721 ? -20.966 27.856 25.843 1.00 83.38 721 ASN A N 1
ATOM 5691 C CA . ASN A 1 721 ? -21.742 27.691 27.075 1.00 83.38 721 ASN A CA 1
ATOM 5692 C C . ASN A 1 721 ? -21.909 29.006 27.876 1.00 83.38 721 ASN A C 1
ATOM 5694 O O . ASN A 1 721 ? -22.778 29.101 28.741 1.00 83.38 721 ASN A O 1
ATOM 5698 N N . SER A 1 722 ? -21.084 30.029 27.619 1.00 79.31 722 SER A N 1
ATOM 5699 C CA . SER A 1 722 ? -21.084 31.284 28.386 1.00 79.31 722 SER A CA 1
ATOM 5700 C C . SER A 1 722 ? -22.278 32.197 28.080 1.00 79.31 722 SER A C 1
ATOM 5702 O O . SER A 1 722 ? -22.734 32.309 26.945 1.00 79.31 722 SER A O 1
ATOM 5704 N N . GLY A 1 723 ? -22.774 32.894 29.108 1.00 61.97 723 GLY A N 1
ATOM 5705 C CA . GLY A 1 723 ? -23.763 33.972 28.973 1.00 61.97 723 GLY A CA 1
ATOM 5706 C C . GLY A 1 723 ? -25.207 33.545 28.676 1.00 61.97 723 GLY A C 1
ATOM 5707 O O . GLY A 1 723 ? -26.077 34.410 28.609 1.00 61.97 723 GLY A O 1
ATOM 5708 N N . GLN A 1 724 ? -25.492 32.248 28.530 1.00 63.78 724 GLN A N 1
ATOM 5709 C CA . GLN A 1 724 ? -26.832 31.743 28.209 1.00 63.78 724 GLN A CA 1
ATOM 5710 C C . GLN A 1 724 ? -27.559 31.212 29.455 1.00 63.78 724 GLN A C 1
ATOM 5712 O O . GLN A 1 724 ? -27.001 30.430 30.217 1.00 63.78 724 GLN A O 1
ATOM 5717 N N . LEU A 1 725 ? -28.835 31.582 29.638 1.00 59.62 725 LEU A N 1
ATOM 5718 C CA . LEU A 1 725 ? -29.679 31.070 30.736 1.00 59.62 725 LEU A CA 1
ATOM 5719 C C . LEU A 1 725 ? -30.033 29.579 30.584 1.00 59.62 725 LEU A C 1
ATOM 5721 O O . LEU A 1 725 ? -30.309 28.902 31.572 1.00 59.62 725 LEU A O 1
ATOM 5725 N N . LYS A 1 726 ? -30.044 29.079 29.345 1.00 67.12 726 LYS A N 1
ATOM 5726 C CA . LYS A 1 726 ? -30.195 27.663 28.996 1.00 67.12 726 LYS A CA 1
ATOM 5727 C C . LYS A 1 726 ? -29.464 27.422 27.666 1.00 67.12 726 LYS A C 1
ATOM 5729 O O . LYS A 1 726 ? -30.090 27.594 26.621 1.00 67.12 726 LYS A O 1
ATOM 5734 N N . PRO A 1 727 ? -28.156 27.107 27.680 1.00 73.12 727 PRO A N 1
ATOM 5735 C CA . PRO A 1 727 ? -27.406 26.865 26.451 1.00 73.12 727 PRO A CA 1
ATOM 5736 C C . PRO A 1 727 ? -27.963 25.652 25.682 1.00 73.12 727 PRO A C 1
ATOM 5738 O O . PRO A 1 727 ? -28.516 24.734 26.302 1.00 73.12 727 PRO A O 1
ATOM 5741 N N . PRO A 1 728 ? -27.835 25.625 24.341 1.00 79.56 728 PRO A N 1
ATOM 5742 C CA . PRO A 1 728 ? -28.207 24.464 23.539 1.00 79.56 728 PRO A CA 1
ATOM 5743 C C . PRO A 1 728 ? -27.334 23.253 23.911 1.00 79.56 728 PRO A C 1
ATOM 5745 O O . PRO A 1 728 ? -26.165 23.432 24.261 1.00 79.56 728 PRO A O 1
ATOM 5748 N N . PRO A 1 729 ? -27.856 22.015 23.825 1.00 89.94 729 PRO A N 1
ATOM 5749 C CA . PRO A 1 729 ? -27.065 20.830 24.131 1.00 89.94 729 PRO A CA 1
ATOM 5750 C C . PRO A 1 729 ? -25.908 20.705 23.134 1.00 89.94 729 PRO A C 1
ATOM 5752 O O . PRO A 1 729 ? -26.103 20.773 21.916 1.00 89.94 729 PRO A O 1
ATOM 5755 N N . ILE A 1 730 ? -24.698 20.529 23.662 1.00 94.94 730 ILE A N 1
ATOM 5756 C CA . ILE A 1 730 ? -23.484 20.405 22.859 1.00 94.94 730 ILE A CA 1
ATOM 5757 C C . ILE A 1 730 ? -23.193 18.924 22.617 1.00 94.94 730 ILE A C 1
ATOM 5759 O O . ILE A 1 730 ? -23.294 18.091 23.520 1.00 94.94 730 ILE A O 1
ATOM 5763 N N . PHE A 1 731 ? -22.783 18.591 21.401 1.00 98.06 731 PHE A N 1
ATOM 5764 C CA . PHE A 1 731 ? -22.270 17.275 21.043 1.00 98.06 731 PHE A CA 1
ATOM 5765 C C . PHE A 1 731 ? -20.881 17.415 20.423 1.00 98.06 731 PHE A C 1
ATOM 5767 O O . PHE A 1 731 ? -20.607 18.371 19.699 1.00 98.06 731 PHE A O 1
ATOM 5774 N N . LEU A 1 732 ? -19.992 16.459 20.695 1.00 98.62 732 LEU A N 1
ATOM 5775 C CA . LEU A 1 732 ? -18.643 16.457 20.124 1.00 98.62 732 LEU A CA 1
ATOM 5776 C C . LEU A 1 732 ? -18.496 15.400 19.030 1.00 98.62 732 LEU A C 1
ATOM 5778 O O . LEU A 1 732 ? -18.905 14.249 19.193 1.00 98.62 732 LEU A O 1
ATOM 5782 N N . SER A 1 733 ? -17.844 15.775 17.935 1.00 98.69 733 SER A N 1
ATOM 5783 C CA . SER A 1 733 ? -17.416 14.864 16.882 1.00 98.69 733 SER A CA 1
ATOM 5784 C C . SER A 1 733 ? -15.970 15.135 16.486 1.00 98.69 733 SER A C 1
ATOM 5786 O O . SER A 1 733 ? -15.471 16.254 16.576 1.00 98.69 733 SER A O 1
ATOM 5788 N N . GLY A 1 734 ? -15.264 14.097 16.057 1.00 97.44 734 GLY A N 1
ATOM 5789 C CA . GLY A 1 734 ? -13.859 14.211 15.703 1.00 97.44 734 GLY A CA 1
ATOM 5790 C C . GLY A 1 734 ? -13.360 13.000 14.937 1.00 97.44 734 GLY A C 1
ATOM 5791 O O . GLY A 1 734 ? -13.914 11.904 15.066 1.00 97.44 734 GLY A O 1
ATOM 5792 N N . PHE A 1 735 ? -12.320 13.204 14.131 1.00 97.38 735 PHE A N 1
ATOM 5793 C CA . PHE A 1 735 ? -11.736 12.144 13.315 1.00 97.38 735 PHE A CA 1
ATOM 5794 C C . PHE A 1 735 ? -10.205 12.147 13.334 1.00 97.38 735 PHE A C 1
ATOM 5796 O O . PHE A 1 735 ? -9.586 13.211 13.267 1.00 97.38 735 PHE A O 1
ATOM 5803 N N . SER A 1 736 ? -9.586 10.960 13.404 1.00 94.50 736 SER A N 1
ATOM 5804 C CA . SER A 1 736 ? -8.125 10.813 13.535 1.00 94.50 736 SER A CA 1
ATOM 5805 C C . SER A 1 736 ? -7.610 11.618 14.743 1.00 94.50 736 SER A C 1
ATOM 5807 O O . SER A 1 736 ? -8.132 11.461 15.847 1.00 94.50 736 SER A O 1
ATOM 5809 N N . LEU A 1 737 ? -6.662 12.539 14.548 1.00 95.12 737 LEU A N 1
ATOM 5810 C CA . LEU A 1 737 ? -6.262 13.559 15.529 1.00 95.12 737 LEU A CA 1
ATOM 5811 C C . LEU A 1 737 ? -7.451 14.171 16.299 1.00 95.12 737 LEU A C 1
ATOM 5813 O O . LEU A 1 737 ? -7.446 14.201 17.528 1.00 95.12 737 LEU A O 1
ATOM 5817 N N . GLY A 1 738 ? -8.497 14.619 15.604 1.00 97.12 738 GLY A N 1
ATOM 5818 C CA . GLY A 1 738 ? -9.646 15.253 16.247 1.00 97.12 738 GLY A CA 1
ATOM 5819 C C . GLY A 1 738 ? -10.424 14.320 17.179 1.00 97.12 738 GLY A C 1
ATOM 5820 O O . GLY A 1 738 ? -10.975 14.776 18.178 1.00 97.12 738 GLY A O 1
ATOM 5821 N N . ALA A 1 739 ? -10.415 13.008 16.917 1.00 97.94 739 ALA A N 1
ATOM 5822 C CA . ALA A 1 739 ? -10.984 12.018 17.831 1.00 97.94 739 ALA A CA 1
ATOM 5823 C C . ALA A 1 739 ? -10.158 11.905 19.125 1.00 97.94 739 ALA A C 1
ATOM 5825 O O . ALA A 1 739 ? -10.738 11.803 20.204 1.00 97.94 739 ALA A O 1
ATOM 5826 N N . ASN A 1 740 ? -8.824 11.995 19.038 1.00 97.94 740 ASN A N 1
ATOM 5827 C CA . ASN A 1 740 ? -7.941 12.025 20.208 1.00 97.94 740 ASN A CA 1
ATOM 5828 C C . ASN A 1 740 ? -8.230 13.235 21.100 1.00 97.94 740 ASN A C 1
ATOM 5830 O O . ASN A 1 740 ? -8.420 13.087 22.305 1.00 97.94 740 ASN A O 1
ATOM 5834 N N . VAL A 1 741 ? -8.311 14.422 20.488 1.00 98.19 741 VAL A N 1
ATOM 5835 C CA . VAL A 1 741 ? -8.584 15.689 21.180 1.00 98.19 741 VAL A CA 1
ATOM 5836 C C . VAL A 1 741 ? -9.953 15.658 21.865 1.00 98.19 741 VAL A C 1
ATOM 5838 O O . VAL A 1 741 ? -10.041 15.984 23.045 1.00 98.19 741 VAL A O 1
ATOM 5841 N N . VAL A 1 742 ? -11.007 15.197 21.181 1.00 98.62 742 VAL A N 1
ATOM 5842 C CA . VAL A 1 742 ? -12.346 15.054 21.784 1.00 98.62 742 VAL A CA 1
ATOM 5843 C C . VAL A 1 742 ? -12.336 14.079 22.966 1.00 98.62 742 VAL A C 1
ATOM 5845 O O . VAL A 1 742 ? -12.831 14.421 24.036 1.00 98.62 742 VAL A O 1
ATOM 5848 N N . LEU A 1 743 ? -11.765 12.882 22.808 1.00 98.62 743 LEU A N 1
ATOM 5849 C CA . LEU A 1 743 ? -11.778 11.860 23.863 1.00 98.62 743 LEU A CA 1
ATOM 5850 C C . LEU A 1 743 ? -10.927 12.253 25.078 1.00 98.62 743 LEU A C 1
ATOM 5852 O O . LEU A 1 743 ? -11.364 12.053 26.211 1.00 98.62 743 LEU A O 1
ATOM 5856 N N . LYS A 1 744 ? -9.758 12.866 24.850 1.00 98.06 744 LYS A N 1
ATOM 5857 C CA . LYS A 1 744 ? -8.929 13.440 25.915 1.00 98.06 744 LYS A CA 1
ATOM 5858 C C . LYS A 1 744 ? -9.692 14.539 26.658 1.00 98.06 744 LYS A C 1
ATOM 5860 O O . LYS A 1 744 ? -9.821 14.447 27.872 1.00 98.06 744 LYS A O 1
ATOM 5865 N N . ALA A 1 745 ? -10.284 15.505 25.948 1.00 97.94 745 ALA A N 1
ATOM 5866 C CA . ALA A 1 745 ? -11.055 16.582 26.575 1.00 97.94 745 ALA A CA 1
ATOM 5867 C C . ALA A 1 745 ? -12.225 16.045 27.420 1.00 97.94 745 ALA A C 1
ATOM 5869 O O . ALA A 1 745 ? -12.447 16.519 28.530 1.00 97.94 745 ALA A O 1
ATOM 5870 N N . LEU A 1 746 ? -12.947 15.025 26.944 1.00 97.88 746 LEU A N 1
ATOM 5871 C CA . LEU A 1 746 ? -14.048 14.419 27.702 1.00 97.88 746 LEU A CA 1
ATOM 5872 C C . LEU A 1 746 ? -13.592 13.770 29.016 1.00 97.88 746 LEU A C 1
ATOM 5874 O O . LEU A 1 746 ? -14.300 13.893 30.012 1.00 97.88 746 LEU A O 1
ATOM 5878 N N . GLY A 1 747 ? -12.433 13.107 29.043 1.00 95.94 747 GLY A N 1
ATOM 5879 C CA . GLY A 1 747 ? -11.893 12.512 30.271 1.00 95.94 747 GLY A CA 1
ATOM 5880 C C . GLY A 1 747 ? -11.070 13.469 31.146 1.00 95.94 747 GLY A C 1
ATOM 5881 O O . GLY A 1 747 ? -10.905 13.195 32.332 1.00 95.94 747 GLY A O 1
ATOM 5882 N N . GLU A 1 748 ? -10.596 14.598 30.604 1.00 95.06 748 GLU A N 1
ATOM 5883 C CA . GLU A 1 748 ? -10.063 15.734 31.378 1.00 95.06 748 GLU A CA 1
ATOM 5884 C C . GLU A 1 748 ? -11.178 16.508 32.095 1.00 95.06 748 GLU A C 1
ATOM 5886 O O . GLU A 1 748 ? -10.990 16.959 33.222 1.00 95.06 748 GLU A O 1
ATOM 5891 N N . LEU A 1 749 ? -12.344 16.654 31.456 1.00 94.25 749 LEU A N 1
ATOM 5892 C CA . LEU A 1 749 ? -13.523 17.288 32.050 1.00 94.25 749 LEU A CA 1
ATOM 5893 C C . LEU A 1 749 ? -14.278 16.341 32.998 1.00 94.25 749 LEU A C 1
ATOM 5895 O O . LEU A 1 749 ? -14.787 16.776 34.031 1.00 94.25 749 LEU A O 1
ATOM 5899 N N . GLY A 1 750 ? -14.371 15.056 32.660 1.00 92.75 750 GLY A N 1
ATOM 5900 C CA . GLY A 1 750 ? -15.073 14.062 33.464 1.00 92.75 750 GLY A CA 1
ATOM 5901 C C . GLY A 1 750 ? -16.578 14.322 33.550 1.00 92.75 750 GLY A C 1
ATOM 5902 O O . GLY A 1 750 ? -17.266 14.455 32.537 1.00 92.75 750 GLY A O 1
ATOM 5903 N N . ASP A 1 751 ? -17.099 14.425 34.770 1.00 86.94 751 ASP A N 1
ATOM 5904 C CA . ASP A 1 751 ? -18.488 14.797 35.055 1.00 86.94 751 ASP A CA 1
ATOM 5905 C C . ASP A 1 751 ? -18.820 16.233 34.608 1.00 86.94 751 ASP A C 1
ATOM 5907 O O . ASP A 1 751 ? -19.916 16.484 34.090 1.00 86.94 751 ASP A O 1
ATOM 5911 N N . ASN A 1 752 ? -17.842 17.147 34.691 1.00 88.81 752 ASN A N 1
ATOM 5912 C CA . ASN A 1 752 ? -17.962 18.532 34.221 1.00 88.81 752 ASN A CA 1
ATOM 5913 C C . ASN A 1 752 ? -18.332 18.627 32.741 1.00 88.81 752 ASN A C 1
ATOM 5915 O O . ASN A 1 752 ? -18.952 19.617 32.350 1.00 88.81 752 ASN A O 1
ATOM 5919 N N . ALA A 1 753 ? -18.013 17.613 31.926 1.00 91.31 753 ALA A N 1
ATOM 5920 C CA . ALA A 1 753 ? -18.429 17.565 30.528 1.00 91.31 753 ALA A CA 1
ATOM 5921 C C . ALA A 1 753 ? -19.950 17.764 30.400 1.00 91.31 753 ALA A C 1
ATOM 5923 O O . ALA A 1 753 ? -20.395 18.577 29.594 1.00 91.31 753 ALA A O 1
ATOM 5924 N N . PHE A 1 754 ? -20.740 17.099 31.250 1.00 89.56 754 PHE A N 1
ATOM 5925 C CA . PHE A 1 754 ? -22.191 17.272 31.288 1.00 89.56 754 PHE A CA 1
ATOM 5926 C C . PHE A 1 754 ? -22.620 18.460 32.161 1.00 89.56 754 PHE A C 1
ATOM 5928 O O . PHE A 1 754 ? -23.432 19.270 31.720 1.00 89.56 754 PHE A O 1
ATOM 5935 N N . THR A 1 755 ? -22.096 18.572 33.388 1.00 85.44 755 THR A N 1
ATOM 5936 C CA . THR A 1 755 ? -22.625 19.510 34.401 1.00 85.44 755 THR A CA 1
ATOM 5937 C C . THR A 1 755 ? -22.197 20.963 34.197 1.00 85.44 755 THR A C 1
ATOM 5939 O O . THR A 1 755 ? -22.983 21.864 34.481 1.00 85.44 755 THR A O 1
ATOM 5942 N N . SER A 1 756 ? -20.987 21.194 33.682 1.00 84.25 756 SER A N 1
ATOM 5943 C CA . SER A 1 756 ? -20.368 22.526 33.573 1.00 84.25 756 SER A CA 1
ATOM 5944 C C . SER A 1 756 ? -20.195 23.002 32.125 1.00 84.25 756 SER A C 1
ATOM 5946 O O . SER A 1 756 ? -20.081 24.204 31.896 1.00 84.25 756 SER A O 1
ATOM 5948 N N . TYR A 1 757 ? -20.174 22.082 31.151 1.00 87.62 757 TYR A N 1
ATOM 5949 C CA . TYR A 1 757 ? -19.929 22.366 29.726 1.00 87.62 757 TYR A CA 1
ATOM 5950 C C . TYR A 1 757 ? -21.082 21.951 28.789 1.00 87.62 757 TYR A C 1
ATOM 5952 O O . TYR A 1 757 ? -20.967 22.124 27.578 1.00 87.62 757 TYR A O 1
ATOM 5960 N N . GLY A 1 758 ? -22.189 21.408 29.313 1.00 89.00 758 GLY A N 1
ATOM 5961 C CA . GLY A 1 758 ? -23.403 21.142 28.529 1.00 89.00 758 GLY A CA 1
ATOM 5962 C C . GLY A 1 758 ? -23.275 20.048 27.458 1.00 89.00 758 GLY A C 1
ATOM 5963 O O . GLY A 1 758 ? -24.094 19.999 26.539 1.00 89.00 758 GLY A O 1
ATOM 5964 N N . ILE A 1 759 ? -22.273 19.166 27.551 1.00 94.19 759 ILE A N 1
ATOM 5965 C CA . ILE A 1 759 ? -22.004 18.121 26.554 1.00 94.19 759 ILE A CA 1
ATOM 5966 C C . ILE A 1 759 ? -22.921 16.916 26.798 1.00 94.19 759 ILE A C 1
ATOM 5968 O O . ILE A 1 759 ? -22.816 16.215 27.805 1.00 94.19 759 ILE A O 1
ATOM 5972 N N . TYR A 1 760 ? -23.838 16.652 25.867 1.00 94.44 760 TYR A N 1
ATOM 5973 C CA . TYR A 1 760 ? -24.869 15.615 26.003 1.00 94.44 760 TYR A CA 1
ATOM 5974 C C . TYR A 1 760 ? -24.408 14.235 25.519 1.00 94.44 760 TYR A C 1
ATOM 5976 O O . TYR A 1 760 ? -24.965 13.221 25.959 1.00 94.44 760 TYR A O 1
ATOM 5984 N N . GLY A 1 761 ? -23.383 14.193 24.668 1.00 96.62 761 GLY A N 1
ATOM 5985 C CA . GLY A 1 761 ? -22.721 12.987 24.177 1.00 96.62 761 GLY A CA 1
ATOM 5986 C C . GLY A 1 761 ? -21.676 13.303 23.103 1.00 96.62 761 GLY A C 1
ATOM 5987 O O . GLY A 1 761 ? -21.490 14.460 22.721 1.00 96.62 761 GLY A O 1
ATOM 5988 N N . ALA A 1 762 ? -21.004 12.272 22.598 1.00 98.62 762 ALA A N 1
ATOM 5989 C CA . ALA A 1 762 ? -20.004 12.400 21.544 1.00 98.62 762 ALA A CA 1
ATOM 5990 C C . ALA A 1 762 ? -20.029 11.223 20.559 1.00 98.62 762 ALA A C 1
ATOM 5992 O O . ALA A 1 762 ? -20.419 10.108 20.906 1.00 98.62 762 ALA A O 1
ATOM 5993 N N . ALA A 1 763 ? -19.588 11.463 19.327 1.00 98.62 763 ALA A N 1
ATOM 5994 C CA . ALA A 1 763 ? -19.448 10.440 18.299 1.00 98.62 763 ALA A CA 1
ATOM 5995 C C . ALA A 1 763 ? -18.195 10.718 17.459 1.00 98.62 763 ALA A C 1
ATOM 5997 O O . ALA A 1 763 ? -18.154 11.676 16.682 1.00 98.62 763 ALA A O 1
ATOM 5998 N N . VAL A 1 764 ? -17.170 9.881 17.620 1.00 98.62 764 VAL A N 1
ATOM 5999 C CA . VAL A 1 764 ? -15.857 10.047 16.979 1.00 98.62 764 VAL A CA 1
ATOM 6000 C C . VAL A 1 764 ? -15.479 8.824 16.144 1.00 98.62 764 VAL A C 1
ATOM 6002 O O . VAL A 1 764 ? -15.915 7.706 16.427 1.00 98.62 764 VAL A O 1
ATOM 6005 N N . ALA A 1 765 ? -14.643 9.026 15.124 1.00 97.88 765 ALA A N 1
ATOM 6006 C CA . ALA A 1 765 ? -14.164 7.954 14.257 1.00 97.88 765 ALA A CA 1
ATOM 6007 C C . ALA A 1 765 ? -12.635 7.902 14.167 1.00 97.88 765 ALA A C 1
ATOM 6009 O O . ALA A 1 765 ? -11.969 8.932 14.078 1.00 97.88 765 ALA A O 1
ATOM 6010 N N . GLY A 1 766 ? -12.082 6.690 14.148 1.00 96.25 766 GLY A N 1
ATOM 6011 C CA . GLY A 1 766 ? -10.643 6.467 14.034 1.00 96.25 766 GLY A CA 1
ATOM 6012 C C . GLY A 1 766 ? -9.859 7.132 15.167 1.00 96.25 766 GLY A C 1
ATOM 6013 O O . GLY A 1 766 ? -9.036 8.005 14.911 1.00 96.25 766 GLY A O 1
ATOM 6014 N N . ALA A 1 767 ? -10.132 6.753 16.415 1.00 96.69 767 ALA A N 1
ATOM 6015 C CA . ALA A 1 767 ? -9.401 7.264 17.572 1.00 96.69 767 ALA A CA 1
ATOM 6016 C C . ALA A 1 767 ? -7.989 6.640 17.672 1.00 96.69 767 ALA A C 1
ATOM 6018 O O . ALA A 1 767 ? -7.891 5.408 17.754 1.00 96.69 767 ALA A O 1
ATOM 6019 N N . PRO A 1 768 ? -6.904 7.444 17.724 1.00 94.38 768 PRO A N 1
ATOM 6020 C CA . PRO A 1 768 ? -5.545 6.965 17.955 1.00 94.38 768 PRO A CA 1
ATOM 6021 C C . PRO A 1 768 ? -5.316 6.729 19.457 1.00 94.38 768 PRO A C 1
ATOM 6023 O O . PRO A 1 768 ? -4.645 7.512 20.121 1.00 94.38 768 PRO A O 1
ATOM 6026 N N . PHE A 1 769 ? -5.894 5.656 20.002 1.00 94.88 769 PHE A N 1
ATOM 6027 C CA . PHE A 1 769 ? -5.910 5.381 21.448 1.00 94.88 769 PHE A CA 1
ATOM 6028 C C . PHE A 1 769 ? -4.551 5.550 22.151 1.00 94.88 769 PHE A C 1
ATOM 6030 O O . PHE A 1 769 ? -4.490 6.183 23.203 1.00 94.88 769 PHE A O 1
ATOM 6037 N N . ASP A 1 770 ? -3.477 5.028 21.552 1.00 93.56 770 ASP A N 1
ATOM 6038 C CA . ASP A 1 770 ? -2.099 5.186 22.019 1.00 93.56 770 ASP A CA 1
ATOM 6039 C C . ASP A 1 770 ? -1.193 5.625 20.855 1.00 93.56 770 ASP A C 1
ATOM 6041 O O . ASP A 1 770 ? -0.923 4.853 19.934 1.00 93.56 770 ASP A O 1
ATOM 6045 N N . ASN A 1 771 ? -0.716 6.868 20.896 1.00 90.12 771 ASN A N 1
ATOM 6046 C CA . ASN A 1 771 ? 0.191 7.451 19.912 1.00 90.12 771 ASN A CA 1
ATOM 6047 C C . ASN A 1 771 ? 1.626 6.917 20.040 1.00 90.12 771 ASN A C 1
ATOM 6049 O O . ASN A 1 771 ? 2.308 6.849 19.024 1.00 90.12 771 ASN A O 1
ATOM 6053 N N . GLU A 1 772 ? 2.077 6.454 21.216 1.00 89.62 772 GLU A N 1
ATOM 6054 C CA . GLU A 1 772 ? 3.386 5.794 21.359 1.00 89.62 772 GLU A CA 1
ATOM 6055 C C . GLU A 1 772 ? 3.387 4.465 20.579 1.00 89.62 772 GLU A C 1
ATOM 6057 O O . GLU A 1 772 ? 4.350 4.162 19.873 1.00 89.62 772 GLU A O 1
ATOM 6062 N N . ARG A 1 773 ? 2.283 3.703 20.626 1.00 91.00 773 ARG A N 1
ATOM 6063 C CA . ARG A 1 773 ? 2.040 2.538 19.749 1.00 91.00 773 ARG A CA 1
ATOM 6064 C C . ARG A 1 773 ? 1.846 2.929 18.287 1.00 91.00 773 ARG A C 1
ATOM 6066 O O . ARG A 1 773 ? 2.528 2.388 17.421 1.00 91.00 773 ARG A O 1
ATOM 6073 N N . ASN A 1 774 ? 0.922 3.846 18.003 1.00 91.00 774 ASN A N 1
ATOM 6074 C CA . ASN A 1 774 ? 0.511 4.159 16.633 1.00 91.00 774 ASN A CA 1
ATOM 6075 C C . ASN A 1 774 ? 1.624 4.848 15.830 1.00 91.00 774 ASN A C 1
ATOM 6077 O O . ASN A 1 774 ? 1.765 4.559 14.643 1.00 91.00 774 ASN A O 1
ATOM 6081 N N . ILE A 1 775 ? 2.461 5.687 16.454 1.00 87.81 775 ILE A N 1
ATOM 6082 C CA . ILE A 1 775 ? 3.622 6.261 15.769 1.00 87.81 775 ILE A CA 1
ATOM 6083 C C . ILE A 1 775 ? 4.688 5.194 15.537 1.00 87.81 775 ILE A C 1
ATOM 6085 O O . ILE A 1 775 ? 5.094 5.031 14.393 1.00 87.81 775 ILE A O 1
ATOM 6089 N N . LYS A 1 776 ? 5.052 4.381 16.548 1.00 88.44 776 LYS A N 1
ATOM 6090 C CA . LYS A 1 776 ? 5.996 3.259 16.373 1.00 88.44 776 LYS A CA 1
ATOM 6091 C C . LYS A 1 776 ? 5.540 2.335 15.260 1.00 88.44 776 LYS A C 1
ATOM 6093 O O . LYS A 1 776 ? 6.367 1.858 14.501 1.00 88.44 776 LYS A O 1
ATOM 6098 N N . PHE A 1 777 ? 4.234 2.119 15.144 1.00 87.12 777 PHE A N 1
ATOM 6099 C CA . PHE A 1 777 ? 3.617 1.428 14.030 1.00 87.12 777 PHE A CA 1
ATOM 6100 C C . PHE A 1 777 ? 3.801 2.166 12.695 1.00 87.12 777 PHE A C 1
ATOM 6102 O O . PHE A 1 777 ? 4.482 1.623 11.841 1.00 87.12 777 PHE A O 1
ATOM 6109 N N . VAL A 1 778 ? 3.265 3.375 12.481 1.00 80.75 778 VAL A N 1
ATOM 6110 C CA . VAL A 1 778 ? 3.372 4.075 11.176 1.00 80.75 778 VAL A CA 1
ATOM 6111 C C . VAL A 1 778 ? 4.841 4.331 10.771 1.00 80.75 778 VAL A C 1
ATOM 6113 O O . VAL A 1 778 ? 5.145 4.435 9.582 1.00 80.75 778 VAL A O 1
ATOM 6116 N N . GLN A 1 779 ? 5.750 4.374 11.752 1.00 81.81 779 GLN A N 1
ATOM 6117 C CA . GLN A 1 779 ? 7.205 4.480 11.613 1.00 81.81 779 GLN A CA 1
ATOM 6118 C C . GLN A 1 779 ? 7.953 3.166 11.451 1.00 81.81 779 GLN A C 1
ATOM 6120 O O . GLN A 1 779 ? 9.077 3.215 10.935 1.00 81.81 779 GLN A O 1
ATOM 6125 N N . LYS A 1 780 ? 7.367 2.010 11.821 1.00 76.62 780 LYS A N 1
ATOM 6126 C CA . LYS A 1 780 ? 7.846 0.732 11.285 1.00 76.62 780 LYS A CA 1
ATOM 6127 C C . LYS A 1 780 ? 8.022 0.979 9.800 1.00 76.62 780 LYS A C 1
ATOM 6129 O O . LYS A 1 780 ? 7.113 1.557 9.193 1.00 76.62 780 LYS A O 1
ATOM 6134 N N . PRO A 1 781 ? 9.149 0.570 9.210 1.00 61.22 781 PRO A N 1
ATOM 6135 C CA . PRO A 1 781 ? 9.256 0.493 7.771 1.00 61.22 781 PRO A CA 1
ATOM 6136 C C . PRO A 1 781 ? 7.932 -0.002 7.149 1.00 61.22 781 PRO A C 1
ATOM 6138 O O . PRO A 1 781 ? 7.172 -0.779 7.741 1.00 61.22 781 PRO A O 1
ATOM 6141 N N . GLY A 1 782 ? 7.555 0.549 6.002 1.00 63.72 782 GLY A N 1
ATOM 6142 C CA . GLY A 1 782 ? 6.190 0.374 5.549 1.00 63.72 782 GLY A CA 1
ATOM 6143 C C . GLY A 1 782 ? 5.819 1.019 4.236 1.00 63.72 782 GLY A C 1
ATOM 6144 O O . GLY A 1 782 ? 6.209 2.149 4.013 1.00 63.72 782 GLY A O 1
ATOM 6145 N N . PHE A 1 783 ? 4.907 0.439 3.446 1.00 67.25 783 PHE A N 1
ATOM 6146 C CA . PHE A 1 783 ? 4.017 1.309 2.657 1.00 67.25 783 PHE A CA 1
ATOM 6147 C C . PHE A 1 783 ? 3.362 2.342 3.582 1.00 67.25 783 PHE A C 1
ATOM 6149 O O . PHE A 1 783 ? 3.260 3.494 3.201 1.00 67.25 783 PHE A O 1
ATOM 6156 N N . ASN A 1 784 ? 3.059 1.986 4.834 1.00 65.81 784 ASN A N 1
ATOM 6157 C CA . ASN A 1 784 ? 2.675 2.961 5.852 1.00 65.81 784 ASN A CA 1
ATOM 6158 C C . ASN A 1 784 ? 3.790 3.980 6.136 1.00 65.81 784 ASN A C 1
ATOM 6160 O O . ASN A 1 784 ? 3.500 5.169 6.216 1.00 65.81 784 ASN A O 1
ATOM 6164 N N . LYS A 1 785 ? 5.064 3.568 6.178 1.00 72.88 785 LYS A N 1
ATOM 6165 C CA . LYS A 1 785 ? 6.186 4.508 6.251 1.00 72.88 785 LYS A CA 1
ATOM 6166 C C . LYS A 1 785 ? 6.298 5.385 4.997 1.00 72.88 785 LYS A C 1
ATOM 6168 O O . LYS A 1 785 ? 6.186 6.587 5.118 1.00 72.88 785 LYS A O 1
ATOM 6173 N N . ILE A 1 786 ? 6.443 4.845 3.787 1.00 67.88 786 ILE A N 1
ATOM 6174 C CA . ILE A 1 786 ? 6.584 5.632 2.545 1.00 67.88 786 ILE A CA 1
ATOM 6175 C C . ILE A 1 786 ? 5.352 6.497 2.246 1.00 67.88 786 ILE A C 1
ATOM 6177 O O . ILE A 1 786 ? 5.492 7.684 1.956 1.00 67.88 786 ILE A O 1
ATOM 6181 N N . ALA A 1 787 ? 4.151 5.917 2.286 1.00 62.53 787 ALA A N 1
ATOM 6182 C CA . ALA A 1 787 ? 2.921 6.578 1.856 1.00 62.53 787 ALA A CA 1
ATOM 6183 C C . ALA A 1 787 ? 2.296 7.449 2.952 1.00 62.53 787 ALA A C 1
ATOM 6185 O O . ALA A 1 787 ? 1.627 8.425 2.616 1.00 62.53 787 ALA A O 1
ATOM 6186 N N . TYR A 1 788 ? 2.524 7.133 4.235 1.00 74.00 788 TYR A N 1
ATOM 6187 C CA . TYR A 1 788 ? 2.048 7.942 5.359 1.00 74.00 788 TYR A CA 1
ATOM 6188 C C . TYR A 1 788 ? 3.209 8.627 6.101 1.00 74.00 788 TYR A C 1
ATOM 6190 O O . TYR A 1 788 ? 3.330 9.836 5.938 1.00 74.00 788 TYR A O 1
ATOM 6198 N N . ASN A 1 789 ? 4.097 7.933 6.836 1.00 79.19 789 ASN A N 1
ATOM 6199 C CA . ASN A 1 789 ? 5.145 8.592 7.652 1.00 79.19 789 ASN A CA 1
ATOM 6200 C C . ASN A 1 789 ? 6.026 9.571 6.866 1.00 79.19 789 ASN A C 1
ATOM 6202 O O . ASN A 1 789 ? 6.215 10.686 7.313 1.00 79.19 789 ASN A O 1
ATOM 6206 N N . ASP A 1 790 ? 6.596 9.170 5.735 1.00 77.50 790 ASP A N 1
ATOM 6207 C CA . ASP A 1 790 ? 7.645 9.898 5.019 1.00 77.50 790 ASP A CA 1
ATOM 6208 C C . ASP A 1 790 ? 7.042 11.033 4.189 1.00 77.50 790 ASP A C 1
ATOM 6210 O O . ASP A 1 790 ? 7.610 12.125 4.124 1.00 77.50 790 ASP A O 1
ATOM 6214 N N . SER A 1 791 ? 5.841 10.824 3.637 1.00 71.69 791 SER A N 1
ATOM 6215 C CA . SER A 1 791 ? 5.062 11.904 3.026 1.00 71.69 791 SER A CA 1
ATOM 6216 C C . SER A 1 791 ? 4.591 12.928 4.065 1.00 71.69 791 SER A C 1
ATOM 6218 O O . SER A 1 791 ? 4.684 14.132 3.824 1.00 71.69 791 SER A O 1
ATOM 6220 N N . LEU A 1 792 ? 4.105 12.471 5.223 1.00 77.00 792 LEU A N 1
ATOM 6221 C CA . LEU A 1 792 ? 3.655 13.330 6.319 1.00 77.00 792 LEU A CA 1
ATOM 6222 C C . LEU A 1 792 ? 4.839 14.061 6.964 1.00 77.00 792 LEU A C 1
ATOM 6224 O O . LEU A 1 792 ? 4.770 15.267 7.140 1.00 77.00 792 LEU A O 1
ATOM 6228 N N . LEU A 1 793 ? 5.958 13.381 7.219 1.00 84.94 793 LEU A N 1
ATOM 6229 C CA . LEU A 1 793 ? 7.211 13.952 7.720 1.00 84.94 793 LEU A CA 1
ATOM 6230 C C . LEU A 1 793 ? 7.749 15.026 6.778 1.00 84.94 793 LEU A C 1
ATOM 6232 O O . LEU A 1 793 ? 8.135 16.094 7.242 1.00 84.94 793 LEU A O 1
ATOM 6236 N N . LYS A 1 794 ? 7.758 14.777 5.462 1.00 81.19 794 LYS A N 1
ATOM 6237 C CA . LYS A 1 794 ? 8.169 15.779 4.469 1.00 81.19 794 LYS A CA 1
ATOM 6238 C C . LYS A 1 794 ? 7.300 17.035 4.562 1.00 81.19 794 LYS A C 1
ATOM 6240 O O . LYS A 1 794 ? 7.837 18.141 4.583 1.00 81.19 794 LYS A O 1
ATOM 6245 N N . ASN A 1 795 ? 5.981 16.872 4.667 1.00 75.81 795 ASN A N 1
ATOM 6246 C CA . ASN A 1 795 ? 5.053 17.995 4.791 1.00 75.81 795 ASN A CA 1
ATOM 6247 C C . ASN A 1 795 ? 5.198 18.714 6.143 1.00 75.81 795 ASN A C 1
ATOM 6249 O O . ASN A 1 795 ? 5.298 19.938 6.166 1.00 75.81 795 ASN A O 1
ATOM 6253 N N . LEU A 1 796 ? 5.265 17.975 7.255 1.00 85.62 796 LEU A N 1
ATOM 6254 C CA . LEU A 1 796 ? 5.458 18.509 8.605 1.00 85.62 796 LEU A CA 1
ATOM 6255 C C . LEU A 1 796 ? 6.785 19.265 8.723 1.00 85.62 796 LEU A C 1
ATOM 6257 O O . LEU A 1 796 ? 6.773 20.388 9.210 1.00 85.62 796 LEU A O 1
ATOM 6261 N N . LYS A 1 797 ? 7.904 18.733 8.206 1.00 86.31 797 LYS A N 1
ATOM 6262 C CA . LYS A 1 797 ? 9.187 19.459 8.143 1.00 86.31 797 LYS A CA 1
ATOM 6263 C C . LYS A 1 797 ? 9.051 20.786 7.412 1.00 86.31 797 LYS A C 1
ATOM 6265 O O . LYS A 1 797 ? 9.514 21.803 7.914 1.00 86.31 797 LYS A O 1
ATOM 6270 N N . VAL A 1 798 ? 8.405 20.791 6.245 1.00 84.12 798 VAL A N 1
ATOM 6271 C CA . VAL A 1 798 ? 8.184 22.020 5.469 1.00 84.12 798 VAL A CA 1
ATOM 6272 C C . VAL A 1 798 ? 7.301 23.011 6.240 1.00 84.12 798 VAL A C 1
ATOM 6274 O O . VAL A 1 798 ? 7.577 24.208 6.204 1.00 84.12 798 VAL A O 1
ATOM 6277 N N . THR A 1 799 ? 6.293 22.550 6.989 1.00 83.06 799 THR A N 1
ATOM 6278 C CA . THR A 1 799 ? 5.518 23.405 7.906 1.00 83.06 799 THR A CA 1
ATOM 6279 C C . THR A 1 799 ? 6.389 23.953 9.044 1.00 83.06 799 THR A C 1
ATOM 6281 O O . THR A 1 799 ? 6.429 25.165 9.234 1.00 83.06 799 THR A O 1
ATOM 6284 N N . CYS A 1 800 ? 7.118 23.099 9.768 1.00 88.50 800 CYS A N 1
ATOM 6285 C CA . CYS A 1 800 ? 7.978 23.477 10.893 1.00 88.50 800 CYS A CA 1
ATOM 6286 C C . CYS A 1 800 ? 9.071 24.474 10.485 1.00 88.50 800 CYS A C 1
ATOM 6288 O O . CYS A 1 800 ? 9.256 25.477 11.167 1.00 88.50 800 CYS A O 1
ATOM 6290 N N . LEU A 1 801 ? 9.749 24.245 9.356 1.00 89.12 801 LEU A N 1
ATOM 6291 C CA . LEU A 1 801 ? 10.801 25.132 8.851 1.00 89.12 801 LEU A CA 1
ATOM 6292 C C . LEU A 1 801 ? 10.243 26.495 8.417 1.00 89.12 801 LEU A C 1
ATOM 6294 O O . LEU A 1 801 ? 10.806 27.515 8.802 1.00 89.12 801 LEU A O 1
ATOM 6298 N N . ARG A 1 802 ? 9.098 26.543 7.715 1.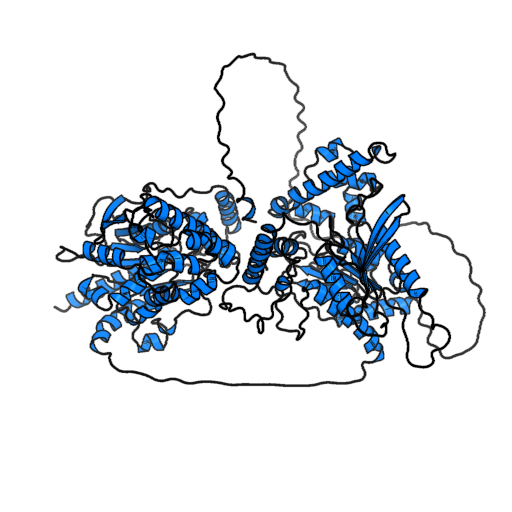00 86.62 802 ARG A N 1
ATOM 6299 C CA . ARG A 1 802 ? 8.428 27.818 7.377 1.00 86.62 802 ARG A CA 1
ATOM 6300 C C . ARG A 1 802 ? 7.987 28.593 8.619 1.00 86.62 802 ARG A C 1
ATOM 6302 O O . ARG A 1 802 ? 8.099 29.815 8.644 1.00 86.62 802 ARG A O 1
ATOM 6309 N N . GLN A 1 803 ? 7.486 27.904 9.646 1.00 86.25 803 GLN A N 1
ATOM 6310 C CA . GLN A 1 803 ? 7.099 28.543 10.907 1.00 86.25 803 GLN A CA 1
ATOM 6311 C C . GLN A 1 803 ? 8.328 29.054 11.672 1.00 86.25 803 GLN A C 1
ATOM 6313 O O . GLN A 1 803 ? 8.314 30.179 12.168 1.00 86.25 803 GLN A O 1
ATOM 6318 N N . LEU A 1 804 ? 9.416 28.279 11.710 1.00 89.06 804 LEU A N 1
ATOM 6319 C CA . LEU A 1 804 ? 10.688 28.690 12.308 1.00 89.06 804 LEU A CA 1
ATOM 6320 C C . LEU A 1 804 ? 11.301 29.899 11.583 1.00 89.06 804 LEU A C 1
ATOM 6322 O O . LEU A 1 804 ? 11.783 30.815 12.239 1.00 89.06 804 LEU A O 1
ATOM 6326 N N . GLU A 1 805 ? 11.233 29.946 10.251 1.00 88.88 805 GLU A N 1
ATOM 6327 C CA . GLU A 1 805 ? 11.663 31.087 9.433 1.00 88.88 805 GLU A CA 1
ATOM 6328 C C . GLU A 1 805 ? 10.813 32.337 9.726 1.00 88.88 805 GLU A C 1
ATOM 6330 O O . GLU A 1 805 ? 11.347 33.380 10.125 1.00 88.88 805 GLU A O 1
ATOM 6335 N N . ARG A 1 806 ? 9.481 32.213 9.620 1.00 87.31 806 ARG A N 1
ATOM 6336 C CA . ARG A 1 806 ? 8.494 33.279 9.885 1.00 87.31 806 ARG A CA 1
ATOM 6337 C C . ARG A 1 806 ? 8.629 33.868 11.291 1.00 87.31 806 ARG A C 1
ATOM 6339 O O . ARG A 1 806 ? 8.529 35.083 11.456 1.00 87.31 806 ARG A O 1
ATOM 6346 N N . HIS A 1 807 ? 8.884 33.027 12.293 1.00 87.88 807 HIS A N 1
ATOM 6347 C CA . HIS A 1 807 ? 8.992 33.422 13.700 1.00 87.88 807 HIS A CA 1
ATOM 6348 C C . HIS A 1 807 ? 10.440 33.460 14.223 1.00 87.88 807 HIS A C 1
ATOM 6350 O O . HIS A 1 807 ? 10.648 33.590 15.426 1.00 87.88 807 HIS A O 1
ATOM 6356 N N . SER A 1 808 ? 11.445 33.458 13.339 1.00 85.31 808 SER A N 1
ATOM 6357 C CA . SER A 1 808 ? 12.895 33.403 13.640 1.00 85.31 808 SER A CA 1
ATOM 6358 C C . SER A 1 808 ? 13.427 34.446 14.637 1.00 85.31 808 SER A C 1
ATOM 6360 O O . SER A 1 808 ? 14.502 34.280 15.214 1.00 85.31 808 SER A O 1
ATOM 6362 N N . ARG A 1 809 ? 12.683 35.533 14.870 1.00 85.25 809 ARG A N 1
ATOM 6363 C CA . ARG A 1 809 ? 13.020 36.588 15.842 1.00 85.25 809 ARG A CA 1
ATOM 6364 C C . ARG A 1 809 ? 12.489 36.336 17.261 1.00 85.25 809 ARG A C 1
ATOM 6366 O O . ARG A 1 809 ? 12.877 37.077 18.166 1.00 85.25 809 ARG A O 1
ATOM 6373 N N . SER A 1 810 ? 11.620 35.342 17.463 1.00 86.44 810 SER A N 1
ATOM 6374 C CA . SER A 1 810 ? 11.013 35.033 18.765 1.00 86.44 810 SER A CA 1
ATOM 6375 C C . SER A 1 810 ? 12.040 34.463 19.763 1.00 86.44 810 SER A C 1
ATOM 6377 O O . SER A 1 810 ? 13.208 34.244 19.425 1.00 86.44 810 SER A O 1
ATOM 6379 N N . LYS A 1 811 ? 11.643 34.270 21.028 1.00 85.31 811 LYS A N 1
ATOM 6380 C CA . LYS A 1 811 ? 12.515 33.632 22.035 1.00 85.31 811 LYS A CA 1
ATOM 6381 C C . LYS A 1 811 ? 12.524 32.113 21.860 1.00 85.31 811 LYS A C 1
ATOM 6383 O O . LYS A 1 811 ? 13.569 31.484 21.952 1.00 85.31 811 LYS A O 1
ATOM 6388 N N . GLU A 1 812 ? 11.358 31.572 21.544 1.00 84.56 812 GLU A N 1
ATOM 6389 C CA . GLU A 1 812 ? 11.040 30.164 21.328 1.00 84.56 812 GLU A CA 1
ATOM 6390 C C . GLU A 1 812 ? 11.773 29.622 20.090 1.00 84.56 812 GLU A C 1
ATOM 6392 O O . GLU A 1 812 ? 12.375 28.554 20.148 1.00 84.56 812 GLU A O 1
ATOM 6397 N N . ALA A 1 813 ? 11.834 30.397 18.999 1.00 86.19 813 ALA A N 1
ATOM 6398 C CA . ALA A 1 813 ? 12.600 30.038 17.802 1.00 86.19 813 ALA A CA 1
ATOM 6399 C C . ALA A 1 813 ? 14.091 29.789 18.099 1.00 86.19 813 ALA A C 1
ATOM 6401 O O . ALA A 1 813 ? 14.713 28.936 17.475 1.00 86.19 813 ALA A O 1
ATOM 6402 N N . LYS A 1 814 ? 14.660 30.496 19.086 1.00 84.19 814 LYS A N 1
ATOM 6403 C CA . LYS A 1 814 ? 16.071 30.365 19.495 1.00 84.19 814 LYS A CA 1
ATOM 6404 C C . LYS A 1 814 ? 16.334 29.170 20.412 1.00 84.19 814 LYS A C 1
ATOM 6406 O O . LYS A 1 814 ? 17.492 28.888 20.700 1.00 84.19 814 LYS A O 1
ATOM 6411 N N . THR A 1 815 ? 15.286 28.488 20.878 1.00 83.31 815 THR A N 1
ATOM 6412 C CA . THR A 1 815 ? 15.397 27.224 21.627 1.00 83.31 815 THR A CA 1
ATOM 6413 C C . THR A 1 815 ? 15.252 25.986 20.739 1.00 83.31 815 THR A C 1
ATOM 6415 O O . THR A 1 815 ? 15.334 24.876 21.252 1.00 83.31 815 THR A O 1
ATOM 6418 N N . LEU A 1 816 ? 15.047 26.159 19.427 1.00 88.69 816 LEU A N 1
ATOM 6419 C CA . LEU A 1 816 ? 14.918 25.064 18.464 1.00 88.69 816 LEU A CA 1
ATOM 6420 C C . LEU A 1 816 ? 16.169 24.949 17.592 1.00 88.69 816 LEU A C 1
ATOM 6422 O O . LEU A 1 816 ? 16.650 25.943 17.046 1.00 88.69 816 LEU A O 1
ATOM 6426 N N . SER A 1 817 ? 16.660 23.726 17.406 1.00 87.06 817 SER A N 1
ATOM 6427 C CA . SER A 1 817 ? 17.730 23.450 16.452 1.00 87.06 817 SER A CA 1
ATOM 6428 C C . SER A 1 817 ? 17.148 23.277 15.049 1.00 87.06 817 SER A C 1
ATOM 6430 O O . SER A 1 817 ? 16.470 22.292 14.748 1.00 87.06 817 SER A O 1
ATOM 6432 N N . HIS A 1 818 ? 17.432 24.242 14.170 1.00 89.12 818 HIS A N 1
ATOM 6433 C CA . HIS A 1 818 ? 17.119 24.150 12.741 1.00 89.12 818 HIS A CA 1
ATOM 6434 C C . HIS A 1 818 ? 17.659 22.847 12.132 1.00 89.12 818 HIS A C 1
ATOM 6436 O O . HIS A 1 818 ? 16.958 22.165 11.384 1.00 89.12 818 HIS A O 1
ATOM 6442 N N . ASP A 1 819 ? 18.884 22.471 12.494 1.00 88.19 819 ASP A N 1
ATOM 6443 C CA . ASP A 1 819 ? 19.563 21.334 11.883 1.00 88.19 819 ASP A CA 1
ATOM 6444 C C . ASP A 1 819 ? 18.971 20.002 12.358 1.00 88.19 819 ASP A C 1
ATOM 6446 O O . ASP A 1 819 ? 18.809 19.099 11.541 1.00 88.19 819 ASP A O 1
ATOM 6450 N N . GLU A 1 820 ? 18.527 19.893 13.618 1.00 89.62 820 GLU A N 1
ATOM 6451 C CA . GLU A 1 820 ? 17.778 18.720 14.104 1.00 89.62 820 GLU A CA 1
ATOM 6452 C C . GLU A 1 820 ? 16.460 18.536 13.337 1.00 89.62 820 GLU A C 1
ATOM 6454 O O . GLU A 1 820 ? 16.152 17.428 12.894 1.00 89.62 820 GLU A O 1
ATOM 6459 N N . ILE A 1 821 ? 15.722 19.625 13.087 1.00 89.31 821 ILE A N 1
ATOM 6460 C CA . ILE A 1 821 ? 14.496 19.623 12.267 1.00 89.31 821 ILE A CA 1
ATOM 6461 C C . ILE A 1 821 ? 14.801 19.179 10.824 1.00 89.31 821 ILE A C 1
ATOM 6463 O O . ILE A 1 821 ? 14.044 18.395 10.239 1.00 89.31 821 ILE A O 1
ATOM 6467 N N . VAL A 1 822 ? 15.919 19.634 10.244 1.00 86.50 822 VAL A N 1
ATOM 6468 C CA . VAL A 1 822 ? 16.357 19.234 8.897 1.00 86.50 822 VAL A CA 1
ATOM 6469 C C . VAL A 1 822 ? 16.763 17.760 8.846 1.00 86.50 822 VAL A C 1
ATOM 6471 O O . VAL A 1 822 ? 16.321 17.061 7.929 1.00 86.50 822 VAL A O 1
ATOM 6474 N N . VAL A 1 823 ? 17.532 17.241 9.811 1.00 88.94 823 VAL A N 1
ATOM 6475 C CA . VAL A 1 823 ? 18.024 15.848 9.767 1.00 88.94 823 VAL A CA 1
ATOM 6476 C C . VAL A 1 823 ? 17.027 14.807 10.281 1.00 88.94 823 VAL A C 1
ATOM 6478 O O . VAL A 1 823 ? 17.140 13.653 9.877 1.00 88.94 823 VAL A O 1
ATOM 6481 N N . ALA A 1 824 ? 16.019 15.179 11.083 1.00 86.94 824 ALA A N 1
ATOM 6482 C CA . ALA A 1 824 ? 15.064 14.253 11.712 1.00 86.94 824 ALA A CA 1
ATOM 6483 C C . ALA A 1 824 ? 14.481 13.220 10.725 1.00 86.94 824 ALA A C 1
ATOM 6485 O O . ALA A 1 824 ? 13.663 13.556 9.869 1.00 86.94 824 ALA A O 1
ATOM 6486 N N . SER A 1 825 ? 14.890 11.954 10.807 1.00 82.38 825 SER A N 1
ATOM 6487 C CA . SER A 1 825 ? 14.510 10.922 9.824 1.00 82.38 825 SER A CA 1
ATOM 6488 C C . SER A 1 825 ? 13.087 10.376 10.002 1.00 82.38 825 SER A C 1
ATOM 6490 O O . SER A 1 825 ? 12.628 9.566 9.195 1.00 82.38 825 SER A O 1
ATOM 6492 N N . GLU A 1 826 ? 12.396 10.800 11.062 1.00 83.94 826 GLU A N 1
ATOM 6493 C CA . GLU A 1 826 ? 11.138 10.239 11.552 1.00 83.94 826 GLU A CA 1
ATOM 6494 C C . GLU A 1 826 ? 10.266 11.318 12.221 1.00 83.94 826 GLU A C 1
ATOM 6496 O O . GLU A 1 826 ? 10.791 12.307 12.733 1.00 83.94 826 GLU A O 1
ATOM 6501 N N . ILE A 1 827 ? 8.937 11.131 12.243 1.00 88.62 827 ILE A N 1
ATOM 6502 C CA . ILE A 1 827 ? 7.998 12.077 12.885 1.00 88.62 827 ILE A CA 1
ATOM 6503 C C . ILE A 1 827 ? 8.302 12.251 14.382 1.00 88.62 827 ILE A C 1
ATOM 6505 O O . ILE A 1 827 ? 8.472 13.377 14.819 1.00 88.62 827 ILE A O 1
ATOM 6509 N N . SER A 1 828 ? 8.480 11.165 15.133 1.00 90.00 828 SER A N 1
ATOM 6510 C CA . SER A 1 828 ? 8.995 11.127 16.516 1.00 90.00 828 SER A CA 1
ATOM 6511 C C . SER A 1 828 ? 10.210 12.033 16.760 1.00 90.00 828 SER A C 1
ATOM 6513 O O . SER A 1 828 ? 10.246 12.770 17.745 1.00 90.00 828 SER A O 1
ATOM 6515 N N . ALA A 1 829 ? 11.195 12.015 15.857 1.00 90.62 829 ALA A N 1
ATOM 6516 C CA . ALA A 1 829 ? 12.387 12.853 15.943 1.00 90.62 829 ALA A CA 1
ATOM 6517 C C . ALA A 1 829 ? 12.070 14.331 15.659 1.00 90.62 829 ALA A C 1
ATOM 6519 O O . ALA A 1 829 ? 12.572 15.205 16.361 1.00 90.62 829 ALA A O 1
ATOM 6520 N N . LEU A 1 830 ? 11.189 14.621 14.694 1.00 92.31 830 LEU A N 1
ATOM 6521 C CA . LEU A 1 830 ? 10.697 15.980 14.436 1.00 92.31 830 LEU A CA 1
ATOM 6522 C C . LEU A 1 830 ? 9.853 16.517 15.608 1.00 92.31 830 LEU A C 1
ATOM 6524 O O . LEU A 1 830 ? 9.974 17.682 15.974 1.00 92.31 830 LEU A O 1
ATOM 6528 N N . GLU A 1 831 ? 9.026 15.680 16.232 1.00 92.25 831 GLU A N 1
ATOM 6529 C CA . GLU A 1 831 ? 8.234 16.034 17.413 1.00 92.25 831 GLU A CA 1
ATOM 6530 C C . GLU A 1 831 ? 9.126 16.261 18.642 1.00 92.25 831 GLU A C 1
ATOM 6532 O O . GLU A 1 831 ? 8.862 17.183 19.413 1.00 92.25 831 GLU A O 1
ATOM 6537 N N . SER A 1 832 ? 10.222 15.515 18.804 1.00 92.62 832 SER A N 1
ATOM 6538 C CA . SER A 1 832 ? 11.246 15.814 19.818 1.00 92.62 832 SER A CA 1
ATOM 6539 C C . SER A 1 832 ? 12.033 17.098 19.519 1.00 92.62 832 SER A C 1
ATOM 6541 O O . SER A 1 832 ? 12.286 17.861 20.444 1.00 92.62 832 SER A O 1
ATOM 6543 N N . ALA A 1 833 ? 12.360 17.391 18.255 1.00 91.81 833 ALA A N 1
ATOM 6544 C CA . ALA A 1 833 ? 13.110 18.595 17.866 1.00 91.81 833 ALA A CA 1
ATOM 6545 C C . ALA A 1 833 ? 12.263 19.887 17.811 1.00 91.81 833 ALA A C 1
ATOM 6547 O O . ALA A 1 833 ? 12.812 20.986 17.866 1.00 91.81 833 ALA A O 1
ATOM 6548 N N . PHE A 1 834 ? 10.935 19.778 17.674 1.00 92.44 834 PHE A N 1
ATOM 6549 C CA . PHE A 1 834 ? 10.034 20.921 17.462 1.00 92.44 834 PHE A CA 1
ATOM 6550 C C . PHE A 1 834 ? 8.904 21.001 18.499 1.00 92.44 834 PHE A C 1
ATOM 6552 O O . PHE A 1 834 ? 8.796 21.991 19.215 1.00 92.44 834 PHE A O 1
ATOM 6559 N N . ILE A 1 835 ? 8.055 19.972 18.613 1.00 92.75 835 ILE A N 1
ATOM 6560 C CA . ILE A 1 835 ? 6.854 20.013 19.471 1.00 92.75 835 ILE A CA 1
ATOM 6561 C C . ILE A 1 835 ? 7.221 19.972 20.959 1.00 92.75 835 ILE A C 1
ATOM 6563 O O . ILE A 1 835 ? 6.724 20.780 21.741 1.00 92.75 835 ILE A O 1
ATOM 6567 N N . SER A 1 836 ? 8.112 19.064 21.352 1.00 92.25 836 SER A N 1
ATOM 6568 C CA . SER A 1 836 ? 8.486 18.839 22.753 1.00 92.25 836 SER A CA 1
ATOM 6569 C C . SER A 1 836 ? 9.070 20.097 23.418 1.00 92.25 836 SER A C 1
ATOM 6571 O O . SER A 1 836 ? 8.464 20.568 24.384 1.00 92.25 836 SER A O 1
ATOM 6573 N N . PRO A 1 837 ? 10.133 20.735 22.881 1.00 90.50 837 PRO A N 1
ATOM 6574 C CA . PRO A 1 837 ? 10.653 21.993 23.420 1.00 90.50 837 PRO A CA 1
ATOM 6575 C C . PRO A 1 837 ? 9.655 23.157 23.334 1.00 90.50 837 PRO A C 1
ATOM 6577 O O . PRO A 1 837 ? 9.600 23.966 24.260 1.00 90.50 837 PRO A O 1
ATOM 6580 N N . LEU A 1 838 ? 8.824 23.248 22.283 1.00 89.88 838 LEU A N 1
ATOM 6581 C CA . LEU A 1 838 ? 7.824 24.320 22.188 1.00 89.88 838 LEU A CA 1
ATOM 6582 C C . LEU A 1 838 ? 6.763 24.232 23.285 1.00 89.88 838 LEU A C 1
ATOM 6584 O O . LEU A 1 838 ? 6.407 25.268 23.849 1.00 89.88 838 LEU A O 1
ATOM 6588 N N . PHE A 1 839 ? 6.255 23.039 23.588 1.00 90.00 839 PHE A N 1
ATOM 6589 C CA . PHE A 1 839 ? 5.147 22.839 24.530 1.00 90.00 839 PHE A CA 1
ATOM 6590 C C . PHE A 1 839 ? 5.590 22.383 25.935 1.00 90.00 839 PHE A C 1
ATOM 6592 O O . PHE A 1 839 ? 4.754 22.239 26.821 1.00 90.00 839 PHE A O 1
ATOM 6599 N N . GLY A 1 840 ? 6.896 22.227 26.179 1.00 90.62 840 GLY A N 1
ATOM 6600 C CA . GLY A 1 840 ? 7.447 21.903 27.502 1.00 90.62 840 GLY A CA 1
ATOM 6601 C C . GLY A 1 840 ? 7.392 20.417 27.874 1.00 90.62 840 GLY A C 1
ATOM 6602 O O . GLY A 1 840 ? 7.463 20.078 29.057 1.00 90.62 840 GLY A O 1
ATOM 6603 N N . PHE A 1 841 ? 7.275 19.527 26.887 1.00 94.06 841 PHE A N 1
ATOM 6604 C CA . PHE A 1 841 ? 7.467 18.089 27.085 1.00 94.06 841 PHE A CA 1
ATOM 6605 C C . PHE A 1 841 ? 8.962 17.757 27.100 1.00 94.06 841 PHE A C 1
ATOM 6607 O O . PHE A 1 841 ? 9.751 18.394 26.401 1.00 94.06 841 PHE A O 1
ATOM 6614 N N . ARG A 1 842 ? 9.363 16.743 27.876 1.00 92.06 842 ARG A N 1
ATOM 6615 C CA . ARG A 1 842 ? 10.780 16.335 27.969 1.00 92.06 842 ARG A CA 1
ATOM 6616 C C . ARG A 1 842 ? 11.301 15.754 26.649 1.00 92.06 842 ARG A C 1
ATOM 6618 O O . ARG A 1 842 ? 12.446 15.983 26.284 1.00 92.06 842 ARG A O 1
ATOM 6625 N N . ASP A 1 843 ? 10.458 14.972 25.985 1.00 89.50 843 ASP A N 1
ATOM 6626 C CA . ASP A 1 843 ? 10.706 14.262 24.733 1.00 89.50 843 ASP A CA 1
ATOM 6627 C C . ASP A 1 843 ? 9.359 13.812 24.138 1.00 89.50 843 ASP A C 1
ATOM 6629 O O . ASP A 1 843 ? 8.306 13.942 24.777 1.00 89.50 843 ASP A O 1
ATOM 6633 N N . ASN A 1 844 ? 9.380 13.245 22.929 1.00 89.00 844 ASN A N 1
ATOM 6634 C CA . ASN A 1 844 ? 8.172 12.767 22.262 1.00 89.00 844 ASN A CA 1
ATOM 6635 C C . ASN A 1 844 ? 7.424 11.663 23.047 1.00 89.00 844 ASN A C 1
ATOM 6637 O O . ASN A 1 844 ? 6.213 11.532 22.898 1.00 89.00 844 ASN A O 1
ATOM 6641 N N . VAL A 1 845 ? 8.099 10.896 23.912 1.00 90.38 845 VAL A N 1
ATOM 6642 C CA . VAL A 1 845 ? 7.480 9.825 24.717 1.00 90.38 845 VAL A CA 1
ATOM 6643 C C . VAL A 1 845 ? 6.719 10.398 25.920 1.00 90.38 845 VAL A C 1
ATOM 6645 O O . VAL A 1 845 ? 5.596 9.979 26.202 1.00 90.38 845 VAL A O 1
ATOM 6648 N N . ASP A 1 846 ? 7.293 11.389 26.604 1.00 94.19 846 ASP A N 1
ATOM 6649 C CA . ASP A 1 846 ? 6.618 12.196 27.629 1.00 94.19 846 ASP A CA 1
ATOM 6650 C C . ASP A 1 846 ? 5.390 12.926 27.053 1.00 94.19 846 ASP A C 1
ATOM 6652 O O . ASP A 1 846 ? 4.324 12.944 27.669 1.00 94.19 846 ASP A O 1
ATOM 6656 N N . TYR A 1 847 ? 5.517 13.445 25.831 1.00 94.00 847 TYR A N 1
ATOM 6657 C CA . TYR A 1 847 ? 4.430 14.046 25.059 1.00 94.00 847 TYR A CA 1
ATOM 6658 C C . TYR A 1 847 ? 3.293 13.060 24.742 1.00 94.00 847 TYR A C 1
ATOM 6660 O O . TYR A 1 847 ? 2.145 13.360 25.081 1.00 94.00 847 TYR A O 1
ATOM 6668 N N . TYR A 1 848 ? 3.560 11.874 24.173 1.00 93.00 848 TYR A N 1
ATOM 6669 C CA . TYR A 1 848 ? 2.496 10.892 23.894 1.00 93.00 848 TYR A CA 1
ATOM 6670 C C . TYR A 1 848 ? 1.763 10.472 25.174 1.00 93.00 848 TYR A C 1
ATOM 6672 O O . TYR A 1 848 ? 0.537 10.499 25.219 1.00 93.00 848 TYR A O 1
ATOM 6680 N N . ARG A 1 849 ? 2.487 10.189 26.263 1.00 88.81 849 ARG A N 1
ATOM 6681 C CA . ARG A 1 849 ? 1.891 9.770 27.551 1.00 88.81 849 ARG A CA 1
ATOM 6682 C C . ARG A 1 849 ? 1.014 10.831 28.217 1.00 88.81 849 ARG A C 1
ATOM 6684 O O . ARG A 1 849 ? 0.185 10.492 29.052 1.00 88.81 849 ARG A O 1
ATOM 6691 N N . LYS A 1 850 ? 1.178 12.104 27.851 1.00 91.62 850 LYS A N 1
ATOM 6692 C CA . LYS A 1 850 ? 0.330 13.224 28.298 1.00 91.62 850 LYS A CA 1
ATOM 6693 C C . LYS A 1 850 ? -0.790 13.569 27.308 1.00 91.62 850 LYS A C 1
ATOM 6695 O O . LYS A 1 850 ? -1.616 14.431 27.602 1.00 91.62 850 LYS A O 1
ATOM 6700 N N . THR A 1 851 ? -0.821 12.940 26.131 1.00 92.38 851 THR A N 1
ATOM 6701 C CA . THR A 1 851 ? -1.741 13.291 25.033 1.00 92.38 851 THR A CA 1
ATOM 6702 C C . THR A 1 851 ? -2.557 12.126 24.470 1.00 92.38 851 THR A C 1
ATOM 6704 O O . THR A 1 851 ? -3.557 12.382 23.802 1.00 92.38 851 THR A O 1
ATOM 6707 N N . ASN A 1 852 ? -2.194 10.876 24.751 1.00 94.12 852 ASN A N 1
ATOM 6708 C CA . ASN A 1 852 ? -2.946 9.668 24.416 1.00 94.12 852 ASN A CA 1
ATOM 6709 C C . ASN A 1 852 ? -4.356 9.692 25.008 1.00 94.12 852 ASN A C 1
ATOM 6711 O O . ASN A 1 852 ? -4.509 9.794 26.219 1.00 94.12 852 ASN A O 1
ATOM 6715 N N . CYS A 1 853 ? -5.398 9.538 24.187 1.00 95.38 853 CYS A N 1
ATOM 6716 C CA . CYS A 1 853 ? -6.765 9.532 24.709 1.00 95.38 853 CYS A CA 1
ATOM 6717 C C . CYS A 1 853 ? -7.141 8.276 25.515 1.00 95.38 853 CYS A C 1
ATOM 6719 O O . CYS A 1 853 ? -8.103 8.354 26.280 1.00 95.38 853 CYS A O 1
ATOM 6721 N N . ILE A 1 854 ? -6.418 7.145 25.400 1.00 95.50 854 ILE A N 1
ATOM 6722 C CA . ILE A 1 854 ? -6.754 5.928 26.166 1.00 95.50 854 ILE A CA 1
ATOM 6723 C C . ILE A 1 854 ? -6.722 6.157 27.680 1.00 95.50 854 ILE A C 1
ATOM 6725 O O . ILE A 1 854 ? -7.633 5.716 28.382 1.00 95.50 854 ILE A O 1
ATOM 6729 N N . ASP A 1 855 ? -5.727 6.902 28.159 1.00 92.94 855 ASP A N 1
ATOM 6730 C CA . ASP A 1 855 ? -5.480 7.168 29.580 1.00 92.94 855 ASP A CA 1
ATOM 6731 C C . ASP A 1 855 ? -6.577 8.042 30.228 1.00 92.94 855 ASP A C 1
ATOM 6733 O O . ASP A 1 855 ? -6.658 8.157 31.449 1.00 92.94 855 ASP A O 1
ATOM 6737 N N . PHE A 1 856 ? -7.472 8.604 29.408 1.00 95.38 856 PHE A N 1
ATOM 6738 C CA . PHE A 1 856 ? -8.603 9.439 29.815 1.00 95.38 856 PHE A CA 1
ATOM 6739 C C . PHE A 1 856 ? -9.965 8.726 29.674 1.00 95.38 856 PHE A C 1
ATOM 6741 O O . PHE A 1 856 ? -10.957 9.203 30.227 1.00 95.38 856 PHE A O 1
ATOM 6748 N N . LEU A 1 857 ? -10.050 7.574 28.985 1.00 96.00 857 LEU A N 1
ATOM 6749 C CA . LEU A 1 857 ? -11.336 6.929 28.656 1.00 96.00 857 LEU A CA 1
ATOM 6750 C C . LEU A 1 857 ? -12.157 6.514 29.882 1.00 96.00 857 LEU A C 1
ATOM 6752 O O . LEU A 1 857 ? -13.377 6.654 29.862 1.00 96.00 857 LEU A O 1
ATOM 6756 N N . ASP A 1 858 ? -11.525 6.030 30.955 1.00 92.50 858 ASP A N 1
ATOM 6757 C CA . ASP A 1 858 ? -12.263 5.618 32.161 1.00 92.50 858 ASP A CA 1
ATOM 6758 C C . ASP A 1 858 ? -13.024 6.791 32.805 1.00 92.50 858 ASP A C 1
ATOM 6760 O O . ASP A 1 858 ? -14.057 6.574 33.446 1.00 92.50 858 ASP A O 1
ATOM 6764 N N . ASN A 1 859 ? -12.545 8.024 32.596 1.00 94.50 859 ASN A N 1
ATOM 6765 C CA . ASN A 1 859 ? -13.134 9.248 33.131 1.00 94.50 859 ASN A CA 1
ATOM 6766 C C . ASN A 1 859 ? -14.233 9.861 32.259 1.00 94.50 859 ASN A C 1
ATOM 6768 O O . ASN A 1 859 ? -14.889 10.790 32.714 1.00 94.50 859 ASN A O 1
ATOM 6772 N N . ILE A 1 860 ? -14.486 9.356 31.051 1.00 96.06 860 ILE A N 1
ATOM 6773 C CA . ILE A 1 860 ? -15.615 9.832 30.243 1.00 96.06 860 ILE A CA 1
ATOM 6774 C C . ILE A 1 860 ? -16.926 9.453 30.951 1.00 96.06 860 ILE A C 1
ATOM 6776 O O . ILE A 1 860 ? -17.176 8.273 31.190 1.00 96.06 860 ILE A O 1
ATOM 6780 N N . GLU A 1 861 ? -17.773 10.443 31.260 1.00 94.06 861 GLU A N 1
ATOM 6781 C CA . GLU A 1 861 ? -19.090 10.240 31.900 1.00 94.06 861 GLU A CA 1
ATOM 6782 C C . GLU A 1 861 ? -20.285 10.409 30.940 1.00 94.06 861 GLU A C 1
ATOM 6784 O O . GLU A 1 861 ? -21.431 10.159 31.318 1.00 94.06 861 GLU A O 1
ATOM 6789 N N . VAL A 1 862 ? -20.046 10.831 29.692 1.00 95.38 862 VAL A N 1
ATOM 6790 C CA . VAL A 1 862 ? -21.095 11.124 28.695 1.00 95.38 862 VAL A CA 1
ATOM 6791 C C . VAL A 1 862 ? -21.228 10.013 27.639 1.00 95.38 862 VAL A C 1
ATOM 6793 O O . VAL A 1 862 ? -20.223 9.383 27.297 1.00 95.38 862 VAL A O 1
ATOM 6796 N N . PRO A 1 863 ? -22.436 9.771 27.079 1.00 97.94 863 PRO A N 1
ATOM 6797 C CA . PRO A 1 863 ? -22.649 8.771 26.030 1.00 97.94 863 PRO A CA 1
ATOM 6798 C C . PRO A 1 863 ? -21.715 9.015 24.843 1.00 97.94 863 PRO A C 1
ATOM 6800 O O . PRO A 1 863 ? -21.812 10.053 24.190 1.00 97.94 863 PRO A O 1
ATOM 6803 N N . THR A 1 864 ? -20.806 8.080 24.570 1.00 98.62 864 THR A N 1
ATOM 6804 C CA . THR A 1 864 ? -19.724 8.281 23.596 1.00 98.62 864 THR A CA 1
ATOM 6805 C C . THR A 1 864 ? -19.621 7.102 22.637 1.00 98.62 864 THR A C 1
ATOM 6807 O O . THR A 1 864 ? -19.314 5.994 23.065 1.00 98.62 864 THR A O 1
ATOM 6810 N N . LEU A 1 865 ? -19.829 7.322 21.339 1.00 98.69 865 LEU A N 1
ATOM 6811 C CA . LEU A 1 865 ? -19.509 6.351 20.289 1.00 98.69 865 LEU A CA 1
ATOM 6812 C C . LEU A 1 865 ? -18.070 6.552 19.807 1.00 98.69 865 LEU A C 1
ATOM 6814 O O . LEU A 1 865 ? -17.690 7.663 19.438 1.00 98.69 865 LEU A O 1
ATOM 6818 N N . ILE A 1 866 ? -17.303 5.462 19.739 1.00 98.50 866 ILE A N 1
ATOM 6819 C CA . ILE A 1 866 ? -15.989 5.421 19.088 1.00 98.50 866 ILE A CA 1
ATOM 6820 C C . ILE A 1 866 ? -16.029 4.361 17.986 1.00 98.50 866 ILE A C 1
ATOM 6822 O O . ILE A 1 866 ? -16.159 3.167 18.271 1.00 98.50 866 ILE A O 1
ATOM 6826 N N . LEU A 1 867 ? -15.935 4.805 16.731 1.00 97.69 867 LEU A N 1
ATOM 6827 C CA . LEU A 1 867 ? -15.992 3.964 15.535 1.00 97.69 867 LEU A CA 1
ATOM 6828 C C . LEU A 1 867 ? -14.608 3.846 14.878 1.00 97.69 867 LEU A C 1
ATOM 6830 O O . LEU A 1 867 ? -14.186 4.747 14.155 1.00 97.69 867 LEU A O 1
ATOM 6834 N N . ASN A 1 868 ? -13.922 2.717 15.050 1.00 96.62 868 ASN A N 1
ATOM 6835 C CA . ASN A 1 868 ? -12.684 2.429 14.311 1.00 96.62 868 ASN A CA 1
ATOM 6836 C C . ASN A 1 868 ? -12.911 1.314 13.277 1.00 96.62 868 ASN A C 1
ATOM 6838 O O . ASN A 1 868 ? -13.834 0.497 13.393 1.00 96.62 868 ASN A O 1
ATOM 6842 N N . ALA A 1 869 ? -12.036 1.258 12.274 1.00 95.19 869 ALA A N 1
ATOM 6843 C CA . ALA A 1 869 ? -11.897 0.099 11.403 1.00 95.19 869 ALA A CA 1
ATOM 6844 C C . ALA A 1 869 ? -10.869 -0.884 11.981 1.00 95.19 869 ALA A C 1
ATOM 6846 O O . ALA A 1 869 ? -9.877 -0.490 12.593 1.00 95.19 869 ALA A O 1
ATOM 6847 N N . ALA A 1 870 ? -11.101 -2.181 11.792 1.00 93.12 870 ALA A N 1
ATOM 6848 C CA . ALA A 1 870 ? -10.150 -3.232 12.134 1.00 93.12 870 ALA A CA 1
ATOM 6849 C C . ALA A 1 870 ? -8.985 -3.331 11.144 1.00 93.12 870 ALA A C 1
ATOM 6851 O O . ALA A 1 870 ? -8.043 -4.055 11.444 1.00 93.12 870 ALA A O 1
ATOM 6852 N N . ASP A 1 871 ? -9.069 -2.639 10.007 1.00 90.56 871 ASP A N 1
ATOM 6853 C CA . ASP A 1 871 ? -8.064 -2.530 8.949 1.00 90.56 871 ASP A CA 1
ATOM 6854 C C . ASP A 1 871 ? -7.609 -1.067 8.744 1.00 90.56 871 ASP A C 1
ATOM 6856 O O . ASP A 1 871 ? -7.259 -0.668 7.639 1.00 90.56 871 ASP A O 1
ATOM 6860 N N . ASP A 1 872 ? -7.620 -0.247 9.802 1.00 92.56 872 ASP A N 1
ATOM 6861 C CA . ASP A 1 872 ? -7.089 1.121 9.763 1.00 92.56 872 ASP A CA 1
ATOM 6862 C C . ASP A 1 872 ? -5.545 1.104 9.677 1.00 92.56 872 ASP A C 1
ATOM 6864 O O . ASP A 1 872 ? -4.896 0.661 10.625 1.00 92.56 872 ASP A O 1
ATOM 6868 N N . PRO A 1 873 ? -4.914 1.585 8.586 1.00 87.69 873 PRO A N 1
ATOM 6869 C CA . PRO A 1 873 ? -3.465 1.560 8.433 1.00 87.69 873 PRO A CA 1
ATOM 6870 C C . PRO A 1 873 ? -2.732 2.686 9.190 1.00 87.69 873 PRO A C 1
ATOM 6872 O O . PRO A 1 873 ? -1.545 2.892 8.937 1.00 87.69 873 PRO A O 1
ATOM 6875 N N . PHE A 1 874 ? -3.387 3.391 10.121 1.00 86.44 874 PHE A N 1
ATOM 6876 C CA . PHE A 1 874 ? -2.740 4.259 11.117 1.00 86.44 874 PHE A CA 1
ATOM 6877 C C . PHE A 1 874 ? -2.766 3.673 12.549 1.00 86.44 874 PHE A C 1
ATOM 6879 O O . PHE A 1 874 ? -1.980 4.132 13.379 1.00 86.44 874 PHE A O 1
ATOM 6886 N N . PHE A 1 875 ? -3.579 2.641 12.845 1.00 90.88 875 PHE A N 1
ATOM 6887 C CA . PHE A 1 875 ? -3.790 2.085 14.204 1.00 90.88 875 PHE A CA 1
ATOM 6888 C C . PHE A 1 875 ? -3.701 0.551 14.264 1.00 90.88 875 PHE A C 1
ATOM 6890 O O . PHE A 1 875 ? -3.572 -0.087 13.224 1.00 90.88 875 PHE A O 1
ATOM 6897 N N . ASP A 1 876 ? -3.796 -0.060 15.462 1.00 88.00 876 ASP A N 1
ATOM 6898 C CA . ASP A 1 876 ? -3.627 -1.520 15.629 1.00 88.00 876 ASP A CA 1
ATOM 6899 C C . ASP A 1 876 ? -4.906 -2.375 15.537 1.00 88.00 876 ASP A C 1
ATOM 6901 O O . ASP A 1 876 ? -5.771 -2.376 16.419 1.00 88.00 876 ASP A O 1
ATOM 6905 N N . PRO A 1 877 ? -4.899 -3.331 14.593 1.00 86.38 877 PRO A N 1
ATOM 6906 C CA . PRO A 1 877 ? -5.658 -4.555 14.720 1.00 86.38 877 PRO A CA 1
ATOM 6907 C C . PRO A 1 877 ? -5.488 -5.370 16.018 1.00 86.38 877 PRO A C 1
ATOM 6909 O O . PRO A 1 877 ? -6.464 -6.012 16.415 1.00 86.38 877 PRO A O 1
ATOM 6912 N N . SER A 1 878 ? -4.331 -5.381 16.695 1.00 86.19 878 SER A N 1
ATOM 6913 C CA . SER A 1 878 ? -4.130 -6.180 17.930 1.00 86.19 878 SER A CA 1
ATOM 6914 C C . SER A 1 878 ? -4.285 -5.388 19.237 1.00 86.19 878 SER A C 1
ATOM 6916 O O . SER A 1 878 ? -4.105 -5.954 20.313 1.00 86.19 878 SER A O 1
ATOM 6918 N N . PHE A 1 879 ? -4.641 -4.102 19.166 1.00 90.62 879 PHE A N 1
ATOM 6919 C CA . PHE A 1 879 ? -4.934 -3.251 20.318 1.00 90.62 879 PHE A CA 1
ATOM 6920 C C . PHE A 1 879 ? -6.153 -2.399 20.011 1.00 90.62 879 PHE A C 1
ATOM 6922 O O . PHE A 1 879 ? -6.113 -1.405 19.290 1.00 90.62 879 PHE A O 1
ATOM 6929 N N . PHE A 1 880 ? -7.258 -2.811 20.599 1.00 93.56 880 PHE A N 1
ATOM 6930 C CA . PHE A 1 880 ? -8.469 -2.027 20.651 1.00 93.56 880 PHE A CA 1
ATOM 6931 C C . PHE A 1 880 ? -9.023 -2.245 22.059 1.00 93.56 880 PHE A C 1
ATOM 6933 O O . PHE A 1 880 ? -9.148 -3.413 22.441 1.00 93.56 880 PHE A O 1
ATOM 6940 N N . PRO A 1 881 ? -9.273 -1.181 22.843 1.00 94.25 881 PRO A N 1
ATOM 6941 C CA . PRO A 1 881 ? -9.461 -1.278 24.290 1.00 94.25 881 PRO A CA 1
ATOM 6942 C C . PRO A 1 881 ? -10.882 -1.745 24.639 1.00 94.25 881 PRO A C 1
ATOM 6944 O O . PRO A 1 881 ? -11.671 -1.020 25.241 1.00 94.25 881 PRO A O 1
ATOM 6947 N N . TRP A 1 882 ? -11.244 -2.950 24.185 1.00 93.50 882 TRP A N 1
ATOM 6948 C CA . TRP A 1 882 ? -12.580 -3.543 24.289 1.00 93.50 882 TRP A CA 1
ATOM 6949 C C . TRP A 1 882 ? -13.144 -3.494 25.712 1.00 93.50 882 TRP A C 1
ATOM 6951 O O . TRP A 1 882 ? -14.340 -3.266 25.878 1.00 93.50 882 TRP A O 1
ATOM 6961 N N . GLU A 1 883 ? -12.291 -3.652 26.724 1.00 92.88 883 GLU A N 1
ATOM 6962 C CA . GLU A 1 883 ? -12.616 -3.575 28.150 1.00 92.88 883 GLU A CA 1
ATOM 6963 C C . GLU A 1 883 ? -13.159 -2.209 28.601 1.00 92.88 883 GLU A C 1
ATOM 6965 O O . GLU A 1 883 ? -13.914 -2.142 29.572 1.00 92.88 883 GLU A O 1
ATOM 6970 N N . LYS A 1 884 ? -12.841 -1.129 27.873 1.00 93.31 884 LYS A N 1
ATOM 6971 C CA . LYS A 1 884 ? -13.423 0.209 28.073 1.00 93.31 884 LYS A CA 1
ATOM 6972 C C . LYS A 1 884 ? -14.825 0.326 27.469 1.00 93.31 884 LYS A C 1
ATOM 6974 O O . LYS A 1 884 ? -15.547 1.261 27.799 1.00 93.31 884 LYS A O 1
ATOM 6979 N N . GLY A 1 885 ? -15.225 -0.587 26.583 1.00 95.00 885 GLY A N 1
ATOM 6980 C CA . GLY A 1 885 ? -16.506 -0.550 25.876 1.00 95.00 885 GLY A CA 1
ATOM 6981 C C . GLY A 1 885 ? -17.656 -1.173 26.665 1.00 95.00 885 GLY A C 1
ATOM 6982 O O . GLY A 1 885 ? -17.510 -2.254 27.236 1.00 95.00 885 GLY A O 1
ATOM 6983 N N . CYS A 1 886 ? -18.820 -0.522 26.636 1.00 94.31 886 CYS A N 1
ATOM 6984 C CA . CYS A 1 886 ? -20.030 -0.875 27.386 1.00 94.31 886 CYS A CA 1
ATOM 6985 C C . CYS A 1 886 ? -20.613 -2.263 27.076 1.00 94.31 886 CYS A C 1
ATOM 6987 O O . CYS A 1 886 ? -21.362 -2.793 27.889 1.00 94.31 886 CYS A O 1
ATOM 6989 N N . ASP A 1 887 ? -20.265 -2.865 25.935 1.00 90.31 887 ASP A N 1
ATOM 6990 C CA . ASP A 1 887 ? -20.679 -4.227 25.582 1.00 90.31 887 ASP A CA 1
ATOM 6991 C C . ASP A 1 887 ? -19.792 -5.308 26.234 1.00 90.31 887 ASP A C 1
ATOM 6993 O O . ASP A 1 887 ? -20.214 -6.459 26.339 1.00 90.31 887 ASP A O 1
ATOM 6997 N N . SER A 1 888 ? -18.582 -4.970 26.698 1.00 92.75 888 SER A N 1
ATOM 6998 C CA . SER A 1 888 ? -17.660 -5.931 27.324 1.00 92.75 888 SER A CA 1
ATOM 6999 C C . SER A 1 888 ? -18.041 -6.247 28.780 1.00 92.75 888 SER A C 1
ATOM 7001 O O . SER A 1 888 ? -18.621 -5.394 29.451 1.00 92.75 888 SER A O 1
ATOM 7003 N N . PRO A 1 889 ? -17.664 -7.414 29.341 1.00 90.50 889 PRO A N 1
ATOM 7004 C CA . PRO A 1 889 ? -17.959 -7.739 30.742 1.00 90.50 889 PRO A CA 1
ATOM 7005 C C . PRO A 1 889 ? -17.397 -6.719 31.749 1.00 90.50 889 PRO A C 1
ATOM 7007 O O . PRO A 1 889 ? -18.036 -6.422 32.757 1.00 90.50 889 PRO A O 1
ATOM 7010 N N . ILE A 1 890 ? -16.221 -6.149 31.460 1.00 87.81 890 ILE A N 1
ATOM 7011 C CA . ILE A 1 890 ? -15.578 -5.122 32.292 1.00 87.81 890 ILE A CA 1
ATOM 7012 C C . ILE A 1 890 ? -16.319 -3.786 32.151 1.00 87.81 890 ILE A C 1
ATOM 7014 O O . ILE A 1 890 ? -16.665 -3.171 33.158 1.00 87.81 890 ILE A O 1
ATOM 7018 N N . GLY A 1 891 ? -16.646 -3.371 30.925 1.00 89.56 891 GLY A N 1
ATOM 7019 C CA . GLY A 1 891 ? -17.414 -2.153 30.674 1.00 89.56 891 GLY A CA 1
ATOM 7020 C C . GLY A 1 891 ? -18.838 -2.205 31.231 1.00 89.56 891 GLY A C 1
ATOM 7021 O O . GLY A 1 891 ? -19.308 -1.198 31.749 1.00 89.56 891 GLY A O 1
ATOM 7022 N N . GLN A 1 892 ? -19.502 -3.365 31.216 1.00 89.00 892 GLN A N 1
ATOM 7023 C CA . GLN A 1 892 ? -20.794 -3.571 31.882 1.00 89.00 892 GLN A CA 1
ATOM 7024 C C . GLN A 1 892 ? -20.664 -3.439 33.408 1.00 89.00 892 GLN A C 1
ATOM 7026 O O . GLN A 1 892 ? -21.419 -2.685 34.022 1.00 89.00 892 GLN A O 1
ATOM 7031 N N . LYS A 1 893 ? -19.667 -4.100 34.022 1.00 88.31 893 LYS A N 1
ATOM 7032 C CA . LYS A 1 893 ? -19.380 -3.995 35.468 1.00 88.31 893 LYS A CA 1
ATOM 7033 C C . LYS A 1 893 ? -19.069 -2.554 35.896 1.00 88.31 893 LYS A C 1
ATOM 7035 O O . LYS A 1 893 ? -19.526 -2.119 36.950 1.00 88.31 893 LYS A O 1
ATOM 7040 N N . ASN A 1 894 ? -18.338 -1.813 35.065 1.00 87.31 894 ASN A N 1
ATOM 7041 C CA . ASN A 1 894 ? -17.903 -0.437 35.325 1.00 87.31 894 ASN A CA 1
ATOM 7042 C C . ASN A 1 894 ? -18.890 0.634 34.811 1.00 87.31 894 ASN A C 1
ATOM 7044 O O . ASN A 1 894 ? -18.561 1.826 34.835 1.00 87.31 894 ASN A O 1
ATOM 7048 N N . LEU A 1 895 ? -20.070 0.222 34.322 1.00 92.31 895 LEU A N 1
ATOM 7049 C CA . LEU A 1 895 ? -21.093 1.081 33.711 1.00 92.31 895 LEU A CA 1
ATOM 7050 C C . LEU A 1 895 ? -20.503 2.048 32.666 1.00 92.31 895 LEU A C 1
ATOM 7052 O O . LEU A 1 895 ? -20.813 3.230 32.671 1.00 92.31 895 LEU A O 1
ATOM 7056 N N . SER A 1 896 ? -19.600 1.589 31.798 1.00 94.69 896 SER A N 1
ATOM 7057 C CA . SER A 1 896 ? -18.924 2.474 30.845 1.00 94.69 896 SER A CA 1
ATOM 7058 C C . SER A 1 896 ? -19.924 3.158 29.902 1.00 94.69 896 SER A C 1
ATOM 7060 O O . SER A 1 896 ? -20.697 2.470 29.234 1.00 94.69 896 SER A O 1
ATOM 7062 N N . PRO A 1 897 ? -19.898 4.491 29.753 1.00 96.31 897 PRO A N 1
ATOM 7063 C CA . PRO A 1 897 ? -20.750 5.185 28.795 1.00 96.31 897 PRO A CA 1
ATOM 7064 C C . PRO A 1 897 ? -20.200 5.143 27.360 1.00 96.31 897 PRO A C 1
ATOM 7066 O O . PRO A 1 897 ? -20.750 5.799 26.474 1.00 96.31 897 PRO A O 1
ATOM 7069 N N . ILE A 1 898 ? -19.136 4.376 27.099 1.00 98.12 898 ILE A N 1
ATOM 7070 C CA . ILE A 1 898 ? -18.479 4.298 25.791 1.00 98.12 898 ILE A CA 1
ATOM 7071 C C . ILE A 1 898 ? -19.019 3.113 24.981 1.00 98.12 898 ILE A C 1
ATOM 7073 O O . ILE A 1 898 ? -18.779 1.954 25.318 1.00 98.12 898 ILE A O 1
ATOM 7077 N N . LYS A 1 899 ? -19.683 3.384 23.856 1.00 97.81 899 LYS A N 1
ATOM 7078 C CA . LYS A 1 899 ? -19.983 2.391 22.821 1.00 97.81 899 LYS A CA 1
ATOM 7079 C C . LYS A 1 899 ? -18.770 2.246 21.901 1.00 97.81 899 LYS A C 1
ATOM 7081 O O . LYS A 1 899 ? -18.514 3.105 21.060 1.00 97.81 899 LYS A O 1
ATOM 7086 N N . LEU A 1 900 ? -18.022 1.156 22.051 1.00 97.06 900 LEU A N 1
ATOM 7087 C CA . LEU A 1 900 ? -16.924 0.825 21.143 1.00 97.06 900 LEU A CA 1
ATOM 7088 C C . LEU A 1 900 ? -17.444 0.017 19.955 1.00 97.06 900 LEU A C 1
ATOM 7090 O O . LEU A 1 900 ? -17.971 -1.079 20.130 1.00 97.06 900 LEU A O 1
ATOM 7094 N N . VAL A 1 901 ? -17.255 0.534 18.742 1.00 96.25 901 VAL A N 1
ATOM 7095 C CA . VAL A 1 901 ? -17.617 -0.159 17.502 1.00 96.25 901 VAL A CA 1
ATOM 7096 C C . VAL A 1 901 ? -16.369 -0.325 16.655 1.00 96.25 901 VAL A C 1
ATOM 7098 O O . VAL A 1 901 ? -15.806 0.641 16.140 1.00 96.25 901 VAL A O 1
ATOM 7101 N N . ARG A 1 902 ? -15.945 -1.576 16.482 1.00 94.81 902 ARG A N 1
ATOM 7102 C CA . ARG A 1 902 ? -14.854 -1.929 15.580 1.00 94.81 902 ARG A CA 1
ATOM 7103 C C . ARG A 1 902 ? -15.410 -2.657 14.365 1.00 94.81 902 ARG A C 1
ATOM 7105 O O . ARG A 1 902 ? -15.719 -3.844 14.415 1.00 94.81 902 ARG A O 1
ATOM 7112 N N . THR A 1 903 ? -15.558 -1.915 13.277 1.00 94.00 903 THR A N 1
ATOM 7113 C CA . THR A 1 903 ? -15.965 -2.463 11.975 1.00 94.00 903 THR A CA 1
ATOM 7114 C C . THR A 1 903 ? -14.866 -3.361 11.413 1.00 94.00 903 THR A C 1
ATOM 7116 O O . THR A 1 903 ? -13.687 -3.132 11.670 1.00 94.00 903 THR A O 1
ATOM 7119 N N . LYS A 1 904 ? -15.219 -4.397 10.641 1.00 91.38 904 LYS A N 1
ATOM 7120 C CA . LYS A 1 904 ? -14.214 -5.289 10.032 1.00 91.38 904 LYS A CA 1
ATOM 7121 C C . LYS A 1 904 ? -13.361 -4.571 8.977 1.00 91.38 904 LYS A C 1
ATOM 7123 O O . LYS A 1 904 ? -12.186 -4.891 8.832 1.00 91.38 904 LYS A O 1
ATOM 7128 N N . HIS A 1 905 ? -13.971 -3.625 8.268 1.00 90.50 905 HIS A N 1
ATOM 7129 C CA . HIS A 1 905 ? -13.369 -2.870 7.179 1.00 90.50 905 HIS A CA 1
ATOM 7130 C C . HIS A 1 905 ? -13.687 -1.382 7.302 1.00 90.50 905 HIS A C 1
ATOM 7132 O O . HIS A 1 905 ? -14.698 -1.017 7.899 1.00 90.50 905 HIS A O 1
ATOM 7138 N N . GLY A 1 906 ? -12.851 -0.546 6.695 1.00 86.94 906 GLY A N 1
ATOM 7139 C CA . GLY A 1 906 ? -13.058 0.898 6.592 1.00 86.94 906 GLY A CA 1
ATOM 7140 C C . GLY A 1 906 ? -11.782 1.695 6.332 1.00 86.94 906 GLY A C 1
ATOM 7141 O O . GLY A 1 906 ? -11.882 2.846 5.917 1.00 86.94 906 GLY A O 1
ATOM 7142 N N . GLY A 1 907 ? -10.593 1.114 6.530 1.00 89.56 907 GLY A N 1
ATOM 7143 C CA . GLY A 1 907 ? -9.331 1.849 6.438 1.00 89.56 907 GLY A CA 1
ATOM 7144 C C . GLY A 1 907 ? -9.270 3.028 7.416 1.00 89.56 907 GLY A C 1
ATOM 7145 O O . GLY A 1 907 ? -10.054 3.121 8.363 1.00 89.56 907 GLY A O 1
ATOM 7146 N N . HIS A 1 908 ? -8.370 3.976 7.161 1.00 89.81 908 HIS A N 1
ATOM 7147 C CA . HIS A 1 908 ? -8.302 5.211 7.931 1.00 89.81 908 HIS A CA 1
ATOM 7148 C C . HIS A 1 908 ? -9.409 6.153 7.469 1.00 89.81 908 HIS A C 1
ATOM 7150 O O . HIS A 1 908 ? -9.274 6.861 6.470 1.00 89.81 908 HIS A O 1
ATOM 7156 N N . LEU A 1 909 ? -10.542 6.106 8.180 1.00 92.38 909 LEU A N 1
ATOM 7157 C CA . LEU A 1 909 ? -11.744 6.919 7.930 1.00 92.38 909 LEU A CA 1
ATOM 7158 C C . LEU A 1 909 ? -12.380 6.709 6.537 1.00 92.38 909 LEU A C 1
ATOM 7160 O O . LEU A 1 909 ? -13.272 7.458 6.131 1.00 92.38 909 LEU A O 1
ATOM 7164 N N . GLY A 1 910 ? -11.949 5.678 5.811 1.00 85.75 910 GLY A N 1
ATOM 7165 C CA . GLY A 1 910 ? -12.163 5.462 4.380 1.00 85.75 910 GLY A CA 1
ATOM 7166 C C . GLY A 1 910 ? -13.560 5.016 3.948 1.00 85.75 910 GLY A C 1
ATOM 7167 O O . GLY A 1 910 ? -13.767 4.863 2.751 1.00 85.75 910 GLY A O 1
ATOM 7168 N N . PHE A 1 911 ? -14.488 4.858 4.901 1.00 88.50 911 PHE A N 1
ATOM 7169 C CA . PHE A 1 911 ? -15.849 4.299 4.822 1.00 88.50 911 PHE A CA 1
ATOM 7170 C C . PHE A 1 911 ? -16.709 4.711 3.605 1.00 88.50 911 PHE A C 1
ATOM 7172 O O . PHE A 1 911 ? -17.677 5.468 3.724 1.00 88.50 911 PHE A O 1
ATOM 7179 N N . MET A 1 912 ? -16.383 4.164 2.436 1.00 81.62 912 MET A N 1
ATOM 7180 C CA . MET A 1 912 ? -16.994 4.463 1.138 1.00 81.62 912 MET A CA 1
ATOM 7181 C C . MET A 1 912 ? -17.541 3.188 0.474 1.00 81.62 912 MET A C 1
ATOM 7183 O O . MET A 1 912 ? -17.128 2.072 0.794 1.00 81.62 912 MET A O 1
ATOM 7187 N N . PHE A 1 913 ? -18.443 3.360 -0.496 1.00 77.75 913 PHE A N 1
ATOM 7188 C CA . PHE A 1 913 ? -19.082 2.290 -1.272 1.00 77.75 913 PHE A CA 1
ATOM 7189 C C . PHE A 1 913 ? -19.909 1.287 -0.445 1.00 77.75 913 PHE A C 1
ATOM 7191 O O . PHE A 1 913 ? -19.908 0.097 -0.744 1.00 77.75 913 PHE A O 1
ATOM 7198 N N . HIS A 1 914 ? -20.642 1.729 0.581 1.00 83.50 914 HIS A N 1
ATOM 7199 C CA . HIS A 1 914 ? -21.451 0.814 1.406 1.00 83.50 914 HIS A CA 1
ATOM 7200 C C . HIS A 1 914 ? -22.598 0.151 0.611 1.00 83.50 914 HIS A C 1
ATOM 7202 O O . HIS A 1 914 ? -23.347 0.824 -0.105 1.00 83.50 914 HIS A O 1
ATOM 7208 N N . GLN A 1 915 ? -22.745 -1.169 0.744 1.00 76.44 915 GLN A N 1
ATOM 7209 C CA . GLN A 1 915 ? -23.816 -1.981 0.158 1.00 76.44 915 GLN A CA 1
ATOM 7210 C C . GLN A 1 915 ? -25.093 -1.877 0.996 1.00 76.44 915 GLN A C 1
ATOM 7212 O O . GLN A 1 915 ? -25.127 -2.289 2.155 1.00 76.44 915 GLN A O 1
ATOM 7217 N N . ARG A 1 916 ? -26.161 -1.348 0.393 1.00 69.19 916 ARG A N 1
ATOM 7218 C CA . ARG A 1 916 ? -27.413 -1.037 1.102 1.00 69.19 916 ARG A CA 1
ATOM 7219 C C . ARG A 1 916 ? -28.174 -2.291 1.551 1.00 69.19 916 ARG A C 1
ATOM 7221 O O . ARG A 1 916 ? -28.541 -3.132 0.727 1.00 69.19 916 ARG A O 1
ATOM 7228 N N . SER A 1 917 ? -28.505 -2.364 2.836 1.00 63.97 917 SER A N 1
ATOM 7229 C CA . SER A 1 917 ? -29.463 -3.323 3.405 1.00 63.97 917 SER A CA 1
ATOM 7230 C C . SER A 1 917 ? -30.922 -2.997 2.999 1.00 63.97 917 SER A C 1
ATOM 7232 O O . SER A 1 917 ? -31.170 -2.189 2.091 1.00 63.97 917 SER A O 1
ATOM 7234 N N . LYS A 1 918 ? -31.921 -3.647 3.619 1.00 55.94 918 LYS A N 1
ATOM 7235 C CA . LYS A 1 918 ? -33.330 -3.218 3.484 1.00 55.94 918 LYS A CA 1
ATOM 7236 C C . LYS A 1 918 ? -33.646 -2.092 4.470 1.00 55.94 918 LYS A C 1
ATOM 7238 O O . LYS A 1 918 ? -34.365 -1.164 4.114 1.00 55.94 918 LYS A O 1
ATOM 7243 N N . GLU A 1 919 ? -33.054 -2.159 5.652 1.00 55.12 919 GLU A N 1
ATOM 7244 C CA . GLU A 1 919 ? -33.133 -1.211 6.757 1.00 55.12 919 GLU A CA 1
ATOM 7245 C C . GLU A 1 919 ? -32.538 0.153 6.358 1.00 55.12 919 GLU A C 1
ATOM 7247 O O . GLU A 1 919 ? -33.155 1.192 6.589 1.00 55.12 919 GLU A O 1
ATOM 7252 N N . ASP A 1 920 ? -31.414 0.154 5.629 1.00 53.66 920 ASP A N 1
ATOM 7253 C CA . ASP A 1 920 ? -30.731 1.356 5.119 1.00 53.66 920 ASP A CA 1
ATOM 7254 C C . ASP A 1 920 ? -31.628 2.184 4.182 1.00 53.66 920 ASP A C 1
ATOM 7256 O O . ASP A 1 920 ? -31.407 3.378 4.002 1.00 53.66 920 ASP A O 1
ATOM 7260 N N . ARG A 1 921 ? -32.663 1.575 3.579 1.00 52.69 921 ARG A N 1
ATOM 7261 C CA . ARG A 1 921 ? -33.635 2.292 2.732 1.00 52.69 921 ARG A CA 1
ATOM 7262 C C . ARG A 1 921 ? -34.581 3.180 3.540 1.00 52.69 921 ARG A C 1
ATOM 7264 O O . ARG A 1 921 ? -35.186 4.079 2.964 1.00 52.69 921 ARG A O 1
ATOM 7271 N N . TYR A 1 922 ? -34.722 2.918 4.840 1.00 42.94 922 TYR A N 1
ATOM 7272 C CA . TYR A 1 922 ? -35.551 3.700 5.756 1.00 42.94 922 TYR A CA 1
ATOM 7273 C C . TYR A 1 922 ? -34.777 4.869 6.387 1.00 42.94 922 TYR A C 1
ATOM 7275 O O . TYR A 1 922 ? -35.384 5.856 6.796 1.00 42.94 922 TYR A O 1
ATOM 7283 N N . LEU A 1 923 ? -33.437 4.816 6.394 1.00 50.47 923 LEU A N 1
ATOM 7284 C CA . LEU A 1 923 ? -32.539 5.883 6.871 1.00 50.47 923 LEU A CA 1
ATOM 7285 C C . LEU A 1 923 ? -32.363 7.024 5.839 1.00 50.47 923 LEU A C 1
ATOM 7287 O O . LEU A 1 923 ? -31.282 7.570 5.650 1.00 50.47 923 LEU A O 1
ATOM 7291 N N . GLN A 1 924 ? -33.500 7.415 5.257 1.00 49.22 924 GLN A N 1
ATOM 7292 C CA . GLN A 1 924 ? -33.785 8.548 4.372 1.00 49.22 924 GLN A CA 1
ATOM 7293 C C . GLN A 1 924 ? -33.350 8.494 2.898 1.00 49.22 924 GLN A C 1
ATOM 7295 O O . GLN A 1 924 ? -32.217 8.217 2.517 1.00 49.22 924 GLN A O 1
ATOM 7300 N N . ALA A 1 925 ? -34.279 8.960 2.059 1.00 40.53 925 ALA A N 1
ATOM 7301 C CA . ALA A 1 925 ? -34.044 9.404 0.688 1.00 40.53 925 ALA A CA 1
ATOM 7302 C C . ALA A 1 925 ? -33.491 10.850 0.621 1.00 40.53 925 ALA A C 1
ATOM 7304 O O . ALA A 1 925 ? -33.798 11.579 -0.321 1.00 40.53 925 ALA A O 1
ATOM 7305 N N . LYS A 1 926 ? -32.693 11.276 1.613 1.00 47.19 926 LYS A N 1
ATOM 7306 C CA . LYS A 1 926 ? -32.054 12.599 1.652 1.00 47.19 926 LYS A CA 1
ATOM 7307 C C . LYS A 1 926 ? -30.530 12.492 1.638 1.00 47.19 926 LYS A C 1
ATOM 7309 O O . LYS A 1 926 ? -29.901 12.057 2.594 1.00 47.19 926 LYS A O 1
ATOM 7314 N N . GLU A 1 927 ? -29.968 12.954 0.525 1.00 59.28 927 GLU A N 1
ATOM 7315 C CA . GLU A 1 927 ? -28.677 13.651 0.472 1.00 59.28 927 GLU A CA 1
ATOM 7316 C C . GLU A 1 927 ? -27.445 12.925 1.027 1.00 59.28 927 GLU A C 1
ATOM 7318 O O . GLU A 1 927 ? -26.817 13.345 1.993 1.00 59.28 927 GLU A O 1
ATOM 7323 N N . GLY A 1 928 ? -27.045 11.890 0.283 1.00 69.19 928 GLY A N 1
ATOM 7324 C CA . GLY A 1 928 ? -25.655 11.482 0.048 1.00 69.19 928 GLY A CA 1
ATOM 7325 C C . GLY A 1 928 ? -24.598 11.962 1.047 1.00 69.19 928 GLY A C 1
ATOM 7326 O O . GLY A 1 928 ? -23.797 12.832 0.719 1.00 69.19 928 GLY A O 1
ATOM 7327 N N . VAL A 1 929 ? -24.525 11.304 2.194 1.00 83.38 929 VAL A N 1
ATOM 7328 C CA . VAL A 1 929 ? -23.394 11.333 3.133 1.00 83.38 929 VAL A CA 1
ATOM 7329 C C . VAL A 1 929 ? -22.775 9.938 3.201 1.00 83.38 929 VAL A C 1
ATOM 7331 O O . VAL A 1 929 ? -23.469 8.960 2.918 1.00 83.38 929 VAL A O 1
ATOM 7334 N N . SER A 1 930 ? -21.478 9.796 3.483 1.00 87.50 930 SER A N 1
ATOM 7335 C CA . SER A 1 930 ? -20.884 8.445 3.566 1.00 87.50 930 SER A CA 1
ATOM 7336 C C . SER A 1 930 ? -21.271 7.706 4.860 1.00 87.50 930 SER A C 1
ATOM 7338 O O . SER A 1 930 ? -21.888 8.274 5.767 1.00 87.50 930 SER A O 1
ATOM 7340 N N . PHE A 1 931 ? -20.944 6.412 4.941 1.00 90.00 931 PHE A N 1
ATOM 7341 C CA . PHE A 1 931 ? -21.423 5.528 6.010 1.00 90.00 931 PHE A CA 1
ATOM 7342 C C . PHE A 1 931 ? -21.018 6.002 7.415 1.00 90.00 931 PHE A C 1
ATOM 7344 O O . PHE A 1 931 ? -21.867 6.084 8.298 1.00 90.00 931 PHE A O 1
ATOM 7351 N N . MET A 1 932 ? -19.745 6.352 7.634 1.00 93.94 932 MET A N 1
ATOM 7352 C CA . MET A 1 932 ? -19.276 6.743 8.971 1.00 93.94 932 MET A CA 1
ATOM 7353 C C . MET A 1 932 ? -19.934 8.040 9.474 1.00 93.94 932 MET A C 1
ATOM 7355 O O . MET A 1 932 ? -20.506 7.995 10.561 1.00 93.94 932 MET A O 1
ATOM 7359 N N . PRO A 1 933 ? -19.968 9.147 8.707 1.00 93.44 933 PRO A N 1
ATOM 7360 C CA . PRO A 1 933 ? -20.744 10.331 9.070 1.00 93.44 933 PRO A CA 1
ATOM 7361 C C . PRO A 1 933 ? -22.214 10.027 9.377 1.00 93.44 933 PRO A C 1
ATOM 7363 O O . PRO A 1 933 ? -22.743 10.535 10.364 1.00 93.44 933 PRO A O 1
ATOM 7366 N N . SER A 1 934 ? -22.845 9.143 8.594 1.00 91.38 934 SER A N 1
ATOM 7367 C CA . SER A 1 934 ? -24.228 8.701 8.832 1.00 91.38 934 SER A CA 1
ATOM 7368 C C . SER A 1 934 ? -24.386 8.017 10.197 1.00 91.38 934 SER A C 1
ATOM 7370 O O . SER A 1 934 ? -25.316 8.326 10.938 1.00 91.38 934 SER A O 1
ATOM 7372 N N . GLU A 1 935 ? -23.467 7.119 10.567 1.00 93.25 935 GLU A N 1
ATOM 7373 C CA . GLU A 1 935 ? -23.505 6.400 11.847 1.00 93.25 935 GLU A CA 1
ATOM 7374 C C . GLU A 1 935 ? -23.190 7.291 13.056 1.00 93.25 935 GLU A C 1
ATOM 7376 O O . GLU A 1 935 ? -23.852 7.160 14.089 1.00 93.25 935 GLU A O 1
ATOM 7381 N N . LEU A 1 936 ? -22.234 8.222 12.938 1.00 96.81 936 LEU A N 1
ATOM 7382 C CA . LEU A 1 936 ? -21.942 9.185 14.007 1.00 96.81 936 LEU A CA 1
ATOM 7383 C C . LEU A 1 936 ? -23.145 10.114 14.249 1.00 96.81 936 LEU A C 1
ATOM 7385 O O . LEU A 1 936 ? -23.559 10.304 15.395 1.00 96.81 936 LEU A O 1
ATOM 7389 N N . ALA A 1 937 ? -23.765 10.622 13.177 1.00 95.06 937 ALA A N 1
ATOM 7390 C CA . ALA A 1 937 ? -24.983 11.427 13.260 1.00 95.06 937 ALA A CA 1
ATOM 7391 C C . ALA A 1 937 ? -26.171 10.631 13.827 1.00 95.06 937 ALA A C 1
ATOM 7393 O O . ALA A 1 937 ? -26.921 11.151 14.657 1.00 95.06 937 ALA A O 1
ATOM 7394 N N . ARG A 1 938 ? -26.315 9.348 13.466 1.00 94.19 938 ARG A N 1
ATOM 7395 C CA . ARG A 1 938 ? -27.356 8.463 14.014 1.00 94.19 938 ARG A CA 1
ATOM 7396 C C . ARG A 1 938 ? -27.166 8.181 15.508 1.00 94.19 938 ARG A C 1
ATOM 7398 O O . ARG A 1 938 ? -28.162 8.076 16.220 1.00 94.19 938 ARG A O 1
ATOM 7405 N N . PHE A 1 939 ? -25.929 8.103 16.006 1.00 96.88 939 PHE A N 1
ATOM 7406 C CA . PHE A 1 939 ? -25.665 7.995 17.447 1.00 96.88 939 PHE A CA 1
ATOM 7407 C C . PHE A 1 939 ? -26.015 9.280 18.200 1.00 96.88 939 PHE A C 1
ATOM 7409 O O . PHE A 1 939 ? -26.748 9.218 19.184 1.00 96.88 939 PHE A O 1
ATOM 7416 N N . VAL A 1 940 ? -25.552 10.440 17.718 1.00 96.62 940 VAL A N 1
ATOM 7417 C CA . VAL A 1 940 ? -25.886 11.751 18.310 1.00 96.62 940 VAL A CA 1
ATOM 7418 C C . VAL A 1 940 ? -27.405 11.959 18.355 1.00 96.62 940 VAL A C 1
ATOM 7420 O O . VAL A 1 940 ? -27.945 12.327 19.396 1.00 96.62 940 VAL A O 1
ATOM 7423 N N . THR A 1 941 ? -28.106 11.606 17.275 1.00 94.31 941 THR A N 1
ATOM 7424 C CA . THR A 1 941 ? -29.575 11.656 17.198 1.00 94.31 941 THR A CA 1
ATOM 7425 C C . THR A 1 941 ? -30.235 10.703 18.201 1.00 94.31 941 THR A C 1
ATOM 7427 O O . THR A 1 941 ? -31.085 11.134 18.971 1.00 94.31 941 THR A O 1
ATOM 7430 N N . HIS A 1 942 ? -29.792 9.440 18.292 1.00 94.31 942 HIS A N 1
ATOM 7431 C CA . HIS A 1 942 ? -30.287 8.482 19.298 1.00 94.31 942 HIS A CA 1
ATOM 7432 C C . HIS A 1 942 ? -30.079 8.980 20.736 1.00 94.31 942 HIS A C 1
ATOM 7434 O O . HIS A 1 942 ? -30.972 8.816 21.565 1.00 94.31 942 HIS A O 1
ATOM 7440 N N . VAL A 1 943 ? -28.942 9.613 21.044 1.00 95.00 943 VAL A N 1
ATOM 7441 C CA . VAL A 1 943 ? -28.682 10.198 22.372 1.00 95.00 943 VAL A CA 1
ATOM 7442 C C . VAL A 1 943 ? -29.595 11.398 22.647 1.00 95.00 943 VAL A C 1
ATOM 7444 O O . VAL A 1 943 ? -30.091 11.519 23.767 1.00 95.00 943 VAL A O 1
ATOM 7447 N N . PHE A 1 944 ? -29.846 12.257 21.655 1.00 93.06 944 PHE A N 1
ATOM 7448 C CA . PHE A 1 944 ? -30.782 13.379 21.774 1.00 93.06 944 PHE A CA 1
ATOM 7449 C C . PHE A 1 944 ? -32.223 12.892 21.997 1.00 93.06 944 PHE A C 1
ATOM 7451 O O . PHE A 1 944 ? -32.805 13.174 23.046 1.00 93.06 944 PHE A O 1
ATOM 7458 N N . ASP A 1 945 ? -32.763 12.094 21.070 1.00 89.25 945 ASP A N 1
ATOM 7459 C CA . ASP A 1 945 ? -34.158 11.632 21.082 1.00 89.25 945 ASP A CA 1
ATOM 7460 C C . ASP A 1 945 ? -34.482 10.861 22.380 1.00 89.25 945 ASP A C 1
ATOM 7462 O O . ASP A 1 945 ? -35.533 11.050 22.998 1.00 89.25 945 ASP A O 1
ATOM 7466 N N . ARG A 1 946 ? -33.549 10.014 22.847 1.00 85.50 946 ARG A N 1
ATOM 7467 C CA . ARG A 1 946 ? -33.708 9.241 24.090 1.00 85.50 946 ARG A CA 1
ATOM 7468 C C . ARG A 1 946 ? -33.574 10.082 25.358 1.00 85.50 946 ARG A C 1
ATOM 7470 O O . ARG A 1 946 ? -34.185 9.716 26.359 1.00 85.50 946 ARG A O 1
ATOM 7477 N N . ARG A 1 947 ? -32.807 11.179 25.349 1.00 82.38 947 ARG A N 1
ATOM 7478 C CA . ARG A 1 947 ? -32.770 12.128 26.477 1.00 82.38 947 ARG A CA 1
ATOM 7479 C C . ARG A 1 947 ? -34.059 12.951 26.539 1.00 82.38 947 ARG A C 1
ATOM 7481 O O . ARG A 1 947 ? -34.630 13.051 27.618 1.00 82.38 947 ARG A O 1
ATOM 7488 N N . ALA A 1 948 ? -34.550 13.451 25.403 1.00 65.81 948 ALA A N 1
ATOM 7489 C CA . ALA A 1 948 ? -35.791 14.227 25.333 1.00 65.81 948 ALA A CA 1
ATOM 7490 C C . ALA A 1 948 ? -36.993 13.448 25.905 1.00 65.81 948 ALA A C 1
ATOM 7492 O O . ALA A 1 948 ? -37.649 13.919 26.833 1.00 65.81 948 ALA A O 1
ATOM 7493 N N . GLY A 1 949 ? -37.204 12.205 25.454 1.00 57.25 949 GLY A N 1
ATOM 7494 C CA . GLY A 1 949 ? -38.291 11.359 25.966 1.00 57.25 949 GLY A CA 1
ATOM 7495 C C . GLY A 1 949 ? -38.186 11.018 27.463 1.00 57.25 949 GLY A C 1
ATOM 7496 O O . GLY A 1 949 ? -39.201 10.759 28.107 1.00 57.25 949 GLY A O 1
ATOM 7497 N N . LEU A 1 950 ? -36.986 11.050 28.059 1.00 51.25 950 LEU A N 1
ATOM 7498 C CA . LEU A 1 950 ? -36.818 10.836 29.502 1.00 51.25 950 LEU A CA 1
ATOM 7499 C C . LEU A 1 950 ? -37.278 12.047 30.328 1.00 51.25 950 LEU A C 1
ATOM 7501 O O . LEU A 1 950 ? -37.880 11.852 31.386 1.00 51.25 950 LEU A O 1
ATOM 7505 N N . ASP A 1 951 ? -37.068 13.274 29.850 1.00 48.53 951 ASP A N 1
ATOM 7506 C CA . ASP A 1 951 ? -37.577 14.475 30.528 1.00 48.53 951 ASP A CA 1
ATOM 7507 C C . ASP A 1 951 ? -39.092 14.670 30.300 1.00 48.53 951 ASP A C 1
ATOM 7509 O O . ASP A 1 951 ? -39.802 15.101 31.214 1.00 48.53 951 ASP A O 1
ATOM 7513 N N . GLU A 1 952 ? -39.645 14.226 29.165 1.00 32.16 952 GLU A N 1
ATOM 7514 C CA . GLU A 1 952 ? -41.106 14.141 28.985 1.00 32.16 952 GLU A CA 1
ATOM 7515 C C . GLU A 1 952 ? -41.753 13.173 29.992 1.00 32.16 952 GLU A C 1
ATOM 7517 O O . GLU A 1 952 ? -42.732 13.534 30.644 1.00 32.16 952 GLU A O 1
ATOM 7522 N N . THR A 1 953 ? -41.175 11.985 30.229 1.00 31.50 953 THR A N 1
ATOM 7523 C CA . THR A 1 953 ? -41.727 11.039 31.231 1.00 31.50 953 THR A CA 1
ATOM 7524 C C . THR A 1 953 ? -41.674 11.543 32.678 1.00 31.50 953 THR A C 1
ATOM 7526 O O . THR A 1 953 ? -42.466 11.087 33.507 1.00 31.50 953 THR A O 1
ATOM 7529 N N . LYS A 1 954 ? -40.801 12.514 32.989 1.00 33.47 954 LYS A N 1
ATOM 7530 C CA . LYS A 1 954 ? -40.855 13.267 34.253 1.00 33.47 954 LYS A CA 1
ATOM 7531 C C . LYS A 1 954 ? -41.967 14.311 34.264 1.00 33.47 954 LYS A C 1
ATOM 7533 O O . LYS A 1 954 ? -42.607 14.494 35.290 1.00 33.47 954 LYS A O 1
ATOM 7538 N N . THR A 1 955 ? -42.212 14.964 33.133 1.00 30.23 955 THR A N 1
ATOM 7539 C CA . THR A 1 955 ? -43.239 16.012 32.993 1.00 30.23 955 THR A CA 1
ATOM 7540 C C . THR A 1 955 ? -44.671 15.451 33.048 1.00 30.23 955 THR A C 1
ATOM 7542 O O . THR A 1 955 ? -45.615 16.184 33.307 1.00 30.23 955 THR A O 1
ATOM 7545 N N . ILE A 1 956 ? -44.831 14.135 32.872 1.00 31.77 956 ILE A N 1
ATOM 7546 C CA . ILE A 1 956 ? -46.108 13.405 32.989 1.00 31.77 956 ILE A CA 1
ATOM 7547 C C . ILE A 1 956 ? -46.383 12.918 34.439 1.00 31.77 956 ILE A C 1
ATOM 7549 O O . ILE A 1 956 ? -47.438 12.353 34.711 1.00 31.77 956 ILE A O 1
ATOM 7553 N N . ASN A 1 957 ? -45.467 13.150 35.393 1.00 30.72 957 ASN A N 1
ATOM 7554 C CA . ASN A 1 957 ? -45.635 12.817 36.820 1.00 30.72 957 ASN A CA 1
ATOM 7555 C C . ASN A 1 957 ? -45.259 13.999 37.744 1.00 30.72 957 ASN A C 1
ATOM 7557 O O . ASN A 1 957 ? -44.444 13.844 38.659 1.00 30.72 957 ASN A O 1
ATOM 7561 N N . VAL A 1 958 ? -45.857 15.169 37.492 1.00 28.45 958 VAL A N 1
ATOM 7562 C CA . VAL A 1 958 ? -45.884 16.348 38.383 1.00 28.45 958 VAL A CA 1
ATOM 7563 C C . VAL A 1 958 ? -47.312 16.882 38.444 1.00 28.45 958 VAL A C 1
ATOM 7565 O O . VAL A 1 958 ? -47.909 17.017 37.354 1.00 28.45 958 VAL A O 1
#

Foldseek 3Di:
DVVVVPPDDDDDDDDDDDDDDDDDDDDDDDDDDDDDDDDDDDDDDDDDDDDDDDDDDDDDDDDDDDDDDDDDDDDDDDDQDVVNVLVVLLQLLLVLLVPDPFDQFDFLFPVCLFQVNLVVLLQVQLLPLLFADDEVVPPPPPAFVQDRVNQQSSFVRVVVVVVVVVPPPDDPDDDDDLFPDKDWDADPVGKIKIKTKDALPPPDDDDDDDQAQAEEEEEEAPLAWCPRSVNSLLQVLRSVRRYIYITIGFACSHVDHMDALCGDDLQRQVNVVVVLVVVLVVQVPPDPPVPDDPDDDDDRHAYEYEAAASGLLNVLLNLLVCQPVCVVSRHAEYEYEAYPQQQVVLQVLCCDDVSVVPPFVVVLVVLLVSSVVNCVVCVVPPLSVQADPVQSVPDDGVQSNCQRRVCSSVPAPGSVSVRVSRRSLVRQLRRSHQYEYEHECNASSDDNVDDPCVVVDCGSNPPDPRGSYNYRHRPGNYRVSQTNGHDPDDPDDDSGHSRSVSVSVSSCSSVCSVVCVVVVPDDDYYDYDYYDDDDDYDDDAPPLCPLLLVLLVLQVPDDFDFFAFPPVCQAQVSLVVCLQQVLVPLPFQADEPPDDPVVSVVVSVVSVVPDDDQDLPDDPLFDDKDWDQAPVGKIWIKTKDALDDDDDPDVQAQEEEEEEEADLAACSGSQVSLLCCLQSVLRHIYIYIGWACSNSDHMDALDTDDLQRQRVVVVVLCVQPPPDPDGRAYEYEYAHSGLLNVLQNLLVCQVCCCVVRRHQEYEYEDAQQFPVSLQVNCCSNRVSCVVPWQVVLVVVLVVSLVSLVVCVVDPLSVVADNVQSVPVPTPQSNCQRRVCSNPVHPGSVSVRVSRRSNVRLLRRSHQYEYEYECSASRHHVVDDPCLLASVDPNCVVSSRSYHYHYHPGRYRVSQTHGHDDPVNPVLDPDDRRHSSSNSRSVSVSSSSVVVVVVVVVVVVPD

Radius of gyration: 35.62 Å; chains: 1; bounding box: 88×108×98 Å

pLDDT: mean 73.01, std 23.61, range [21.52, 98.69]

Organism: NCBI:txid303405